Protein AF-0000000078983249 (afdb_homodimer)

Structure (mmCIF, N/CA/C/O backbone):
data_AF-0000000078983249-model_v1
#
loop_
_entity.id
_entity.type
_entity.pdbx_description
1 polymer 'Cardiolipin synthase'
#
loop_
_atom_site.group_PDB
_atom_site.id
_atom_site.type_symbol
_atom_site.label_atom_id
_atom_site.label_alt_id
_atom_site.label_comp_id
_atom_site.label_asym_id
_atom_site.label_entity_id
_atom_site.label_seq_id
_atom_site.pdbx_PDB_ins_code
_atom_site.Cartn_x
_atom_site.Cartn_y
_atom_site.Cartn_z
_atom_site.occupancy
_atom_site.B_iso_or_equiv
_atom_site.auth_seq_id
_atom_site.auth_comp_id
_atom_site.auth_asym_id
_atom_site.auth_atom_id
_atom_site.pdbx_PDB_model_num
ATOM 1 N N . MET A 1 1 ? 24.438 30.922 -39 1 69.06 1 MET A N 1
ATOM 2 C CA . MET A 1 1 ? 24.625 31.297 -37.594 1 69.06 1 MET A CA 1
ATOM 3 C C . MET A 1 1 ? 23.391 30.969 -36.781 1 69.06 1 MET A C 1
ATOM 5 O O . MET A 1 1 ? 23.484 30.312 -35.719 1 69.06 1 MET A O 1
ATOM 9 N N . TRP A 1 2 ? 22.234 31.328 -37.188 1 77.5 2 TRP A N 1
ATOM 10 C CA . TRP A 1 2 ? 21 31.047 -36.469 1 77.5 2 TRP A CA 1
ATOM 11 C C . TRP A 1 2 ? 20.703 29.547 -36.406 1 77.5 2 TRP A C 1
ATOM 13 O O . TRP A 1 2 ? 20.25 29.031 -35.406 1 77.5 2 TRP A O 1
ATOM 23 N N . ALA A 1 3 ? 21.031 28.859 -37.438 1 83.75 3 ALA A N 1
ATOM 24 C CA . ALA A 1 3 ? 20.812 27.422 -37.469 1 83.75 3 ALA A CA 1
ATOM 25 C C . ALA A 1 3 ? 21.703 26.688 -36.469 1 83.75 3 ALA A C 1
ATOM 27 O O . ALA A 1 3 ? 21.281 25.734 -35.812 1 83.75 3 ALA A O 1
ATOM 28 N N . ALA A 1 4 ? 22.953 27.141 -36.469 1 80.44 4 ALA A N 1
ATOM 29 C CA . ALA A 1 4 ? 23.891 26.547 -35.531 1 80.44 4 ALA A CA 1
ATOM 30 C C . ALA A 1 4 ? 23.469 26.812 -34.062 1 80.44 4 ALA A C 1
ATOM 32 O O . ALA A 1 4 ? 23.547 25.938 -33.219 1 80.44 4 ALA A O 1
ATOM 33 N N . LEU A 1 5 ? 23.062 28 -33.875 1 77 5 LEU A N 1
ATOM 34 C CA . LEU A 1 5 ? 22.609 28.375 -32.531 1 77 5 LEU A CA 1
ATOM 35 C C . LEU A 1 5 ? 21.359 27.578 -32.125 1 77 5 LEU A C 1
ATOM 37 O O . LEU A 1 5 ? 21.25 27.109 -31 1 77 5 LEU A O 1
ATOM 41 N N . LEU A 1 6 ? 20.438 27.453 -33.031 1 80.5 6 LEU A N 1
ATOM 42 C CA . LEU A 1 6 ? 19.219 26.672 -32.781 1 80.5 6 LEU A CA 1
ATOM 43 C C . LEU A 1 6 ? 19.562 25.203 -32.531 1 80.5 6 LEU A C 1
ATOM 45 O O . LEU A 1 6 ? 18.969 24.578 -31.641 1 80.5 6 LEU A O 1
ATOM 49 N N . SER A 1 7 ? 20.516 24.75 -33.281 1 83.12 7 SER A N 1
ATOM 50 C CA . SER A 1 7 ? 20.938 23.375 -33.094 1 83.12 7 SER A CA 1
ATOM 51 C C . SER A 1 7 ? 21.578 23.172 -31.719 1 83.12 7 SER A C 1
ATOM 53 O O . SER A 1 7 ? 21.375 22.141 -31.078 1 83.12 7 SER A O 1
ATOM 55 N N . LEU A 1 8 ? 22.328 24.109 -31.375 1 81.44 8 LEU A N 1
ATOM 56 C CA . LEU A 1 8 ? 22.953 24.031 -30.062 1 81.44 8 LEU A CA 1
ATOM 57 C C . LEU A 1 8 ? 21.906 24.078 -28.953 1 81.44 8 LEU A C 1
ATOM 59 O O . LEU A 1 8 ? 22.031 23.344 -27.953 1 81.44 8 LEU A O 1
ATOM 63 N N . ILE A 1 9 ? 20.906 24.844 -29.109 1 80.25 9 ILE A N 1
ATOM 64 C CA . ILE A 1 9 ? 19.812 24.953 -28.125 1 80.25 9 ILE A CA 1
ATOM 65 C C . ILE A 1 9 ? 19.078 23.625 -28.047 1 80.25 9 ILE A C 1
ATOM 67 O O . ILE A 1 9 ? 18.781 23.141 -26.938 1 80.25 9 ILE A O 1
ATOM 71 N N . VAL A 1 10 ? 18.812 23.062 -29.141 1 81.81 10 VAL A N 1
ATOM 72 C CA . VAL A 1 10 ? 18.109 21.781 -29.188 1 81.81 10 VAL A CA 1
ATOM 73 C C . VAL A 1 10 ? 18.969 20.703 -28.531 1 81.81 10 VAL A C 1
ATOM 75 O O . VAL A 1 10 ? 18.469 19.891 -27.766 1 81.81 10 VAL A O 1
ATOM 78 N N . PHE A 1 11 ? 20.234 20.766 -28.844 1 83.56 11 PHE A N 1
ATOM 79 C CA . PHE A 1 11 ? 21.156 19.797 -28.25 1 83.56 11 PHE A CA 1
ATOM 80 C C . PHE A 1 11 ? 21.219 19.953 -26.734 1 83.56 11 PHE A C 1
ATOM 82 O O . PHE A 1 11 ? 21.172 18.969 -26 1 83.56 11 PHE A O 1
ATOM 89 N N . CYS A 1 12 ? 21.312 21.141 -26.312 1 83.88 12 CYS A N 1
ATOM 90 C CA . CYS A 1 12 ? 21.344 21.406 -24.875 1 83.88 12 CYS A CA 1
ATOM 91 C C . CYS A 1 12 ? 20.031 21 -24.219 1 83.88 12 CYS A C 1
ATOM 93 O O . CYS A 1 12 ? 20.031 20.469 -23.109 1 83.88 12 CYS A O 1
ATOM 95 N N . LEU A 1 13 ? 18.984 21.266 -24.938 1 83.56 13 LEU A N 1
ATOM 96 C CA . LEU A 1 13 ? 17.672 20.922 -24.406 1 83.56 13 LEU A CA 1
ATOM 97 C C . LEU A 1 13 ? 17.531 19.406 -24.266 1 83.56 13 LEU A C 1
ATOM 99 O O . LEU A 1 13 ? 17.031 18.922 -23.25 1 83.56 13 LEU A O 1
ATOM 103 N N . TYR A 1 14 ? 17.938 18.75 -25.203 1 85.25 14 TYR A N 1
ATOM 104 C CA . TYR A 1 14 ? 17.859 17.297 -25.141 1 85.25 14 TYR A CA 1
ATOM 105 C C . TYR A 1 14 ? 18.859 16.734 -24.125 1 85.25 14 TYR A C 1
ATOM 107 O O . TYR A 1 14 ? 18.578 15.734 -23.453 1 85.25 14 TYR A O 1
ATOM 115 N N . GLY A 1 15 ? 20.031 17.422 -24.031 1 86.38 15 GLY A N 1
ATOM 116 C CA . GLY A 1 15 ? 20.938 17.062 -22.953 1 86.38 15 GLY A CA 1
ATOM 117 C C . GLY A 1 15 ? 20.328 17.234 -21.578 1 86.38 15 GLY A C 1
ATOM 118 O O . GLY A 1 15 ? 20.422 16.344 -20.734 1 86.38 15 GLY A O 1
ATOM 119 N N . ALA A 1 16 ? 19.656 18.328 -21.453 1 84.88 16 ALA A N 1
ATOM 120 C CA . ALA A 1 16 ? 18.938 18.578 -20.203 1 84.88 16 ALA A CA 1
ATOM 121 C C . ALA A 1 16 ? 17.828 17.547 -19.984 1 84.88 16 ALA A C 1
ATOM 123 O O . ALA A 1 16 ? 17.609 17.094 -18.859 1 84.88 16 ALA A O 1
ATOM 124 N N . ALA A 1 17 ? 17.156 17.25 -21 1 86.06 17 ALA A N 1
ATOM 125 C CA . ALA A 1 17 ? 16.062 16.266 -20.922 1 86.06 17 ALA A CA 1
ATOM 126 C C . ALA A 1 17 ? 16.594 14.906 -20.469 1 86.06 17 ALA A C 1
ATOM 128 O O . ALA A 1 17 ? 15.953 14.227 -19.672 1 86.06 17 ALA A O 1
ATOM 129 N N . ILE A 1 18 ? 17.766 14.602 -20.953 1 85.69 18 ILE A N 1
ATOM 130 C CA . ILE A 1 18 ? 18.359 13.312 -20.594 1 85.69 18 ILE A CA 1
ATOM 131 C C . ILE A 1 18 ? 18.75 13.32 -19.125 1 85.69 18 ILE A C 1
ATOM 133 O O . ILE A 1 18 ? 18.484 12.352 -18.406 1 85.69 18 ILE A O 1
ATOM 137 N N . VAL A 1 19 ? 19.297 14.359 -18.688 1 84.81 19 VAL A N 1
ATOM 138 C CA . VAL A 1 19 ? 19.703 14.477 -17.281 1 84.81 19 VAL A CA 1
ATOM 139 C C . VAL A 1 19 ? 18.469 14.414 -16.391 1 84.81 19 VAL A C 1
ATOM 141 O O . VAL A 1 19 ? 18.453 13.695 -15.391 1 84.81 19 VAL A O 1
ATOM 144 N N . CYS A 1 20 ? 17.406 15.086 -16.812 1 84 20 CYS A N 1
ATOM 145 C CA . CYS A 1 20 ? 16.172 15.094 -16.047 1 84 20 CYS A CA 1
ATOM 146 C C . CYS A 1 20 ? 15.508 13.719 -16.062 1 84 20 CYS A C 1
ATOM 148 O O . CYS A 1 20 ? 14.922 13.289 -15.07 1 84 20 CYS A O 1
ATOM 150 N N . ALA A 1 21 ? 15.641 13.133 -17.156 1 84.06 21 ALA A N 1
ATOM 151 C CA . ALA A 1 21 ? 15.055 11.805 -17.297 1 84.06 21 ALA A CA 1
ATOM 152 C C . ALA A 1 21 ? 15.75 10.805 -16.375 1 84.06 21 ALA A C 1
ATOM 154 O O . ALA A 1 21 ? 15.086 9.977 -15.734 1 84.06 21 ALA A O 1
ATOM 155 N N . VAL A 1 22 ? 17.031 10.93 -16.266 1 81.81 22 VAL A N 1
ATOM 156 C CA . VAL A 1 22 ? 17.781 10.062 -15.375 1 81.81 22 VAL A CA 1
ATOM 157 C C . VAL A 1 22 ? 17.406 10.359 -13.922 1 81.81 22 VAL A C 1
ATOM 159 O O . VAL A 1 22 ? 17.234 9.445 -13.117 1 81.81 22 VAL A O 1
ATOM 162 N N . GLN A 1 23 ? 17.266 11.578 -13.656 1 80.31 23 GLN A N 1
ATOM 163 C CA . GLN A 1 23 ? 16.875 11.977 -12.312 1 80.31 23 GLN A CA 1
ATOM 164 C C . GLN A 1 23 ? 15.469 11.477 -11.977 1 80.31 23 GLN A C 1
ATOM 166 O O . GLN A 1 23 ? 15.211 11.023 -10.867 1 80.31 23 GLN A O 1
ATOM 171 N N . ALA A 1 24 ? 14.664 11.586 -12.914 1 79.69 24 ALA A N 1
ATOM 172 C CA . ALA A 1 24 ? 13.297 11.109 -12.727 1 79.69 24 ALA A CA 1
ATOM 173 C C . ALA A 1 24 ? 13.266 9.602 -12.484 1 79.69 24 ALA A C 1
ATOM 175 O O . ALA A 1 24 ? 12.531 9.125 -11.617 1 79.69 24 ALA A O 1
ATOM 176 N N . ALA A 1 25 ? 14.047 8.922 -13.219 1 80.5 25 ALA A N 1
ATOM 177 C CA . ALA A 1 25 ? 14.125 7.477 -13.062 1 80.5 25 ALA A CA 1
ATOM 178 C C . ALA A 1 25 ? 14.617 7.094 -11.672 1 80.5 25 ALA A C 1
ATOM 180 O O . ALA A 1 25 ? 14.211 6.074 -11.117 1 80.5 25 ALA A O 1
ATOM 181 N N . ARG A 1 26 ? 15.398 7.961 -11.117 1 76.62 26 ARG A N 1
ATOM 182 C CA . ARG A 1 26 ? 16.031 7.668 -9.828 1 76.62 26 ARG A CA 1
ATOM 183 C C . ARG A 1 26 ? 15.141 8.102 -8.672 1 76.62 26 ARG A C 1
ATOM 185 O O . ARG A 1 26 ? 15.188 7.504 -7.594 1 76.62 26 ARG A O 1
ATOM 192 N N . THR A 1 27 ? 14.312 9.094 -8.953 1 73.5 27 THR A N 1
ATOM 193 C CA . THR A 1 27 ? 13.734 9.758 -7.785 1 73.5 27 THR A CA 1
ATOM 194 C C . THR A 1 27 ? 12.219 9.602 -7.766 1 73.5 27 THR A C 1
ATOM 196 O O . THR A 1 27 ? 11.578 9.836 -6.742 1 73.5 27 THR A O 1
ATOM 199 N N . ALA A 1 28 ? 11.703 9.172 -8.953 1 74.81 28 ALA A N 1
ATOM 200 C CA . ALA A 1 28 ? 10.25 9.07 -9 1 74.81 28 ALA A CA 1
ATOM 201 C C . ALA A 1 28 ? 9.734 8.078 -7.965 1 74.81 28 ALA A C 1
ATOM 203 O O . ALA A 1 28 ? 10.352 7.035 -7.738 1 74.81 28 ALA A O 1
ATOM 204 N N . ARG A 1 29 ? 8.648 8.398 -7.492 1 72.81 29 ARG A N 1
ATOM 205 C CA . ARG A 1 29 ? 8.039 7.609 -6.426 1 72.81 29 ARG A CA 1
ATOM 206 C C . ARG A 1 29 ? 7.57 6.254 -6.953 1 72.81 29 ARG A C 1
ATOM 208 O O . ARG A 1 29 ? 7.688 5.242 -6.262 1 72.81 29 ARG A O 1
ATOM 215 N N . THR A 1 30 ? 6.941 6.262 -8.086 1 76 30 THR A N 1
ATOM 216 C CA . THR A 1 30 ? 6.469 5.027 -8.695 1 76 30 THR A CA 1
ATOM 217 C C . THR A 1 30 ? 7.148 4.797 -10.047 1 76 30 THR A C 1
ATOM 219 O O . THR A 1 30 ? 7.535 5.75 -10.719 1 76 30 THR A O 1
ATOM 222 N N . PRO A 1 31 ? 7.312 3.537 -10.352 1 74.88 31 PRO A N 1
ATOM 223 C CA . PRO A 1 31 ? 7.883 3.256 -11.672 1 74.88 31 PRO A CA 1
ATOM 224 C C . PRO A 1 31 ? 7.051 3.838 -12.812 1 74.88 31 PRO A C 1
ATOM 226 O O . PRO A 1 31 ? 7.602 4.316 -13.805 1 74.88 31 PRO A O 1
ATOM 229 N N . GLN A 1 32 ? 5.77 3.773 -12.664 1 73.88 32 GLN A N 1
ATOM 230 C CA . GLN A 1 32 ? 4.902 4.328 -13.703 1 73.88 32 GLN A CA 1
ATOM 231 C C . GLN A 1 32 ? 5.105 5.836 -13.836 1 73.88 32 GLN A C 1
ATOM 233 O O . GLN A 1 32 ? 5.141 6.367 -14.945 1 73.88 32 GLN A O 1
ATOM 238 N N . GLY A 1 33 ? 5.211 6.496 -12.688 1 74.94 33 GLY A N 1
ATOM 239 C CA . GLY A 1 33 ? 5.523 7.914 -12.719 1 74.94 33 GLY A CA 1
ATOM 240 C C . GLY A 1 33 ? 6.863 8.219 -13.359 1 74.94 33 GLY A C 1
ATOM 241 O O . GLY A 1 33 ? 6.988 9.18 -14.125 1 74.94 33 GLY A O 1
ATOM 242 N N . ALA A 1 34 ? 7.801 7.355 -13.047 1 75.94 34 ALA A N 1
ATOM 243 C CA . ALA A 1 34 ? 9.125 7.504 -13.648 1 75.94 34 ALA A CA 1
ATOM 244 C C . ALA A 1 34 ? 9.055 7.375 -15.164 1 75.94 34 ALA A C 1
ATOM 246 O O . ALA A 1 34 ? 9.625 8.195 -15.891 1 75.94 34 ALA A O 1
ATOM 247 N N . VAL A 1 35 ? 8.375 6.402 -15.602 1 76.75 35 VAL A N 1
ATOM 248 C CA . VAL A 1 35 ? 8.227 6.184 -17.031 1 76.75 35 VAL A CA 1
ATOM 249 C C . VAL A 1 35 ? 7.527 7.383 -17.672 1 76.75 35 VAL A C 1
ATOM 251 O O . VAL A 1 35 ? 7.938 7.855 -18.734 1 76.75 35 VAL A O 1
ATOM 254 N N . GLY A 1 36 ? 6.48 7.871 -17.016 1 74.56 36 GLY A N 1
ATOM 255 C CA . GLY A 1 36 ? 5.781 9.047 -17.516 1 74.56 36 GLY A CA 1
ATOM 256 C C . GLY A 1 36 ? 6.688 10.242 -17.719 1 74.56 36 GLY A C 1
ATOM 257 O O . GLY A 1 36 ? 6.664 10.883 -18.766 1 74.56 36 GLY A O 1
ATOM 258 N N . TRP A 1 37 ? 7.527 10.461 -16.719 1 76.25 37 TRP A N 1
ATOM 259 C CA . TRP A 1 37 ? 8.453 11.586 -16.812 1 76.25 37 TRP A CA 1
ATOM 260 C C . TRP A 1 37 ? 9.5 11.352 -17.891 1 76.25 37 TRP A C 1
ATOM 262 O O . TRP A 1 37 ? 9.789 12.25 -18.688 1 76.25 37 TRP A O 1
ATOM 272 N N . VAL A 1 38 ? 10.062 10.164 -17.938 1 78.62 38 VAL A N 1
ATOM 273 C CA . VAL A 1 38 ? 11.117 9.852 -18.906 1 78.62 38 VAL A CA 1
ATOM 274 C C . VAL A 1 38 ? 10.594 10.016 -20.328 1 78.62 38 VAL A C 1
ATOM 276 O O . VAL A 1 38 ? 11.227 10.664 -21.156 1 78.62 38 VAL A O 1
ATOM 279 N N . VAL A 1 39 ? 9.406 9.492 -20.562 1 76.62 39 VAL A N 1
ATOM 280 C CA . VAL A 1 39 ? 8.812 9.586 -21.891 1 76.62 39 VAL A CA 1
ATOM 281 C C . VAL A 1 39 ? 8.5 11.039 -22.219 1 76.62 39 VAL A C 1
ATOM 283 O O . VAL A 1 39 ? 8.781 11.508 -23.328 1 76.62 39 VAL A O 1
ATOM 286 N N . PHE A 1 40 ? 7.938 11.727 -21.25 1 78.06 40 PHE A N 1
ATOM 287 C CA . PHE A 1 40 ? 7.578 13.125 -21.453 1 78.06 40 PHE A CA 1
ATOM 288 C C . PHE A 1 40 ? 8.82 13.969 -21.734 1 78.06 40 PHE A C 1
ATOM 290 O O . PHE A 1 40 ? 8.82 14.781 -22.656 1 78.06 40 PHE A O 1
ATOM 297 N N . LEU A 1 41 ? 9.852 13.766 -21.016 1 79.69 41 LEU A N 1
ATOM 298 C CA . LEU A 1 41 ? 11.078 14.539 -21.125 1 79.69 41 LEU A CA 1
ATOM 299 C C . LEU A 1 41 ? 11.781 14.266 -22.453 1 79.69 41 LEU A C 1
ATOM 301 O O . LEU A 1 41 ? 12.328 15.188 -23.078 1 79.69 41 LEU A O 1
ATOM 305 N N . LEU A 1 42 ? 11.672 13.016 -22.938 1 80.81 42 LEU A N 1
ATOM 306 C CA . LEU A 1 42 ? 12.383 12.648 -24.172 1 80.81 42 LEU A CA 1
ATOM 307 C C . LEU A 1 42 ? 11.555 13.016 -25.391 1 80.81 42 LEU A C 1
ATOM 309 O O . LEU A 1 42 ? 12.109 13.297 -26.469 1 80.81 42 LEU A O 1
ATOM 313 N N . THR A 1 43 ? 10.242 13.094 -25.281 1 78.56 43 THR A N 1
ATOM 314 C CA . THR A 1 43 ? 9.391 13.328 -26.453 1 78.56 43 THR A CA 1
ATOM 315 C C . THR A 1 43 ? 9.117 14.82 -26.625 1 78.56 43 THR A C 1
ATOM 317 O O . THR A 1 43 ? 9.008 15.305 -27.75 1 78.56 43 THR A O 1
ATOM 320 N N . LEU A 1 44 ? 8.945 15.492 -25.438 1 81.88 44 LEU A N 1
ATOM 321 C CA . LEU A 1 44 ? 8.633 16.922 -25.484 1 81.88 44 LEU A CA 1
ATOM 322 C C . LEU A 1 44 ? 9.508 17.703 -24.5 1 81.88 44 LEU A C 1
ATOM 324 O O . LEU A 1 44 ? 8.992 18.375 -23.609 1 81.88 44 LEU A O 1
ATOM 328 N N . PRO A 1 45 ? 10.773 17.734 -24.781 1 82.19 45 PRO A N 1
ATOM 329 C CA . PRO A 1 45 ? 11.695 18.328 -23.812 1 82.19 45 PRO A CA 1
ATOM 330 C C . PRO A 1 45 ? 11.422 19.797 -23.562 1 82.19 45 PRO A C 1
ATOM 332 O O . PRO A 1 45 ? 11.625 20.297 -22.453 1 82.19 45 PRO A O 1
ATOM 335 N N . TRP A 1 46 ? 10.953 20.547 -24.594 1 81.62 46 TRP A N 1
ATOM 336 C CA . TRP A 1 46 ? 10.75 21.984 -24.438 1 81.62 46 TRP A CA 1
ATOM 337 C C . TRP A 1 46 ? 9.672 22.266 -23.406 1 81.62 46 TRP A C 1
ATOM 339 O O . TRP A 1 46 ? 9.695 23.312 -22.75 1 81.62 46 TRP A O 1
ATOM 349 N N . ALA A 1 47 ? 8.805 21.359 -23.25 1 79 47 ALA A N 1
ATOM 350 C CA . ALA A 1 47 ? 7.75 21.531 -22.266 1 79 47 ALA A CA 1
ATOM 351 C C . ALA A 1 47 ? 8.078 20.781 -20.969 1 79 47 ALA A C 1
ATOM 353 O O . ALA A 1 47 ? 7.832 21.281 -19.875 1 79 47 ALA A O 1
ATOM 354 N N . SER A 1 48 ? 8.617 19.609 -21.125 1 79.81 48 SER A N 1
ATOM 355 C CA . SER A 1 48 ? 8.711 18.703 -19.984 1 79.81 48 SER A CA 1
ATOM 356 C C . SER A 1 48 ? 9.875 19.078 -19.078 1 79.81 48 SER A C 1
ATOM 358 O O . SER A 1 48 ? 9.812 18.859 -17.859 1 79.81 48 SER A O 1
ATOM 360 N N . VAL A 1 49 ? 10.93 19.656 -19.594 1 79.44 49 VAL A N 1
ATOM 361 C CA . VAL A 1 49 ? 12.094 19.984 -18.766 1 79.44 49 VAL A CA 1
ATOM 362 C C . VAL A 1 49 ? 11.711 21.062 -17.75 1 79.44 49 VAL A C 1
ATOM 364 O O . VAL A 1 49 ? 11.914 20.891 -16.547 1 79.44 49 VAL A O 1
ATOM 367 N N . PRO A 1 50 ? 11.07 22.156 -18.188 1 73.88 50 PRO A N 1
ATOM 368 C CA . PRO A 1 50 ? 10.633 23.141 -17.188 1 73.88 50 PRO A CA 1
ATOM 369 C C . PRO A 1 50 ? 9.625 22.547 -16.203 1 73.88 50 PRO A C 1
ATOM 371 O O . PRO A 1 50 ? 9.688 22.828 -15.008 1 73.88 50 PRO A O 1
ATOM 374 N N . LEU A 1 51 ? 8.805 21.75 -16.672 1 75.06 51 LEU A N 1
ATOM 375 C CA . LEU A 1 51 ? 7.785 21.156 -15.805 1 75.06 51 LEU A CA 1
ATOM 376 C C . LEU A 1 51 ? 8.422 20.234 -14.766 1 75.06 51 LEU A C 1
ATOM 378 O O . LEU A 1 51 ? 7.992 20.203 -13.609 1 75.06 51 LEU A O 1
ATOM 382 N N . TYR A 1 52 ? 9.352 19.5 -15.242 1 76.69 52 TYR A N 1
ATOM 383 C CA . TYR A 1 52 ? 10.039 18.578 -14.336 1 76.69 52 TYR A CA 1
ATOM 384 C C . TYR A 1 52 ? 10.82 19.344 -13.273 1 76.69 52 TYR A C 1
ATOM 386 O O . TYR A 1 52 ? 10.906 18.922 -12.125 1 76.69 52 TYR A O 1
ATOM 394 N N . MET A 1 53 ? 11.375 20.391 -13.672 1 68.88 53 MET A N 1
ATOM 395 C CA . MET A 1 53 ? 12.141 21.188 -12.719 1 68.88 53 MET A CA 1
ATOM 396 C C . MET A 1 53 ? 11.227 21.781 -11.648 1 68.88 53 MET A C 1
ATOM 398 O O . MET A 1 53 ? 11.648 21.969 -10.508 1 68.88 53 MET A O 1
ATOM 402 N N . PHE A 1 54 ? 9.977 21.938 -12.086 1 64.31 54 PHE A N 1
ATOM 403 C CA . PHE A 1 54 ? 9.016 22.516 -11.164 1 64.31 54 PHE A CA 1
ATOM 404 C C . PHE A 1 54 ? 8.305 21.438 -10.359 1 64.31 54 PHE A C 1
ATOM 406 O O . PHE A 1 54 ? 8.086 21.578 -9.156 1 64.31 54 PHE A O 1
ATOM 413 N N . LEU A 1 55 ? 7.973 20.234 -11.047 1 63.22 55 LEU A N 1
ATOM 414 C CA . LEU A 1 55 ? 7.098 19.25 -10.422 1 63.22 55 LEU A CA 1
ATOM 415 C C . LEU A 1 55 ? 7.879 18 -10 1 63.22 55 LEU A C 1
ATOM 417 O O . LEU A 1 55 ? 7.402 17.219 -9.18 1 63.22 55 LEU A O 1
ATOM 421 N N . GLY A 1 56 ? 8.938 17.641 -10.656 1 56.28 56 GLY A N 1
ATOM 422 C CA . GLY A 1 56 ? 9.602 16.359 -10.484 1 56.28 56 GLY A CA 1
ATOM 423 C C . GLY A 1 56 ? 10.32 16.234 -9.156 1 56.28 56 GLY A C 1
ATOM 424 O O . GLY A 1 56 ? 10.289 15.18 -8.516 1 56.28 56 GLY A O 1
ATOM 425 N N . HIS A 1 57 ? 11.602 16.922 -8.883 1 53.84 57 HIS A N 1
ATOM 426 C CA . HIS A 1 57 ? 12.75 16.547 -8.062 1 53.84 57 HIS A CA 1
ATOM 427 C C . HIS A 1 57 ? 12.453 16.719 -6.578 1 53.84 57 HIS A C 1
ATOM 429 O O . HIS A 1 57 ? 13.219 16.266 -5.727 1 53.84 57 HIS A O 1
ATOM 435 N N . HIS A 1 58 ? 11.719 17.453 -5.891 1 50.41 58 HIS A N 1
ATOM 436 C CA . HIS A 1 58 ? 12.43 18.25 -4.891 1 50.41 58 HIS A CA 1
ATOM 437 C C . HIS A 1 58 ? 12.281 17.641 -3.498 1 50.41 58 HIS A C 1
ATOM 439 O O . HIS A 1 58 ? 11.227 17.797 -2.865 1 50.41 58 HIS A O 1
ATOM 445 N N . ARG A 1 59 ? 12.852 16.375 -3.322 1 50.03 59 ARG A N 1
ATOM 446 C CA . ARG A 1 59 ? 12.914 16.156 -1.88 1 50.03 59 ARG A CA 1
ATOM 447 C C . ARG A 1 59 ? 13.477 17.391 -1.169 1 50.03 59 ARG A C 1
ATOM 449 O O . ARG A 1 59 ? 14.484 17.953 -1.598 1 50.03 59 ARG A O 1
ATOM 456 N N . PHE A 1 60 ? 12.648 18.094 -0.486 1 47.03 60 PHE A N 1
ATOM 457 C CA . PHE A 1 60 ? 12.992 19.219 0.369 1 47.03 60 PHE A CA 1
ATOM 458 C C . PHE A 1 60 ? 14.156 18.875 1.284 1 47.03 60 PHE A C 1
ATOM 460 O O . PHE A 1 60 ? 13.961 18.312 2.365 1 47.03 60 PHE A O 1
ATOM 467 N N . HIS A 1 61 ? 15.383 18.531 0.819 1 43.91 61 HIS A N 1
ATOM 468 C CA . HIS A 1 61 ? 16.531 18.203 1.651 1 43.91 61 HIS A CA 1
ATOM 469 C C . HIS A 1 61 ? 16.719 19.234 2.764 1 43.91 61 HIS A C 1
ATOM 471 O O . HIS A 1 61 ? 17.266 18.906 3.82 1 43.91 61 HIS A O 1
ATOM 477 N N . GLY A 1 62 ? 16.234 20.406 2.688 1 44.78 62 GLY A N 1
ATOM 478 C CA . GLY A 1 62 ? 16.625 21.484 3.586 1 44.78 62 GLY A CA 1
ATOM 479 C C . GLY A 1 62 ? 15.922 21.422 4.926 1 44.78 62 GLY A C 1
ATOM 480 O O . GLY A 1 62 ? 16.25 22.188 5.84 1 44.78 62 GLY A O 1
ATOM 481 N N . TYR A 1 63 ? 14.883 20.797 5.059 1 47.06 63 TYR A N 1
ATOM 482 C CA . TYR A 1 63 ? 14.141 20.891 6.316 1 47.06 63 TYR A CA 1
ATOM 483 C C . TYR A 1 63 ? 14.906 20.188 7.441 1 47.06 63 TYR A C 1
ATOM 485 O O . TYR A 1 63 ? 14.719 20.516 8.617 1 47.06 63 TYR A O 1
ATOM 493 N N . ARG A 1 64 ? 16.016 19.438 7.082 1 44.66 64 ARG A N 1
ATOM 494 C CA . ARG A 1 64 ? 16.75 18.625 8.031 1 44.66 64 ARG A CA 1
ATOM 495 C C . ARG A 1 64 ? 17.625 19.484 8.938 1 44.66 64 ARG A C 1
ATOM 497 O O . ARG A 1 64 ? 18.047 19.047 10.008 1 44.66 64 ARG A O 1
ATOM 504 N N . ILE A 1 65 ? 18 20.5 8.43 1 41.25 65 ILE A N 1
ATOM 505 C CA . ILE A 1 65 ? 18.938 21.266 9.25 1 41.25 65 ILE A CA 1
ATOM 506 C C . ILE A 1 65 ? 18.25 21.703 10.547 1 41.25 65 ILE A C 1
ATOM 508 O O . ILE A 1 65 ? 18.859 21.656 11.617 1 41.25 65 ILE A O 1
ATOM 512 N N . ALA A 1 66 ? 17.094 22.25 10.531 1 47.12 66 ALA A N 1
ATOM 513 C CA . ALA A 1 66 ? 16.375 22.703 11.719 1 47.12 66 ALA A CA 1
ATOM 514 C C . ALA A 1 66 ? 16.25 21.594 12.742 1 47.12 66 ALA A C 1
ATOM 516 O O . ALA A 1 66 ? 16.172 21.844 13.945 1 47.12 66 ALA A O 1
ATOM 517 N N . ARG A 1 67 ? 16.641 20.359 12.367 1 51.19 67 ARG A N 1
ATOM 518 C CA . ARG A 1 67 ? 16.422 19.172 13.18 1 51.19 67 ARG A CA 1
ATOM 519 C C . ARG A 1 67 ? 17.547 18.969 14.18 1 51.19 67 ARG A C 1
ATOM 521 O O . ARG A 1 67 ? 17.391 18.297 15.195 1 51.19 67 ARG A O 1
ATOM 528 N N . ARG A 1 68 ? 18.719 19.625 13.953 1 46.41 68 ARG A N 1
ATOM 529 C CA . ARG A 1 68 ? 19.766 19.406 14.953 1 46.41 68 ARG A CA 1
ATOM 530 C C . ARG A 1 68 ? 19.359 19.984 16.312 1 46.41 68 ARG A C 1
ATOM 532 O O . ARG A 1 68 ? 19.531 19.328 17.344 1 46.41 68 ARG A O 1
ATOM 539 N N . GLU A 1 69 ? 18.969 21.234 16.328 1 51.53 69 GLU A N 1
ATOM 540 C CA . GLU A 1 69 ? 18.531 21.844 17.594 1 51.53 69 GLU A CA 1
ATOM 541 C C . GLU A 1 69 ? 17.25 21.172 18.094 1 51.53 69 GLU A C 1
ATOM 543 O O . GLU A 1 69 ? 17.062 21.047 19.312 1 51.53 69 GLU A O 1
ATOM 548 N N . SER A 1 70 ? 16.562 20.656 17.156 1 61.56 70 SER A N 1
ATOM 549 C CA . SER A 1 70 ? 15.367 19.891 17.516 1 61.56 70 SER A CA 1
ATOM 550 C C . SER A 1 70 ? 15.734 18.562 18.172 1 61.56 70 SER A C 1
ATOM 552 O O . SER A 1 70 ? 15.016 18.062 19.031 1 61.56 70 SER A O 1
ATOM 554 N N . GLU A 1 71 ? 16.938 18.234 17.844 1 63.88 71 GLU A N 1
ATOM 555 C CA . GLU A 1 71 ? 17.359 16.969 18.422 1 63.88 71 GLU A CA 1
ATOM 556 C C . GLU A 1 71 ? 17.594 17.094 19.922 1 63.88 71 GLU A C 1
ATOM 558 O O . GLU A 1 71 ? 17.281 16.172 20.688 1 63.88 71 GLU A O 1
ATOM 563 N N . ARG A 1 72 ? 18.094 18.328 20.344 1 61.47 72 ARG A N 1
ATOM 564 C CA . ARG A 1 72 ? 18.281 18.531 21.781 1 61.47 72 ARG A CA 1
ATOM 565 C C . ARG A 1 72 ? 16.953 18.594 22.5 1 61.47 72 ARG A C 1
ATOM 567 O O . ARG A 1 72 ? 16.812 18.031 23.594 1 61.47 72 ARG A O 1
ATOM 574 N N . VAL A 1 73 ? 16.125 19.281 21.906 1 65.38 73 VAL A N 1
ATOM 575 C CA . VAL A 1 73 ? 14.805 19.406 22.516 1 65.38 73 VAL A CA 1
ATOM 576 C C . VAL A 1 73 ? 14.094 18.062 22.531 1 65.38 73 VAL A C 1
ATOM 578 O O . VAL A 1 73 ? 13.516 17.656 23.547 1 65.38 73 VAL A O 1
ATOM 581 N N . VAL A 1 74 ? 14.273 17.453 21.469 1 69.31 74 VAL A N 1
ATOM 582 C CA . VAL A 1 74 ? 13.672 16.125 21.391 1 69.31 74 VAL A CA 1
ATOM 583 C C . VAL A 1 74 ? 14.281 15.211 22.453 1 69.31 74 VAL A C 1
ATOM 585 O O . VAL A 1 74 ? 13.562 14.461 23.125 1 69.31 74 VAL A O 1
ATOM 588 N N . ALA A 1 75 ? 15.516 15.352 22.594 1 66.5 75 ALA A N 1
ATOM 589 C CA . ALA A 1 75 ? 16.203 14.562 23.625 1 66.5 75 ALA A CA 1
ATOM 590 C C . ALA A 1 75 ? 15.703 14.938 25.016 1 66.5 75 ALA A C 1
ATOM 592 O O . ALA A 1 75 ? 15.539 14.062 25.875 1 66.5 75 ALA A O 1
ATOM 593 N N . GLY A 1 76 ? 15.492 16.188 25.172 1 63.16 76 GLY A N 1
ATOM 594 C CA . GLY A 1 76 ? 14.953 16.656 26.438 1 63.16 76 GLY A CA 1
ATOM 595 C C . GLY A 1 76 ? 13.555 16.156 26.703 1 63.16 76 GLY A C 1
ATOM 596 O O . GLY A 1 76 ? 13.25 15.711 27.812 1 63.16 76 GLY A O 1
ATOM 597 N N . LEU A 1 77 ? 12.844 16.297 25.641 1 70.06 77 LEU A N 1
ATOM 598 C CA . LEU A 1 77 ? 11.484 15.805 25.781 1 70.06 77 LEU A CA 1
ATOM 599 C C . LEU A 1 77 ? 11.484 14.305 26.062 1 70.06 77 LEU A C 1
ATOM 601 O O . LEU A 1 77 ? 10.656 13.812 26.828 1 70.06 77 LEU A O 1
ATOM 605 N N . ARG A 1 78 ? 12.383 13.641 25.438 1 65.25 78 ARG A N 1
ATOM 606 C CA . ARG A 1 78 ? 12.516 12.203 25.625 1 65.25 78 ARG A CA 1
ATOM 607 C C . ARG A 1 78 ? 12.914 11.875 27.062 1 65.25 78 ARG A C 1
ATOM 609 O O . ARG A 1 78 ? 12.445 10.891 27.641 1 65.25 78 ARG A O 1
ATOM 616 N N . ALA A 1 79 ? 13.805 12.719 27.516 1 60.22 79 ALA A N 1
ATOM 617 C CA . ALA A 1 79 ? 14.273 12.508 28.891 1 60.22 79 ALA A CA 1
ATOM 618 C C . ALA A 1 79 ? 13.125 12.625 29.891 1 60.22 79 ALA A C 1
ATOM 620 O O . ALA A 1 79 ? 13.078 11.891 30.875 1 60.22 79 ALA A O 1
ATOM 621 N N . HIS A 1 80 ? 12.266 13.453 29.531 1 64.81 80 HIS A N 1
ATOM 622 C CA . HIS A 1 80 ? 11.102 13.602 30.406 1 64.81 80 HIS A CA 1
ATOM 623 C C . HIS A 1 80 ? 10.031 12.57 30.078 1 64.81 80 HIS A C 1
ATOM 625 O O . HIS A 1 80 ? 9.047 12.422 30.812 1 64.81 80 HIS A O 1
ATOM 631 N N . ALA A 1 81 ? 10.328 11.945 28.984 1 67.38 81 ALA A N 1
ATOM 632 C CA . ALA A 1 81 ? 9.375 10.961 28.484 1 67.38 81 ALA A CA 1
ATOM 633 C C . ALA A 1 81 ? 9.203 9.805 29.469 1 67.38 81 ALA A C 1
ATOM 635 O O . ALA A 1 81 ? 8.109 9.266 29.609 1 67.38 81 ALA A O 1
ATOM 636 N N . ASP A 1 82 ? 10.219 9.594 30.109 1 70.5 82 ASP A N 1
ATOM 637 C CA . ASP A 1 82 ? 10.133 8.492 31.062 1 70.5 82 ASP A CA 1
ATOM 638 C C . ASP A 1 82 ? 9.109 8.789 32.156 1 70.5 82 ASP A C 1
ATOM 640 O O . ASP A 1 82 ? 8.367 7.895 32.594 1 70.5 82 ASP A O 1
ATOM 644 N N . ALA A 1 83 ? 9.07 10.062 32.594 1 78 83 ALA A N 1
ATOM 645 C CA . ALA A 1 83 ? 8.156 10.445 33.656 1 78 83 ALA A CA 1
ATOM 646 C C . ALA A 1 83 ? 6.711 10.445 33.156 1 78 83 ALA A C 1
ATOM 648 O O . ALA A 1 83 ? 5.781 10.281 33.969 1 78 83 ALA A O 1
ATOM 649 N N . THR A 1 84 ? 6.523 10.539 31.938 1 89.06 84 THR A N 1
ATOM 650 C CA . THR A 1 84 ? 5.176 10.602 31.375 1 89.06 84 THR A CA 1
ATOM 651 C C . THR A 1 84 ? 4.938 9.453 30.406 1 89.06 84 THR A C 1
ATOM 653 O O . THR A 1 84 ? 4.098 9.555 29.516 1 89.06 84 THR A O 1
ATOM 656 N N . ALA A 1 85 ? 5.727 8.422 30.625 1 89.38 85 ALA A N 1
ATOM 657 C CA . ALA A 1 85 ? 5.535 7.246 29.781 1 89.38 85 ALA A CA 1
ATOM 658 C C . ALA A 1 85 ? 4.176 6.602 30.047 1 89.38 85 ALA A C 1
ATOM 660 O O . ALA A 1 85 ? 3.705 6.57 31.172 1 89.38 85 ALA A O 1
ATOM 661 N N . PRO A 1 86 ? 3.596 6.125 28.984 1 91.69 86 PRO A N 1
ATOM 662 C CA . PRO A 1 86 ? 2.314 5.445 29.188 1 91.69 86 PRO A CA 1
ATOM 663 C C . PRO A 1 86 ? 2.43 4.234 30.109 1 91.69 86 PRO A C 1
ATOM 665 O O . PRO A 1 86 ? 3.494 3.617 30.188 1 91.69 86 PRO A O 1
ATOM 668 N N . ASP A 1 87 ? 1.363 4 30.781 1 88.44 87 ASP A N 1
ATOM 669 C CA . ASP A 1 87 ? 1.263 2.748 31.531 1 88.44 87 ASP A CA 1
ATOM 670 C C . ASP A 1 87 ? 1.152 1.555 30.578 1 88.44 87 ASP A C 1
ATOM 672 O O . ASP A 1 87 ? 0.145 1.396 29.891 1 88.44 87 ASP A O 1
ATOM 676 N N . PRO A 1 88 ? 2.154 0.736 30.578 1 84.19 88 PRO A N 1
ATOM 677 C CA . PRO A 1 88 ? 2.156 -0.39 29.641 1 84.19 88 PRO A CA 1
ATOM 678 C C . PRO A 1 88 ? 0.904 -1.256 29.75 1 84.19 88 PRO A C 1
ATOM 680 O O . PRO A 1 88 ? 0.479 -1.867 28.766 1 84.19 88 PRO A O 1
ATOM 683 N N . ASP A 1 89 ? 0.266 -1.32 30.859 1 83.19 89 ASP A N 1
ATOM 684 C CA . ASP A 1 89 ? -0.903 -2.164 31.078 1 83.19 89 ASP A CA 1
ATOM 685 C C . ASP A 1 89 ? -2.162 -1.526 30.5 1 83.19 89 ASP A C 1
ATOM 687 O O . ASP A 1 89 ? -3.174 -2.203 30.312 1 83.19 89 ASP A O 1
ATOM 691 N N . ARG A 1 90 ? -2.021 -0.27 30.203 1 84.19 90 ARG A N 1
ATOM 692 C CA . ARG A 1 90 ? -3.211 0.44 29.75 1 84.19 90 ARG A CA 1
ATOM 693 C C . ARG A 1 90 ? -3.176 0.655 28.234 1 84.19 90 ARG A C 1
ATOM 695 O O . ARG A 1 90 ? -4.199 0.968 27.625 1 84.19 90 ARG A O 1
ATOM 702 N N . VAL A 1 91 ? -2.031 0.447 27.75 1 84.19 91 VAL A N 1
ATOM 703 C CA . VAL A 1 91 ? -1.913 0.692 26.312 1 84.19 91 VAL A CA 1
ATOM 704 C C . VAL A 1 91 ? -2.445 -0.51 25.547 1 84.19 91 VAL A C 1
ATOM 706 O O . VAL A 1 91 ? -1.931 -1.623 25.672 1 84.19 91 VAL A O 1
ATOM 709 N N . MET A 1 92 ? -3.414 -0.33 24.781 1 85.69 92 MET A N 1
ATOM 710 C CA . MET A 1 92 ? -4.121 -1.421 24.125 1 85.69 92 MET A CA 1
ATOM 711 C C . MET A 1 92 ? -3.664 -1.568 22.672 1 85.69 92 MET A C 1
ATOM 713 O O . MET A 1 92 ? -4.125 -2.461 21.953 1 85.69 92 MET A O 1
ATOM 717 N N . VAL A 1 93 ? -2.844 -0.722 22.219 1 92.62 93 VAL A N 1
ATOM 718 C CA . VAL A 1 93 ? -2.387 -0.767 20.828 1 92.62 93 VAL A CA 1
ATOM 719 C C . VAL A 1 93 ? -0.872 -0.584 20.781 1 92.62 93 VAL A C 1
ATOM 721 O O . VAL A 1 93 ? -0.285 0.035 21.672 1 92.62 93 VAL A O 1
ATOM 724 N N . ASN A 1 94 ? -0.203 -1.222 19.812 1 94.75 94 ASN A N 1
ATOM 725 C CA . ASN A 1 94 ? 1.216 -0.983 19.578 1 94.75 94 ASN A CA 1
ATOM 726 C C . ASN A 1 94 ? 1.47 0.436 19.078 1 94.75 94 ASN A C 1
ATOM 728 O O . ASN A 1 94 ? 1.141 0.763 17.938 1 94.75 94 ASN A O 1
ATOM 732 N N . THR A 1 95 ? 2.07 1.301 19.891 1 96.5 95 THR A N 1
ATOM 733 C CA . THR A 1 95 ? 2.223 2.713 19.547 1 96.5 95 THR A CA 1
ATOM 734 C C . THR A 1 95 ? 3.541 2.957 18.828 1 96.5 95 THR A C 1
ATOM 736 O O . THR A 1 95 ? 3.789 4.059 18.328 1 96.5 95 THR A O 1
ATOM 739 N N . ARG A 1 96 ? 4.387 1.93 18.641 1 95.38 96 ARG A N 1
ATOM 740 C CA . ARG A 1 96 ? 5.754 2.061 18.141 1 95.38 96 ARG A CA 1
ATOM 741 C C . ARG A 1 96 ? 5.77 2.672 16.75 1 95.38 96 ARG A C 1
ATOM 743 O O . ARG A 1 96 ? 6.559 3.578 16.469 1 95.38 96 ARG A O 1
ATOM 750 N N . PRO A 1 97 ? 4.902 2.156 15.836 1 96.38 97 PRO A N 1
ATOM 751 C CA . PRO A 1 97 ? 4.949 2.758 14.5 1 96.38 97 PRO A CA 1
ATOM 752 C C . PRO A 1 97 ? 4.668 4.258 14.516 1 96.38 97 PRO A C 1
ATOM 754 O O . PRO A 1 97 ? 5.324 5.02 13.805 1 96.38 97 PRO A O 1
ATOM 757 N N . PHE A 1 98 ? 3.736 4.691 15.32 1 97.06 98 PHE A N 1
ATOM 758 C CA . PHE A 1 98 ? 3.375 6.102 15.398 1 97.06 98 PHE A CA 1
ATOM 759 C C . PHE A 1 98 ? 4.516 6.922 15.992 1 97.06 98 PHE A C 1
ATOM 761 O O . PHE A 1 98 ? 4.801 8.031 15.523 1 97.06 98 PHE A O 1
ATOM 768 N N . GLU A 1 99 ? 5.148 6.379 17.016 1 95.31 99 GLU A N 1
ATOM 769 C CA . GLU A 1 99 ? 6.281 7.047 17.641 1 95.31 99 GLU A CA 1
ATOM 770 C C . GLU A 1 99 ? 7.445 7.199 16.672 1 95.31 99 GLU A C 1
ATOM 772 O O . GLU A 1 99 ? 8.117 8.234 16.656 1 95.31 99 GLU A O 1
ATOM 777 N N . LYS A 1 100 ? 7.684 6.184 15.883 1 93.38 100 LYS A N 1
ATOM 778 C CA . LYS A 1 100 ? 8.758 6.23 14.898 1 93.38 100 LYS A CA 1
ATOM 779 C C . LYS A 1 100 ? 8.469 7.262 13.812 1 93.38 100 LYS A C 1
ATOM 781 O O . LYS A 1 100 ? 9.375 7.957 13.352 1 93.38 100 LYS A O 1
ATOM 786 N N . ILE A 1 101 ? 7.215 7.344 13.422 1 93.38 101 ILE A N 1
ATOM 787 C CA . ILE A 1 101 ? 6.801 8.312 12.414 1 93.38 101 ILE A CA 1
ATOM 788 C C . ILE A 1 101 ? 6.953 9.727 12.953 1 93.38 101 ILE A C 1
ATOM 790 O O . ILE A 1 101 ? 7.449 10.617 12.258 1 93.38 101 ILE A O 1
ATOM 794 N N . ALA A 1 102 ? 6.562 9.914 14.203 1 93.19 102 ALA A N 1
ATOM 795 C CA . ALA A 1 102 ? 6.535 11.227 14.828 1 93.19 102 ALA A CA 1
ATOM 796 C C . ALA A 1 102 ? 7.926 11.633 15.32 1 93.19 102 ALA A C 1
ATOM 798 O O . ALA A 1 102 ? 8.172 12.805 15.609 1 93.19 102 ALA A O 1
ATOM 799 N N . HIS A 1 103 ? 8.828 10.641 15.5 1 89.38 103 HIS A N 1
ATOM 800 C CA . HIS A 1 103 ? 10.125 10.828 16.141 1 89.38 103 HIS A CA 1
ATOM 801 C C . HIS A 1 103 ? 9.969 11.359 17.562 1 89.38 103 HIS A C 1
ATOM 803 O O . HIS A 1 103 ? 10.773 12.18 18 1 89.38 103 HIS A O 1
ATOM 809 N N . MET A 1 104 ? 8.891 11.07 18.188 1 91.44 104 MET A N 1
ATOM 810 C CA . MET A 1 104 ? 8.578 11.398 19.578 1 91.44 104 MET A CA 1
ATOM 811 C C . MET A 1 104 ? 7.871 10.234 20.266 1 91.44 104 MET A C 1
ATOM 813 O O . MET A 1 104 ? 7.348 9.344 19.609 1 91.44 104 MET A O 1
ATOM 817 N N . ALA A 1 105 ? 7.863 10.234 21.594 1 93.38 105 ALA A N 1
ATOM 818 C CA . ALA A 1 105 ? 7.246 9.156 22.375 1 93.38 105 ALA A CA 1
ATOM 819 C C . ALA A 1 105 ? 5.836 9.539 22.812 1 93.38 105 ALA A C 1
ATOM 821 O O . ALA A 1 105 ? 5.551 10.719 23.047 1 93.38 105 ALA A O 1
ATOM 822 N N . VAL A 1 106 ? 5.02 8.547 22.891 1 95.75 106 VAL A N 1
ATOM 823 C CA . VAL A 1 106 ? 3.703 8.742 23.5 1 95.75 106 VAL A CA 1
ATOM 824 C C . VAL A 1 106 ? 3.861 9.172 24.953 1 95.75 106 VAL A C 1
ATOM 826 O O . VAL A 1 106 ? 4.738 8.68 25.672 1 95.75 106 VAL A O 1
ATOM 829 N N . SER A 1 107 ? 3.07 10.125 25.344 1 95.06 107 SER A N 1
ATOM 830 C CA . SER A 1 107 ? 3.111 10.586 26.734 1 95.06 107 SER A CA 1
ATOM 831 C C . SER A 1 107 ? 1.736 10.492 27.375 1 95.06 107 SER A C 1
ATOM 833 O O . SER A 1 107 ? 0.713 10.672 26.719 1 95.06 107 SER A O 1
ATOM 835 N N . ARG A 1 108 ? 1.703 10.234 28.641 1 95.44 108 ARG A N 1
ATOM 836 C CA . ARG A 1 108 ? 0.468 10.242 29.422 1 95.44 108 ARG A CA 1
ATOM 837 C C . ARG A 1 108 ? 0.233 11.609 30.062 1 95.44 108 ARG A C 1
ATOM 839 O O . ARG A 1 108 ? 1.06 12.516 29.922 1 95.44 108 ARG A O 1
ATOM 846 N N . GLY A 1 109 ? -0.956 11.797 30.672 1 96.25 109 GLY A N 1
ATOM 847 C CA . GLY A 1 109 ? -1.236 13.023 31.391 1 96.25 109 GLY A CA 1
ATOM 848 C C . GLY A 1 109 ? -1.823 14.117 30.516 1 96.25 109 GLY A C 1
ATOM 849 O O . GLY A 1 109 ? -1.751 15.297 30.859 1 96.25 109 GLY A O 1
ATOM 850 N N . ASN A 1 110 ? -2.42 13.695 29.438 1 97.81 110 ASN A N 1
ATOM 851 C CA . ASN A 1 110 ? -2.959 14.688 28.516 1 97.81 110 ASN A CA 1
ATOM 852 C C . ASN A 1 110 ? -4.473 14.82 28.656 1 97.81 110 ASN A C 1
ATOM 854 O O . ASN A 1 110 ? -5.141 13.891 29.109 1 97.81 110 ASN A O 1
ATOM 858 N N . GLY A 1 111 ? -4.887 16.016 28.344 1 98.44 111 GLY A N 1
ATOM 859 C CA . GLY A 1 111 ? -6.309 16.281 28.188 1 98.44 111 GLY A CA 1
ATOM 860 C C . GLY A 1 111 ? -6.707 16.609 26.766 1 98.44 111 GLY A C 1
ATOM 861 O O . GLY A 1 111 ? -5.906 17.156 26 1 98.44 111 GLY A O 1
ATOM 862 N N . ALA A 1 112 ? -7.938 16.219 26.453 1 98.56 112 ALA A N 1
ATOM 863 C CA . ALA A 1 112 ? -8.492 16.516 25.125 1 98.56 112 ALA A CA 1
ATOM 864 C C . ALA A 1 112 ? -9.938 17 25.234 1 98.56 112 ALA A C 1
ATOM 866 O O . ALA A 1 112 ? -10.75 16.406 25.938 1 98.56 112 ALA A O 1
ATOM 867 N N . ARG A 1 113 ? -10.18 18.094 24.641 1 98.62 113 ARG A N 1
ATOM 868 C CA . ARG A 1 113 ? -11.539 18.609 24.484 1 98.62 113 ARG A CA 1
ATOM 869 C C . ARG A 1 113 ? -11.875 18.859 23.031 1 98.62 113 ARG A C 1
ATOM 871 O O . ARG A 1 113 ? -11.305 19.75 22.391 1 98.62 113 ARG A O 1
ATOM 878 N N . LEU A 1 114 ? -12.828 18.094 22.516 1 98.69 114 LEU A N 1
ATOM 879 C CA . LEU A 1 114 ? -13.242 18.266 21.125 1 98.69 114 LEU A CA 1
ATOM 880 C C . LEU A 1 114 ? -14 19.578 20.953 1 98.69 114 LEU A C 1
ATOM 882 O O . LEU A 1 114 ? -14.844 19.922 21.781 1 98.69 114 LEU A O 1
ATOM 886 N N . LEU A 1 115 ? -13.609 20.297 20 1 98.81 115 LEU A N 1
ATOM 887 C CA . LEU A 1 115 ? -14.297 21.516 19.609 1 98.81 115 LEU A CA 1
ATOM 888 C C . LEU A 1 115 ? -14.977 21.344 18.25 1 98.81 115 LEU A C 1
ATOM 890 O O . LEU A 1 115 ? -14.312 21.375 17.203 1 98.81 115 LEU A O 1
ATOM 894 N N . VAL A 1 116 ? -16.297 21.234 18.281 1 98.5 116 VAL A N 1
ATOM 895 C CA . VAL A 1 116 ? -17.062 20.906 17.078 1 98.5 116 VAL A CA 1
ATOM 896 C C . VAL A 1 116 ? -17.531 22.203 16.391 1 98.5 116 VAL A C 1
ATOM 898 O O . VAL A 1 116 ? -18.281 22.984 16.984 1 98.5 116 VAL A O 1
ATOM 901 N N . ASP A 1 117 ? -17.078 22.438 15.234 1 98.12 117 ASP A N 1
ATOM 902 C CA . ASP A 1 117 ? -17.406 23.562 14.367 1 98.12 117 ASP A CA 1
ATOM 903 C C . ASP A 1 117 ? -16.75 24.844 14.852 1 98.12 117 ASP A C 1
ATOM 905 O O . ASP A 1 117 ? -16.016 24.844 15.852 1 98.12 117 ASP A O 1
ATOM 909 N N . GLY A 1 118 ? -16.906 25.891 14.062 1 98.06 118 GLY A N 1
ATOM 910 C CA . GLY A 1 118 ? -16.125 27.109 14.188 1 98.06 118 GLY A CA 1
ATOM 911 C C . GLY A 1 118 ? -16.422 27.875 15.461 1 98.06 118 GLY A C 1
ATOM 912 O O . GLY A 1 118 ? -15.5 28.391 16.109 1 98.06 118 GLY A O 1
ATOM 913 N N . GLU A 1 119 ? -17.688 27.906 15.867 1 97.75 119 GLU A N 1
ATOM 914 C CA . GLU A 1 119 ? -18.062 28.719 17.031 1 97.75 119 GLU A CA 1
ATOM 915 C C . GLU A 1 119 ? -17.391 28.219 18.297 1 97.75 119 GLU A C 1
ATOM 917 O O . GLU A 1 119 ? -16.781 29 19.031 1 97.75 119 GLU A O 1
ATOM 922 N N . ALA A 1 120 ? -17.5 26.938 18.5 1 98.5 120 ALA A N 1
ATOM 923 C CA . ALA A 1 120 ? -16.875 26.359 19.688 1 98.5 120 ALA A CA 1
ATOM 924 C C . ALA A 1 120 ? -15.352 26.5 19.625 1 98.5 120 ALA A C 1
ATOM 926 O O . ALA A 1 120 ? -14.711 26.781 20.641 1 98.5 120 ALA A O 1
ATOM 927 N N . THR A 1 121 ? -14.789 26.344 18.453 1 98.69 121 THR A N 1
ATOM 928 C CA . THR A 1 121 ? -13.344 26.391 18.266 1 98.69 121 THR A CA 1
ATOM 929 C C . THR A 1 121 ? -12.805 27.797 18.578 1 98.69 121 THR A C 1
ATOM 931 O O . THR A 1 121 ? -11.898 27.953 19.391 1 98.69 121 THR A O 1
ATOM 934 N N . PHE A 1 122 ? -13.383 28.828 18.016 1 98.69 122 PHE A N 1
ATOM 935 C CA . PHE A 1 122 ? -12.82 30.172 18.141 1 98.69 122 PHE A CA 1
ATOM 936 C C . PHE A 1 122 ? -13.188 30.781 19.484 1 98.69 122 PHE A C 1
ATOM 938 O O . PHE A 1 122 ? -12.422 31.562 20.047 1 98.69 122 PHE A O 1
ATOM 945 N N . ALA A 1 123 ? -14.328 30.312 20.047 1 98.69 123 ALA A N 1
ATOM 946 C CA . ALA A 1 123 ? -14.617 30.734 21.422 1 98.69 123 ALA A CA 1
ATOM 947 C C . ALA A 1 123 ? -13.531 30.25 22.375 1 98.69 123 ALA A C 1
ATOM 949 O O . ALA A 1 123 ? -13.047 31.031 23.203 1 98.69 123 ALA A O 1
ATOM 950 N N . ALA A 1 124 ? -13.195 28.984 22.266 1 98.81 124 ALA A N 1
ATOM 951 C CA . ALA A 1 124 ? -12.172 28.422 23.141 1 98.81 124 ALA A CA 1
ATOM 952 C C . ALA A 1 124 ? -10.805 29.031 22.859 1 98.81 124 ALA A C 1
ATOM 954 O O . ALA A 1 124 ? -10.047 29.328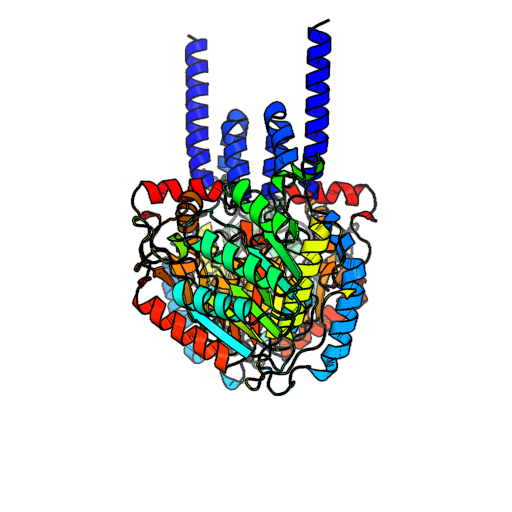 23.797 1 98.81 124 ALA A O 1
ATOM 955 N N . LEU A 1 125 ? -10.477 29.203 21.625 1 98.69 125 LEU A N 1
ATOM 956 C CA . LEU A 1 125 ? -9.195 29.766 21.219 1 98.69 125 LEU A CA 1
ATOM 957 C C . LEU A 1 125 ? -9.039 31.203 21.719 1 98.69 125 LEU A C 1
ATOM 959 O O . LEU A 1 125 ? -8 31.547 22.281 1 98.69 125 LEU A O 1
ATOM 963 N N . PHE A 1 126 ? -10.062 32.031 21.547 1 98.75 126 PHE A N 1
ATOM 964 C CA . PHE A 1 126 ? -10.008 33.438 21.953 1 98.75 126 PHE A CA 1
ATOM 965 C C . PHE A 1 126 ? -9.945 33.562 23.469 1 98.75 126 PHE A C 1
ATOM 967 O O . PHE A 1 126 ? -9.258 34.438 23.984 1 98.75 126 PHE A O 1
ATOM 974 N N . ALA A 1 127 ? -10.664 32.656 24.125 1 98.81 127 ALA A N 1
ATOM 975 C CA . ALA A 1 127 ? -10.562 32.625 25.594 1 98.81 127 ALA A CA 1
ATOM 976 C C . ALA A 1 127 ? -9.125 32.375 26.031 1 98.81 127 ALA A C 1
ATOM 978 O O . ALA A 1 127 ? -8.633 32.969 26.984 1 98.81 127 ALA A O 1
ATOM 979 N N . ALA A 1 128 ? -8.477 31.469 25.391 1 98.75 128 ALA A N 1
ATOM 980 C CA . ALA A 1 128 ? -7.086 31.141 25.719 1 98.75 128 ALA A CA 1
ATOM 981 C C . ALA A 1 128 ? -6.16 32.312 25.406 1 98.75 128 ALA A C 1
ATOM 983 O O . ALA A 1 128 ? -5.227 32.594 26.172 1 98.75 128 ALA A O 1
ATOM 984 N N . LEU A 1 129 ? -6.383 33 24.297 1 98.62 129 LEU A N 1
ATOM 985 C CA . LEU A 1 129 ? -5.582 34.188 23.938 1 98.62 129 LEU A CA 1
ATOM 986 C C . LEU A 1 129 ? -5.734 35.281 24.969 1 98.62 129 LEU A C 1
ATOM 988 O O . LEU A 1 129 ? -4.75 35.906 25.359 1 98.62 129 LEU A O 1
ATOM 992 N N . ASP A 1 130 ? -6.953 35.438 25.375 1 98.56 130 ASP A N 1
ATOM 993 C CA . ASP A 1 130 ? -7.246 36.469 26.359 1 98.56 130 ASP A CA 1
ATOM 994 C C . ASP A 1 130 ? -6.562 36.188 27.688 1 98.56 130 ASP A C 1
ATOM 996 O O . ASP A 1 130 ? -6.223 37.094 28.453 1 98.56 130 ASP A O 1
ATOM 1000 N N . ALA A 1 131 ? -6.336 34.938 27.938 1 98.19 131 ALA A N 1
ATOM 1001 C CA . ALA A 1 131 ? -5.77 34.531 29.219 1 98.19 131 ALA A CA 1
ATOM 1002 C C . ALA A 1 131 ? -4.25 34.406 29.125 1 98.19 131 ALA A C 1
ATOM 1004 O O . ALA A 1 131 ? -3.582 34.156 30.125 1 98.19 131 ALA A O 1
ATOM 1005 N N . ALA A 1 132 ? -3.699 34.5 27.953 1 98.5 132 ALA A N 1
ATOM 1006 C CA . ALA A 1 132 ? -2.268 34.281 27.75 1 98.5 132 ALA A CA 1
ATOM 1007 C C . ALA A 1 132 ? -1.443 35.219 28.609 1 98.5 132 ALA A C 1
ATOM 1009 O O . ALA A 1 132 ? -1.797 36.406 28.781 1 98.5 132 ALA A O 1
ATOM 1010 N N . ARG A 1 133 ? -0.255 34.781 29.125 1 98 133 ARG A N 1
ATOM 1011 C CA . ARG A 1 133 ? 0.551 35.594 30.031 1 98 133 ARG A CA 1
ATOM 1012 C C . ARG A 1 133 ? 1.968 35.75 29.5 1 98 133 ARG A C 1
ATOM 1014 O O . ARG A 1 133 ? 2.6 36.781 29.734 1 98 133 ARG A O 1
ATOM 1021 N N . HIS A 1 134 ? 2.521 34.781 28.812 1 97.81 134 HIS A N 1
ATOM 1022 C CA . HIS A 1 134 ? 3.938 34.812 28.469 1 97.81 134 HIS A CA 1
ATOM 1023 C C . HIS A 1 134 ? 4.137 34.812 26.953 1 97.81 134 HIS A C 1
ATOM 1025 O O . HIS A 1 134 ? 4.84 35.688 26.422 1 97.81 134 HIS A O 1
ATOM 1031 N N . TYR A 1 135 ? 3.586 33.844 26.266 1 98.31 135 TYR A N 1
ATOM 1032 C CA . TYR A 1 135 ? 3.764 33.812 24.828 1 98.31 135 TYR A CA 1
ATOM 1033 C C . TYR A 1 135 ? 2.604 33.094 24.141 1 98.31 135 TYR A C 1
ATOM 1035 O O . TYR A 1 135 ? 1.881 32.312 24.781 1 98.31 135 TYR A O 1
ATOM 1043 N N . VAL A 1 136 ? 2.434 33.375 22.891 1 98.69 136 VAL A N 1
ATOM 1044 C CA . VAL A 1 136 ? 1.475 32.719 22 1 98.69 136 VAL A CA 1
ATOM 1045 C C . VAL A 1 136 ? 2.164 32.344 20.703 1 98.69 136 VAL A C 1
ATOM 1047 O O . VAL A 1 136 ? 2.818 33.156 20.062 1 98.69 136 VAL A O 1
ATOM 1050 N N . LEU A 1 137 ? 2.137 31.062 20.375 1 98.38 137 LEU A N 1
ATOM 1051 C CA . LEU A 1 137 ? 2.559 30.531 19.078 1 98.38 137 LEU A CA 1
ATOM 1052 C C . LEU A 1 137 ? 1.353 30.188 18.203 1 98.38 137 LEU A C 1
ATOM 1054 O O . LEU A 1 137 ? 0.536 29.344 18.594 1 98.38 137 LEU A O 1
ATOM 1058 N N . ILE A 1 138 ? 1.211 30.875 17.141 1 98.06 138 ILE A N 1
ATOM 1059 C CA . ILE A 1 138 ? -0.013 30.719 16.359 1 98.06 138 ILE A CA 1
ATOM 1060 C C . ILE A 1 138 ? 0.333 30.516 14.883 1 98.06 138 ILE A C 1
ATOM 1062 O O . ILE A 1 138 ? 1.184 31.219 14.336 1 98.06 138 ILE A O 1
ATOM 1066 N N . GLN A 1 139 ? -0.25 29.484 14.336 1 96.38 139 GLN A N 1
ATOM 1067 C CA . GLN A 1 139 ? -0.024 29.141 12.93 1 96.38 139 GLN A CA 1
ATOM 1068 C C . GLN A 1 139 ? -1.329 28.75 12.242 1 96.38 139 GLN A C 1
ATOM 1070 O O . GLN A 1 139 ? -2.1 27.938 12.773 1 96.38 139 GLN A O 1
ATOM 1075 N N . PHE A 1 140 ? -1.625 29.359 11.086 1 96.62 140 PHE A N 1
ATOM 1076 C CA . PHE A 1 140 ? -2.77 29.016 10.25 1 96.62 140 PHE A CA 1
ATOM 1077 C C . PHE A 1 140 ? -2.393 29.016 8.773 1 96.62 140 PHE A C 1
ATOM 1079 O O . PHE A 1 140 ? -1.552 29.812 8.352 1 96.62 140 PHE A O 1
ATOM 1086 N N . TYR A 1 141 ? -3.055 28.156 8.047 1 94.5 141 TYR A N 1
ATOM 1087 C CA . TYR A 1 141 ? -2.859 28.109 6.602 1 94.5 141 TYR A CA 1
ATOM 1088 C C . TYR A 1 141 ? -3.533 29.281 5.922 1 94.5 141 TYR A C 1
ATOM 1090 O O . TYR A 1 141 ? -2.92 29.969 5.09 1 94.5 141 TYR A O 1
ATOM 1098 N N . ILE A 1 142 ? -4.77 29.547 6.254 1 94.88 142 ILE A N 1
ATOM 1099 C CA . ILE A 1 142 ? -5.52 30.672 5.699 1 94.88 142 ILE A CA 1
ATOM 1100 C C . ILE A 1 142 ? -5.934 31.625 6.824 1 94.88 142 ILE A C 1
ATOM 1102 O O . ILE A 1 142 ? -6.516 31.203 7.82 1 94.88 142 ILE A O 1
ATOM 1106 N N . VAL A 1 143 ? -5.617 32.844 6.66 1 95.69 143 VAL A N 1
ATOM 1107 C CA . VAL A 1 143 ? -6.152 33.938 7.469 1 95.69 143 VAL A CA 1
ATOM 1108 C C . VAL A 1 143 ? -6.754 35 6.562 1 95.69 143 VAL A C 1
ATOM 1110 O O . VAL A 1 143 ? -6.07 35.531 5.684 1 95.69 143 VAL A O 1
ATOM 1113 N N . ARG A 1 144 ? -7.992 35.219 6.859 1 95.06 144 ARG A N 1
ATOM 1114 C CA . ARG A 1 144 ? -8.68 36.219 6.047 1 95.06 144 ARG A CA 1
ATOM 1115 C C . ARG A 1 144 ? -8.781 37.531 6.781 1 95.06 144 ARG A C 1
ATOM 1117 O O . ARG A 1 144 ? -8.859 37.562 8.008 1 95.06 144 ARG A O 1
ATOM 1124 N N . ASP A 1 145 ? -8.766 38.594 5.902 1 94.94 145 ASP A N 1
ATOM 1125 C CA . ASP A 1 145 ? -9.008 39.938 6.445 1 94.94 145 ASP A CA 1
ATOM 1126 C C . ASP A 1 145 ? -10.5 40.25 6.48 1 94.94 145 ASP A C 1
ATOM 1128 O O . ASP A 1 145 ? -10.953 41.188 5.824 1 94.94 145 ASP A O 1
ATOM 1132 N N . ASP A 1 146 ? -11.281 39.531 7.195 1 95.69 146 ASP A N 1
ATOM 1133 C CA . ASP A 1 146 ? -12.711 39.719 7.422 1 95.69 146 ASP A CA 1
ATOM 1134 C C . ASP A 1 146 ? -13.023 39.812 8.914 1 95.69 146 ASP A C 1
ATOM 1136 O O . ASP A 1 146 ? -12.125 40.031 9.727 1 95.69 146 ASP A O 1
ATOM 1140 N N . ASP A 1 147 ? -14.242 39.719 9.336 1 96.88 147 ASP A N 1
ATOM 1141 C CA . ASP A 1 147 ? -14.648 40 10.711 1 96.88 147 ASP A CA 1
ATOM 1142 C C . ASP A 1 147 ? -13.945 39.062 11.695 1 96.88 147 ASP A C 1
ATOM 1144 O O . ASP A 1 147 ? -13.477 39.5 12.742 1 96.88 147 ASP A O 1
ATOM 1148 N N . LEU A 1 148 ? -13.906 37.812 11.391 1 97.62 148 LEU A N 1
ATOM 1149 C CA . LEU A 1 148 ? -13.242 36.844 12.281 1 97.62 148 LEU A CA 1
ATOM 1150 C C . LEU A 1 148 ? -11.742 37.094 12.32 1 97.62 148 LEU A C 1
ATOM 1152 O O . LEU A 1 148 ? -11.117 37 13.375 1 97.62 148 LEU A O 1
ATOM 1156 N N . GLY A 1 149 ? -11.164 37.312 11.125 1 97.5 149 GLY A N 1
ATOM 1157 C CA . GLY A 1 149 ? -9.75 37.656 11.062 1 97.5 149 GLY A CA 1
ATOM 1158 C C . GLY A 1 149 ? -9.391 38.875 11.859 1 97.5 149 GLY A C 1
ATOM 1159 O O . GLY A 1 149 ? -8.344 38.938 12.516 1 97.5 149 GLY A O 1
ATOM 1160 N N . LEU A 1 150 ? -10.203 39.875 11.766 1 97.81 150 LEU A N 1
ATOM 1161 C CA . LEU A 1 150 ? -9.969 41.094 12.516 1 97.81 150 LEU A CA 1
ATOM 1162 C C . LEU A 1 150 ? -10.086 40.844 14.016 1 97.81 150 LEU A C 1
ATOM 1164 O O . LEU A 1 150 ? -9.336 41.438 14.805 1 97.81 150 LEU A O 1
ATOM 1168 N N . GLU A 1 151 ? -11.055 40.062 14.367 1 98.19 151 GLU A N 1
ATOM 1169 C CA . GLU A 1 151 ? -11.172 39.719 15.781 1 98.19 151 GLU A CA 1
ATOM 1170 C C . GLU A 1 151 ? -9.914 39.031 16.297 1 98.19 151 GLU A C 1
ATOM 1172 O O . GLU A 1 151 ? -9.438 39.344 17.391 1 98.19 151 GLU A O 1
ATOM 1177 N N . LEU A 1 152 ? -9.406 38.094 15.508 1 98.44 152 LEU A N 1
ATOM 1178 C CA . LEU A 1 152 ? -8.156 37.438 15.867 1 98.44 152 LEU A CA 1
ATOM 1179 C C . LEU A 1 152 ? -7.031 38.469 16.016 1 98.44 152 LEU A C 1
ATOM 1181 O O . LEU A 1 152 ? -6.297 38.438 17 1 98.44 152 LEU A O 1
ATOM 1185 N N . ARG A 1 153 ? -6.883 39.344 15.016 1 97.75 153 ARG A N 1
ATOM 1186 C CA . ARG A 1 153 ? -5.863 40.375 15.039 1 97.75 153 ARG A CA 1
ATOM 1187 C C . ARG A 1 153 ? -5.949 41.188 16.312 1 97.75 153 ARG A C 1
ATOM 1189 O O . ARG A 1 153 ? -4.941 41.438 16.984 1 97.75 153 ARG A O 1
ATOM 1196 N N . ASP A 1 154 ? -7.102 41.625 16.625 1 98.5 154 ASP A N 1
ATOM 1197 C CA . ASP A 1 154 ? -7.305 42.5 17.781 1 98.5 154 ASP A CA 1
ATOM 1198 C C . ASP A 1 154 ? -6.945 41.781 19.078 1 98.5 154 ASP A C 1
ATOM 1200 O O . ASP A 1 154 ? -6.371 42.406 19.984 1 98.5 154 ASP A O 1
ATOM 1204 N N . ARG A 1 155 ? -7.305 40.562 19.188 1 98.56 155 ARG A N 1
ATOM 1205 C CA . ARG A 1 155 ? -6.988 39.812 20.391 1 98.56 155 ARG A CA 1
ATOM 1206 C C . ARG A 1 155 ? -5.484 39.562 20.516 1 98.56 155 ARG A C 1
ATOM 1208 O O . ARG A 1 155 ? -4.938 39.562 21.609 1 98.56 155 ARG A O 1
ATOM 1215 N N . LEU A 1 156 ? -4.84 39.312 19.391 1 98.62 156 LEU A N 1
ATOM 1216 C CA . LEU A 1 156 ? -3.389 39.125 19.406 1 98.62 156 LEU A CA 1
ATOM 1217 C C . LEU A 1 156 ? -2.697 40.438 19.812 1 98.62 156 LEU A C 1
ATOM 1219 O O . LEU A 1 156 ? -1.726 40.406 20.562 1 98.62 156 LEU A O 1
ATOM 1223 N N . ILE A 1 157 ? -3.166 41.562 19.281 1 98.5 157 ILE A N 1
ATOM 1224 C CA . ILE A 1 157 ? -2.615 42.875 19.625 1 98.5 157 ILE A CA 1
ATOM 1225 C C . ILE A 1 157 ? -2.809 43.156 21.109 1 98.5 157 ILE A C 1
ATOM 1227 O O . ILE A 1 157 ? -1.893 43.625 21.781 1 98.5 157 ILE A O 1
ATOM 1231 N N . ALA A 1 158 ? -4.016 42.844 21.578 1 98.69 158 ALA A N 1
ATOM 1232 C CA . ALA A 1 158 ? -4.285 43 23 1 98.69 158 ALA A CA 1
ATOM 1233 C C . ALA A 1 158 ? -3.324 42.188 23.844 1 98.69 158 ALA A C 1
ATOM 1235 O O . ALA A 1 158 ? -2.854 42.625 24.891 1 98.69 158 ALA A O 1
ATOM 1236 N N . ALA A 1 159 ? -3.104 40.969 23.453 1 98.56 159 ALA A N 1
ATOM 1237 C CA . ALA A 1 159 ? -2.156 40.094 24.172 1 98.56 159 ALA A CA 1
ATOM 1238 C C . ALA A 1 159 ? -0.756 40.719 24.156 1 98.56 159 ALA A C 1
ATOM 1240 O O . ALA A 1 159 ? -0.077 40.719 25.188 1 98.56 159 ALA A O 1
ATOM 1241 N N . ALA A 1 160 ? -0.353 41.156 23.031 1 98.38 160 ALA A N 1
ATOM 1242 C CA . ALA A 1 160 ? 0.962 41.781 22.922 1 98.38 160 ALA A CA 1
ATOM 1243 C C . ALA A 1 160 ? 1.078 43 23.828 1 98.38 160 ALA A C 1
ATOM 1245 O O . ALA A 1 160 ? 2.129 43.25 24.438 1 98.38 160 ALA A O 1
ATOM 1246 N N . GLN A 1 161 ? 0.087 43.75 23.875 1 97.88 161 GLN A N 1
ATOM 1247 C CA . GLN A 1 161 ? 0.063 44.938 24.719 1 97.88 161 GLN A CA 1
ATOM 1248 C C . GLN A 1 161 ? 0.172 44.594 26.188 1 97.88 161 GLN A C 1
ATOM 1250 O O . GLN A 1 161 ? 0.647 45.406 27 1 97.88 161 GLN A O 1
ATOM 1255 N N . ARG A 1 162 ? -0.253 43.406 26.531 1 98 162 ARG A N 1
ATOM 1256 C CA . ARG A 1 162 ? -0.115 42.906 27.891 1 98 162 ARG A CA 1
ATOM 1257 C C . ARG A 1 162 ? 1.29 42.375 28.141 1 98 162 ARG A C 1
ATOM 1259 O O . ARG A 1 162 ? 1.598 41.906 29.234 1 98 162 ARG A O 1
ATOM 1266 N N . GLY A 1 163 ? 2.143 42.406 27.141 1 97.56 163 GLY A N 1
ATOM 1267 C CA . GLY A 1 163 ? 3.52 41.938 27.281 1 97.56 163 GLY A CA 1
ATOM 1268 C C . GLY A 1 163 ? 3.74 40.531 26.797 1 97.56 163 GLY A C 1
ATOM 1269 O O . GLY A 1 163 ? 4.836 40 26.938 1 97.56 163 GLY A O 1
ATOM 1270 N N . VAL A 1 164 ? 2.723 39.875 26.25 1 98.25 164 VAL A N 1
ATOM 1271 C CA . VAL A 1 164 ? 2.807 38.5 25.719 1 98.25 164 VAL A CA 1
ATOM 1272 C C . VAL A 1 164 ? 3.607 38.5 24.422 1 98.25 164 VAL A C 1
ATOM 1274 O O . VAL A 1 164 ? 3.355 39.312 23.531 1 98.25 164 VAL A O 1
ATOM 1277 N N . LYS A 1 165 ? 4.621 37.625 24.297 1 98 165 LYS A N 1
ATOM 1278 C CA . LYS A 1 165 ? 5.363 37.469 23.047 1 98 165 LYS A CA 1
ATOM 1279 C C . LYS A 1 165 ? 4.586 36.625 22.047 1 98 165 LYS A C 1
ATOM 1281 O O . LYS A 1 165 ? 4.273 35.469 22.328 1 98 165 LYS A O 1
ATOM 1286 N N . VAL A 1 166 ? 4.328 37.25 20.906 1 98.19 166 VAL A N 1
ATOM 1287 C CA . VAL A 1 166 ? 3.49 36.562 19.938 1 98.19 166 VAL A CA 1
ATOM 1288 C C . VAL A 1 166 ? 4.297 36.25 18.672 1 98.19 166 VAL A C 1
ATOM 1290 O O . VAL A 1 166 ? 4.902 37.156 18.094 1 98.19 166 VAL A O 1
ATOM 1293 N N . ARG A 1 167 ? 4.383 35 18.312 1 97 167 ARG A N 1
ATOM 1294 C CA . ARG A 1 167 ? 4.906 34.562 17.016 1 97 167 ARG A CA 1
ATOM 1295 C C . ARG A 1 167 ? 3.787 34.031 16.125 1 97 167 ARG A C 1
ATOM 1297 O O . ARG A 1 167 ? 3.082 33.094 16.5 1 97 167 ARG A O 1
ATOM 1304 N N . PHE A 1 168 ? 3.629 34.656 14.953 1 96.69 168 PHE A N 1
ATOM 1305 C CA . PHE A 1 168 ? 2.52 34.344 14.062 1 96.69 168 PHE A CA 1
ATOM 1306 C C . PHE A 1 168 ? 3.033 33.875 12.711 1 96.69 168 PHE A C 1
ATOM 1308 O O . PHE A 1 168 ? 3.682 34.625 11.977 1 96.69 168 PHE A O 1
ATOM 1315 N N . LEU A 1 169 ? 2.73 32.531 12.414 1 93.25 169 LEU A N 1
ATOM 1316 C CA . LEU A 1 169 ? 3.104 31.938 11.133 1 93.25 169 LEU A CA 1
ATOM 1317 C C . LEU A 1 169 ? 1.887 31.781 10.227 1 93.25 169 LEU A C 1
ATOM 1319 O O . LEU A 1 169 ? 0.865 31.234 10.641 1 93.25 169 LEU A O 1
ATOM 1323 N N . THR A 1 170 ? 1.943 32.312 8.984 1 89.56 170 THR A N 1
ATOM 1324 C CA . THR A 1 170 ? 0.918 32.062 7.969 1 89.56 170 THR A CA 1
ATOM 1325 C C . THR A 1 170 ? 1.538 31.531 6.684 1 89.56 170 THR A C 1
ATOM 1327 O O . THR A 1 170 ? 2.746 31.656 6.469 1 89.56 170 THR A O 1
ATOM 1330 N N . ASP A 1 171 ? 0.731 30.859 5.934 1 85.44 171 ASP A N 1
ATOM 1331 C CA . ASP A 1 171 ? 1.192 30.328 4.652 1 85.44 171 ASP A CA 1
ATOM 1332 C C . ASP A 1 171 ? 1.087 31.391 3.557 1 85.44 171 ASP A C 1
ATOM 1334 O O . ASP A 1 171 ? 0.099 32.125 3.488 1 85.44 171 ASP A O 1
ATOM 1338 N N . ALA A 1 172 ? 2.094 31.391 2.703 1 75.75 172 ALA A N 1
ATOM 1339 C CA . ALA A 1 172 ? 2.189 32.438 1.681 1 75.75 172 ALA A CA 1
ATOM 1340 C C . ALA A 1 172 ? 1.075 32.281 0.648 1 75.75 172 ALA A C 1
ATOM 1342 O O . ALA A 1 172 ? 0.578 33.281 0.122 1 75.75 172 ALA A O 1
ATOM 1343 N N . ILE A 1 173 ? 0.734 31.109 0.39 1 78.5 173 ILE A N 1
ATOM 1344 C CA . ILE A 1 173 ? -0.267 30.875 -0.645 1 78.5 173 ILE A CA 1
ATOM 1345 C C . ILE A 1 173 ? -1.664 30.906 -0.028 1 78.5 173 ILE A C 1
ATOM 1347 O O . ILE A 1 173 ? -2.57 31.547 -0.562 1 78.5 173 ILE A O 1
ATOM 1351 N N . GLY A 1 174 ? -1.855 30.344 1.041 1 82.5 174 GLY A N 1
ATOM 1352 C CA . GLY A 1 174 ? -3.152 30.297 1.695 1 82.5 174 GLY A CA 1
ATOM 1353 C C . GLY A 1 174 ? -3.627 31.672 2.16 1 82.5 174 GLY A C 1
ATOM 1354 O O . GLY A 1 174 ? -4.809 32 2.041 1 82.5 174 GLY A O 1
ATOM 1355 N N . SER A 1 175 ? -2.713 32.438 2.635 1 85.5 175 SER A N 1
ATOM 1356 C CA . SER A 1 175 ? -3.057 33.75 3.186 1 85.5 175 SER A CA 1
ATOM 1357 C C . SER A 1 175 ? -2.605 34.875 2.26 1 85.5 175 SER A C 1
ATOM 1359 O O . SER A 1 175 ? -2.242 35.938 2.723 1 85.5 175 SER A O 1
ATOM 1361 N N . TYR A 1 176 ? -2.605 34.531 1.013 1 77.25 176 TYR A N 1
ATOM 1362 C CA . TYR A 1 176 ? -2.174 35.531 0.021 1 77.25 176 TYR A CA 1
ATOM 1363 C C . TYR A 1 176 ? -3.07 36.75 0.041 1 77.25 176 TYR A C 1
ATOM 1365 O O . TYR A 1 176 ? -2.625 37.844 -0.271 1 77.25 176 TYR A O 1
ATOM 1373 N N . GLY A 1 177 ? -4.27 36.656 0.51 1 80 177 GLY A N 1
ATOM 1374 C CA . GLY A 1 177 ? -5.238 37.75 0.487 1 80 177 GLY A CA 1
ATOM 1375 C C . GLY A 1 177 ? -5.184 38.625 1.724 1 80 177 GLY A C 1
ATOM 1376 O O . GLY A 1 177 ? -5.906 39.594 1.82 1 80 177 GLY A O 1
ATOM 1377 N N . LEU A 1 178 ? -4.309 38.281 2.639 1 88.88 178 LEU A N 1
ATOM 1378 C CA . LEU A 1 178 ? -4.172 39.094 3.846 1 88.88 178 LEU A CA 1
ATOM 1379 C C . LEU A 1 178 ? -3.625 40.469 3.514 1 88.88 178 LEU A C 1
ATOM 1381 O O . LEU A 1 178 ? -2.604 40.594 2.832 1 88.88 178 LEU A O 1
ATOM 1385 N N . SER A 1 179 ? -4.242 41.562 3.945 1 90.81 179 SER A N 1
ATOM 1386 C CA . SER A 1 179 ? -3.885 42.938 3.578 1 90.81 179 SER A CA 1
ATOM 1387 C C . SER A 1 179 ? -2.588 43.375 4.254 1 90.81 179 SER A C 1
ATOM 1389 O O . SER A 1 179 ? -2.254 42.875 5.336 1 90.81 179 SER A O 1
ATOM 1391 N N . ASP A 1 180 ? -1.956 44.281 3.611 1 90.25 180 ASP A N 1
ATOM 1392 C CA . ASP A 1 180 ? -0.747 44.844 4.191 1 90.25 180 ASP A CA 1
ATOM 1393 C C . ASP A 1 180 ? -1.057 45.562 5.5 1 90.25 180 ASP A C 1
ATOM 1395 O O . ASP A 1 180 ? -0.245 45.562 6.43 1 90.25 180 ASP A O 1
ATOM 1399 N N . ASN A 1 181 ? -2.148 46.156 5.523 1 93.81 181 ASN A N 1
ATOM 1400 C CA . ASN A 1 181 ? -2.555 46.844 6.738 1 93.81 181 ASN A CA 1
ATOM 1401 C C . ASN A 1 181 ? -2.691 45.875 7.918 1 93.81 181 ASN A C 1
ATOM 1403 O O . ASN A 1 181 ? -2.32 46.219 9.039 1 93.81 181 ASN A O 1
ATOM 1407 N N . TYR A 1 182 ? -3.303 44.75 7.652 1 94.44 182 TYR A N 1
ATOM 1408 C CA . TYR A 1 182 ? -3.43 43.719 8.68 1 94.44 182 TYR A CA 1
ATOM 1409 C C . TYR A 1 182 ? -2.07 43.344 9.266 1 94.44 182 TYR A C 1
ATOM 1411 O O . TYR A 1 182 ? -1.906 43.312 10.484 1 94.44 182 TYR A O 1
ATOM 1419 N N . ILE A 1 183 ? -1.151 43.156 8.438 1 93.19 183 ILE A N 1
ATOM 1420 C CA . ILE A 1 183 ? 0.194 42.75 8.828 1 93.19 183 ILE A CA 1
ATOM 1421 C C . ILE A 1 183 ? 0.89 43.906 9.562 1 93.19 183 ILE A C 1
ATOM 1423 O O . ILE A 1 183 ? 1.543 43.688 10.586 1 93.19 183 ILE A O 1
ATOM 1427 N N . GLU A 1 184 ? 0.79 45.094 9.023 1 94.12 184 GLU A N 1
ATOM 1428 C CA . GLU A 1 184 ? 1.422 46.281 9.625 1 94.12 184 GLU A CA 1
ATOM 1429 C C . GLU A 1 184 ? 0.883 46.531 11.031 1 94.12 184 GLU A C 1
ATOM 1431 O O . GLU A 1 184 ? 1.635 46.906 11.93 1 94.12 184 GLU A O 1
ATOM 1436 N N . ASP A 1 185 ? -0.395 46.344 11.172 1 95.88 185 ASP A N 1
ATOM 1437 C CA . ASP A 1 185 ? -1.003 46.5 12.492 1 95.88 185 ASP A CA 1
ATOM 1438 C C . ASP A 1 185 ? -0.385 45.531 13.5 1 95.88 185 ASP A C 1
ATOM 1440 O O . ASP A 1 185 ? -0.109 45.906 14.641 1 95.88 185 ASP A O 1
ATOM 1444 N N . LEU A 1 186 ? -0.245 44.312 13.086 1 96.5 186 LEU A N 1
ATOM 1445 C CA . LEU A 1 186 ? 0.353 43.312 13.961 1 96.5 186 LEU A CA 1
ATOM 1446 C C . LEU A 1 186 ? 1.789 43.688 14.312 1 96.5 186 LEU A C 1
ATOM 1448 O O . LEU A 1 186 ? 2.18 43.625 15.484 1 96.5 186 LEU A O 1
ATOM 1452 N N . ARG A 1 187 ? 2.516 44.125 13.352 1 95.38 187 ARG A N 1
ATOM 1453 C CA . ARG A 1 187 ? 3.916 44.469 13.562 1 95.38 187 ARG A CA 1
ATOM 1454 C C . ARG A 1 187 ? 4.043 45.688 14.477 1 95.38 187 ARG A C 1
ATOM 1456 O O . ARG A 1 187 ? 4.926 45.719 15.336 1 95.38 187 ARG A O 1
ATOM 1463 N N . ALA A 1 188 ? 3.242 46.562 14.219 1 96.94 188 ALA A N 1
ATOM 1464 C CA . ALA A 1 188 ? 3.248 47.781 15.023 1 96.94 188 ALA A CA 1
ATOM 1465 C C . ALA A 1 188 ? 2.988 47.469 16.5 1 96.94 188 ALA A C 1
ATOM 1467 O O . ALA A 1 188 ? 3.479 48.188 17.391 1 96.94 188 ALA A O 1
ATOM 1468 N N . ALA A 1 189 ? 2.264 46.438 16.719 1 97.38 189 ALA A N 1
ATOM 1469 C CA . ALA A 1 189 ? 1.94 46.031 18.078 1 97.38 189 ALA A CA 1
ATOM 1470 C C . ALA A 1 189 ? 3.045 45.156 18.672 1 97.38 189 ALA A C 1
ATOM 1472 O O . ALA A 1 189 ? 2.953 44.719 19.812 1 97.38 189 ALA A O 1
ATOM 1473 N N . GLY A 1 190 ? 4.086 44.875 17.875 1 96.38 190 GLY A N 1
ATOM 1474 C CA . GLY A 1 190 ? 5.219 44.094 18.375 1 96.38 190 GLY A CA 1
ATOM 1475 C C . GLY A 1 190 ? 5.094 42.625 18.094 1 96.38 190 GLY A C 1
ATOM 1476 O O . GLY A 1 190 ? 5.855 41.812 18.625 1 96.38 190 GLY A O 1
ATOM 1477 N N . ILE A 1 191 ? 4.18 42.219 17.312 1 96.94 191 ILE A N 1
ATOM 1478 C CA . ILE A 1 191 ? 3.971 40.812 16.969 1 96.94 191 ILE A CA 1
ATOM 1479 C C . ILE A 1 191 ? 4.898 40.406 15.828 1 96.94 191 ILE A C 1
ATOM 1481 O O . ILE A 1 191 ? 4.996 41.125 14.828 1 96.94 191 ILE A O 1
ATOM 1485 N N . ASP A 1 192 ? 5.633 39.312 15.984 1 94.81 192 ASP A N 1
ATOM 1486 C CA . ASP A 1 192 ? 6.48 38.812 14.914 1 94.81 192 ASP A CA 1
ATOM 1487 C C . ASP A 1 192 ? 5.68 37.906 13.977 1 94.81 192 ASP A C 1
ATOM 1489 O O . ASP A 1 192 ? 5.312 36.781 14.336 1 94.81 192 ASP A O 1
ATOM 1493 N N . ILE A 1 193 ? 5.438 38.375 12.859 1 92.69 193 ILE A N 1
ATOM 1494 C CA . ILE A 1 193 ? 4.695 37.594 11.859 1 92.69 193 ILE A CA 1
ATOM 1495 C C . ILE A 1 193 ? 5.625 37.219 10.719 1 92.69 193 ILE A C 1
ATOM 1497 O O . ILE A 1 193 ? 6.355 38.031 10.188 1 92.69 193 ILE A O 1
ATOM 1501 N N . ALA A 1 194 ? 5.691 35.906 10.492 1 83.25 194 ALA A N 1
ATOM 1502 C CA . ALA A 1 194 ? 6.457 35.406 9.359 1 83.25 194 ALA A CA 1
ATOM 1503 C C . ALA A 1 194 ? 5.625 35.438 8.078 1 83.25 194 ALA A C 1
ATOM 1505 O O . ALA A 1 194 ? 4.598 34.75 7.988 1 83.25 194 ALA A O 1
ATOM 1506 N N . ASN A 1 195 ? 5.75 36.469 7.25 1 65.44 195 ASN A N 1
ATOM 1507 C CA . ASN A 1 195 ? 5.02 36.562 5.992 1 65.44 195 ASN A CA 1
ATOM 1508 C C . ASN A 1 195 ? 5.871 36.094 4.812 1 65.44 195 ASN A C 1
ATOM 1510 O O . ASN A 1 195 ? 6.848 36.75 4.449 1 65.44 195 ASN A O 1
ATOM 1514 N N . PRO A 1 196 ? 5.473 34.812 4.34 1 59.25 196 PRO A N 1
ATOM 1515 C CA . PRO A 1 196 ? 6.344 34.188 3.338 1 59.25 196 PRO A CA 1
ATOM 1516 C C . PRO A 1 196 ? 6.438 35.031 2.051 1 59.25 196 PRO A C 1
ATOM 1518 O O . PRO A 1 196 ? 7.34 34.812 1.239 1 59.25 196 PRO A O 1
ATOM 1521 N N . ARG A 1 197 ? 5.457 35.906 1.635 1 57.41 197 ARG A N 1
ATOM 1522 C CA . ARG A 1 197 ? 5.551 36.688 0.405 1 57.41 197 ARG A CA 1
ATOM 1523 C C . ARG A 1 197 ? 6.867 37.469 0.347 1 57.41 197 ARG A C 1
ATOM 1525 O O . ARG A 1 197 ? 7.371 37.75 -0.738 1 57.41 197 ARG A O 1
ATOM 1532 N N . LYS A 1 198 ? 7.336 37.812 1.37 1 55.91 198 LYS A N 1
ATOM 1533 C CA . LYS A 1 198 ? 8.539 38.625 1.348 1 55.91 198 LYS A CA 1
ATOM 1534 C C . LYS A 1 198 ? 9.797 37.781 1.448 1 55.91 198 LYS A C 1
ATOM 1536 O O . LYS A 1 198 ? 10.914 38.281 1.357 1 55.91 198 LYS A O 1
ATOM 1541 N N . GLN A 1 199 ? 9.547 36.469 1.639 1 54.09 199 GLN A N 1
ATOM 1542 C CA . GLN A 1 199 ? 10.727 35.625 1.644 1 54.09 199 GLN A CA 1
ATOM 1543 C C . GLN A 1 199 ? 11.117 35.219 0.225 1 54.09 199 GLN A C 1
ATOM 1545 O O . GLN A 1 199 ? 10.641 34.219 -0.292 1 54.09 199 GLN A O 1
ATOM 1550 N N . ARG A 1 200 ? 11.219 36.156 -0.716 1 48 200 ARG A N 1
ATOM 1551 C CA . ARG A 1 200 ? 11.391 36.125 -2.164 1 48 200 ARG A CA 1
ATOM 1552 C C . ARG A 1 200 ? 12.719 35.469 -2.545 1 48 200 ARG A C 1
ATOM 1554 O O . ARG A 1 200 ? 13.156 35.562 -3.695 1 48 200 ARG A O 1
ATOM 1561 N N . GLY A 1 201 ? 13.344 34.562 -1.829 1 47 201 GLY A N 1
ATOM 1562 C CA . GLY A 1 201 ? 14.555 34.125 -2.516 1 47 201 GLY A CA 1
ATOM 1563 C C . GLY A 1 201 ? 14.312 33 -3.504 1 47 201 GLY A C 1
ATOM 1564 O O . GLY A 1 201 ? 13.227 32.438 -3.537 1 47 201 GLY A O 1
ATOM 1565 N N . PRO A 1 202 ? 15.109 32.938 -4.586 1 44.97 202 PRO A N 1
ATOM 1566 C CA . PRO A 1 202 ? 15.016 31.938 -5.652 1 44.97 202 PRO A CA 1
ATOM 1567 C C . PRO A 1 202 ? 14.648 30.547 -5.129 1 44.97 202 PRO A C 1
ATOM 1569 O O . PRO A 1 202 ? 14.008 29.766 -5.84 1 44.97 202 PRO A O 1
ATOM 1572 N N . ASN A 1 203 ? 15.086 30.219 -4.059 1 46.53 203 ASN A N 1
ATOM 1573 C CA . ASN A 1 203 ? 14.875 28.906 -3.443 1 46.53 203 ASN A CA 1
ATOM 1574 C C . ASN A 1 203 ? 13.422 28.719 -3.025 1 46.53 203 ASN A C 1
ATOM 1576 O O . ASN A 1 203 ? 12.961 27.578 -2.863 1 46.53 203 ASN A O 1
ATOM 1580 N N . THR A 1 204 ? 12.68 29.844 -2.949 1 47.91 204 THR A N 1
ATOM 1581 C CA . THR A 1 204 ? 11.297 29.844 -2.465 1 47.91 204 THR A CA 1
ATOM 1582 C C . THR A 1 204 ? 10.328 29.484 -3.588 1 47.91 204 THR A C 1
ATOM 1584 O O . THR A 1 204 ? 9.227 29 -3.332 1 47.91 204 THR A O 1
ATOM 1587 N N . ARG A 1 205 ? 10.703 29.938 -4.766 1 46.94 205 ARG A N 1
ATOM 1588 C CA . ARG A 1 205 ? 9.805 29.75 -5.898 1 46.94 205 ARG A CA 1
ATOM 1589 C C . ARG A 1 205 ? 9.477 28.266 -6.105 1 46.94 205 ARG A C 1
ATOM 1591 O O . ARG A 1 205 ? 8.352 27.922 -6.473 1 46.94 205 ARG A O 1
ATOM 1598 N N . PHE A 1 206 ? 10.531 27.453 -5.934 1 50.59 206 PHE A N 1
ATOM 1599 C CA . PHE A 1 206 ? 10.312 26.047 -6.203 1 50.59 206 PHE A CA 1
ATOM 1600 C C . PHE A 1 206 ? 9.641 25.359 -5.016 1 50.59 206 PHE A C 1
ATOM 1602 O O . PHE A 1 206 ? 9.297 24.172 -5.082 1 50.59 206 PHE A O 1
ATOM 1609 N N . GLN A 1 207 ? 9.344 26.281 -4.07 1 58.12 207 GLN A N 1
ATOM 1610 C CA . GLN A 1 207 ? 8.758 25.734 -2.848 1 58.12 207 GLN A CA 1
ATOM 1611 C C . GLN A 1 207 ? 7.266 26.047 -2.77 1 58.12 207 GLN A C 1
ATOM 1613 O O . GLN A 1 207 ? 6.621 25.766 -1.752 1 58.12 207 GLN A O 1
ATOM 1618 N N . VAL A 1 208 ? 6.824 26.484 -3.975 1 55.72 208 VAL A N 1
ATOM 1619 C CA . VAL A 1 208 ? 5.414 26.859 -3.994 1 55.72 208 VAL A CA 1
ATOM 1620 C C . VAL A 1 208 ? 4.543 25.625 -3.799 1 55.72 208 VAL A C 1
ATOM 1622 O O . VAL A 1 208 ? 3.408 25.734 -3.324 1 55.72 208 VAL A O 1
ATOM 1625 N N . ASN A 1 209 ? 5.203 24.562 -4.012 1 65.12 209 ASN A N 1
ATOM 1626 C CA . ASN A 1 209 ? 4.41 23.344 -3.932 1 65.12 209 ASN A CA 1
ATOM 1627 C C . ASN A 1 209 ? 4.277 22.859 -2.49 1 65.12 209 ASN A C 1
ATOM 1629 O O . ASN A 1 209 ? 3.387 22.062 -2.18 1 65.12 209 ASN A O 1
ATOM 1633 N N . TYR A 1 210 ? 5.082 23.469 -1.707 1 74.88 210 TYR A N 1
ATOM 1634 C CA . TYR A 1 210 ? 5.027 23.062 -0.309 1 74.88 210 TYR A CA 1
ATOM 1635 C C . TYR A 1 210 ? 4.285 24.094 0.534 1 74.88 210 TYR A C 1
ATOM 1637 O O . TYR A 1 210 ? 4.59 25.281 0.476 1 74.88 210 TYR A O 1
ATOM 1645 N N . ARG A 1 211 ? 3.219 23.594 1.122 1 82.75 211 ARG A N 1
ATOM 1646 C CA . ARG A 1 211 ? 2.377 24.453 1.94 1 82.75 211 ARG A CA 1
ATOM 1647 C C . ARG A 1 211 ? 2.373 24 3.396 1 82.75 211 ARG A C 1
ATOM 1649 O O . ARG A 1 211 ? 2.395 22.797 3.678 1 82.75 211 ARG A O 1
ATOM 1656 N N . ASN A 1 212 ? 2.494 25.016 4.156 1 89.5 212 ASN A N 1
ATOM 1657 C CA . ASN A 1 212 ? 2.256 24.672 5.559 1 89.5 212 ASN A CA 1
ATOM 1658 C C . ASN A 1 212 ? 0.767 24.688 5.891 1 89.5 212 ASN A C 1
ATOM 1660 O O . ASN A 1 212 ? 0.189 25.75 6.137 1 89.5 212 ASN A O 1
ATOM 1664 N N . HIS A 1 213 ? 0.193 23.547 5.973 1 94.62 213 HIS A N 1
ATOM 1665 C CA . HIS A 1 213 ? -1.246 23.344 6.121 1 94.62 213 HIS A CA 1
ATOM 1666 C C . HIS A 1 213 ? -1.628 23.156 7.586 1 94.62 213 HIS A C 1
ATOM 1668 O O . HIS A 1 213 ? -2.783 22.844 7.895 1 94.62 213 HIS A O 1
ATOM 1674 N N . ARG A 1 214 ? -0.668 23.391 8.461 1 96.75 214 ARG A N 1
ATOM 1675 C CA . ARG A 1 214 ? -0.913 23.203 9.891 1 96.75 214 ARG A CA 1
ATOM 1676 C C . ARG A 1 214 ? -1.711 24.359 10.477 1 96.75 214 ARG A C 1
ATOM 1678 O O . ARG A 1 214 ? -1.503 25.516 10.102 1 96.75 214 ARG A O 1
ATOM 1685 N N . LYS A 1 215 ? -2.699 24.031 11.289 1 98.06 215 LYS A N 1
ATOM 1686 C CA . LYS A 1 215 ? -3.467 24.969 12.094 1 98.06 215 LYS A CA 1
ATOM 1687 C C . LYS A 1 215 ? -3.318 24.672 13.586 1 98.06 215 LYS A C 1
ATOM 1689 O O . LYS A 1 215 ? -4.031 23.828 14.125 1 98.06 215 LYS A O 1
ATOM 1694 N N . THR A 1 216 ? -2.414 25.375 14.141 1 98.25 216 THR A N 1
ATOM 1695 C CA . THR A 1 216 ? -2.09 25.094 15.531 1 98.25 216 THR A CA 1
ATOM 1696 C C . THR A 1 216 ? -1.911 26.391 16.328 1 98.25 216 THR A C 1
ATOM 1698 O O . THR A 1 216 ? -1.481 27.406 15.773 1 98.25 216 THR A O 1
ATOM 1701 N N . VAL A 1 217 ? -2.27 26.375 17.578 1 98.81 217 VAL A N 1
ATOM 1702 C CA . VAL A 1 217 ? -2.061 27.469 18.531 1 98.81 217 VAL A CA 1
ATOM 1703 C C . VAL A 1 217 ? -1.554 26.906 19.859 1 98.81 217 VAL A C 1
ATOM 1705 O O . VAL A 1 217 ? -2.084 25.906 20.359 1 98.81 217 VAL A O 1
ATOM 1708 N N . VAL A 1 218 ? -0.503 27.453 20.344 1 98.69 218 VAL A N 1
ATOM 1709 C CA . VAL A 1 218 ? 0.011 27.109 21.672 1 98.69 218 VAL A CA 1
ATOM 1710 C C . VAL A 1 218 ? 0.046 28.359 22.547 1 98.69 218 VAL A C 1
ATOM 1712 O O . VAL A 1 218 ? 0.556 29.406 22.141 1 98.69 218 VAL A O 1
ATOM 1715 N N . VAL A 1 219 ? -0.495 28.281 23.766 1 98.69 219 VAL A N 1
ATOM 1716 C CA . VAL A 1 219 ? -0.51 29.391 24.719 1 98.69 219 VAL A CA 1
ATOM 1717 C C . VAL A 1 219 ? 0.27 29 25.969 1 98.69 219 VAL A C 1
ATOM 1719 O O . VAL A 1 219 ? -0.133 28.094 26.703 1 98.69 219 VAL A O 1
ATOM 1722 N N . ASP A 1 220 ? 1.362 29.625 26.234 1 98.25 220 ASP A N 1
ATOM 1723 C CA . ASP A 1 220 ? 2.188 29.578 27.438 1 98.25 220 ASP A CA 1
ATOM 1724 C C . ASP A 1 220 ? 2.701 28.156 27.703 1 98.25 220 ASP A C 1
ATOM 1726 O O . ASP A 1 220 ? 2.982 27.797 28.844 1 98.25 220 ASP A O 1
ATOM 1730 N N . GLY A 1 221 ? 2.645 27.281 26.672 1 96.62 221 GLY A N 1
ATOM 1731 C CA . GLY A 1 221 ? 3.086 25.906 26.844 1 96.62 221 GLY A CA 1
ATOM 1732 C C . GLY A 1 221 ? 2.129 25.078 27.672 1 96.62 221 GLY A C 1
ATOM 1733 O O . GLY A 1 221 ? 2.461 23.953 28.078 1 96.62 221 GLY A O 1
ATOM 1734 N N . GLN A 1 222 ? 0.954 25.609 27.891 1 97.75 222 GLN A N 1
ATOM 1735 C CA . GLN A 1 222 ? 0.01 24.953 28.781 1 97.75 222 GLN A CA 1
ATOM 1736 C C . GLN A 1 222 ? -1.227 24.484 28.031 1 97.75 222 GLN A C 1
ATOM 1738 O O . GLN A 1 222 ? -1.864 23.5 28.422 1 97.75 222 GLN A O 1
ATOM 1743 N N . THR A 1 223 ? -1.586 25.203 27.031 1 98.56 223 THR A N 1
ATOM 1744 C CA . THR A 1 223 ? -2.758 24.875 26.234 1 98.56 223 THR A CA 1
ATOM 1745 C C . THR A 1 223 ? -2.41 24.859 24.75 1 98.56 223 THR A C 1
ATOM 1747 O O . THR A 1 223 ? -1.661 25.719 24.266 1 98.56 223 THR A O 1
ATOM 1750 N N . GLY A 1 224 ? -2.867 23.812 24.047 1 98.81 224 GLY A N 1
ATOM 1751 C CA . GLY A 1 224 ? -2.678 23.719 22.609 1 98.81 224 GLY A CA 1
ATOM 1752 C C . GLY A 1 224 ? -3.973 23.516 21.859 1 98.81 224 GLY A C 1
ATOM 1753 O O . GLY A 1 224 ? -4.953 23.016 22.422 1 98.81 224 GLY A O 1
ATOM 1754 N N . PHE A 1 225 ? -4.031 23.969 20.656 1 98.94 225 PHE A N 1
ATOM 1755 C CA . PHE A 1 225 ? -5.129 23.734 19.719 1 98.94 225 PHE A CA 1
ATOM 1756 C C . PHE A 1 225 ? -4.609 23.188 18.406 1 98.94 225 PHE A C 1
ATOM 1758 O O . PHE A 1 225 ? -3.57 23.609 17.906 1 98.94 225 PHE A O 1
ATOM 1765 N N . ILE A 1 226 ? -5.258 22.25 17.891 1 98.88 226 ILE A N 1
ATOM 1766 C CA . ILE A 1 226 ? -4.93 21.672 16.578 1 98.88 226 ILE A CA 1
ATOM 1767 C C . ILE A 1 226 ? -6.199 21.156 15.914 1 98.88 226 ILE A C 1
ATOM 1769 O O . ILE A 1 226 ? -7.066 20.578 16.578 1 98.88 226 ILE A O 1
ATOM 1773 N N . GLY A 1 227 ? -6.348 21.391 14.609 1 98.62 227 GLY A N 1
ATOM 1774 C CA . GLY A 1 227 ? -7.523 20.906 13.906 1 98.62 227 GLY A CA 1
ATOM 1775 C C . GLY A 1 227 ? -7.625 21.406 12.484 1 98.62 227 GLY A C 1
ATOM 1776 O O . GLY A 1 227 ? -6.605 21.641 11.828 1 98.62 227 GLY A O 1
ATOM 1777 N N . GLY A 1 228 ? -8.844 21.453 11.992 1 97.94 228 GLY A N 1
ATOM 1778 C CA . GLY A 1 228 ? -9.023 21.688 10.57 1 97.94 228 GLY A CA 1
ATOM 1779 C C . GLY A 1 228 ? -9.422 23.109 10.242 1 97.94 228 GLY A C 1
ATOM 1780 O O . GLY A 1 228 ? -9.32 23.547 9.094 1 97.94 228 GLY A O 1
ATOM 1781 N N . HIS A 1 229 ? -9.758 23.953 11.195 1 97.81 229 HIS A N 1
ATOM 1782 C CA . HIS A 1 229 ? -10.305 25.281 10.945 1 97.81 229 HIS A CA 1
ATOM 1783 C C . HIS A 1 229 ? -9.195 26.266 10.586 1 97.81 229 HIS A C 1
ATOM 1785 O O . HIS A 1 229 ? -8.18 26.344 11.281 1 97.81 229 HIS A O 1
ATOM 1791 N N . ASN A 1 230 ? -9.422 27 9.516 1 97.5 230 ASN A N 1
ATOM 1792 C CA . ASN A 1 230 ? -8.688 28.234 9.266 1 97.5 230 ASN A CA 1
ATOM 1793 C C . ASN A 1 230 ? -9.398 29.453 9.875 1 97.5 230 ASN A C 1
ATOM 1795 O O . ASN A 1 230 ? -10.281 29.297 10.719 1 97.5 230 ASN A O 1
ATOM 1799 N N . VAL A 1 231 ? -8.891 30.641 9.516 1 97.88 231 VAL A N 1
ATOM 1800 C CA . VAL A 1 231 ? -9.477 31.844 10.102 1 97.88 231 VAL A CA 1
ATOM 1801 C C . VAL A 1 231 ? -10.219 32.625 9.023 1 97.88 231 VAL A C 1
ATOM 1803 O O . VAL A 1 231 ? -9.602 33.25 8.156 1 97.88 231 VAL A O 1
ATOM 1806 N N . GLY A 1 232 ? -11.469 32.625 9.078 1 96.38 232 GLY A N 1
ATOM 1807 C CA . GLY A 1 232 ? -12.391 33.344 8.195 1 96.38 232 GLY A CA 1
ATOM 1808 C C . GLY A 1 232 ? -13.852 33.062 8.516 1 96.38 232 GLY A C 1
ATOM 1809 O O . GLY A 1 232 ? -14.18 32 9.07 1 96.38 232 GLY A O 1
ATOM 1810 N N . VAL A 1 233 ? -14.711 33.938 8.086 1 95.75 233 VAL A N 1
ATOM 1811 C CA . VAL A 1 233 ? -16.109 33.844 8.477 1 95.75 233 VAL A CA 1
ATOM 1812 C C . VAL A 1 233 ? -16.75 32.594 7.852 1 95.75 233 VAL A C 1
ATOM 1814 O O . VAL A 1 233 ? -17.75 32.094 8.352 1 95.75 233 VAL A O 1
ATOM 1817 N N . GLU A 1 234 ? -16.219 32.125 6.77 1 94.44 234 GLU A N 1
ATOM 1818 C CA . GLU A 1 234 ? -16.734 30.906 6.16 1 94.44 234 GLU A CA 1
ATOM 1819 C C . GLU A 1 234 ? -16.609 29.703 7.105 1 94.44 234 GLU A C 1
ATOM 1821 O O . GLU A 1 234 ? -17.438 28.812 7.098 1 94.44 234 GLU A O 1
ATOM 1826 N N . TYR A 1 235 ? -15.641 29.734 7.969 1 95.44 235 TYR A N 1
ATOM 1827 C CA . TYR A 1 235 ? -15.398 28.625 8.883 1 95.44 235 TYR A CA 1
ATOM 1828 C C . TYR A 1 235 ? -16.344 28.688 10.086 1 95.44 235 TYR A C 1
ATOM 1830 O O . TYR A 1 235 ? -16.391 27.766 10.883 1 95.44 235 TYR A O 1
ATOM 1838 N N . LEU A 1 236 ? -17.094 29.781 10.164 1 95.44 236 LEU A N 1
ATOM 1839 C CA . LEU A 1 236 ? -18.188 29.906 11.141 1 95.44 236 LEU A CA 1
ATOM 1840 C C . LEU A 1 236 ? -19.516 29.5 10.516 1 95.44 236 LEU A C 1
ATOM 1842 O O . LEU A 1 236 ? -20.562 29.578 11.172 1 95.44 236 LEU A O 1
ATOM 1846 N N . GLY A 1 237 ? -19.438 29.109 9.266 1 93.38 237 GLY A N 1
ATOM 1847 C CA . GLY A 1 237 ? -20.641 28.734 8.562 1 93.38 237 GLY A CA 1
ATOM 1848 C C . GLY A 1 237 ? -21.406 29.906 7.984 1 93.38 237 GLY A C 1
ATOM 1849 O O . GLY A 1 237 ? -22.594 29.812 7.711 1 93.38 237 GLY A O 1
ATOM 1850 N N . GLN A 1 238 ? -20.75 30.984 7.82 1 91.56 238 GLN A N 1
ATOM 1851 C CA . GLN A 1 238 ? -21.438 32.219 7.438 1 91.56 238 GLN A CA 1
ATOM 1852 C C . GLN A 1 238 ? -21.344 32.438 5.934 1 91.56 238 GLN A C 1
ATOM 1854 O O . GLN A 1 238 ? -21.875 33.438 5.422 1 91.56 238 GLN A O 1
ATOM 1859 N N . ASP A 1 239 ? -20.656 31.578 5.234 1 88.62 239 ASP A N 1
ATOM 1860 C CA . ASP A 1 239 ? -20.672 31.625 3.777 1 88.62 239 ASP A CA 1
ATOM 1861 C C . ASP A 1 239 ? -22.047 31.234 3.232 1 88.62 239 ASP A C 1
ATOM 1863 O O . ASP A 1 239 ? -22.547 30.156 3.529 1 88.62 239 ASP A O 1
ATOM 1867 N N . PRO A 1 240 ? -22.578 32.094 2.473 1 87.25 240 PRO A N 1
ATOM 1868 C CA . PRO A 1 240 ? -23.953 31.812 2.023 1 87.25 240 PRO A CA 1
ATOM 1869 C C . PRO A 1 240 ? -24.031 30.625 1.062 1 87.25 240 PRO A C 1
ATOM 1871 O O . PRO A 1 240 ? -25.078 29.984 0.945 1 87.25 240 PRO A O 1
ATOM 1874 N N . VAL A 1 241 ? -23.078 30.328 0.406 1 84.94 241 VAL A N 1
ATOM 1875 C CA . VAL A 1 241 ? -23.078 29.25 -0.581 1 84.94 241 VAL A CA 1
ATOM 1876 C C . VAL A 1 241 ? -22.781 27.922 0.102 1 84.94 241 VAL A C 1
ATOM 1878 O O . VAL A 1 241 ? -23.531 26.953 -0.066 1 84.94 241 VAL A O 1
ATOM 1881 N N . MET A 1 242 ? -21.828 27.875 0.931 1 86.75 242 MET A N 1
ATOM 1882 C CA . MET A 1 242 ? -21.391 26.625 1.547 1 86.75 242 MET A CA 1
ATOM 1883 C C . MET A 1 242 ? -22.234 26.297 2.773 1 86.75 242 MET A C 1
ATOM 1885 O O . MET A 1 242 ? -22.422 25.125 3.107 1 86.75 242 MET A O 1
ATOM 1889 N N . GLY A 1 243 ? -22.703 27.312 3.381 1 92.31 243 GLY A N 1
ATOM 1890 C CA . GLY A 1 243 ? -23.469 27.078 4.594 1 92.31 243 GLY A CA 1
ATOM 1891 C C . GLY A 1 243 ? -22.625 26.594 5.75 1 92.31 243 GLY A C 1
ATOM 1892 O O . GLY A 1 243 ? -21.547 27.125 6 1 92.31 243 GLY A O 1
ATOM 1893 N N . ARG A 1 244 ? -23.188 25.531 6.461 1 95.06 244 ARG A N 1
ATOM 1894 C CA . ARG A 1 244 ? -22.469 24.984 7.609 1 95.06 244 ARG A CA 1
ATOM 1895 C C . ARG A 1 244 ? -21.094 24.469 7.191 1 95.06 244 ARG A C 1
ATOM 1897 O O . ARG A 1 244 ? -20.984 23.75 6.195 1 95.06 244 ARG A O 1
ATOM 1904 N N . TRP A 1 245 ? -20.109 24.938 7.844 1 97.12 245 TRP A N 1
ATOM 1905 C CA . TRP A 1 245 ? -18.766 24.391 7.723 1 97.12 245 TRP A CA 1
ATOM 1906 C C . TRP A 1 245 ? -18.469 23.406 8.836 1 97.12 245 TRP A C 1
ATOM 1908 O O . TRP A 1 245 ? -18.078 23.781 9.938 1 97.12 245 TRP A O 1
ATOM 1918 N N . ARG A 1 246 ? -18.672 22.125 8.547 1 98.06 246 ARG A N 1
ATOM 1919 C CA . ARG A 1 246 ? -18.5 21.078 9.547 1 98.06 246 ARG A CA 1
ATOM 1920 C C . ARG A 1 246 ? -17.031 20.703 9.688 1 98.06 246 ARG A C 1
ATOM 1922 O O . ARG A 1 246 ? -16.453 20.094 8.789 1 98.06 246 ARG A O 1
ATOM 1929 N N . ASP A 1 247 ? -16.438 21.062 10.781 1 98.5 247 ASP A N 1
ATOM 1930 C CA . ASP A 1 247 ? -15.023 20.812 11.055 1 98.5 247 ASP A CA 1
ATOM 1931 C C . ASP A 1 247 ? -14.789 20.578 12.547 1 98.5 247 ASP A C 1
ATOM 1933 O O . ASP A 1 247 ? -15.727 20.594 13.336 1 98.5 247 ASP A O 1
ATOM 1937 N N . THR A 1 248 ? -13.578 20.125 12.859 1 98.75 248 THR A N 1
ATOM 1938 C CA . THR A 1 248 ? -13.273 19.797 14.25 1 98.75 248 THR A CA 1
ATOM 1939 C C . THR A 1 248 ? -11.875 20.25 14.625 1 98.75 248 THR A C 1
ATOM 1941 O O . THR A 1 248 ? -10.93 20.078 13.859 1 98.75 248 THR A O 1
ATOM 1944 N N . HIS A 1 249 ? -11.766 20.953 15.711 1 98.75 249 HIS A N 1
ATOM 1945 C CA . HIS A 1 249 ? -10.523 21.188 16.438 1 98.75 249 HIS A CA 1
ATOM 1946 C C . HIS A 1 249 ? -10.508 20.453 17.766 1 98.75 249 HIS A C 1
ATOM 1948 O O . HIS A 1 249 ? -11.547 19.953 18.219 1 98.75 249 HIS A O 1
ATOM 1954 N N . VAL A 1 250 ? -9.32 20.344 18.312 1 98.88 250 VAL A N 1
ATOM 1955 C CA . VAL A 1 250 ? -9.195 19.797 19.656 1 98.88 250 VAL A CA 1
ATOM 1956 C C . VAL A 1 250 ? -8.297 20.703 20.5 1 98.88 250 VAL A C 1
ATOM 1958 O O . VAL A 1 250 ? -7.289 21.219 20.016 1 98.88 250 VAL A O 1
ATOM 1961 N N . GLN A 1 251 ? -8.781 21.047 21.656 1 98.94 251 GLN A N 1
ATOM 1962 C CA . GLN A 1 251 ? -7.957 21.672 22.688 1 98.94 251 GLN A CA 1
ATOM 1963 C C . GLN A 1 251 ? -7.227 20.625 23.516 1 98.94 251 GLN A C 1
ATOM 1965 O O . GLN A 1 251 ? -7.848 19.688 24.047 1 98.94 251 GLN A O 1
ATOM 1970 N N . ILE A 1 252 ? -5.957 20.766 23.609 1 98.81 252 ILE A N 1
ATOM 1971 C CA . ILE A 1 252 ? -5.184 19.766 24.328 1 98.81 252 ILE A CA 1
ATOM 1972 C C . ILE A 1 252 ? -4.449 20.422 25.5 1 98.81 252 ILE A C 1
ATOM 1974 O O . ILE A 1 252 ? -4.156 21.625 25.453 1 98.81 252 ILE A O 1
ATOM 1978 N N . THR A 1 253 ? -4.188 19.703 26.531 1 98.56 253 THR A N 1
ATOM 1979 C CA . THR A 1 253 ? -3.363 20.047 27.688 1 98.56 253 THR A CA 1
ATOM 1980 C C . THR A 1 253 ? -2.412 18.906 28.031 1 98.56 253 THR A C 1
ATOM 1982 O O . THR A 1 253 ? -2.574 17.781 27.547 1 98.56 253 THR A O 1
ATOM 1985 N N . GLY A 1 254 ? -1.422 19.25 28.75 1 96.94 254 GLY A N 1
ATOM 1986 C CA . GLY A 1 254 ? -0.465 18.234 29.156 1 96.94 254 GLY A CA 1
ATOM 1987 C C . GLY A 1 254 ? 0.742 18.156 28.234 1 96.94 254 GLY A C 1
ATOM 1988 O O . GLY A 1 254 ? 1.005 19.078 27.469 1 96.94 254 GLY A O 1
ATOM 1989 N N . PRO A 1 255 ? 1.531 17.078 28.328 1 96 255 PRO A N 1
ATOM 1990 C CA . PRO A 1 255 ? 2.812 16.953 27.625 1 96 255 PRO A CA 1
ATOM 1991 C C . PRO A 1 255 ? 2.666 17.031 26.109 1 96 255 PRO A C 1
ATOM 1993 O O . PRO A 1 255 ? 3.613 17.406 25.422 1 96 255 PRO A O 1
ATOM 1996 N N . SER A 1 256 ? 1.523 16.703 25.562 1 96.75 256 SER A N 1
ATOM 1997 C CA . SER A 1 256 ? 1.331 16.781 24.125 1 96.75 256 SER A CA 1
ATOM 1998 C C . SER A 1 256 ? 1.436 18.234 23.641 1 96.75 256 SER A C 1
ATOM 2000 O O . SER A 1 256 ? 1.773 18.484 22.484 1 96.75 256 SER A O 1
ATOM 2002 N N . VAL A 1 257 ? 1.212 19.188 24.516 1 97.75 257 VAL A N 1
ATOM 2003 C CA . VAL A 1 257 ? 1.352 20.594 24.172 1 97.75 257 VAL A CA 1
ATOM 2004 C C . VAL A 1 257 ? 2.814 20.922 23.875 1 97.75 257 VAL A C 1
ATOM 2006 O O . VAL A 1 257 ? 3.115 21.688 22.953 1 97.75 257 VAL A O 1
ATOM 2009 N N . LEU A 1 258 ? 3.676 20.297 24.625 1 95.12 258 LEU A N 1
ATOM 2010 C CA . LEU A 1 258 ? 5.105 20.516 24.438 1 95.12 258 LEU A CA 1
ATOM 2011 C C . LEU A 1 258 ? 5.562 19.953 23.094 1 95.12 258 LEU A C 1
ATOM 2013 O O . LEU A 1 258 ? 6.438 20.531 22.438 1 95.12 258 LEU A O 1
ATOM 2017 N N . GLN A 1 259 ? 4.949 18.859 22.719 1 95.19 259 GLN A N 1
ATOM 2018 C CA . GLN A 1 259 ? 5.262 18.281 21.422 1 95.19 259 GLN A CA 1
ATOM 2019 C C . GLN A 1 259 ? 4.781 19.203 20.297 1 95.19 259 GLN A C 1
ATOM 2021 O O . GLN A 1 259 ? 5.496 19.422 19.312 1 95.19 259 GLN A O 1
ATOM 2026 N N . LEU A 1 260 ? 3.605 19.719 20.469 1 96.62 260 LEU A N 1
ATOM 2027 C CA . LEU A 1 260 ? 3.055 20.656 19.5 1 96.62 260 LEU A CA 1
ATOM 2028 C C . LEU A 1 260 ? 3.918 21.906 19.391 1 96.62 260 LEU A C 1
ATOM 2030 O O . LEU A 1 260 ? 4.145 22.406 18.297 1 96.62 260 LEU A O 1
ATOM 2034 N N . GLN A 1 261 ? 4.328 22.344 20.547 1 95 261 GLN A N 1
ATOM 2035 C CA . GLN A 1 261 ? 5.215 23.5 20.641 1 95 261 GLN A CA 1
ATOM 2036 C C . GLN A 1 261 ? 6.523 23.25 19.891 1 95 261 GLN A C 1
ATOM 2038 O O . GLN A 1 261 ? 7.039 24.141 19.219 1 95 261 GLN A O 1
ATOM 2043 N N . LEU A 1 262 ? 7.047 22.109 20.016 1 93.12 262 LEU A N 1
ATOM 2044 C CA . LEU A 1 262 ? 8.281 21.75 19.328 1 93.12 262 LEU A CA 1
ATOM 2045 C C . LEU A 1 262 ? 8.094 21.797 17.812 1 93.12 262 LEU A C 1
ATOM 2047 O O . LEU A 1 262 ? 8.961 22.297 17.094 1 93.12 262 LEU A O 1
ATOM 2051 N N . VAL A 1 263 ? 6.98 21.281 17.359 1 93.31 263 VAL A N 1
ATOM 2052 C CA . VAL A 1 263 ? 6.676 21.297 15.938 1 93.31 263 VAL A CA 1
ATOM 2053 C C . VAL A 1 263 ? 6.641 22.734 15.43 1 93.31 263 VAL A C 1
ATOM 2055 O O . VAL A 1 263 ? 7.199 23.031 14.375 1 93.31 263 VAL A O 1
ATOM 2058 N N . PHE A 1 264 ? 6.023 23.609 16.141 1 94.25 264 PHE A N 1
ATOM 2059 C CA . PHE A 1 264 ? 5.973 25.016 15.758 1 94.25 264 PHE A CA 1
ATOM 2060 C C . PHE A 1 264 ? 7.371 25.609 15.719 1 94.25 264 PHE A C 1
ATOM 2062 O O . PHE A 1 264 ? 7.711 26.344 14.797 1 94.25 264 PHE A O 1
ATOM 2069 N N . ALA A 1 265 ? 8.117 25.359 16.75 1 92.25 265 ALA A N 1
ATOM 2070 C CA . ALA A 1 265 ? 9.469 25.906 16.828 1 92.25 265 ALA A CA 1
ATOM 2071 C C . ALA A 1 265 ? 10.305 25.516 15.625 1 92.25 265 ALA A C 1
ATOM 2073 O O . ALA A 1 265 ? 11.102 26.312 15.117 1 92.25 265 ALA A O 1
ATOM 2074 N N . GLU A 1 266 ? 10.109 24.344 15.203 1 87.5 266 GLU A N 1
ATOM 2075 C CA . GLU A 1 266 ? 10.828 23.875 14.016 1 87.5 266 GLU A CA 1
ATOM 2076 C C . GLU A 1 266 ? 10.375 24.625 12.766 1 87.5 266 GLU A C 1
ATOM 2078 O O . GLU A 1 266 ? 11.203 25.031 11.953 1 87.5 266 GLU A O 1
ATOM 2083 N N . ASP A 1 267 ? 9.094 24.734 12.656 1 88.25 267 ASP A N 1
ATOM 2084 C CA . ASP A 1 267 ? 8.57 25.484 11.516 1 88.25 267 ASP A CA 1
ATOM 2085 C C . ASP A 1 267 ? 9.047 26.922 11.523 1 88.25 267 ASP A C 1
ATOM 2087 O O . ASP A 1 267 ? 9.375 27.484 10.477 1 88.25 267 ASP A O 1
ATOM 2091 N N . TRP A 1 268 ? 9.039 27.484 12.68 1 89.75 268 TRP A N 1
ATOM 2092 C CA . TRP A 1 268 ? 9.461 28.875 12.828 1 89.75 268 TRP A CA 1
ATOM 2093 C C . TRP A 1 268 ? 10.93 29.047 12.461 1 89.75 268 TRP A C 1
ATOM 2095 O O . TRP A 1 268 ? 11.297 30.016 11.789 1 89.75 268 TRP A O 1
ATOM 2105 N N . HIS A 1 269 ? 11.703 28.156 12.938 1 85.94 269 HIS A N 1
ATOM 2106 C CA . HIS A 1 269 ? 13.125 28.203 12.609 1 85.94 269 HIS A CA 1
ATOM 2107 C C . HIS A 1 269 ? 13.344 28.125 11.102 1 85.94 269 HIS A C 1
ATOM 2109 O O . HIS A 1 269 ? 14.211 28.812 10.555 1 85.94 269 HIS A O 1
ATOM 2115 N N . TRP A 1 270 ? 12.609 27.328 10.555 1 78.19 270 TRP A N 1
ATOM 2116 C CA . TRP A 1 270 ? 12.711 27.188 9.102 1 78.19 270 TRP A CA 1
ATOM 2117 C C . TRP A 1 270 ? 12.305 28.469 8.398 1 78.19 270 TRP A C 1
ATOM 2119 O O . TRP A 1 270 ? 12.953 28.891 7.441 1 78.19 270 TRP A O 1
ATOM 2129 N N . ALA A 1 271 ? 11.281 29.062 8.867 1 80.94 271 ALA A N 1
ATOM 2130 C CA . ALA A 1 271 ? 10.695 30.219 8.203 1 80.94 271 ALA A CA 1
ATOM 2131 C C . ALA A 1 271 ? 11.523 31.469 8.484 1 80.94 271 ALA A C 1
ATOM 2133 O O . ALA A 1 271 ? 11.664 32.344 7.609 1 80.94 271 ALA A O 1
ATOM 2134 N N . ARG A 1 272 ? 12.039 31.594 9.719 1 84.31 272 ARG A N 1
ATOM 2135 C CA . ARG A 1 272 ? 12.602 32.875 10.148 1 84.31 272 ARG A CA 1
ATOM 2136 C C . ARG A 1 272 ? 14.07 32.719 10.531 1 84.31 272 ARG A C 1
ATOM 2138 O O . ARG A 1 272 ? 14.766 33.719 10.727 1 84.31 272 ARG A O 1
ATOM 2145 N N . GLY A 1 273 ? 14.516 31.547 10.648 1 78.94 273 GLY A N 1
ATOM 2146 C CA . GLY A 1 273 ? 15.891 31.328 11.078 1 78.94 273 GLY A CA 1
ATOM 2147 C C . GLY A 1 273 ? 16.094 31.578 12.562 1 78.94 273 GLY A C 1
ATOM 2148 O O . GLY A 1 273 ? 17.234 31.547 13.047 1 78.94 273 GLY A O 1
ATOM 2149 N N . GLU A 1 274 ? 15.047 31.844 13.242 1 84 274 GLU A N 1
ATOM 2150 C CA . GLU A 1 274 ? 15.117 32.125 14.672 1 84 274 GLU A CA 1
ATOM 2151 C C . GLU A 1 274 ? 14.852 30.875 15.492 1 84 274 GLU A C 1
ATOM 2153 O O . GLU A 1 274 ? 13.914 30.125 15.219 1 84 274 GLU A O 1
ATOM 2158 N N . ASP A 1 275 ? 15.656 30.703 16.484 1 85.75 275 ASP A N 1
ATOM 2159 C CA . ASP A 1 275 ? 15.484 29.609 17.438 1 85.75 275 ASP A CA 1
ATOM 2160 C C . ASP A 1 275 ? 14.656 30.047 18.641 1 85.75 275 ASP A C 1
ATOM 2162 O O . ASP A 1 275 ? 15.07 30.938 19.391 1 85.75 275 ASP A O 1
ATOM 2166 N N . LEU A 1 276 ? 13.523 29.344 18.891 1 89.81 276 LEU A N 1
ATOM 2167 C CA . LEU A 1 276 ? 12.594 29.766 19.938 1 89.81 276 LEU A CA 1
ATOM 2168 C C . LEU A 1 276 ? 12.766 28.906 21.188 1 89.81 276 LEU A C 1
ATOM 2170 O O . LEU A 1 276 ? 12.141 29.172 22.219 1 89.81 276 LEU A O 1
ATOM 2174 N N . LEU A 1 277 ? 13.625 27.969 21.188 1 86.69 277 LEU A N 1
ATOM 2175 C CA . LEU A 1 277 ? 13.664 26.938 22.219 1 86.69 277 LEU A CA 1
ATOM 2176 C C . LEU A 1 277 ? 13.938 27.547 23.578 1 86.69 277 LEU A C 1
ATOM 2178 O O . LEU A 1 277 ? 13.367 27.109 24.594 1 86.69 277 LEU A O 1
ATOM 2182 N N . ASP A 1 278 ? 14.734 28.562 23.641 1 85.69 278 ASP A N 1
ATOM 2183 C CA . ASP A 1 278 ? 15.109 29.172 24.906 1 85.69 278 ASP A CA 1
ATOM 2184 C C . ASP A 1 278 ? 14 30.094 25.422 1 85.69 278 ASP A C 1
ATOM 2186 O O . ASP A 1 278 ? 13.953 30.406 26.609 1 85.69 278 ASP A O 1
ATOM 2190 N N . LEU A 1 279 ? 13.125 30.484 24.578 1 88.31 279 LEU A N 1
ATOM 2191 C CA . LEU A 1 279 ? 12.047 31.391 24.938 1 88.31 279 LEU A CA 1
ATOM 2192 C C . LEU A 1 279 ? 10.836 30.625 25.453 1 88.31 279 LEU A C 1
ATOM 2194 O O . LEU A 1 279 ? 9.977 31.203 26.141 1 88.31 279 LEU A O 1
ATOM 2198 N N . LEU A 1 280 ? 10.781 29.375 25.188 1 93.19 280 LEU A N 1
ATOM 2199 C CA . LEU A 1 280 ? 9.586 28.594 25.469 1 93.19 280 LEU A CA 1
ATOM 2200 C C . LEU A 1 280 ? 9.734 27.812 26.766 1 93.19 280 LEU A C 1
ATOM 2202 O O . LEU A 1 280 ? 10.852 27.484 27.172 1 93.19 280 LEU A O 1
ATOM 2206 N N . SER A 1 281 ? 8.602 27.578 27.391 1 92.69 281 SER A N 1
ATOM 2207 C CA . SER A 1 281 ? 8.578 26.719 28.562 1 92.69 281 SER A CA 1
ATOM 2208 C C . SER A 1 281 ? 8.422 25.25 28.172 1 92.69 281 SER A C 1
ATOM 2210 O O . SER A 1 281 ? 7.582 24.922 27.328 1 92.69 281 SER A O 1
ATOM 2212 N N . TRP A 1 282 ? 9.234 24.359 28.75 1 90.94 282 TRP A N 1
ATOM 2213 C CA . TRP A 1 282 ? 9.18 22.938 28.453 1 90.94 282 TRP A CA 1
ATOM 2214 C C . TRP A 1 282 ? 8.719 22.141 29.656 1 90.94 282 TRP A C 1
ATOM 2216 O O . TRP A 1 282 ? 9.086 20.969 29.812 1 90.94 282 TRP A O 1
ATOM 2226 N N . GLU A 1 283 ? 7.98 22.859 30.5 1 89.62 283 GLU A N 1
ATOM 2227 C CA . GLU A 1 283 ? 7.277 22.266 31.625 1 89.62 283 GLU A CA 1
ATOM 2228 C C . GLU A 1 283 ? 5.77 22.453 31.5 1 89.62 283 GLU A C 1
ATOM 2230 O O . GLU A 1 283 ? 5.309 23.5 31.031 1 89.62 283 GLU A O 1
ATOM 2235 N N . THR A 1 284 ? 5.016 21.391 31.812 1 91.12 284 THR A N 1
ATOM 2236 C CA . THR A 1 284 ? 3.562 21.484 31.734 1 91.12 284 THR A CA 1
ATOM 2237 C C . THR A 1 284 ? 2.912 20.703 32.875 1 91.12 284 THR A C 1
ATOM 2239 O O . THR A 1 284 ? 3.562 19.875 33.531 1 91.12 284 THR A O 1
ATOM 2242 N N . ARG A 1 285 ? 1.703 21.094 33.156 1 93.69 285 ARG A N 1
ATOM 2243 C CA . ARG A 1 285 ? 0.921 20.375 34.188 1 93.69 285 ARG A CA 1
ATOM 2244 C C . ARG A 1 285 ? 0.211 19.188 33.562 1 93.69 285 ARG A C 1
ATOM 2246 O O . ARG A 1 285 ? -0.286 19.266 32.438 1 93.69 285 ARG A O 1
ATOM 2253 N N . LEU A 1 286 ? 0.244 18.109 34.312 1 95.5 286 LEU A N 1
ATOM 2254 C CA . LEU A 1 286 ? -0.485 16.938 33.844 1 95.5 286 LEU A CA 1
ATOM 2255 C C . LEU A 1 286 ? -1.99 17.141 33.969 1 95.5 286 LEU A C 1
ATOM 2257 O O . LEU A 1 286 ? -2.455 17.734 34.938 1 95.5 286 LEU A O 1
ATOM 2261 N N . ASP A 1 287 ? -2.686 16.719 32.969 1 97.31 287 ASP A N 1
ATOM 2262 C CA . ASP A 1 287 ? -4.145 16.812 33 1 97.31 287 ASP A CA 1
ATOM 2263 C C . ASP A 1 287 ? -4.754 15.586 33.688 1 97.31 287 ASP A C 1
ATOM 2265 O O . ASP A 1 287 ? -4.293 14.461 33.5 1 97.31 287 ASP A O 1
ATOM 2269 N N . PRO A 1 288 ? -5.867 15.82 34.438 1 96.56 288 PRO A N 1
ATOM 2270 C CA . PRO A 1 288 ? -6.492 14.711 35.156 1 96.56 288 PRO A CA 1
ATOM 2271 C C . PRO A 1 288 ? -7.09 13.656 34.25 1 96.56 288 PRO A C 1
ATOM 2273 O O . PRO A 1 288 ? -7.285 12.508 34.625 1 96.56 288 PRO A O 1
ATOM 2276 N N . GLN A 1 289 ? -7.391 13.992 33 1 96.38 289 GLN A N 1
ATOM 2277 C CA . GLN A 1 289 ? -7.879 13 32.062 1 96.38 289 GLN A CA 1
ATOM 2278 C C . GLN A 1 289 ? -6.84 11.906 31.812 1 96.38 289 GLN A C 1
ATOM 2280 O O . GLN A 1 289 ? -7.191 10.766 31.516 1 96.38 289 GLN A O 1
ATOM 2285 N N . ASP A 1 290 ? -5.59 12.203 31.875 1 96.69 290 ASP A N 1
ATOM 2286 C CA . ASP A 1 290 ? -4.449 11.289 31.844 1 96.69 290 ASP A CA 1
ATOM 2287 C C . ASP A 1 290 ? -4.426 10.477 30.547 1 96.69 290 ASP A C 1
ATOM 2289 O O . ASP A 1 290 ? -4.094 9.289 30.562 1 96.69 290 ASP A O 1
ATOM 2293 N N . ALA A 1 291 ? -4.852 11.086 29.484 1 97 291 ALA A N 1
ATOM 2294 C CA . ALA A 1 291 ? -4.879 10.391 28.203 1 97 291 ALA A CA 1
ATOM 2295 C C . ALA A 1 291 ? -3.469 10.211 27.641 1 97 291 ALA A C 1
ATOM 2297 O O . ALA A 1 291 ? -2.627 11.109 27.781 1 97 291 ALA A O 1
ATOM 2298 N N . ASP A 1 292 ? -3.188 9.016 27.094 1 97.44 292 ASP A N 1
ATOM 2299 C CA . ASP A 1 292 ? -1.985 8.844 26.281 1 97.44 292 ASP A CA 1
ATOM 2300 C C . ASP A 1 292 ? -2.133 9.531 24.922 1 97.44 292 ASP A C 1
ATOM 2302 O O . ASP A 1 292 ? -3.133 9.344 24.234 1 97.44 292 ASP A O 1
ATOM 2306 N N . ALA A 1 293 ? -1.167 10.375 24.609 1 97.75 293 ALA A N 1
ATOM 2307 C CA . ALA A 1 293 ? -1.297 11.148 23.375 1 97.75 293 ALA A CA 1
ATOM 2308 C C . ALA A 1 293 ? 0.056 11.312 22.688 1 97.75 293 ALA A C 1
ATOM 2310 O O . ALA A 1 293 ? 1.103 11.102 23.297 1 97.75 293 ALA A O 1
ATOM 2311 N N . LEU A 1 294 ? 0.045 11.656 21.422 1 97.5 294 LEU A N 1
ATOM 2312 C CA . LEU A 1 294 ? 1.216 11.875 20.578 1 97.5 294 LEU A CA 1
ATOM 2313 C C . LEU A 1 294 ? 0.898 12.844 19.453 1 97.5 294 LEU A C 1
ATOM 2315 O O . LEU A 1 294 ? -0.121 12.703 18.766 1 97.5 294 LEU A O 1
ATOM 2319 N N . ILE A 1 295 ? 1.707 13.852 19.328 1 97.75 295 ILE A N 1
ATOM 2320 C CA . ILE A 1 295 ? 1.598 14.719 18.156 1 97.75 295 ILE A CA 1
ATOM 2321 C C . ILE A 1 295 ? 2.416 14.141 17 1 97.75 295 ILE A C 1
ATOM 2323 O O . ILE A 1 295 ? 3.613 13.883 17.156 1 97.75 295 ILE A O 1
ATOM 2327 N N . VAL A 1 296 ? 1.75 13.93 15.875 1 97.19 296 VAL A N 1
ATOM 2328 C CA . VAL A 1 296 ? 2.422 13.43 14.68 1 97.19 296 VAL A CA 1
ATOM 2329 C C . VAL A 1 296 ? 2.455 14.516 13.609 1 97.19 296 VAL A C 1
ATOM 2331 O O . VAL A 1 296 ? 1.438 14.805 12.977 1 97.19 296 VAL A O 1
ATOM 2334 N N . ALA A 1 297 ? 3.631 15.047 13.461 1 95.06 297 ALA A N 1
ATOM 2335 C CA . ALA A 1 297 ? 3.848 16.047 12.414 1 95.06 297 ALA A CA 1
ATOM 2336 C C . ALA A 1 297 ? 4.516 15.43 11.195 1 95.06 297 ALA A C 1
ATOM 2338 O O . ALA A 1 297 ? 5.492 14.688 11.32 1 95.06 297 ALA A O 1
ATOM 2339 N N . THR A 1 298 ? 3.904 15.672 10.047 1 92.19 298 THR A N 1
ATOM 2340 C CA . THR A 1 298 ? 4.434 15.117 8.805 1 92.19 298 THR A CA 1
ATOM 2341 C C . THR A 1 298 ? 4.68 16.234 7.785 1 92.19 298 THR A C 1
ATOM 2343 O O . THR A 1 298 ? 4.16 17.344 7.93 1 92.19 298 THR A O 1
ATOM 2346 N N . GLY A 1 299 ? 5.551 15.914 6.809 1 86.06 299 GLY A N 1
ATOM 2347 C CA . GLY A 1 299 ? 5.859 16.906 5.797 1 86.06 299 GLY A CA 1
ATOM 2348 C C . GLY A 1 299 ? 6.734 16.375 4.68 1 86.06 299 GLY A C 1
ATOM 2349 O O . GLY A 1 299 ? 7.16 15.227 4.715 1 86.06 299 GLY A O 1
ATOM 2350 N N . PRO A 1 300 ? 6.898 17.125 3.648 1 79.12 300 PRO A N 1
ATOM 2351 C CA . PRO A 1 300 ? 7.648 16.703 2.461 1 79.12 300 PRO A CA 1
ATOM 2352 C C . PRO A 1 300 ? 9.125 16.453 2.754 1 79.12 300 PRO A C 1
ATOM 2354 O O . PRO A 1 300 ? 9.82 15.836 1.943 1 79.12 300 PRO A O 1
ATOM 2357 N N . GLY A 1 301 ? 9.578 16.781 3.807 1 73 301 GLY A N 1
ATOM 2358 C CA . GLY A 1 301 ? 10.969 16.547 4.148 1 73 301 GLY A CA 1
ATOM 2359 C C . GLY A 1 301 ? 11.211 15.203 4.793 1 73 301 GLY A C 1
ATOM 2360 O O . GLY A 1 301 ? 12.367 14.805 5 1 73 301 GLY A O 1
ATOM 2361 N N . ASP A 1 302 ? 10.227 14.531 5.027 1 76.06 302 ASP A N 1
ATOM 2362 C CA . ASP A 1 302 ? 10.359 13.234 5.695 1 76.06 302 ASP A CA 1
ATOM 2363 C C . ASP A 1 302 ? 10.977 12.195 4.758 1 76.06 302 ASP A C 1
ATOM 2365 O O . ASP A 1 302 ? 10.781 12.25 3.543 1 76.06 302 ASP A O 1
ATOM 2369 N N . ARG A 1 303 ? 11.75 11.336 5.324 1 66.31 303 ARG A N 1
ATOM 2370 C CA . ARG A 1 303 ? 12.367 10.266 4.559 1 66.31 303 ARG A CA 1
ATOM 2371 C C . ARG A 1 303 ? 11.32 9.281 4.047 1 66.31 303 ARG A C 1
ATOM 2373 O O . ARG A 1 303 ? 11.508 8.664 2.992 1 66.31 303 ARG A O 1
ATOM 2380 N N . THR A 1 304 ? 10.391 9.078 4.797 1 72.38 304 THR A N 1
ATOM 2381 C CA . THR A 1 304 ? 9.273 8.211 4.445 1 72.38 304 THR A CA 1
ATOM 2382 C C . THR A 1 304 ? 7.984 9.016 4.301 1 72.38 304 THR A C 1
ATOM 2384 O O . THR A 1 304 ? 7.898 10.148 4.781 1 72.38 304 THR A O 1
ATOM 2387 N N . GLU A 1 305 ? 7.148 8.477 3.406 1 80.88 305 GLU A N 1
ATOM 2388 C CA . GLU A 1 305 ? 5.836 9.125 3.344 1 80.88 305 GLU A CA 1
ATOM 2389 C C . GLU A 1 305 ? 5.078 8.961 4.66 1 80.88 305 GLU A C 1
ATOM 2391 O O . GLU A 1 305 ? 4.113 8.195 4.734 1 80.88 305 GLU A O 1
ATOM 2396 N N . SER A 1 306 ? 5.383 9.82 5.523 1 86.5 306 SER A N 1
ATOM 2397 C CA . SER A 1 306 ? 4.973 9.672 6.914 1 86.5 306 SER A CA 1
ATOM 2398 C C . SER A 1 306 ? 3.469 9.859 7.07 1 86.5 306 SER A C 1
ATOM 2400 O O . SER A 1 306 ? 2.838 9.18 7.887 1 86.5 306 SER A O 1
ATOM 2402 N N . GLY A 1 307 ? 2.947 10.797 6.324 1 92.69 307 GLY A N 1
ATOM 2403 C CA . GLY A 1 307 ? 1.509 10.992 6.41 1 92.69 307 GLY A CA 1
ATOM 2404 C C . GLY A 1 307 ? 0.714 9.758 6.027 1 92.69 307 GLY A C 1
ATOM 2405 O O . GLY A 1 307 ? -0.162 9.32 6.777 1 92.69 307 GLY A O 1
ATOM 2406 N N . ALA A 1 308 ? 1.049 9.18 4.926 1 95.12 308 ALA A N 1
ATOM 2407 C CA . ALA A 1 308 ? 0.385 7.957 4.48 1 95.12 308 ALA A CA 1
ATOM 2408 C C . ALA A 1 308 ? 0.621 6.812 5.465 1 95.12 308 ALA A C 1
ATOM 2410 O O . ALA A 1 308 ? -0.292 6.035 5.754 1 95.12 308 ALA A O 1
ATOM 2411 N N . MET A 1 309 ? 1.854 6.734 5.957 1 96.69 309 MET A N 1
ATOM 2412 C CA . MET A 1 309 ? 2.209 5.652 6.875 1 96.69 309 MET A CA 1
ATOM 2413 C C . MET A 1 309 ? 1.424 5.762 8.18 1 96.69 309 MET A C 1
ATOM 2415 O O . MET A 1 309 ? 1.077 4.75 8.781 1 96.69 309 MET A O 1
ATOM 2419 N N . MET A 1 310 ? 1.139 6.969 8.625 1 97.56 310 MET A N 1
ATOM 2420 C CA . MET A 1 310 ? 0.323 7.156 9.828 1 97.56 310 MET A CA 1
ATOM 2421 C C . MET A 1 310 ? -1.063 6.551 9.641 1 97.56 310 MET A C 1
ATOM 2423 O O . MET A 1 310 ? -1.538 5.801 10.492 1 97.56 310 MET A O 1
ATOM 2427 N N . PHE A 1 311 ? -1.711 6.895 8.523 1 98.44 311 PHE A N 1
ATOM 2428 C CA . PHE A 1 311 ? -3.027 6.336 8.234 1 98.44 311 PHE A CA 1
ATOM 2429 C C . PHE A 1 311 ? -2.943 4.824 8.039 1 98.44 311 PHE A C 1
ATOM 2431 O O . PHE A 1 311 ? -3.807 4.082 8.508 1 98.44 311 PHE A O 1
ATOM 2438 N N . PHE A 1 312 ? -1.914 4.434 7.324 1 98.44 312 PHE A N 1
ATOM 2439 C CA . PHE A 1 312 ? -1.694 3.008 7.102 1 98.44 312 PHE A CA 1
ATOM 2440 C C . PHE A 1 312 ? -1.635 2.258 8.43 1 98.44 312 PHE A C 1
ATOM 2442 O O . PHE A 1 312 ? -2.311 1.242 8.602 1 98.44 312 PHE A O 1
ATOM 2449 N N . ALA A 1 313 ? -0.839 2.738 9.328 1 98.31 313 ALA A N 1
ATOM 2450 C CA . ALA A 1 313 ? -0.678 2.131 10.648 1 98.31 313 ALA A CA 1
ATOM 2451 C C . ALA A 1 313 ? -2.004 2.096 11.406 1 98.31 313 ALA A C 1
ATOM 2453 O O . ALA A 1 313 ? -2.34 1.091 12.031 1 98.31 313 ALA A O 1
ATOM 2454 N N . ALA A 1 314 ? -2.732 3.17 11.328 1 98.56 314 ALA A N 1
ATOM 2455 C CA . ALA A 1 314 ? -4.016 3.25 12.023 1 98.56 314 ALA A CA 1
ATOM 2456 C C . ALA A 1 314 ? -5.012 2.248 11.453 1 98.56 314 ALA A C 1
ATOM 2458 O O . ALA A 1 314 ? -5.672 1.522 12.195 1 98.56 314 ALA A O 1
ATOM 2459 N N . ILE A 1 315 ? -5.133 2.174 10.141 1 98.75 315 ILE A N 1
ATOM 2460 C CA . ILE A 1 315 ? -6.098 1.31 9.469 1 98.75 315 ILE A CA 1
ATOM 2461 C C . ILE A 1 315 ? -5.77 -0.153 9.766 1 98.75 315 ILE A C 1
ATOM 2463 O O . ILE A 1 315 ? -6.664 -0.947 10.062 1 98.75 315 ILE A O 1
ATOM 2467 N N . THR A 1 316 ? -4.484 -0.5 9.695 1 97.94 316 THR A N 1
ATOM 2468 C CA . THR A 1 316 ? -4.086 -1.895 9.859 1 97.94 316 THR A CA 1
ATOM 2469 C C . THR A 1 316 ? -4.199 -2.324 11.32 1 97.94 316 THR A C 1
ATOM 2471 O O . THR A 1 316 ? -4.293 -3.518 11.609 1 97.94 316 THR A O 1
ATOM 2474 N N . ALA A 1 317 ? -4.27 -1.38 12.227 1 97.44 317 ALA A N 1
ATOM 2475 C CA . ALA A 1 317 ? -4.398 -1.687 13.648 1 97.44 317 ALA A CA 1
ATOM 2476 C C . ALA A 1 317 ? -5.848 -1.998 14.008 1 97.44 317 ALA A C 1
ATOM 2478 O O . ALA A 1 317 ? -6.117 -2.553 15.078 1 97.44 317 ALA A O 1
ATOM 2479 N N . ALA A 1 318 ? -6.793 -1.659 13.188 1 98.25 318 ALA A N 1
ATOM 2480 C CA . ALA A 1 318 ? -8.219 -1.787 13.484 1 98.25 318 ALA A CA 1
ATOM 2481 C C . ALA A 1 318 ? -8.625 -3.254 13.609 1 98.25 318 ALA A C 1
ATOM 2483 O O . ALA A 1 318 ? -8.203 -4.086 12.805 1 98.25 318 ALA A O 1
ATOM 2484 N N . GLU A 1 319 ? -9.469 -3.547 14.547 1 96.81 319 GLU A N 1
ATOM 2485 C CA . GLU A 1 319 ? -9.977 -4.902 14.742 1 96.81 319 GLU A CA 1
ATOM 2486 C C . GLU A 1 319 ? -11.484 -4.961 14.555 1 96.81 319 GLU A C 1
ATOM 2488 O O . GLU A 1 319 ? -12.023 -5.98 14.109 1 96.81 319 GLU A O 1
ATOM 2493 N N . ARG A 1 320 ? -12.18 -3.861 14.953 1 97.88 320 ARG A N 1
ATOM 2494 C CA . ARG A 1 320 ? -13.633 -3.867 14.914 1 97.88 320 ARG A CA 1
ATOM 2495 C C . ARG A 1 320 ? -14.164 -2.756 14.016 1 97.88 320 ARG A C 1
ATOM 2497 O O . ARG A 1 320 ? -15.109 -2.967 13.25 1 97.88 320 ARG A O 1
ATOM 2504 N N . ARG A 1 321 ? -13.531 -1.628 14.172 1 98.44 321 ARG A N 1
ATOM 2505 C CA . ARG A 1 321 ? -14.031 -0.497 13.391 1 98.44 321 ARG A CA 1
ATOM 2506 C C . ARG A 1 321 ? -12.898 0.475 13.055 1 98.44 321 ARG A C 1
ATOM 2508 O O . ARG A 1 321 ? -11.961 0.636 13.844 1 98.44 321 ARG A O 1
ATOM 2515 N N . CYS A 1 322 ? -12.992 1.087 11.953 1 98.88 322 CYS A N 1
ATOM 2516 C CA . CYS A 1 322 ? -12.125 2.162 11.484 1 98.88 322 CYS A CA 1
ATOM 2517 C C . CYS A 1 322 ? -12.93 3.211 10.719 1 98.88 322 CYS A C 1
ATOM 2519 O O . CYS A 1 322 ? -13.352 2.969 9.586 1 98.88 322 CYS A O 1
ATOM 2521 N N . TRP A 1 323 ? -13.203 4.328 11.367 1 98.94 323 TRP A N 1
ATOM 2522 C CA . TRP A 1 323 ? -13.945 5.422 10.742 1 98.94 323 TRP A CA 1
ATOM 2523 C C . TRP A 1 323 ? -13.039 6.617 10.477 1 98.94 323 TRP A C 1
ATOM 2525 O O . TRP A 1 323 ? -12.289 7.043 11.359 1 98.94 323 TRP A O 1
ATOM 2535 N N . ILE A 1 324 ? -13.023 7.141 9.25 1 98.94 324 ILE A N 1
ATOM 2536 C CA . ILE A 1 324 ? -12.172 8.258 8.844 1 98.94 324 ILE A CA 1
ATOM 2537 C C . ILE A 1 324 ? -13.023 9.344 8.203 1 98.94 324 ILE A C 1
ATOM 2539 O O . ILE A 1 324 ? -13.805 9.078 7.289 1 98.94 324 ILE A O 1
ATOM 2543 N N . ALA A 1 325 ? -12.938 10.523 8.664 1 98.88 325 ALA A N 1
ATOM 2544 C CA . ALA A 1 325 ? -13.547 11.695 8.039 1 98.88 325 ALA A CA 1
ATOM 2545 C C . ALA A 1 325 ? -12.484 12.57 7.371 1 98.88 325 ALA A C 1
ATOM 2547 O O . ALA A 1 325 ? -11.461 12.883 7.977 1 98.88 325 ALA A O 1
ATOM 2548 N N . SER A 1 326 ? -12.633 12.914 6.18 1 98.69 326 SER A N 1
ATOM 2549 C CA . SER A 1 326 ? -11.719 13.766 5.418 1 98.69 326 SER A CA 1
ATOM 2550 C C . SER A 1 326 ? -12.461 14.5 4.305 1 98.69 326 SER A C 1
ATOM 2552 O O . SER A 1 326 ? -13.344 13.938 3.654 1 98.69 326 SER A O 1
ATOM 2554 N N . PRO A 1 327 ? -12.125 15.734 4.031 1 98.12 327 PRO A N 1
ATOM 2555 C CA . PRO A 1 327 ? -12.789 16.453 2.939 1 98.12 327 PRO A CA 1
ATOM 2556 C C . PRO A 1 327 ? -12.414 15.914 1.562 1 98.12 327 PRO A C 1
ATOM 2558 O O . PRO A 1 327 ? -13.141 16.141 0.59 1 98.12 327 PRO A O 1
ATOM 2561 N N . TYR A 1 328 ? -11.289 15.258 1.462 1 97.75 328 TYR A N 1
ATOM 2562 C CA . TYR A 1 328 ? -10.805 14.734 0.188 1 97.75 328 TYR A CA 1
ATOM 2563 C C . TYR A 1 328 ? -10.398 13.266 0.32 1 97.75 328 TYR A C 1
ATOM 2565 O O . TYR A 1 328 ? -9.984 12.828 1.396 1 97.75 328 TYR A O 1
ATOM 2573 N N . PHE A 1 329 ? -10.57 12.539 -0.731 1 98.19 329 PHE A N 1
ATOM 2574 C CA . PHE A 1 329 ? -10.195 11.133 -0.812 1 98.19 329 PHE A CA 1
ATOM 2575 C C . PHE A 1 329 ? -9.516 10.836 -2.143 1 98.19 329 PHE A C 1
ATOM 2577 O O . PHE A 1 329 ? -10.156 10.336 -3.07 1 98.19 329 PHE A O 1
ATOM 2584 N N . VAL A 1 330 ? -8.195 11.07 -2.184 1 96.88 330 VAL A N 1
ATOM 2585 C CA . VAL A 1 330 ? -7.348 10.789 -3.338 1 96.88 330 VAL A CA 1
ATOM 2586 C C . VAL A 1 330 ? -6.086 10.055 -2.889 1 96.88 330 VAL A C 1
ATOM 2588 O O . VAL A 1 330 ? -4.98 10.594 -2.99 1 96.88 330 VAL A O 1
ATOM 2591 N N . PRO A 1 331 ? -6.254 8.805 -2.434 1 94.38 331 PRO A N 1
ATOM 2592 C CA . PRO A 1 331 ? -5.145 8.047 -1.849 1 94.38 331 PRO A CA 1
ATOM 2593 C C . PRO A 1 331 ? -4.336 7.285 -2.895 1 94.38 331 PRO A C 1
ATOM 2595 O O . PRO A 1 331 ? -4.758 7.176 -4.047 1 94.38 331 PRO A O 1
ATOM 2598 N N . ASP A 1 332 ? -3.189 6.812 -2.463 1 90.94 332 ASP A N 1
ATOM 2599 C CA . ASP A 1 332 ? -2.395 5.918 -3.299 1 90.94 332 ASP A CA 1
ATOM 2600 C C . ASP A 1 332 ? -2.652 4.453 -2.939 1 90.94 332 ASP A C 1
ATOM 2602 O O . ASP A 1 332 ? -3.545 4.152 -2.145 1 90.94 332 ASP A O 1
ATOM 2606 N N . LEU A 1 333 ? -1.878 3.557 -3.527 1 91.75 333 LEU A N 1
ATOM 2607 C CA . LEU A 1 333 ? -2.119 2.119 -3.473 1 91.75 333 LEU A CA 1
ATOM 2608 C C . LEU A 1 333 ? -2.01 1.602 -2.043 1 91.75 333 LEU A C 1
ATOM 2610 O O . LEU A 1 333 ? -2.715 0.667 -1.661 1 91.75 333 LEU A O 1
ATOM 2614 N N . ASP A 1 334 ? -1.072 2.127 -1.283 1 95.12 334 ASP A N 1
ATOM 2615 C CA . ASP A 1 334 ? -0.851 1.641 0.074 1 95.12 334 ASP A CA 1
ATOM 2616 C C . ASP A 1 334 ? -2.088 1.856 0.944 1 95.12 334 ASP A C 1
ATOM 2618 O O . ASP A 1 334 ? -2.539 0.937 1.63 1 95.12 334 ASP A O 1
ATOM 2622 N N . ILE A 1 335 ? -2.697 3.035 0.837 1 97.44 335 ILE A N 1
ATOM 2623 C CA . ILE A 1 335 ? -3.877 3.346 1.635 1 97.44 335 ILE A CA 1
ATOM 2624 C C . ILE A 1 335 ? -5.074 2.553 1.116 1 97.44 335 ILE A C 1
ATOM 2626 O O . ILE A 1 335 ? -5.875 2.039 1.901 1 97.44 335 ILE A O 1
ATOM 2630 N N . LEU A 1 336 ? -5.246 2.453 -0.208 1 96.75 336 LEU A N 1
ATOM 2631 C CA . LEU A 1 336 ? -6.332 1.663 -0.779 1 96.75 336 LEU A CA 1
ATOM 2632 C C . LEU A 1 336 ? -6.254 0.215 -0.308 1 96.75 336 LEU A C 1
ATOM 2634 O O . LEU A 1 336 ? -7.266 -0.366 0.092 1 96.75 336 LEU A O 1
ATOM 2638 N N . ALA A 1 337 ? -5.051 -0.353 -0.345 1 97.19 337 ALA A N 1
ATOM 2639 C CA . ALA A 1 337 ? -4.863 -1.735 0.087 1 97.19 337 ALA A CA 1
ATOM 2640 C C . ALA A 1 337 ? -5.203 -1.899 1.565 1 97.19 337 ALA A C 1
ATOM 2642 O O . ALA A 1 337 ? -5.82 -2.893 1.961 1 97.19 337 ALA A O 1
ATOM 2643 N N . ALA A 1 338 ? -4.781 -0.953 2.389 1 98.62 338 ALA A N 1
ATOM 2644 C CA . ALA A 1 338 ? -5.051 -1.015 3.824 1 98.62 338 ALA A CA 1
ATOM 2645 C C . ALA A 1 338 ? -6.551 -0.989 4.102 1 98.62 338 ALA A C 1
ATOM 2647 O O . ALA A 1 338 ? -7.051 -1.771 4.91 1 98.62 338 ALA A O 1
ATOM 2648 N N . LEU A 1 339 ? -7.258 -0.091 3.43 1 98.75 339 LEU A N 1
ATOM 2649 C CA . LEU A 1 339 ? -8.703 0.019 3.611 1 98.75 339 LEU A CA 1
ATOM 2650 C C . LEU A 1 339 ? -9.398 -1.261 3.17 1 98.75 339 LEU A C 1
ATOM 2652 O O . LEU A 1 339 ? -10.25 -1.787 3.889 1 98.75 339 LEU A O 1
ATOM 2656 N N . LYS A 1 340 ? -9.07 -1.746 1.993 1 98 340 LYS A N 1
ATOM 2657 C CA . LYS A 1 340 ? -9.68 -2.961 1.463 1 98 340 LYS A CA 1
ATOM 2658 C C . LYS A 1 340 ? -9.406 -4.156 2.373 1 98 340 LYS A C 1
ATOM 2660 O O . LYS A 1 340 ? -10.32 -4.934 2.674 1 98 340 LYS A O 1
ATOM 2665 N N . HIS A 1 341 ? -8.188 -4.293 2.777 1 98.31 341 HIS A N 1
ATOM 2666 C CA . HIS A 1 341 ? -7.82 -5.406 3.645 1 98.31 341 HIS A CA 1
ATOM 2667 C C . HIS A 1 341 ? -8.586 -5.352 4.965 1 98.31 341 HIS A C 1
ATOM 2669 O O . HIS A 1 341 ? -9.016 -6.383 5.48 1 98.31 341 HIS A O 1
ATOM 2675 N N . ALA A 1 342 ? -8.656 -4.148 5.551 1 98.69 342 ALA A N 1
ATOM 2676 C CA . ALA A 1 342 ? -9.422 -4.008 6.785 1 98.69 342 ALA A CA 1
ATOM 2677 C C . ALA A 1 342 ? -10.859 -4.492 6.602 1 98.69 342 ALA A C 1
ATOM 2679 O O . ALA A 1 342 ? -11.391 -5.203 7.457 1 98.69 342 ALA A O 1
ATOM 2680 N N . ALA A 1 343 ? -11.422 -4.117 5.531 1 98.31 343 ALA A N 1
ATOM 2681 C CA . ALA A 1 343 ? -12.789 -4.559 5.242 1 98.31 343 ALA A CA 1
ATOM 2682 C C . ALA A 1 343 ? -12.844 -6.074 5.074 1 98.31 343 ALA A C 1
ATOM 2684 O O . ALA A 1 343 ? -13.766 -6.727 5.574 1 98.31 343 ALA A O 1
ATOM 2685 N N . LEU A 1 344 ? -11.891 -6.621 4.395 1 96.5 344 LEU A N 1
ATOM 2686 C CA . LEU A 1 344 ? -11.836 -8.062 4.176 1 96.5 344 LEU A CA 1
ATOM 2687 C C . LEU A 1 344 ? -11.703 -8.805 5.496 1 96.5 344 LEU A C 1
ATOM 2689 O O . LEU A 1 344 ? -12.164 -9.945 5.621 1 96.5 344 LEU A O 1
ATOM 2693 N N . ARG A 1 345 ? -11.078 -8.195 6.473 1 97.44 345 ARG A N 1
ATOM 2694 C CA . ARG A 1 345 ? -10.906 -8.797 7.789 1 97.44 345 ARG A CA 1
ATOM 2695 C C . ARG A 1 345 ? -12.203 -8.75 8.586 1 97.44 345 ARG A C 1
ATOM 2697 O O . ARG A 1 345 ? -12.297 -9.336 9.664 1 97.44 345 ARG A O 1
ATOM 2704 N N . GLY A 1 346 ? -13.219 -8.008 8.07 1 97.56 346 GLY A N 1
ATOM 2705 C CA . GLY A 1 346 ? -14.5 -7.906 8.75 1 97.56 346 GLY A CA 1
ATOM 2706 C C . GLY A 1 346 ? -14.641 -6.645 9.578 1 97.56 346 GLY A C 1
ATOM 2707 O O . GLY A 1 346 ? -15.594 -6.504 10.344 1 97.56 346 GLY A O 1
ATOM 2708 N N . VAL A 1 347 ? -13.688 -5.727 9.484 1 98.56 347 VAL A N 1
ATOM 2709 C CA . VAL A 1 347 ? -13.727 -4.453 10.195 1 98.56 347 VAL A CA 1
ATOM 2710 C C . VAL A 1 347 ? -14.805 -3.557 9.594 1 98.56 347 VAL A C 1
ATOM 2712 O O . VAL A 1 347 ? -14.992 -3.525 8.375 1 98.56 347 VAL A O 1
ATOM 2715 N N . ASP A 1 348 ? -15.586 -2.879 10.445 1 98.81 348 ASP A N 1
ATOM 2716 C CA . ASP A 1 348 ? -16.5 -1.845 9.984 1 98.81 348 ASP A CA 1
ATOM 2717 C C . ASP A 1 348 ? -15.75 -0.592 9.547 1 98.81 348 ASP A C 1
ATOM 2719 O O . ASP A 1 348 ? -15.477 0.291 10.367 1 98.81 348 ASP A O 1
ATOM 2723 N N . VAL A 1 349 ? -15.422 -0.546 8.273 1 98.88 349 VAL A N 1
ATOM 2724 C CA . VAL A 1 349 ? -14.664 0.58 7.734 1 98.88 349 VAL A CA 1
ATOM 2725 C C . VAL A 1 349 ? -15.625 1.586 7.102 1 98.88 349 VAL A C 1
ATOM 2727 O O . VAL A 1 349 ? -16.359 1.248 6.172 1 98.88 349 VAL A O 1
ATOM 2730 N N . ARG A 1 350 ? -15.609 2.867 7.551 1 98.94 350 ARG A N 1
ATOM 2731 C CA . ARG A 1 350 ? -16.453 3.92 6.992 1 98.94 350 ARG A CA 1
ATOM 2732 C C . ARG A 1 350 ? -15.633 5.164 6.668 1 98.94 350 ARG A C 1
ATOM 2734 O O . ARG A 1 350 ? -14.758 5.559 7.449 1 98.94 350 ARG A O 1
ATOM 2741 N N . LEU A 1 351 ? -15.852 5.66 5.5 1 98.88 351 LEU A N 1
ATOM 2742 C CA . LEU A 1 351 ? -15.312 6.949 5.074 1 98.88 351 LEU A CA 1
ATOM 2743 C C . LEU A 1 351 ? -16.406 8.016 5.062 1 98.88 351 LEU A C 1
ATOM 2745 O O . LEU A 1 351 ? -17.469 7.82 4.457 1 98.88 351 LEU A O 1
ATOM 2749 N N . LEU A 1 352 ? -16.219 9.039 5.777 1 98.88 352 LEU A N 1
ATOM 2750 C CA . LEU A 1 352 ? -17.094 10.203 5.742 1 98.88 352 LEU A CA 1
ATOM 2751 C C . LEU A 1 352 ? -16.5 11.32 4.891 1 98.88 352 LEU A C 1
ATOM 2753 O O . LEU A 1 352 ? -15.469 11.883 5.246 1 98.88 352 LEU A O 1
ATOM 2757 N N . VAL A 1 353 ? -17.125 11.609 3.76 1 98.69 353 VAL A N 1
ATOM 2758 C CA . VAL A 1 353 ? -16.641 12.609 2.812 1 98.69 353 VAL A CA 1
ATOM 2759 C C . VAL A 1 353 ? -17.781 13.578 2.477 1 98.69 353 VAL A C 1
ATOM 2761 O O . VAL A 1 353 ? -18.953 13.273 2.678 1 98.69 353 VAL A O 1
ATOM 2764 N N . PRO A 1 354 ? -17.484 14.773 2.012 1 97.88 354 PRO A N 1
ATOM 2765 C CA . PRO A 1 354 ? -18.547 15.742 1.714 1 97.88 354 PRO A CA 1
ATOM 2766 C C . PRO A 1 354 ? -19.359 15.367 0.475 1 97.88 354 PRO A C 1
ATOM 2768 O O . PRO A 1 354 ? -18.812 14.781 -0.468 1 97.88 354 PRO A O 1
ATOM 2771 N N . ASP A 1 355 ? -20.562 15.703 0.492 1 96.38 355 ASP A N 1
ATOM 2772 C CA . ASP A 1 355 ? -21.375 15.57 -0.708 1 96.38 355 ASP A CA 1
ATOM 2773 C C . ASP A 1 355 ? -21.109 16.719 -1.688 1 96.38 355 ASP A C 1
ATOM 2775 O O . ASP A 1 355 ? -21.031 16.484 -2.898 1 96.38 355 ASP A O 1
ATOM 2779 N N . GLU A 1 356 ? -20.922 17.844 -1.129 1 93.06 356 GLU A N 1
ATOM 2780 C CA . GLU A 1 356 ? -20.625 19.031 -1.946 1 93.06 356 GLU A CA 1
ATOM 2781 C C . GLU A 1 356 ? -19.125 19.297 -2.02 1 93.06 356 GLU A C 1
ATOM 2783 O O . GLU A 1 356 ? -18.391 18.938 -1.105 1 93.06 356 GLU A O 1
ATOM 2788 N N . ALA A 1 357 ? -18.766 20.031 -3.092 1 91.19 357 ALA A N 1
ATOM 2789 C CA . ALA A 1 357 ? -17.344 20.281 -3.34 1 91.19 357 ALA A CA 1
ATOM 2790 C C . ALA A 1 357 ? -16.953 21.703 -2.975 1 91.19 357 ALA A C 1
ATOM 2792 O O . ALA A 1 357 ? -17.703 22.641 -3.262 1 91.19 357 ALA A O 1
ATOM 2793 N N . ASP A 1 358 ? -15.891 21.844 -2.277 1 90.44 358 ASP A N 1
ATOM 2794 C CA . ASP A 1 358 ? -15.234 23.141 -2.211 1 90.44 358 ASP A CA 1
ATOM 2795 C C . ASP A 1 358 ? -14.195 23.297 -3.322 1 90.44 358 ASP A C 1
ATOM 2797 O O . ASP A 1 358 ? -13.961 24.406 -3.812 1 90.44 358 ASP A O 1
ATOM 2801 N N . HIS A 1 359 ? -13.562 22.25 -3.662 1 91.69 359 HIS A N 1
ATOM 2802 C CA . HIS A 1 359 ? -12.68 22.109 -4.816 1 91.69 359 HIS A CA 1
ATOM 2803 C C . HIS A 1 359 ? -13.164 21 -5.754 1 91.69 359 HIS A C 1
ATOM 2805 O O . HIS A 1 359 ? -13.195 19.828 -5.375 1 91.69 359 HIS A O 1
ATOM 2811 N N . THR A 1 360 ? -13.375 21.297 -6.957 1 93.25 360 THR A N 1
ATOM 2812 C CA . THR A 1 360 ? -14.078 20.422 -7.879 1 93.25 360 THR A CA 1
ATOM 2813 C C . THR A 1 360 ? -13.18 19.266 -8.312 1 93.25 360 THR A C 1
ATOM 2815 O O . THR A 1 360 ? -13.641 18.125 -8.422 1 93.25 360 THR A O 1
ATOM 2818 N N . ILE A 1 361 ? -11.953 19.516 -8.492 1 93.19 361 ILE A N 1
ATOM 2819 C CA . ILE A 1 361 ? -11.086 18.516 -9.102 1 93.19 361 ILE A CA 1
ATOM 2820 C C . ILE A 1 361 ? -10.844 17.375 -8.117 1 93.19 361 ILE A C 1
ATOM 2822 O O . ILE A 1 361 ? -11.07 16.203 -8.445 1 93.19 361 ILE A O 1
ATOM 2826 N N . PRO A 1 362 ? -10.445 17.688 -6.867 1 94.94 362 PRO A N 1
ATOM 2827 C CA . PRO A 1 362 ? -10.281 16.562 -5.941 1 94.94 362 PRO A CA 1
ATOM 2828 C C . PRO A 1 362 ? -11.602 15.883 -5.609 1 94.94 362 PRO A C 1
ATOM 2830 O O . PRO A 1 362 ? -11.633 14.672 -5.375 1 94.94 362 PRO A O 1
ATOM 2833 N N . TRP A 1 363 ? -12.641 16.672 -5.648 1 96.69 363 TRP A N 1
ATOM 2834 C CA . TRP A 1 363 ? -13.961 16.094 -5.422 1 96.69 363 TRP A CA 1
ATOM 2835 C C . TRP A 1 363 ? -14.297 15.078 -6.508 1 96.69 363 TRP A C 1
ATOM 2837 O O . TRP A 1 363 ? -14.734 13.961 -6.215 1 96.69 363 TRP A O 1
ATOM 2847 N N . LEU A 1 364 ? -14.117 15.461 -7.715 1 94.81 364 LEU A N 1
ATOM 2848 C CA . LEU A 1 364 ? -14.375 14.594 -8.859 1 94.81 364 LEU A CA 1
ATOM 2849 C C . LEU A 1 364 ? -13.445 13.383 -8.844 1 94.81 364 LEU A C 1
ATOM 2851 O O . LEU A 1 364 ? -13.867 12.266 -9.133 1 94.81 364 LEU A O 1
ATOM 2855 N N . ALA A 1 365 ? -12.203 13.594 -8.523 1 94.12 365 ALA A N 1
ATOM 2856 C CA . ALA A 1 365 ? -11.203 12.523 -8.523 1 94.12 365 ALA A CA 1
ATOM 2857 C C . ALA A 1 365 ? -11.586 11.422 -7.535 1 94.12 365 ALA A C 1
ATOM 2859 O O . ALA A 1 365 ? -11.312 10.242 -7.781 1 94.12 365 ALA A O 1
ATOM 2860 N N . ALA A 1 366 ? -12.203 11.789 -6.484 1 97.56 366 ALA A N 1
ATOM 2861 C CA . ALA A 1 366 ? -12.555 10.828 -5.441 1 97.56 366 ALA A CA 1
ATOM 2862 C C . ALA A 1 366 ? -13.477 9.734 -5.988 1 97.56 366 ALA A C 1
ATOM 2864 O O . ALA A 1 366 ? -13.383 8.578 -5.578 1 97.56 366 ALA A O 1
ATOM 2865 N N . PHE A 1 367 ? -14.305 10.102 -6.93 1 96.81 367 PHE A N 1
ATOM 2866 C CA . PHE A 1 367 ? -15.281 9.164 -7.48 1 96.81 367 PHE A CA 1
ATOM 2867 C C . PHE A 1 367 ? -14.586 8.031 -8.219 1 96.81 367 PHE A C 1
ATOM 2869 O O . PHE A 1 367 ? -15.156 6.945 -8.383 1 96.81 367 PHE A O 1
ATOM 2876 N N . ALA A 1 368 ? -13.383 8.258 -8.609 1 94.31 368 ALA A N 1
ATOM 2877 C CA . ALA A 1 368 ? -12.633 7.238 -9.336 1 94.31 368 ALA A CA 1
ATOM 2878 C C . ALA A 1 368 ? -12.156 6.133 -8.398 1 94.31 368 ALA A C 1
ATOM 2880 O O . ALA A 1 368 ? -11.75 5.059 -8.844 1 94.31 368 ALA A O 1
ATOM 2881 N N . TYR A 1 369 ? -12.25 6.375 -7.113 1 96.12 369 TYR A N 1
ATOM 2882 C CA . TYR A 1 369 ? -11.703 5.43 -6.145 1 96.12 369 TYR A CA 1
ATOM 2883 C C . TYR A 1 369 ? -12.812 4.719 -5.387 1 96.12 369 TYR A C 1
ATOM 2885 O O . TYR A 1 369 ? -12.586 3.66 -4.793 1 96.12 369 TYR A O 1
ATOM 2893 N N . PHE A 1 370 ? -14.023 5.242 -5.348 1 97.69 370 PHE A N 1
ATOM 2894 C CA . PHE A 1 370 ? -15.07 4.789 -4.441 1 97.69 370 PHE A CA 1
ATOM 2895 C C . PHE A 1 370 ? -15.484 3.357 -4.758 1 97.69 370 PHE A C 1
ATOM 2897 O O . PHE A 1 370 ? -15.68 2.547 -3.85 1 97.69 370 PHE A O 1
ATOM 2904 N N . ASP A 1 371 ? -15.656 3.02 -6.039 1 95.44 371 ASP A N 1
ATOM 2905 C CA . ASP A 1 371 ? -16.109 1.678 -6.398 1 95.44 371 ASP A CA 1
ATOM 2906 C C . ASP A 1 371 ? -15.148 0.617 -5.855 1 95.44 371 ASP A C 1
ATOM 2908 O O . ASP A 1 371 ? -15.586 -0.41 -5.332 1 95.44 371 ASP A O 1
ATOM 2912 N N . GLU A 1 372 ? -13.883 0.899 -5.996 1 92.88 372 GLU A N 1
ATOM 2913 C CA . GLU A 1 372 ? -12.859 -0.068 -5.609 1 92.88 372 GLU A CA 1
ATOM 2914 C C . GLU A 1 372 ? -12.953 -0.394 -4.121 1 92.88 372 GLU A C 1
ATOM 2916 O O . GLU A 1 372 ? -12.906 -1.563 -3.732 1 92.88 372 GLU A O 1
ATOM 2921 N N . VAL A 1 373 ? -13.078 0.558 -3.27 1 96.94 373 VAL A N 1
ATOM 2922 C CA . VAL A 1 373 ? -13.094 0.308 -1.831 1 96.94 373 VAL A CA 1
ATOM 2923 C C . VAL A 1 373 ? -14.469 -0.223 -1.415 1 96.94 373 VAL A C 1
ATOM 2925 O O . VAL A 1 373 ? -14.57 -1.057 -0.512 1 96.94 373 VAL A O 1
ATOM 2928 N N . ARG A 1 374 ? -15.516 0.225 -2.057 1 97.38 374 ARG A N 1
ATOM 2929 C CA . ARG A 1 374 ? -16.859 -0.268 -1.756 1 97.38 374 ARG A CA 1
ATOM 2930 C C . ARG A 1 374 ? -16.969 -1.76 -2.053 1 97.38 374 ARG A C 1
ATOM 2932 O O . ARG A 1 374 ? -17.594 -2.504 -1.292 1 97.38 374 ARG A O 1
ATOM 2939 N N . GLU A 1 375 ? -16.422 -2.121 -3.115 1 94.19 375 GLU A N 1
ATOM 2940 C CA . GLU A 1 375 ? -16.484 -3.523 -3.518 1 94.19 375 GLU A CA 1
ATOM 2941 C C . GLU A 1 375 ? -15.805 -4.426 -2.486 1 94.19 375 GLU A C 1
ATOM 2943 O O . GLU A 1 375 ? -16.172 -5.594 -2.344 1 94.19 375 GLU A O 1
ATOM 2948 N N . ALA A 1 376 ? -14.883 -3.855 -1.77 1 95.06 376 ALA A N 1
ATOM 2949 C CA . ALA A 1 376 ? -14.18 -4.621 -0.742 1 95.06 376 ALA A CA 1
ATOM 2950 C C . ALA A 1 376 ? -14.938 -4.586 0.582 1 95.06 376 ALA A C 1
ATOM 2952 O O . ALA A 1 376 ? -14.594 -5.305 1.521 1 95.06 376 ALA A O 1
ATOM 2953 N N . GLY A 1 377 ? -15.906 -3.717 0.696 1 97.06 377 GLY A N 1
ATOM 2954 C CA . GLY A 1 377 ? -16.734 -3.697 1.894 1 97.06 377 GLY A CA 1
ATOM 2955 C C . GLY A 1 377 ? -16.656 -2.387 2.652 1 97.06 377 GLY A C 1
ATOM 2956 O O . GLY A 1 377 ? -17.25 -2.242 3.717 1 97.06 377 GLY A O 1
ATOM 2957 N N . VAL A 1 378 ? -15.945 -1.413 2.154 1 98.62 378 VAL A N 1
ATOM 2958 C CA . VAL A 1 378 ? -15.859 -0.103 2.789 1 98.62 378 VAL A CA 1
ATOM 2959 C C . VAL A 1 378 ? -17.141 0.683 2.527 1 98.62 378 VAL A C 1
ATOM 2961 O O . VAL A 1 378 ? -17.641 0.709 1.4 1 98.62 378 VAL A O 1
ATOM 2964 N N . ARG A 1 379 ? -17.688 1.254 3.541 1 98.81 379 ARG A N 1
ATOM 2965 C CA . ARG A 1 379 ? -18.859 2.104 3.377 1 98.81 379 ARG A CA 1
ATOM 2966 C C . ARG A 1 379 ? -18.453 3.564 3.199 1 98.81 379 ARG A C 1
ATOM 2968 O O . ARG A 1 379 ? -17.75 4.125 4.035 1 98.81 379 ARG A O 1
ATOM 2975 N N . VAL A 1 380 ? -18.891 4.156 2.133 1 98.81 380 VAL A N 1
ATOM 2976 C CA . VAL A 1 380 ? -18.625 5.562 1.854 1 98.81 380 VAL A CA 1
ATOM 2977 C C . VAL A 1 380 ? -19.844 6.402 2.189 1 98.81 380 VAL A C 1
ATOM 2979 O O . VAL A 1 380 ? -20.891 6.262 1.552 1 98.81 380 VAL A O 1
ATOM 2982 N N . MET A 1 381 ? -19.703 7.215 3.17 1 98.88 381 MET A N 1
ATOM 2983 C CA . MET A 1 381 ? -20.797 8.07 3.646 1 98.88 381 MET A CA 1
ATOM 2984 C C . MET A 1 381 ? -20.609 9.5 3.164 1 98.88 381 MET A C 1
ATOM 2986 O O . MET A 1 381 ? -19.578 10.125 3.432 1 98.88 381 MET A O 1
ATOM 2990 N N . ARG A 1 382 ? -21.578 10.023 2.484 1 98.56 382 ARG A N 1
ATOM 2991 C CA . ARG A 1 382 ? -21.547 11.375 1.95 1 98.56 382 ARG A CA 1
ATOM 2992 C C . ARG A 1 382 ? -22.281 12.352 2.867 1 98.56 382 ARG A C 1
ATOM 2994 O O . ARG A 1 382 ? -23.484 12.242 3.043 1 98.56 382 ARG A O 1
ATOM 3001 N N . TYR A 1 383 ? -21.625 13.305 3.432 1 98.44 383 TYR A N 1
ATOM 3002 C CA . TYR A 1 383 ? -22.188 14.258 4.383 1 98.44 383 TYR A CA 1
ATOM 3003 C C . TYR A 1 383 ? -23.031 15.305 3.666 1 98.44 383 TYR A C 1
ATOM 3005 O O . TYR A 1 383 ? -22.562 15.938 2.709 1 98.44 383 TYR A O 1
ATOM 3013 N N . THR A 1 384 ? -24.234 15.617 4.152 1 96.88 384 THR A N 1
ATOM 3014 C CA . THR A 1 384 ? -25.172 16.406 3.375 1 96.88 384 THR A CA 1
ATOM 3015 C C . THR A 1 384 ? -25.531 17.703 4.113 1 96.88 384 THR A C 1
ATOM 3017 O O . THR A 1 384 ? -26.25 18.547 3.578 1 96.88 384 THR A O 1
ATOM 3020 N N . ASP A 1 385 ? -25.094 17.859 5.301 1 96.12 385 ASP A N 1
ATOM 3021 C CA . ASP A 1 385 ? -25.438 19.047 6.098 1 96.12 385 ASP A CA 1
ATOM 3022 C C . ASP A 1 385 ? -24.312 20.078 6.066 1 96.12 385 ASP A C 1
ATOM 3024 O O . ASP A 1 385 ? -23.734 20.406 7.105 1 96.12 385 ASP A O 1
ATOM 3028 N N . GLY A 1 386 ? -24.062 20.688 4.867 1 95.5 386 GLY A N 1
ATOM 3029 C CA . GLY A 1 386 ? -22.984 21.641 4.676 1 95.5 386 GLY A CA 1
ATOM 3030 C C . GLY A 1 386 ? -21.719 21.016 4.105 1 95.5 386 GLY A C 1
ATOM 3031 O O . GLY A 1 386 ? -21.781 19.969 3.461 1 95.5 386 GLY A O 1
ATOM 3032 N N . PHE A 1 387 ? -20.609 21.688 4.332 1 96.44 387 PHE A N 1
ATOM 3033 C CA . PHE A 1 387 ? -19.344 21.172 3.826 1 96.44 387 PHE A CA 1
ATOM 3034 C C . PHE A 1 387 ? -18.547 20.516 4.941 1 96.44 387 PHE A C 1
ATOM 3036 O O . PHE A 1 387 ? -18.203 21.156 5.934 1 96.44 387 PHE A O 1
ATOM 3043 N N . LEU A 1 388 ? -18.297 19.297 4.734 1 97.75 388 LEU A N 1
ATOM 3044 C CA . LEU A 1 388 ? -17.484 18.547 5.691 1 97.75 388 LEU A CA 1
ATOM 3045 C C . LEU A 1 388 ? -16 18.781 5.438 1 97.75 388 LEU A C 1
ATOM 3047 O O . LEU A 1 388 ? -15.477 18.406 4.387 1 97.75 388 LEU A O 1
ATOM 3051 N N . HIS A 1 389 ? -15.305 19.344 6.426 1 98.12 389 HIS A N 1
ATOM 3052 C CA . HIS A 1 389 ? -13.891 19.672 6.27 1 98.12 389 HIS A CA 1
ATOM 3053 C C . HIS A 1 389 ? -13.055 19.078 7.395 1 98.12 389 HIS A C 1
ATOM 3055 O O . HIS A 1 389 ? -11.867 19.359 7.512 1 98.12 389 HIS A O 1
ATOM 3061 N N . GLN A 1 390 ? -13.688 18.281 8.242 1 97.5 390 GLN A N 1
ATOM 3062 C CA . GLN A 1 390 ? -12.945 17.75 9.383 1 97.5 390 GLN A CA 1
ATOM 3063 C C . GLN A 1 390 ? -11.938 16.703 8.938 1 97.5 390 GLN A C 1
ATOM 3065 O O . GLN A 1 390 ? -12.109 16.062 7.895 1 97.5 390 GLN A O 1
ATOM 3070 N N . LYS A 1 391 ? -10.836 16.516 9.602 1 98.62 391 LYS A N 1
ATOM 3071 C CA . LYS A 1 391 ? -9.797 15.492 9.484 1 98.62 391 LYS A CA 1
ATOM 3072 C C . LYS A 1 391 ? -9.664 14.688 10.773 1 98.62 391 LYS A C 1
ATOM 3074 O O . LYS A 1 391 ? -8.906 15.062 11.672 1 98.62 391 LYS A O 1
ATOM 3079 N N . VAL A 1 392 ? -10.422 13.648 10.789 1 98.81 392 VAL A N 1
ATOM 3080 C CA . VAL A 1 392 ? -10.562 12.883 12.023 1 98.81 392 VAL A CA 1
ATOM 3081 C C . VAL A 1 392 ? -10.633 11.391 11.695 1 98.81 392 VAL A C 1
ATOM 3083 O O . VAL A 1 392 ? -11.18 11 10.664 1 98.81 392 VAL A O 1
ATOM 3086 N N . PHE A 1 393 ? -9.992 10.586 12.547 1 98.81 393 PHE A N 1
ATOM 3087 C CA . PHE A 1 393 ? -10.289 9.164 12.453 1 98.81 393 PHE A CA 1
ATOM 3088 C C . PHE A 1 393 ? -10.359 8.531 13.836 1 98.81 393 PHE A C 1
ATOM 3090 O O . PHE A 1 393 ? -9.852 9.094 14.805 1 98.81 393 PHE A O 1
ATOM 3097 N N . VAL A 1 394 ? -11.094 7.469 13.953 1 98.88 394 VAL A N 1
ATOM 3098 C CA . VAL A 1 394 ? -11.188 6.66 15.164 1 98.88 394 VAL A CA 1
ATOM 3099 C C . VAL A 1 394 ? -11.031 5.18 14.812 1 98.88 394 VAL A C 1
ATOM 3101 O O . VAL A 1 394 ? -11.547 4.723 13.789 1 98.88 394 VAL A O 1
ATOM 3104 N N . VAL A 1 395 ? -10.203 4.488 15.516 1 98.75 395 VAL A N 1
ATOM 3105 C CA . VAL A 1 395 ? -9.953 3.059 15.383 1 98.75 395 VAL A CA 1
ATOM 3106 C C . VAL A 1 395 ? -10.359 2.336 16.656 1 98.75 395 VAL A C 1
ATOM 3108 O O . VAL A 1 395 ? -9.75 2.527 17.719 1 98.75 395 VAL A O 1
ATOM 3111 N N . ASP A 1 396 ? -11.391 1.5 16.516 1 98.31 396 ASP A N 1
ATOM 3112 C CA . ASP A 1 396 ? -11.906 0.781 17.672 1 98.31 396 ASP A CA 1
ATOM 3113 C C . ASP A 1 396 ? -12.141 1.729 18.859 1 98.31 396 ASP A C 1
ATOM 3115 O O . ASP A 1 396 ? -12.758 2.781 18.688 1 98.31 396 ASP A O 1
ATOM 3119 N N . ASP A 1 397 ? -11.773 1.372 20.047 1 96.62 397 ASP A N 1
ATOM 3120 C CA . ASP A 1 397 ? -11.797 2.223 21.234 1 96.62 397 ASP A CA 1
ATOM 3121 C C . ASP A 1 397 ? -10.383 2.533 21.703 1 96.62 397 ASP A C 1
ATOM 3123 O O . ASP A 1 397 ? -10.156 2.75 22.906 1 96.62 397 ASP A O 1
ATOM 3127 N N . THR A 1 398 ? -9.516 2.516 20.703 1 95.81 398 THR A N 1
ATOM 3128 C CA . THR A 1 398 ? -8.117 2.514 21.125 1 95.81 398 THR A CA 1
ATOM 3129 C C . THR A 1 398 ? -7.391 3.742 20.578 1 95.81 398 THR A C 1
ATOM 3131 O O . THR A 1 398 ? -6.438 4.223 21.203 1 95.81 398 THR A O 1
ATOM 3134 N N . ILE A 1 399 ? -7.75 4.246 19.406 1 98.44 399 ILE A N 1
ATOM 3135 C CA . ILE A 1 399 ? -7.059 5.379 18.797 1 98.44 399 ILE A CA 1
ATOM 3136 C C . ILE A 1 399 ? -8.078 6.41 18.312 1 98.44 399 ILE A C 1
ATOM 3138 O O . ILE A 1 399 ? -9.086 6.059 17.703 1 98.44 399 ILE A O 1
ATOM 3142 N N . ALA A 1 400 ? -7.887 7.617 18.625 1 98.69 400 ALA A N 1
ATOM 3143 C CA . ALA A 1 400 ? -8.578 8.758 18.031 1 98.69 400 ALA A CA 1
ATOM 3144 C C . ALA A 1 400 ? -7.582 9.82 17.562 1 98.69 400 ALA A C 1
ATOM 3146 O O . ALA A 1 400 ? -6.547 10.031 18.188 1 98.69 400 ALA A O 1
ATOM 3147 N N . ALA A 1 401 ? -7.914 10.445 16.469 1 98.81 401 ALA A N 1
ATOM 3148 C CA . ALA A 1 401 ? -7.004 11.469 15.961 1 98.81 401 ALA A CA 1
ATOM 3149 C C . ALA A 1 401 ? -7.777 12.648 15.375 1 98.81 401 ALA A C 1
ATOM 3151 O O . ALA A 1 401 ? -8.812 12.453 14.727 1 98.81 401 ALA A O 1
ATOM 3152 N N . VAL A 1 402 ? -7.363 13.805 15.617 1 98.88 402 VAL A N 1
ATOM 3153 C CA . VAL A 1 402 ? -7.863 15.062 15.07 1 98.88 402 VAL A CA 1
ATOM 3154 C C . VAL A 1 402 ? -6.691 15.922 14.586 1 98.88 402 VAL A C 1
ATOM 3156 O O . VAL A 1 402 ? -5.656 16 15.258 1 98.88 402 VAL A O 1
ATOM 3159 N N . GLY A 1 403 ? -6.805 16.5 13.406 1 98.69 403 GLY A N 1
ATOM 3160 C CA . GLY A 1 403 ? -5.707 17.359 13 1 98.69 403 GLY A CA 1
ATOM 3161 C C . GLY A 1 403 ? -5.93 18.016 11.648 1 98.69 403 GLY A C 1
ATOM 3162 O O . GLY A 1 403 ? -7.027 18.5 11.352 1 98.69 403 GLY A O 1
ATOM 3163 N N . THR A 1 404 ? -4.828 18.109 10.914 1 98.44 404 THR A N 1
ATOM 3164 C CA . THR A 1 404 ? -4.855 18.922 9.695 1 98.44 404 THR A CA 1
ATOM 3165 C C . THR A 1 404 ? -4.668 18.047 8.461 1 98.44 404 THR A C 1
ATOM 3167 O O . THR A 1 404 ? -4.805 18.516 7.332 1 98.44 404 THR A O 1
ATOM 3170 N N . THR A 1 405 ? -4.414 16.75 8.641 1 98 405 THR A N 1
ATOM 3171 C CA . THR A 1 405 ? -3.998 15.906 7.531 1 98 405 THR A CA 1
ATOM 3172 C C . THR A 1 405 ? -5.207 15.32 6.816 1 98 405 THR A C 1
ATOM 3174 O O . THR A 1 405 ? -5.98 14.562 7.41 1 98 405 THR A O 1
ATOM 3177 N N . ASN A 1 406 ? -5.355 15.688 5.539 1 97.5 406 ASN A N 1
ATOM 3178 C CA . ASN A 1 406 ? -6.367 15.07 4.688 1 97.5 406 ASN A CA 1
ATOM 3179 C C . ASN A 1 406 ? -5.953 13.664 4.258 1 97.5 406 ASN A C 1
ATOM 3181 O O . ASN A 1 406 ? -4.777 13.305 4.344 1 97.5 406 ASN A O 1
ATOM 3185 N N . LEU A 1 407 ? -6.945 12.898 3.854 1 98 407 LEU A N 1
ATOM 3186 C CA . LEU A 1 407 ? -6.68 11.57 3.314 1 98 407 LEU A CA 1
ATOM 3187 C C . LEU A 1 407 ? -6.41 11.633 1.814 1 98 407 LEU A C 1
ATOM 3189 O O . LEU A 1 407 ? -7.137 11.031 1.023 1 98 407 LEU A O 1
ATOM 3193 N N . ASP A 1 408 ? -5.336 12.32 1.417 1 96.12 408 ASP A N 1
ATOM 3194 C CA . ASP A 1 408 ? -5.027 12.492 0.001 1 96.12 408 ASP A CA 1
ATOM 3195 C C . ASP A 1 408 ? -3.525 12.672 -0.212 1 96.12 408 ASP A C 1
ATOM 3197 O O . ASP A 1 408 ? -2.77 12.82 0.751 1 96.12 408 ASP A O 1
ATOM 3201 N N . ASN A 1 409 ? -3.119 12.648 -1.393 1 91.81 409 ASN A N 1
ATOM 3202 C CA . ASN A 1 409 ? -1.703 12.664 -1.746 1 91.81 409 ASN A CA 1
ATOM 3203 C C . ASN A 1 409 ? -1.059 14.008 -1.427 1 91.81 409 ASN A C 1
ATOM 3205 O O . ASN A 1 409 ? 0.114 14.07 -1.051 1 91.81 409 ASN A O 1
ATOM 3209 N N . ARG A 1 410 ? -1.736 15.039 -1.604 1 91 410 ARG A N 1
ATOM 3210 C CA . ARG A 1 410 ? -1.175 16.344 -1.311 1 91 410 ARG A CA 1
ATOM 3211 C C . ARG A 1 410 ? -0.791 16.469 0.16 1 91 410 ARG A C 1
ATOM 3213 O O . ARG A 1 410 ? 0.311 16.906 0.486 1 91 410 ARG A O 1
ATOM 3220 N N . SER A 1 411 ? -1.683 16.078 1.033 1 94.5 411 SER A N 1
ATOM 3221 C CA . SER A 1 411 ? -1.403 16.109 2.465 1 94.5 411 SER A CA 1
ATOM 3222 C C . SER A 1 411 ? -0.276 15.141 2.828 1 94.5 411 SER A C 1
ATOM 3224 O O . SER A 1 411 ? 0.502 15.406 3.746 1 94.5 411 SER A O 1
ATOM 3226 N N . PHE A 1 412 ? -0.211 14.086 2.102 1 92.19 412 PHE A N 1
ATOM 3227 C CA . PHE A 1 412 ? 0.763 13.055 2.441 1 92.19 412 PHE A CA 1
ATOM 3228 C C . PHE A 1 412 ? 2.16 13.461 1.991 1 92.19 412 PHE A C 1
ATOM 3230 O O . PHE A 1 412 ? 3.154 13.086 2.617 1 92.19 412 PHE A O 1
ATOM 3237 N N . ARG A 1 413 ? 2.213 14.312 0.966 1 84 413 ARG A N 1
ATOM 3238 C CA . ARG A 1 413 ? 3.521 14.414 0.328 1 84 413 ARG A CA 1
ATOM 3239 C C . ARG A 1 413 ? 3.959 15.875 0.213 1 84 413 ARG A C 1
ATOM 3241 O O . ARG A 1 413 ? 5.156 16.156 0.161 1 84 413 ARG A O 1
ATOM 3248 N N . LEU A 1 414 ? 3.025 16.719 0.08 1 84 414 LEU A N 1
ATOM 3249 C CA . LEU A 1 414 ? 3.395 18.078 -0.315 1 84 414 LEU A CA 1
ATOM 3250 C C . LEU A 1 414 ? 3.168 19.062 0.831 1 84 414 LEU A C 1
ATOM 3252 O O . LEU A 1 414 ? 3.861 20.078 0.93 1 84 414 LEU A O 1
ATOM 3256 N N . ASN A 1 415 ? 2.24 18.734 1.655 1 90.69 415 ASN A N 1
ATOM 3257 C CA . ASN A 1 415 ? 1.889 19.656 2.734 1 90.69 415 ASN A CA 1
ATOM 3258 C C . ASN A 1 415 ? 2.58 19.266 4.039 1 90.69 415 ASN A C 1
ATOM 3260 O O . ASN A 1 415 ? 2.861 18.094 4.281 1 90.69 415 ASN A O 1
ATOM 3264 N N . PHE A 1 416 ? 2.877 20.328 4.789 1 91.38 416 PHE A N 1
ATOM 3265 C CA . PHE A 1 416 ? 3.152 20.109 6.203 1 91.38 416 PHE A CA 1
ATOM 3266 C C . PHE A 1 416 ? 1.856 19.938 6.988 1 91.38 416 PHE A C 1
ATOM 3268 O O . PHE A 1 416 ? 0.963 20.781 6.906 1 91.38 416 PHE A O 1
ATOM 3275 N N . GLU A 1 417 ? 1.763 18.812 7.664 1 96.44 417 GLU A N 1
ATOM 3276 C CA . GLU A 1 417 ? 0.542 18.469 8.391 1 96.44 417 GLU A CA 1
ATOM 3277 C C . GLU A 1 417 ? 0.849 18.078 9.828 1 96.44 417 GLU A C 1
ATOM 3279 O O . GLU A 1 417 ? 2.006 17.828 10.18 1 96.44 417 GLU A O 1
ATOM 3284 N N . ALA A 1 418 ? -0.181 18.047 10.617 1 97.56 418 ALA A N 1
ATOM 3285 C CA . ALA A 1 418 ? -0.044 17.547 11.992 1 97.56 418 ALA A CA 1
ATOM 3286 C C . ALA A 1 418 ? -1.356 16.953 12.492 1 97.56 418 ALA A C 1
ATOM 3288 O O . ALA A 1 418 ? -2.434 17.484 12.203 1 97.56 418 ALA A O 1
ATOM 3289 N N . MET A 1 419 ? -1.222 15.867 13.188 1 98.75 419 MET A N 1
ATOM 3290 C CA . MET A 1 419 ? -2.354 15.227 13.852 1 98.75 419 MET A CA 1
ATOM 3291 C C . MET A 1 419 ? -2.068 15.016 15.336 1 98.75 419 MET A C 1
ATOM 3293 O O . MET A 1 419 ? -0.944 14.68 15.711 1 98.75 419 MET A O 1
ATOM 3297 N N . ALA A 1 420 ? -3.068 15.234 16.188 1 98.88 420 ALA A N 1
ATOM 3298 C CA . ALA A 1 420 ? -3.037 14.766 17.562 1 98.88 420 ALA A CA 1
ATOM 3299 C C . ALA A 1 420 ? -3.678 13.391 17.703 1 98.88 420 ALA A C 1
ATOM 3301 O O . ALA A 1 420 ? -4.875 13.227 17.453 1 98.88 420 ALA A O 1
ATOM 3302 N N . LEU A 1 421 ? -2.873 12.461 18.031 1 98.81 421 LEU A N 1
ATOM 3303 C CA . LEU A 1 421 ? -3.365 11.109 18.266 1 98.81 421 LEU A CA 1
ATOM 3304 C C . LEU A 1 421 ? -3.572 10.852 19.766 1 98.81 421 LEU A C 1
ATOM 3306 O O . LEU A 1 421 ? -2.738 11.242 20.578 1 98.81 421 LEU A O 1
ATOM 3310 N N . PHE A 1 422 ? -4.656 10.234 20.094 1 98.56 422 PHE A N 1
ATOM 3311 C CA . PHE A 1 422 ? -4.98 9.828 21.453 1 98.56 422 PHE A CA 1
ATOM 3312 C C . PHE A 1 422 ? -5.164 8.312 21.531 1 98.56 422 PHE A C 1
ATOM 3314 O O . PHE A 1 422 ? -6.004 7.75 20.828 1 98.56 422 PHE A O 1
ATOM 3321 N N . PHE A 1 423 ? -4.309 7.727 22.297 1 98 423 PHE A N 1
ATOM 3322 C CA . PHE A 1 423 ? -4.449 6.305 22.594 1 98 423 PHE A CA 1
ATOM 3323 C C . PHE A 1 423 ? -5.211 6.102 23.891 1 98 423 PHE A C 1
ATOM 3325 O O . PHE A 1 423 ? -4.641 5.648 24.891 1 98 423 PHE A O 1
ATOM 3332 N N . ASP A 1 424 ? -6.48 6.426 23.812 1 96.69 424 ASP A N 1
ATOM 3333 C CA . ASP A 1 424 ? -7.316 6.531 25 1 96.69 424 ASP A CA 1
ATOM 3334 C C . ASP A 1 424 ? -8.773 6.219 24.672 1 96.69 424 ASP A C 1
ATOM 3336 O O . ASP A 1 424 ? -9.352 6.816 23.766 1 96.69 424 ASP A O 1
ATOM 3340 N N . ALA A 1 425 ? -9.383 5.359 25.484 1 96.56 425 ALA A N 1
ATOM 3341 C CA . ALA A 1 425 ? -10.734 4.879 25.219 1 96.56 425 ALA A CA 1
ATOM 3342 C C . ALA A 1 425 ? -11.758 6 25.375 1 96.56 425 ALA A C 1
ATOM 3344 O O . ALA A 1 425 ? -12.758 6.043 24.656 1 96.56 425 ALA A O 1
ATOM 3345 N N . THR A 1 426 ? -11.523 6.875 26.297 1 96.81 426 THR A N 1
ATOM 3346 C CA . THR A 1 426 ? -12.469 7.957 26.547 1 96.81 426 THR A CA 1
ATOM 3347 C C . THR A 1 426 ? -12.492 8.93 25.359 1 96.81 426 THR A C 1
ATOM 3349 O O . THR A 1 426 ? -13.57 9.297 24.891 1 96.81 426 THR A O 1
ATOM 3352 N N . VAL A 1 427 ? -11.344 9.289 24.938 1 97.88 427 VAL A N 1
ATOM 3353 C CA . VAL A 1 427 ? -11.273 10.203 23.797 1 97.88 427 VAL A CA 1
ATOM 3354 C C . VAL A 1 427 ? -11.82 9.516 22.547 1 97.88 427 VAL A C 1
ATOM 3356 O O . VAL A 1 427 ? -12.547 10.133 21.766 1 97.88 427 VAL A O 1
ATOM 3359 N N . ALA A 1 428 ? -11.477 8.289 22.375 1 98.31 428 ALA A N 1
ATOM 3360 C CA . ALA A 1 428 ? -12.016 7.531 21.25 1 98.31 428 ALA A CA 1
ATOM 3361 C C . ALA A 1 428 ? -13.539 7.488 21.281 1 98.31 428 ALA A C 1
ATOM 3363 O O . ALA A 1 428 ? -14.203 7.586 20.25 1 98.31 428 ALA A O 1
ATOM 3364 N N . GLY A 1 429 ? -14.039 7.309 22.453 1 98.44 429 GLY A N 1
ATOM 3365 C CA . GLY A 1 429 ? -15.484 7.312 22.625 1 98.44 429 GLY A CA 1
ATOM 3366 C C . GLY A 1 429 ? -16.125 8.633 22.219 1 98.44 429 GLY A C 1
ATOM 3367 O O . GLY A 1 429 ? -17.188 8.648 21.609 1 98.44 429 GLY A O 1
ATOM 3368 N N . GLN A 1 430 ? -15.492 9.711 22.594 1 98.31 430 GLN A N 1
ATOM 3369 C CA . GLN A 1 430 ? -15.992 11.031 22.234 1 98.31 430 GLN A CA 1
ATOM 3370 C C . GLN A 1 430 ? -16 11.227 20.719 1 98.31 430 GLN A C 1
ATOM 3372 O O . GLN A 1 430 ? -16.969 11.742 20.156 1 98.31 430 GLN A O 1
ATOM 3377 N N . VAL A 1 431 ? -14.945 10.805 20.109 1 98.75 431 VAL A N 1
ATOM 3378 C CA . VAL A 1 431 ? -14.844 10.938 18.656 1 98.75 431 VAL A CA 1
ATOM 3379 C C . VAL A 1 431 ? -15.875 10.031 17.984 1 98.75 431 VAL A C 1
ATOM 3381 O O . VAL A 1 431 ? -16.484 10.414 16.984 1 98.75 431 VAL A O 1
ATOM 3384 N N . THR A 1 432 ? -16.047 8.844 18.516 1 98.75 432 THR A N 1
ATOM 3385 C CA . THR A 1 432 ? -17.047 7.922 17.984 1 98.75 432 THR A CA 1
ATOM 3386 C C . THR A 1 432 ? -18.438 8.555 18.016 1 98.75 432 THR A C 1
ATOM 3388 O O . THR A 1 432 ? -19.156 8.531 17.031 1 98.75 432 THR A O 1
ATOM 3391 N N . ALA A 1 433 ? -18.766 9.078 19.156 1 98.69 433 ALA A N 1
ATOM 3392 C CA . ALA A 1 433 ? -20.078 9.711 19.312 1 98.69 433 ALA A CA 1
ATOM 3393 C C . ALA A 1 433 ? -20.234 10.859 18.312 1 98.69 433 ALA A C 1
ATOM 3395 O O . ALA A 1 433 ? -21.312 11.039 17.734 1 98.69 433 ALA A O 1
ATOM 3396 N N . MET A 1 434 ? -19.219 11.609 18.156 1 98.69 434 MET A N 1
ATOM 3397 C CA . MET A 1 434 ? -19.234 12.734 17.219 1 98.69 434 MET A CA 1
ATOM 3398 C C . MET A 1 434 ? -19.484 12.242 15.797 1 98.69 434 MET A C 1
ATOM 3400 O O . MET A 1 434 ? -20.312 12.797 15.078 1 98.69 434 MET A O 1
ATOM 3404 N N . LEU A 1 435 ? -18.766 11.219 15.391 1 98.81 435 LEU A N 1
ATOM 3405 C CA . LEU A 1 435 ? -18.891 10.703 14.031 1 98.81 435 LEU A CA 1
ATOM 3406 C C . LEU A 1 435 ? -20.25 10.039 13.82 1 98.81 435 LEU A C 1
ATOM 3408 O O . LEU A 1 435 ? -20.812 10.109 12.727 1 98.81 435 LEU A O 1
ATOM 3412 N N . GLU A 1 436 ? -20.781 9.398 14.836 1 98.75 436 GLU A N 1
ATOM 3413 C CA . GLU A 1 436 ? -22.109 8.82 14.734 1 98.75 436 GLU A CA 1
ATOM 3414 C C . GLU A 1 436 ? -23.156 9.891 14.43 1 98.75 436 GLU A C 1
ATOM 3416 O O . GLU A 1 436 ? -24.062 9.672 13.625 1 98.75 436 GLU A O 1
ATOM 3421 N N . HIS A 1 437 ? -22.984 10.961 15.148 1 98.56 437 HIS A N 1
ATOM 3422 C CA . HIS A 1 437 ? -23.859 12.086 14.875 1 98.56 437 HIS A CA 1
ATOM 3423 C C . HIS A 1 437 ? -23.719 12.547 13.43 1 98.56 437 HIS A C 1
ATOM 3425 O O . HIS A 1 437 ? -24.719 12.852 12.766 1 98.56 437 HIS A O 1
ATOM 3431 N N . ASP A 1 438 ? -22.5 12.633 12.938 1 98.69 438 ASP A N 1
ATOM 3432 C CA . ASP A 1 438 ? -22.25 13.055 11.562 1 98.69 438 ASP A CA 1
ATOM 3433 C C . ASP A 1 438 ? -22.812 12.047 10.562 1 98.69 438 ASP A C 1
ATOM 3435 O O . ASP A 1 438 ? -23.312 12.43 9.508 1 98.69 438 ASP A O 1
ATOM 3439 N N . PHE A 1 439 ? -22.719 10.773 10.867 1 98.69 439 PHE A N 1
ATOM 3440 C CA . PHE A 1 439 ? -23.25 9.742 9.992 1 98.69 439 PHE A CA 1
ATOM 3441 C C . PHE A 1 439 ? -24.75 9.883 9.844 1 98.69 439 PHE A C 1
ATOM 3443 O O . PHE A 1 439 ? -25.312 9.586 8.789 1 98.69 439 PHE A O 1
ATOM 3450 N N . ALA A 1 440 ? -25.375 10.359 10.898 1 98.38 440 ALA A N 1
ATOM 3451 C CA . ALA A 1 440 ? -26.812 10.539 10.867 1 98.38 440 ALA A CA 1
ATOM 3452 C C . ALA A 1 440 ? -27.219 11.609 9.852 1 98.38 440 ALA A C 1
ATOM 3454 O O . ALA A 1 440 ? -28.344 11.617 9.359 1 98.38 440 ALA A O 1
ATOM 3455 N N . SER A 1 441 ? -26.328 12.477 9.539 1 98.06 441 SER A N 1
ATOM 3456 C CA . SER A 1 441 ? -26.547 13.516 8.539 1 98.06 441 SER A CA 1
ATOM 3457 C C . SER A 1 441 ? -25.828 13.18 7.238 1 98.06 441 SER A C 1
ATOM 3459 O O . SER A 1 441 ? -25.25 14.062 6.598 1 98.06 441 SER A O 1
ATOM 3461 N N . SER A 1 442 ? -25.719 11.938 6.895 1 98.44 442 SER A N 1
ATOM 3462 C CA . SER A 1 442 ? -25.016 11.484 5.691 1 98.44 442 SER A CA 1
ATOM 3463 C C . SER A 1 442 ? -25.828 10.43 4.949 1 98.44 442 SER A C 1
ATOM 3465 O O . SER A 1 442 ? -26.734 9.82 5.523 1 98.44 442 SER A O 1
ATOM 3467 N N . THR A 1 443 ? -25.562 10.266 3.711 1 98.44 443 THR A N 1
ATOM 3468 C CA . THR A 1 443 ? -26.125 9.188 2.9 1 98.44 443 THR A CA 1
ATOM 3469 C C . THR A 1 443 ? -25.016 8.266 2.385 1 98.44 443 THR A C 1
ATOM 3471 O O . THR A 1 443 ? -23.953 8.734 1.996 1 98.44 443 THR A O 1
ATOM 3474 N N . GLU A 1 444 ? -25.266 7.047 2.391 1 98.44 444 GLU A N 1
ATOM 3475 C CA . GLU A 1 444 ? -24.281 6.082 1.901 1 98.44 444 GLU A CA 1
ATOM 3476 C C . GLU A 1 444 ? -24.234 6.074 0.376 1 98.44 444 GLU A C 1
ATOM 3478 O O . GLU A 1 444 ? -25.266 6.027 -0.286 1 98.44 444 GLU A O 1
ATOM 3483 N N . LEU A 1 445 ? -23.062 6.207 -0.167 1 98.25 445 LEU A N 1
ATOM 3484 C CA . LEU A 1 445 ? -22.891 6.141 -1.613 1 98.25 445 LEU A CA 1
ATOM 3485 C C . LEU A 1 445 ? -23 4.703 -2.107 1 98.25 445 LEU A C 1
ATOM 3487 O O . LEU A 1 445 ? -22.172 3.855 -1.763 1 98.25 445 LEU A O 1
ATOM 3491 N N . THR A 1 446 ? -24 4.391 -2.902 1 96.81 446 THR A N 1
ATOM 3492 C CA . THR A 1 446 ? -24.203 3.039 -3.418 1 96.81 446 THR A CA 1
ATOM 3493 C C . THR A 1 446 ? -24.078 3.016 -4.938 1 96.81 446 THR A C 1
ATOM 3495 O O . THR A 1 446 ? -23.844 1.958 -5.531 1 96.81 446 THR A O 1
ATOM 3498 N N . ARG A 1 447 ? -24.172 4.184 -5.508 1 96.19 447 ARG A N 1
ATOM 3499 C CA . ARG A 1 447 ? -24.109 4.285 -6.961 1 96.19 447 ARG A CA 1
ATOM 3500 C C . ARG A 1 447 ? -22.688 4.09 -7.473 1 96.19 447 ARG A C 1
ATOM 3502 O O . ARG A 1 447 ? -21.766 4.738 -6.992 1 96.19 447 ARG A O 1
ATOM 3509 N N . SER A 1 448 ? -22.531 3.248 -8.453 1 96.56 448 SER A N 1
ATOM 3510 C CA . SER A 1 448 ? -21.219 3.043 -9.078 1 96.56 448 SER A CA 1
ATOM 3511 C C . SER A 1 448 ? -20.844 4.219 -9.969 1 96.56 448 SER A C 1
ATOM 3513 O O . SER A 1 448 ? -21.688 5.047 -10.312 1 96.56 448 SER A O 1
ATOM 3515 N N . LEU A 1 449 ? -19.594 4.277 -10.266 1 95.25 449 LEU A N 1
ATOM 3516 C CA . LEU A 1 449 ? -19.125 5.34 -11.148 1 95.25 449 LEU A CA 1
ATOM 3517 C C . LEU A 1 449 ? -19.859 5.301 -12.484 1 95.25 449 LEU A C 1
ATOM 3519 O O . LEU A 1 449 ? -20.219 6.344 -13.023 1 95.25 449 LEU A O 1
ATOM 3523 N N . ALA A 1 450 ? -20.094 4.105 -13.016 1 92.19 450 ALA A N 1
ATOM 3524 C CA . ALA A 1 450 ? -20.75 3.916 -14.305 1 92.19 450 ALA A CA 1
ATOM 3525 C C . ALA A 1 450 ? -22.188 4.449 -14.273 1 92.19 450 ALA A C 1
ATOM 3527 O O . ALA A 1 450 ? -22.719 4.867 -15.305 1 92.19 450 ALA A O 1
ATOM 3528 N N . ALA A 1 451 ? -22.766 4.457 -13.148 1 96.56 451 ALA A N 1
ATOM 3529 C CA . ALA A 1 451 ? -24.156 4.855 -13 1 96.56 451 ALA A CA 1
ATOM 3530 C C . ALA A 1 451 ? -24.266 6.328 -12.609 1 96.56 451 ALA A C 1
ATOM 3532 O O . ALA A 1 451 ? -25.375 6.863 -12.5 1 96.56 451 ALA A O 1
ATOM 3533 N N . GLN A 1 452 ? -23.172 7 -12.43 1 96.44 452 GLN A N 1
ATOM 3534 C CA . GLN A 1 452 ? -23.156 8.414 -12.078 1 96.44 452 GLN A CA 1
ATOM 3535 C C . GLN A 1 452 ? -23.531 9.281 -13.281 1 96.44 452 GLN A C 1
ATOM 3537 O O . GLN A 1 452 ? -23.453 8.828 -14.43 1 96.44 452 GLN A O 1
ATOM 3542 N N . PRO A 1 453 ? -23.922 10.539 -12.984 1 95.81 453 PRO A N 1
ATOM 3543 C CA . PRO A 1 453 ? -24.109 11.461 -14.109 1 95.81 453 PRO A CA 1
ATOM 3544 C C . PRO A 1 453 ? -22.859 11.57 -14.992 1 95.81 453 PRO A C 1
ATOM 3546 O O . PRO A 1 453 ? -21.75 11.359 -14.508 1 95.81 453 PRO A O 1
ATOM 3549 N N . VAL A 1 454 ? -23.031 11.969 -16.156 1 92.44 454 VAL A N 1
ATOM 3550 C CA . VAL A 1 454 ? -22.016 11.938 -17.203 1 92.44 454 VAL A CA 1
ATOM 3551 C C . VAL A 1 454 ? -20.797 12.75 -16.781 1 92.44 454 VAL A C 1
ATOM 3553 O O . VAL A 1 454 ? -19.656 12.352 -17.031 1 92.44 454 VAL A O 1
ATOM 3556 N N . PHE A 1 455 ? -21.031 13.859 -16.156 1 93.56 455 PHE A N 1
ATOM 3557 C CA . PHE A 1 455 ? -19.922 14.719 -15.797 1 93.56 455 PHE A CA 1
ATOM 3558 C C . PHE A 1 455 ? -19.031 14.047 -14.75 1 93.56 455 PHE A C 1
ATOM 3560 O O . PHE A 1 455 ? -17.812 14.219 -14.766 1 93.56 455 PHE A O 1
ATOM 3567 N N . ILE A 1 456 ? -19.625 13.195 -13.914 1 95 456 ILE A N 1
ATOM 3568 C CA . ILE A 1 456 ? -18.844 12.477 -12.914 1 95 456 ILE A CA 1
ATOM 3569 C C . ILE A 1 456 ? -18.234 11.227 -13.547 1 95 456 ILE A C 1
ATOM 3571 O O . ILE A 1 456 ? -17.047 10.953 -13.352 1 95 456 ILE A O 1
ATOM 3575 N N . ARG A 1 457 ? -19.031 10.547 -14.305 1 92.19 457 ARG A N 1
ATOM 3576 C CA . ARG A 1 457 ? -18.625 9.289 -14.93 1 92.19 457 ARG A CA 1
ATOM 3577 C C . ARG A 1 457 ? -17.359 9.477 -15.758 1 92.19 457 ARG A C 1
ATOM 3579 O O . ARG A 1 457 ? -16.453 8.648 -15.703 1 92.19 457 ARG A O 1
ATOM 3586 N N . TYR A 1 458 ? -17.25 10.594 -16.453 1 87.31 458 TYR A N 1
ATOM 3587 C CA . TYR A 1 458 ? -16.109 10.812 -17.344 1 87.31 458 TYR A CA 1
ATOM 3588 C C . TYR A 1 458 ? -15.133 11.812 -16.734 1 87.31 458 TYR A C 1
ATOM 3590 O O . TYR A 1 458 ? -13.945 11.789 -17.031 1 87.31 458 TYR A O 1
ATOM 3598 N N . GLY A 1 459 ? -15.617 12.633 -15.859 1 91.19 459 GLY A N 1
ATOM 3599 C CA . GLY A 1 459 ? -14.758 13.609 -15.203 1 91.19 459 GLY A CA 1
ATOM 3600 C C . GLY A 1 459 ? -13.852 13 -14.156 1 91.19 459 GLY A C 1
ATOM 3601 O O . GLY A 1 459 ? -12.727 13.469 -13.953 1 91.19 459 GLY A O 1
ATOM 3602 N N . ALA A 1 460 ? -14.305 11.969 -13.492 1 93.38 460 ALA A N 1
ATOM 3603 C CA . ALA A 1 460 ? -13.586 11.375 -12.367 1 93.38 460 ALA A CA 1
ATOM 3604 C C . ALA A 1 460 ? -12.258 10.773 -12.828 1 93.38 460 ALA A C 1
ATOM 3606 O O . ALA A 1 460 ? -11.203 11.086 -12.273 1 93.38 460 ALA A O 1
ATOM 3607 N N . PRO A 1 461 ? -12.25 9.969 -13.875 1 89.19 461 PRO A N 1
ATOM 3608 C CA . PRO A 1 461 ? -10.969 9.43 -14.344 1 89.19 461 PRO A CA 1
ATOM 3609 C C . PRO A 1 461 ? -10.008 10.516 -14.82 1 89.19 461 PRO A C 1
ATOM 3611 O O . PRO A 1 461 ? -8.797 10.398 -14.648 1 89.19 461 PRO A O 1
ATOM 3614 N N . LEU A 1 462 ? -10.531 11.523 -15.422 1 84.69 462 LEU A N 1
ATOM 3615 C CA . LEU A 1 462 ? -9.695 12.633 -15.875 1 84.69 462 LEU A CA 1
ATOM 3616 C C . LEU A 1 462 ? -9.102 13.383 -14.688 1 84.69 462 LEU A C 1
ATOM 3618 O O . LEU A 1 462 ? -7.922 13.734 -14.703 1 84.69 462 LEU A O 1
ATOM 3622 N N . ALA A 1 463 ? -9.945 13.641 -13.727 1 90.62 463 ALA A N 1
ATOM 3623 C CA . ALA A 1 463 ? -9.477 14.312 -12.516 1 90.62 463 ALA A CA 1
ATOM 3624 C C . ALA A 1 463 ? -8.422 13.477 -11.805 1 90.62 463 ALA A C 1
ATOM 3626 O O . ALA A 1 463 ? -7.461 14.016 -11.242 1 90.62 463 ALA A O 1
ATOM 3627 N N . ARG A 1 464 ? -8.539 12.18 -11.836 1 91.19 464 ARG A N 1
ATOM 3628 C CA . ARG A 1 464 ? -7.621 11.258 -11.18 1 91.19 464 ARG A CA 1
ATOM 3629 C C . ARG A 1 464 ? -6.223 11.367 -11.773 1 91.19 464 ARG A C 1
ATOM 3631 O O . ARG A 1 464 ? -5.23 11.07 -11.102 1 91.19 464 ARG A O 1
ATOM 3638 N N . LEU A 1 465 ? -6.066 11.82 -13.047 1 82.25 465 LEU A N 1
ATOM 3639 C CA . LEU A 1 465 ? -4.758 12.023 -13.656 1 82.25 465 LEU A CA 1
ATOM 3640 C C . LEU A 1 465 ? -3.924 13.008 -12.852 1 82.25 465 LEU A C 1
ATOM 3642 O O . LEU A 1 465 ? -2.693 12.945 -12.859 1 82.25 465 LEU A O 1
ATOM 3646 N N . PHE A 1 466 ? -4.613 13.836 -12 1 84.88 466 PHE A N 1
ATOM 3647 C CA . PHE A 1 466 ? -3.922 14.852 -11.219 1 84.88 466 PHE A CA 1
ATOM 3648 C C . PHE A 1 466 ? -3.713 14.391 -9.789 1 84.88 466 PHE A C 1
ATOM 3650 O O . PHE A 1 466 ? -3.279 15.164 -8.93 1 84.88 466 PHE A O 1
ATOM 3657 N N . ALA A 1 467 ? -3.951 13.203 -9.492 1 88.62 467 ALA A N 1
ATOM 3658 C CA . ALA A 1 467 ? -3.932 12.648 -8.141 1 88.62 467 ALA A CA 1
ATOM 3659 C C . ALA A 1 467 ? -2.59 12.906 -7.465 1 88.62 467 ALA A C 1
ATOM 3661 O O . ALA A 1 467 ? -2.539 13.195 -6.266 1 88.62 467 ALA A O 1
ATOM 3662 N N . PRO A 1 468 ? -1.452 12.867 -8.195 1 81.75 468 PRO A N 1
ATOM 3663 C CA . PRO A 1 468 ? -0.168 13.039 -7.508 1 81.75 468 PRO A CA 1
ATOM 3664 C C . PRO A 1 468 ? -0.033 14.398 -6.84 1 81.75 468 PRO A C 1
ATOM 3666 O O . PRO A 1 468 ? 0.763 14.562 -5.91 1 81.75 468 PRO A O 1
ATOM 3669 N N . ILE A 1 469 ? -0.81 15.375 -7.266 1 81.19 469 ILE A N 1
ATOM 3670 C CA . ILE A 1 469 ? -0.671 16.719 -6.699 1 81.19 469 ILE A CA 1
ATOM 3671 C C . ILE A 1 469 ? -1.965 17.109 -5.988 1 81.19 469 ILE A C 1
ATOM 3673 O O . ILE A 1 469 ? -2.131 18.266 -5.586 1 81.19 469 ILE A O 1
ATOM 3677 N N . LEU A 1 470 ? -2.924 16.188 -5.969 1 86.81 470 LEU A N 1
ATOM 3678 C CA . LEU A 1 470 ? -4.191 16.453 -5.297 1 86.81 470 LEU A CA 1
ATOM 3679 C C . LEU A 1 470 ? -4.18 15.922 -3.871 1 86.81 470 LEU A C 1
ATOM 3681 O O . LEU A 1 470 ? -3.475 14.953 -3.574 1 86.81 470 LEU A O 1
ATOM 3685 N N . MET B 1 1 ? -4.062 13.781 -53.688 1 67.5 1 MET B N 1
ATOM 3686 C CA . MET B 1 1 ? -4.672 12.531 -53.219 1 67.5 1 MET B CA 1
ATOM 3687 C C . MET B 1 1 ? -3.869 11.906 -52.094 1 67.5 1 MET B C 1
ATOM 3689 O O . MET B 1 1 ? -4.426 11.562 -51.062 1 67.5 1 MET B O 1
ATOM 3693 N N . TRP B 1 2 ? -2.607 11.82 -52.188 1 76.38 2 TRP B N 1
ATOM 3694 C CA . TRP B 1 2 ? -1.771 11.234 -51.125 1 76.38 2 TRP B CA 1
ATOM 3695 C C . TRP B 1 2 ? -1.759 12.109 -49.875 1 76.38 2 TRP B C 1
ATOM 3697 O O . TRP B 1 2 ? -1.766 11.602 -48.75 1 76.38 2 TRP B O 1
ATOM 3707 N N . ALA B 1 3 ? -1.836 13.359 -50.031 1 76.5 3 ALA B N 1
ATOM 3708 C CA . ALA B 1 3 ? -1.844 14.266 -48.875 1 76.5 3 ALA B CA 1
ATOM 3709 C C . ALA B 1 3 ? -3.137 14.125 -48.062 1 76.5 3 ALA B C 1
ATOM 3711 O O . ALA B 1 3 ? -3.117 14.148 -46.844 1 76.5 3 ALA B O 1
ATOM 3712 N N . ALA B 1 4 ? -4.168 14.055 -48.812 1 80 4 ALA B N 1
ATOM 3713 C CA . ALA B 1 4 ? -5.465 13.898 -48.156 1 80 4 ALA B CA 1
ATOM 3714 C C . ALA B 1 4 ? -5.547 12.562 -47.438 1 80 4 ALA B C 1
ATOM 3716 O O . ALA B 1 4 ? -6.051 12.5 -46.312 1 80 4 ALA B O 1
ATOM 3717 N N . LEU B 1 5 ? -5.027 11.602 -48.062 1 76.69 5 LEU B N 1
ATOM 3718 C CA . LEU B 1 5 ? -5.012 10.281 -47.438 1 76.69 5 LEU B CA 1
ATOM 3719 C C . LEU B 1 5 ? -4.125 10.281 -46.188 1 76.69 5 LEU B C 1
ATOM 3721 O O . LEU B 1 5 ? -4.492 9.711 -45.156 1 76.69 5 LEU B O 1
ATOM 3725 N N . LEU B 1 6 ? -2.994 10.875 -46.25 1 80.88 6 LEU B N 1
ATOM 3726 C CA . LEU B 1 6 ? -2.088 10.984 -45.125 1 80.88 6 LEU B CA 1
ATOM 3727 C C . LEU B 1 6 ? -2.732 11.781 -43.969 1 80.88 6 LEU B C 1
ATOM 3729 O O . LEU B 1 6 ? -2.584 11.43 -42.812 1 80.88 6 LEU B O 1
ATOM 3733 N N . SER B 1 7 ? -3.412 12.812 -44.375 1 83.38 7 SER B N 1
ATOM 3734 C CA . SER B 1 7 ? -4.102 13.617 -43.375 1 83.38 7 SER B CA 1
ATOM 3735 C C . SER B 1 7 ? -5.195 12.812 -42.688 1 83.38 7 SER B C 1
ATOM 3737 O O . SER B 1 7 ? -5.398 12.953 -41.469 1 83.38 7 SER B O 1
ATOM 3739 N N . LEU B 1 8 ? -5.855 12.094 -43.469 1 81.75 8 LEU B N 1
ATOM 3740 C CA . LEU B 1 8 ? -6.898 11.25 -42.875 1 81.75 8 LEU B CA 1
ATOM 3741 C C . LEU B 1 8 ? -6.301 10.219 -41.938 1 81.75 8 LEU B C 1
ATOM 3743 O O . LEU B 1 8 ? -6.867 9.945 -40.875 1 81.75 8 LEU B O 1
ATOM 3747 N N . ILE B 1 9 ? -5.207 9.68 -42.25 1 80.69 9 ILE B N 1
ATOM 3748 C CA . ILE B 1 9 ? -4.52 8.703 -41.406 1 80.69 9 ILE B CA 1
ATOM 3749 C C . ILE B 1 9 ? -4.078 9.352 -40.094 1 80.69 9 ILE B C 1
ATOM 3751 O O . ILE B 1 9 ? -4.258 8.781 -39.031 1 80.69 9 ILE B O 1
ATOM 3755 N N . VAL B 1 10 ? -3.553 10.477 -40.188 1 82 10 VAL B N 1
ATOM 3756 C CA . VAL B 1 10 ? -3.107 11.211 -39 1 82 10 VAL B CA 1
ATOM 3757 C C . VAL B 1 10 ? -4.305 11.539 -38.125 1 82 10 VAL B C 1
ATOM 3759 O O . VAL B 1 10 ? -4.238 11.391 -36.906 1 82 10 VAL B O 1
ATOM 3762 N N . PHE B 1 11 ? -5.34 11.961 -38.781 1 83.81 11 PHE B N 1
ATOM 3763 C CA . PHE B 1 11 ? -6.555 12.273 -38.031 1 83.81 11 PHE B CA 1
ATOM 3764 C C . PHE B 1 11 ? -7.098 11.039 -37.344 1 83.81 11 PHE B C 1
ATOM 3766 O O . PHE B 1 11 ? -7.473 11.102 -36.156 1 83.81 11 PHE B O 1
ATOM 3773 N N . CYS B 1 12 ? -7.152 10.008 -38.031 1 84.25 12 CYS B N 1
ATOM 3774 C CA . CYS B 1 12 ? -7.617 8.758 -37.438 1 84.25 12 CYS B CA 1
ATOM 3775 C C . CYS B 1 12 ? -6.691 8.305 -36.312 1 84.25 12 CYS B C 1
ATOM 3777 O O . CYS B 1 12 ? -7.156 7.797 -35.281 1 84.25 12 CYS B O 1
ATOM 3779 N N . LEU B 1 13 ? -5.43 8.469 -36.562 1 83.88 13 LEU B N 1
ATOM 3780 C CA . LEU B 1 13 ? -4.449 8.078 -35.531 1 83.88 13 LEU B CA 1
ATOM 3781 C C . LEU B 1 13 ? -4.617 8.906 -34.281 1 83.88 13 LEU B C 1
ATOM 3783 O O . LEU B 1 13 ? -4.586 8.367 -33.156 1 83.88 13 LEU B O 1
ATOM 3787 N N . TYR B 1 14 ? -4.797 10.094 -34.438 1 85.31 14 TYR B N 1
ATOM 3788 C CA . TYR B 1 14 ? -4.988 10.945 -33.281 1 85.31 14 TYR B CA 1
ATOM 3789 C C . TYR B 1 14 ? -6.34 10.688 -32.625 1 85.31 14 TYR B C 1
ATOM 3791 O O . TYR B 1 14 ? -6.477 10.781 -31.406 1 85.31 14 TYR B O 1
ATOM 3799 N N . GLY B 1 15 ? -7.34 10.414 -33.469 1 86.56 15 GLY B N 1
ATOM 3800 C CA . GLY B 1 15 ? -8.609 9.969 -32.938 1 86.56 15 GLY B CA 1
ATOM 3801 C C . GLY B 1 15 ? -8.477 8.719 -32.062 1 86.56 15 GLY B C 1
ATOM 3802 O O . GLY B 1 15 ? -9.008 8.664 -30.953 1 86.56 15 GLY B O 1
ATOM 3803 N N . ALA B 1 16 ? -7.711 7.832 -32.594 1 85.31 16 ALA B N 1
ATOM 3804 C CA . ALA B 1 16 ? -7.441 6.605 -31.844 1 85.31 16 ALA B CA 1
ATOM 3805 C C . ALA B 1 16 ? -6.652 6.898 -30.578 1 85.31 16 ALA B C 1
ATOM 3807 O O . ALA B 1 16 ? -6.902 6.301 -29.531 1 85.31 16 ALA B O 1
ATOM 3808 N N . ALA B 1 17 ? -5.73 7.758 -30.688 1 86.19 17 ALA B N 1
ATOM 3809 C CA . ALA B 1 17 ? -4.918 8.133 -29.531 1 86.19 17 ALA B CA 1
ATOM 3810 C C . ALA B 1 17 ? -5.781 8.734 -28.422 1 86.19 17 ALA B C 1
ATOM 3812 O O . ALA B 1 17 ? -5.578 8.445 -27.25 1 86.19 17 ALA B O 1
ATOM 3813 N N . ILE B 1 18 ? -6.762 9.477 -28.859 1 85.94 18 ILE B N 1
ATOM 3814 C CA . ILE B 1 18 ? -7.645 10.109 -27.891 1 85.94 18 ILE B CA 1
ATOM 3815 C C . ILE B 1 18 ? -8.508 9.055 -27.203 1 85.94 18 ILE B C 1
ATOM 3817 O O . ILE B 1 18 ? -8.664 9.07 -25.984 1 85.94 18 ILE B O 1
ATOM 3821 N N . VAL B 1 19 ? -8.984 8.164 -27.938 1 84.94 19 VAL B N 1
ATOM 3822 C CA . VAL B 1 19 ? -9.812 7.098 -27.391 1 84.94 19 VAL B CA 1
ATOM 3823 C C . VAL B 1 19 ? -8.984 6.254 -26.422 1 84.94 19 VAL B C 1
ATOM 3825 O O . VAL B 1 19 ? -9.43 5.945 -25.312 1 84.94 19 VAL B O 1
ATOM 3828 N N . CYS B 1 20 ? -7.754 5.965 -26.781 1 84.12 20 CYS B N 1
ATOM 3829 C CA . CYS B 1 20 ? -6.863 5.176 -25.953 1 84.12 20 CYS B CA 1
ATOM 3830 C C . CYS B 1 20 ? -6.469 5.949 -24.688 1 84.12 20 CYS B C 1
ATOM 3832 O O . CYS B 1 20 ? -6.332 5.367 -23.609 1 84.12 20 CYS B O 1
ATOM 3834 N N . ALA B 1 21 ? -6.324 7.164 -24.906 1 84.31 21 ALA B N 1
ATOM 3835 C CA . ALA B 1 21 ? -5.957 8.008 -23.781 1 84.31 21 ALA B CA 1
ATOM 3836 C C . ALA B 1 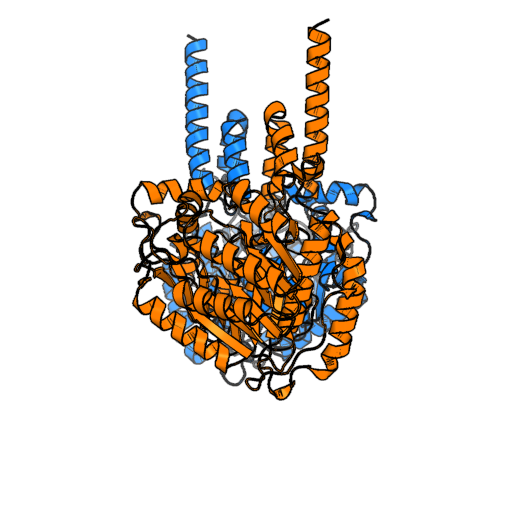21 ? -7.078 8.047 -22.734 1 84.31 21 ALA B C 1
ATOM 3838 O O . ALA B 1 21 ? -6.82 7.98 -21.531 1 84.31 21 ALA B O 1
ATOM 3839 N N . VAL B 1 22 ? -8.273 8.109 -23.219 1 82.06 22 VAL B N 1
ATOM 3840 C CA . VAL B 1 22 ? -9.422 8.102 -22.312 1 82.06 22 VAL B CA 1
ATOM 3841 C C . VAL B 1 22 ? -9.523 6.754 -21.609 1 82.06 22 VAL B C 1
ATOM 3843 O O . VAL B 1 22 ? -9.789 6.688 -20.406 1 82.06 22 VAL B O 1
ATOM 3846 N N . GLN B 1 23 ? -9.281 5.762 -22.344 1 80.81 23 GLN B N 1
ATOM 3847 C CA . GLN B 1 23 ? -9.305 4.422 -21.766 1 80.81 23 GLN B CA 1
ATOM 3848 C C . GLN B 1 23 ? -8.203 4.25 -20.719 1 80.81 23 GLN B C 1
ATOM 3850 O O . GLN B 1 23 ? -8.422 3.652 -19.672 1 80.81 23 GLN B O 1
ATOM 3855 N N . ALA B 1 24 ? -7.109 4.754 -21.047 1 80 24 ALA B N 1
ATOM 3856 C CA . ALA B 1 24 ? -5.984 4.68 -20.125 1 80 24 ALA B CA 1
ATOM 3857 C C . ALA B 1 24 ? -6.289 5.441 -18.828 1 80 24 ALA B C 1
ATOM 3859 O O . ALA B 1 24 ? -5.977 4.973 -17.734 1 80 24 ALA B O 1
ATOM 3860 N N . ALA B 1 25 ? -6.879 6.559 -18.984 1 80.94 25 ALA B N 1
ATOM 3861 C CA . ALA B 1 25 ? -7.242 7.371 -17.828 1 80.94 25 ALA B CA 1
ATOM 3862 C C . ALA B 1 25 ? -8.234 6.637 -16.938 1 80.94 25 ALA B C 1
ATOM 3864 O O . ALA B 1 25 ? -8.211 6.789 -15.711 1 80.94 25 ALA B O 1
ATOM 3865 N N . ARG B 1 26 ? -9.008 5.793 -17.547 1 76.81 26 ARG B N 1
ATOM 3866 C CA . ARG B 1 26 ? -10.078 5.109 -16.828 1 76.81 26 ARG B CA 1
ATOM 3867 C C . ARG B 1 26 ? -9.578 3.811 -16.203 1 76.81 26 ARG B C 1
ATOM 3869 O O . ARG B 1 26 ? -10.094 3.373 -15.172 1 76.81 26 ARG B O 1
ATOM 3876 N N . THR B 1 27 ? -8.547 3.254 -16.828 1 73.69 27 THR B N 1
ATOM 3877 C CA . THR B 1 27 ? -8.305 1.857 -16.484 1 73.69 27 THR B CA 1
ATOM 3878 C C . THR B 1 27 ? -6.93 1.689 -15.852 1 73.69 27 THR B C 1
ATOM 3880 O O . THR B 1 27 ? -6.648 0.657 -15.234 1 73.69 27 THR B O 1
ATOM 3883 N N . ALA B 1 28 ? -6.121 2.775 -16 1 75.31 28 ALA B N 1
ATOM 3884 C CA . ALA B 1 28 ? -4.773 2.623 -15.461 1 75.31 28 ALA B CA 1
ATOM 3885 C C . ALA B 1 28 ? -4.812 2.381 -13.953 1 75.31 28 ALA B C 1
ATOM 3887 O O . ALA B 1 28 ? -5.629 2.971 -13.242 1 75.31 28 ALA B O 1
ATOM 3888 N N . ARG B 1 29 ? -3.92 1.642 -13.562 1 72.81 29 ARG B N 1
ATOM 3889 C CA . ARG B 1 29 ? -3.85 1.227 -12.164 1 72.81 29 ARG B CA 1
ATOM 3890 C C . ARG B 1 29 ? -3.463 2.396 -11.266 1 72.81 29 ARG B C 1
ATOM 3892 O O . ARG B 1 29 ? -3.971 2.523 -10.148 1 72.81 29 ARG B O 1
ATOM 3899 N N . THR B 1 30 ? -2.502 3.158 -11.695 1 76.06 30 THR B N 1
ATOM 3900 C CA . THR B 1 30 ? -2.057 4.32 -10.93 1 76.06 30 THR B CA 1
ATOM 3901 C C . THR B 1 30 ? -2.266 5.602 -11.727 1 76.06 30 THR B C 1
ATOM 3903 O O . THR B 1 30 ? -2.234 5.586 -12.961 1 76.06 30 THR B O 1
ATOM 3906 N N . PRO B 1 31 ? -2.525 6.648 -11 1 75.19 31 PRO B N 1
ATOM 3907 C CA . PRO B 1 31 ? -2.652 7.926 -11.703 1 75.19 31 PRO B CA 1
ATOM 3908 C C . PRO B 1 31 ? -1.396 8.289 -12.492 1 75.19 31 PRO B C 1
ATOM 3910 O O . PRO B 1 31 ? -1.491 8.836 -13.594 1 75.19 31 PRO B O 1
ATOM 3913 N N . GLN B 1 32 ? -0.269 8.016 -11.93 1 74 32 GLN B N 1
ATOM 3914 C CA . GLN B 1 32 ? 0.977 8.305 -12.633 1 74 32 GLN B CA 1
ATOM 3915 C C . GLN B 1 32 ? 1.089 7.496 -13.914 1 74 32 GLN B C 1
ATOM 3917 O O . GLN B 1 32 ? 1.522 8.016 -14.945 1 74 32 GLN B O 1
ATOM 3922 N N . GLY B 1 33 ? 0.71 6.223 -13.812 1 75.12 33 GLY B N 1
ATOM 3923 C CA . GLY B 1 33 ? 0.67 5.406 -15.016 1 75.12 33 GLY B CA 1
ATOM 3924 C C . GLY B 1 33 ? -0.3 5.926 -16.062 1 75.12 33 GLY B C 1
ATOM 3925 O O . GLY B 1 33 ? 0.003 5.922 -17.25 1 75.12 33 GLY B O 1
ATOM 3926 N N . ALA B 1 34 ? -1.426 6.387 -15.562 1 76.25 34 ALA B N 1
ATOM 3927 C CA . ALA B 1 34 ? -2.42 6.965 -16.469 1 76.25 34 ALA B CA 1
ATOM 3928 C C . ALA B 1 34 ? -1.861 8.188 -17.188 1 76.25 34 ALA B C 1
ATOM 3930 O O . ALA B 1 34 ? -2.002 8.32 -18.406 1 76.25 34 ALA B O 1
ATOM 3931 N N . VAL B 1 35 ? -1.247 9.023 -16.453 1 76.94 35 VAL B N 1
ATOM 3932 C CA . VAL B 1 35 ? -0.66 10.227 -17.031 1 76.94 35 VAL B CA 1
ATOM 3933 C C . VAL B 1 35 ? 0.404 9.836 -18.062 1 76.94 35 VAL B C 1
ATOM 3935 O O . VAL B 1 35 ? 0.467 10.414 -19.141 1 76.94 35 VAL B O 1
ATOM 3938 N N . GLY B 1 36 ? 1.229 8.859 -17.703 1 74.5 36 GLY B N 1
ATOM 3939 C CA . GLY B 1 36 ? 2.244 8.383 -18.641 1 74.5 36 GLY B CA 1
ATOM 3940 C C . GLY B 1 36 ? 1.671 7.922 -19.969 1 74.5 36 GLY B C 1
ATOM 3941 O O . GLY B 1 36 ? 2.162 8.312 -21.031 1 74.5 36 GLY B O 1
ATOM 3942 N N . TRP B 1 37 ? 0.594 7.172 -19.875 1 76.44 37 TRP B N 1
ATOM 3943 C CA . TRP B 1 37 ? -0.047 6.684 -21.078 1 76.44 37 TRP B CA 1
ATOM 3944 C C . TRP B 1 37 ? -0.675 7.832 -21.875 1 76.44 37 TRP B C 1
ATOM 3946 O O . TRP B 1 37 ? -0.53 7.91 -23.094 1 76.44 37 TRP B O 1
ATOM 3956 N N . VAL B 1 38 ? -1.391 8.703 -21.188 1 79.06 38 VAL B N 1
ATOM 3957 C CA . VAL B 1 38 ? -2.094 9.797 -21.844 1 79.06 38 VAL B CA 1
ATOM 3958 C C . VAL B 1 38 ? -1.093 10.688 -22.578 1 79.06 38 VAL B C 1
ATOM 3960 O O . VAL B 1 38 ? -1.285 11.016 -23.75 1 79.06 38 VAL B O 1
ATOM 3963 N N . VAL B 1 39 ? 0.002 11.008 -21.922 1 76.81 39 VAL B N 1
ATOM 3964 C CA . VAL B 1 39 ? 1.022 11.859 -22.516 1 76.81 39 VAL B CA 1
ATOM 3965 C C . VAL B 1 39 ? 1.666 11.133 -23.703 1 76.81 39 VAL B C 1
ATOM 3967 O O . VAL B 1 39 ? 1.86 11.727 -24.766 1 76.81 39 VAL B O 1
ATOM 3970 N N . PHE B 1 40 ? 1.97 9.883 -23.5 1 78.38 40 PHE B N 1
ATOM 3971 C CA . PHE B 1 40 ? 2.6 9.086 -24.547 1 78.38 40 PHE B CA 1
ATOM 3972 C C . PHE B 1 40 ? 1.688 8.969 -25.766 1 78.38 40 PHE B C 1
ATOM 3974 O O . PHE B 1 40 ? 2.131 9.164 -26.891 1 78.38 40 PHE B O 1
ATOM 3981 N N . LEU B 1 41 ? 0.453 8.742 -25.562 1 79.88 41 LEU B N 1
ATOM 3982 C CA . LEU B 1 41 ? -0.523 8.531 -26.625 1 79.88 41 LEU B CA 1
ATOM 3983 C C . LEU B 1 41 ? -0.767 9.82 -27.406 1 79.88 41 LEU B C 1
ATOM 3985 O O . LEU B 1 41 ? -0.914 9.797 -28.625 1 79.88 41 LEU B O 1
ATOM 3989 N N . LEU B 1 42 ? -0.708 10.977 -26.688 1 81.06 42 LEU B N 1
ATOM 3990 C CA . LEU B 1 42 ? -1.004 12.25 -27.344 1 81.06 42 LEU B CA 1
ATOM 3991 C C . LEU B 1 42 ? 0.238 12.812 -28.016 1 81.06 42 LEU B C 1
ATOM 3993 O O . LEU B 1 42 ? 0.133 13.523 -29.016 1 81.06 42 LEU B O 1
ATOM 3997 N N . THR B 1 43 ? 1.418 12.461 -27.562 1 78.75 43 THR B N 1
ATOM 3998 C CA . THR B 1 43 ? 2.643 13.055 -28.094 1 78.75 43 THR B CA 1
ATOM 3999 C C . THR B 1 43 ? 3.203 12.203 -29.234 1 78.75 43 THR B C 1
ATOM 4001 O O . THR B 1 43 ? 3.771 12.742 -30.188 1 78.75 43 THR B O 1
ATOM 4004 N N . LEU B 1 44 ? 3.068 10.844 -29.031 1 82 44 LEU B N 1
ATOM 4005 C CA . LEU B 1 44 ? 3.613 9.938 -30.047 1 82 44 LEU B CA 1
ATOM 4006 C C . LEU B 1 44 ? 2.609 8.844 -30.391 1 82 44 LEU B C 1
ATOM 4008 O O . LEU B 1 44 ? 2.896 7.656 -30.219 1 82 44 LEU B O 1
ATOM 4012 N N . PRO B 1 45 ? 1.535 9.242 -30.984 1 82.69 45 PRO B N 1
ATOM 4013 C CA . PRO B 1 45 ? 0.449 8.281 -31.219 1 82.69 45 PRO B CA 1
ATOM 4014 C C . PRO B 1 45 ? 0.866 7.121 -32.125 1 82.69 45 PRO B C 1
ATOM 4016 O O . PRO B 1 45 ? 0.383 5.996 -31.938 1 82.69 45 PRO B O 1
ATOM 4019 N N . TRP B 1 46 ? 1.768 7.375 -33.094 1 81.94 46 TRP B N 1
ATOM 4020 C CA . TRP B 1 46 ? 2.141 6.316 -34.031 1 81.94 46 TRP B CA 1
ATOM 4021 C C . TRP B 1 46 ? 2.836 5.168 -33.281 1 81.94 46 TRP B C 1
ATOM 4023 O O . TRP B 1 46 ? 2.762 4.02 -33.719 1 81.94 46 TRP B O 1
ATOM 4033 N N . ALA B 1 47 ? 3.438 5.477 -32.219 1 79.44 47 ALA B N 1
ATOM 4034 C CA . ALA B 1 47 ? 4.105 4.438 -31.453 1 79.44 47 ALA B CA 1
ATOM 4035 C C . ALA B 1 47 ? 3.242 3.994 -30.266 1 79.44 47 ALA B C 1
ATOM 4037 O O . ALA B 1 47 ? 3.176 2.805 -29.953 1 79.44 47 ALA B O 1
ATOM 4038 N N . SER B 1 48 ? 2.602 4.934 -29.656 1 80 48 SER B N 1
ATOM 4039 C CA . SER B 1 48 ? 1.971 4.668 -28.375 1 80 48 SER B CA 1
ATOM 4040 C C . SER B 1 48 ? 0.654 3.918 -28.547 1 80 48 SER B C 1
ATOM 4042 O O . SER B 1 48 ? 0.268 3.125 -27.688 1 80 48 SER B O 1
ATOM 4044 N N . VAL B 1 49 ? -0.055 4.121 -29.625 1 79.88 49 VAL B N 1
ATOM 4045 C CA . VAL B 1 49 ? -1.353 3.48 -29.812 1 79.88 49 VAL B CA 1
ATOM 4046 C C . VAL B 1 49 ? -1.169 1.97 -29.938 1 79.88 49 VAL B C 1
ATOM 4048 O O . VAL B 1 49 ? -1.795 1.201 -29.203 1 79.88 49 VAL B O 1
ATOM 4051 N N . PRO B 1 50 ? -0.252 1.508 -30.812 1 74.5 50 PRO B N 1
ATOM 4052 C CA . PRO B 1 50 ? -0.024 0.061 -30.844 1 74.5 50 PRO B CA 1
ATOM 4053 C C . PRO B 1 50 ? 0.48 -0.488 -29.5 1 74.5 50 PRO B C 1
ATOM 4055 O O . PRO B 1 50 ? 0.059 -1.565 -29.078 1 74.5 50 PRO B O 1
ATOM 4058 N N . LEU B 1 51 ? 1.264 0.225 -28.859 1 75.12 51 LEU B N 1
ATOM 4059 C CA . LEU B 1 51 ? 1.818 -0.227 -27.594 1 75.12 51 LEU B CA 1
ATOM 4060 C C . LEU B 1 51 ? 0.728 -0.334 -26.531 1 75.12 51 LEU B C 1
ATOM 4062 O O . LEU B 1 51 ? 0.725 -1.271 -25.719 1 75.12 51 LEU B O 1
ATOM 4066 N N . TYR B 1 52 ? -0.098 0.634 -26.531 1 76.88 52 TYR B N 1
ATOM 4067 C CA . TYR B 1 52 ? -1.192 0.637 -25.578 1 76.88 52 TYR B CA 1
ATOM 4068 C C . TYR B 1 52 ? -2.148 -0.523 -25.828 1 76.88 52 TYR B C 1
ATOM 4070 O O . TYR B 1 52 ? -2.684 -1.113 -24.891 1 76.88 52 TYR B O 1
ATOM 4078 N N . MET B 1 53 ? -2.359 -0.799 -27.031 1 69.5 53 MET B N 1
ATOM 4079 C CA . MET B 1 53 ? -3.256 -1.901 -27.359 1 69.5 53 MET B CA 1
ATOM 4080 C C . MET B 1 53 ? -2.682 -3.234 -26.891 1 69.5 53 MET B C 1
ATOM 4082 O O . MET B 1 53 ? -3.428 -4.148 -26.547 1 69.5 53 MET B O 1
ATOM 4086 N N . PHE B 1 54 ? -1.371 -3.209 -26.828 1 65.25 54 PHE B N 1
ATOM 4087 C CA . PHE B 1 54 ? -0.7 -4.438 -26.422 1 65.25 54 PHE B CA 1
ATOM 4088 C C . PHE B 1 54 ? -0.485 -4.473 -24.906 1 65.25 54 PHE B C 1
ATOM 4090 O O . PHE B 1 54 ? -0.656 -5.516 -24.281 1 65.25 54 PHE B O 1
ATOM 4097 N N . LEU B 1 55 ? -0.179 -3.268 -24.297 1 64.19 55 LEU B N 1
ATOM 4098 C CA . LEU B 1 55 ? 0.263 -3.258 -22.906 1 64.19 55 LEU B CA 1
ATOM 4099 C C . LEU B 1 55 ? -0.806 -2.658 -22 1 64.19 55 LEU B C 1
ATOM 4101 O O . LEU B 1 55 ? -0.777 -2.855 -20.797 1 64.19 55 LEU B O 1
ATOM 4105 N N . GLY B 1 56 ? -1.651 -1.802 -22.484 1 58.41 56 GLY B N 1
ATOM 4106 C CA . GLY B 1 56 ? -2.541 -0.996 -21.672 1 58.41 56 GLY B CA 1
ATOM 4107 C C . GLY B 1 56 ? -3.756 -1.761 -21.172 1 58.41 56 GLY B C 1
ATOM 4108 O O . GLY B 1 56 ? -4.316 -1.44 -20.125 1 58.41 56 GLY B O 1
ATOM 4109 N N . HIS B 1 57 ? -4.508 -2.662 -22.078 1 55.62 57 HIS B N 1
ATOM 4110 C CA . HIS B 1 57 ? -5.863 -3.121 -21.812 1 55.62 57 HIS B CA 1
ATOM 4111 C C . HIS B 1 57 ? -5.863 -4.344 -20.906 1 55.62 57 HIS B C 1
ATOM 4113 O O . HIS B 1 57 ? -5.574 -5.457 -21.359 1 55.62 57 HIS B O 1
ATOM 4119 N N . HIS B 1 58 ? -5.48 -4.176 -19.703 1 53.59 58 HIS B N 1
ATOM 4120 C CA . HIS B 1 58 ? -5.133 -5.25 -18.781 1 53.59 58 HIS B CA 1
ATOM 4121 C C . HIS B 1 58 ? -6.363 -6.051 -18.375 1 53.59 58 HIS B C 1
ATOM 4123 O O . HIS B 1 58 ? -6.246 -7.109 -17.75 1 53.59 58 HIS B O 1
ATOM 4129 N N . ARG B 1 59 ? -7.68 -5.605 -18.297 1 50.19 59 ARG B N 1
ATOM 4130 C CA . ARG B 1 59 ? -8.516 -6.473 -17.469 1 50.19 59 ARG B CA 1
ATOM 4131 C C . ARG B 1 59 ? -9.078 -7.629 -18.281 1 50.19 59 ARG B C 1
ATOM 4133 O O . ARG B 1 59 ? -9.711 -7.414 -19.312 1 50.19 59 ARG B O 1
ATOM 4140 N N . PHE B 1 60 ? -8.359 -8.773 -18.219 1 47.47 60 PHE B N 1
ATOM 4141 C CA . PHE B 1 60 ? -8.82 -10.055 -18.75 1 47.47 60 PHE B CA 1
ATOM 4142 C C . PHE B 1 60 ? -10.258 -10.336 -18.312 1 47.47 60 PHE B C 1
ATOM 4144 O O . PHE B 1 60 ? -10.492 -10.797 -17.203 1 47.47 60 PHE B O 1
ATOM 4151 N N . HIS B 1 61 ? -11.25 -9.586 -18.766 1 44.47 61 HIS B N 1
ATOM 4152 C CA . HIS B 1 61 ? -12.641 -9.82 -18.391 1 44.47 61 HIS B CA 1
ATOM 4153 C C . HIS B 1 61 ? -13.031 -11.281 -18.609 1 44.47 61 HIS B C 1
ATOM 4155 O O . HIS B 1 61 ? -13.922 -11.797 -17.938 1 44.47 61 HIS B O 1
ATOM 4161 N N . GLY B 1 62 ? -12.375 -12.039 -19.406 1 45.22 62 GLY B N 1
ATOM 4162 C CA . GLY B 1 62 ? -12.867 -13.32 -19.859 1 45.22 62 GLY B CA 1
ATOM 4163 C C . GLY B 1 62 ? -12.68 -14.438 -18.859 1 45.22 62 GLY B C 1
ATOM 4164 O O . GLY B 1 62 ? -13.25 -15.516 -19 1 45.22 62 GLY B O 1
ATOM 4165 N N . TYR B 1 63 ? -11.75 -14.391 -18.016 1 46.44 63 TYR B N 1
ATOM 4166 C CA . TYR B 1 63 ? -11.469 -15.555 -17.172 1 46.44 63 TYR B CA 1
ATOM 4167 C C . TYR B 1 63 ? -12.633 -15.844 -16.234 1 46.44 63 TYR B C 1
ATOM 4169 O O . TYR B 1 63 ? -12.859 -17 -15.852 1 46.44 63 TYR B O 1
ATOM 4177 N N . ARG B 1 64 ? -13.555 -14.852 -16.047 1 44.84 64 ARG B N 1
ATOM 4178 C CA . ARG B 1 64 ? -14.672 -14.977 -15.125 1 44.84 64 ARG B CA 1
ATOM 4179 C C . ARG B 1 64 ? -15.742 -15.914 -15.68 1 44.84 64 ARG B C 1
ATOM 4181 O O . ARG B 1 64 ? -16.578 -16.422 -14.93 1 44.84 64 ARG B O 1
ATOM 4188 N N . ILE B 1 65 ? -15.758 -15.977 -16.891 1 41.09 65 ILE B N 1
ATOM 4189 C CA . ILE B 1 65 ? -16.828 -16.797 -17.438 1 41.09 65 ILE B CA 1
ATOM 4190 C C . ILE B 1 65 ? -16.609 -18.266 -17.031 1 41.09 65 ILE B C 1
ATOM 4192 O O . ILE B 1 65 ? -17.578 -18.969 -16.734 1 41.09 65 ILE B O 1
ATOM 4196 N N . ALA B 1 66 ? -15.484 -18.797 -17.109 1 45.12 66 ALA B N 1
ATOM 4197 C CA . ALA B 1 66 ? -15.234 -20.203 -16.75 1 45.12 66 ALA B CA 1
ATOM 4198 C C . ALA B 1 66 ? -15.656 -20.469 -15.305 1 45.12 66 ALA B C 1
ATOM 4200 O O . ALA B 1 66 ? -15.953 -21.609 -14.945 1 45.12 66 ALA B O 1
ATOM 4201 N N . ARG B 1 67 ? -15.961 -19.406 -14.516 1 50.69 67 ARG B N 1
ATOM 4202 C CA . ARG B 1 67 ? -16.266 -19.5 -13.094 1 50.69 67 ARG B CA 1
ATOM 4203 C C . ARG B 1 67 ? -17.719 -19.906 -12.883 1 50.69 67 ARG B C 1
ATOM 4205 O O . ARG B 1 67 ? -18.109 -20.281 -11.773 1 50.69 67 ARG B O 1
ATOM 4212 N N . ARG B 1 68 ? -18.562 -19.859 -13.867 1 46.25 68 ARG B N 1
ATOM 4213 C CA . ARG B 1 68 ? -19.938 -20.281 -13.578 1 46.25 68 ARG B CA 1
ATOM 4214 C C . ARG B 1 68 ? -19.969 -21.75 -13.164 1 46.25 68 ARG B C 1
ATOM 4216 O O . ARG B 1 68 ? -20.641 -22.109 -12.195 1 46.25 68 ARG B O 1
ATOM 4223 N N . GLU B 1 69 ? -19.375 -22.609 -14.008 1 50.28 69 GLU B N 1
ATOM 4224 C CA . GLU B 1 69 ? -19.391 -24.031 -13.672 1 50.28 69 GLU B CA 1
ATOM 4225 C C . GLU B 1 69 ? -18.562 -24.297 -12.414 1 50.28 69 GLU B C 1
ATOM 4227 O O . GLU B 1 69 ? -18.891 -25.219 -11.648 1 50.28 69 GLU B O 1
ATOM 4232 N N . SER B 1 70 ? -17.688 -23.375 -12.18 1 60.94 70 SER B N 1
ATOM 4233 C CA . SER B 1 70 ? -16.891 -23.5 -10.977 1 60.94 70 SER B CA 1
ATOM 4234 C C . SER B 1 70 ? -17.688 -23.109 -9.734 1 60.94 70 SER B C 1
ATOM 4236 O O . SER B 1 70 ? -17.359 -23.547 -8.625 1 60.94 70 SER B O 1
ATOM 4238 N N . GLU B 1 71 ? -18.75 -22.5 -10.062 1 63.5 71 GLU B N 1
ATOM 4239 C CA . GLU B 1 71 ? -19.547 -22.078 -8.922 1 63.5 71 GLU B CA 1
ATOM 4240 C C . GLU B 1 71 ? -20.188 -23.281 -8.227 1 63.5 71 GLU B C 1
ATOM 4242 O O . GLU B 1 71 ? -20.312 -23.297 -6.996 1 63.5 71 GLU B O 1
ATOM 4247 N N . ARG B 1 72 ? -20.562 -24.328 -9.07 1 61.06 72 ARG B N 1
ATOM 4248 C CA . ARG B 1 72 ? -21.156 -25.516 -8.453 1 61.06 72 ARG B CA 1
ATOM 4249 C C . ARG B 1 72 ? -20.125 -26.266 -7.617 1 61.06 72 ARG B C 1
ATOM 4251 O O . ARG B 1 72 ? -20.438 -26.75 -6.527 1 61.06 72 ARG B O 1
ATOM 4258 N N . VAL B 1 73 ? -19.047 -26.344 -8.18 1 64.81 73 VAL B N 1
ATOM 4259 C CA . VAL B 1 73 ? -17.984 -27.062 -7.48 1 64.81 73 VAL B CA 1
ATOM 4260 C C . VAL B 1 73 ? -17.578 -26.297 -6.227 1 64.81 73 VAL B C 1
ATOM 4262 O O . VAL B 1 73 ? -17.422 -26.875 -5.148 1 64.81 73 VAL B O 1
ATOM 4265 N N . VAL B 1 74 ? -17.5 -25.078 -6.441 1 68.25 74 VAL B N 1
ATOM 4266 C CA . VAL B 1 74 ? -17.172 -24.234 -5.297 1 68.25 74 VAL B CA 1
ATOM 4267 C C . VAL B 1 74 ? -18.234 -24.375 -4.215 1 68.25 74 VAL B C 1
ATOM 4269 O O . VAL B 1 74 ? -17.922 -24.5 -3.031 1 68.25 74 VAL B O 1
ATOM 4272 N N . ALA B 1 75 ? -19.391 -24.438 -4.668 1 65.12 75 ALA B N 1
ATOM 4273 C CA . ALA B 1 75 ? -20.5 -24.609 -3.732 1 65.12 75 ALA B CA 1
ATOM 4274 C C . ALA B 1 75 ? -20.422 -25.969 -3.045 1 65.12 75 ALA B C 1
ATOM 4276 O O . ALA B 1 75 ? -20.703 -26.094 -1.851 1 65.12 75 ALA B O 1
ATOM 4277 N N . GLY B 1 76 ? -20.047 -26.938 -3.83 1 62.62 76 GLY B N 1
ATOM 4278 C CA . GLY B 1 76 ? -19.875 -28.266 -3.268 1 62.62 76 GLY B CA 1
ATOM 4279 C C . GLY B 1 76 ? -18.75 -28.344 -2.254 1 62.62 76 GLY B C 1
ATOM 4280 O O . GLY B 1 76 ? -18.906 -28.938 -1.188 1 62.62 76 GLY B O 1
ATOM 4281 N N . LEU B 1 77 ? -17.734 -27.719 -2.729 1 69.75 77 LEU B N 1
ATOM 4282 C CA . LEU B 1 77 ? -16.609 -27.703 -1.801 1 69.75 77 LEU B CA 1
ATOM 4283 C C . LEU B 1 77 ? -16.969 -26.953 -0.524 1 69.75 77 LEU B C 1
ATOM 4285 O O . LEU B 1 77 ? -16.547 -27.328 0.57 1 69.75 77 LEU B O 1
ATOM 4289 N N . ARG B 1 78 ? -17.719 -25.922 -0.696 1 64.69 78 ARG B N 1
ATOM 4290 C CA . ARG B 1 78 ? -18.172 -25.141 0.446 1 64.69 78 ARG B CA 1
ATOM 4291 C C . ARG B 1 78 ? -19.062 -25.969 1.361 1 64.69 78 ARG B C 1
ATOM 4293 O O . ARG B 1 78 ? -18.984 -25.844 2.586 1 64.69 78 ARG B O 1
ATOM 4300 N N . ALA B 1 79 ? -19.891 -26.719 0.697 1 59.78 79 ALA B N 1
ATOM 4301 C CA . ALA B 1 79 ? -20.812 -27.562 1.465 1 59.78 79 ALA B CA 1
ATOM 4302 C C . ALA B 1 79 ? -20.047 -28.547 2.338 1 59.78 79 ALA B C 1
ATOM 4304 O O . ALA B 1 79 ? -20.469 -28.844 3.461 1 59.78 79 ALA B O 1
ATOM 4305 N N . HIS B 1 80 ? -19 -28.969 1.805 1 64.5 80 HIS B N 1
ATOM 4306 C CA . HIS B 1 80 ? -18.188 -29.891 2.588 1 64.5 80 HIS B CA 1
ATOM 4307 C C . HIS B 1 80 ? -17.266 -29.141 3.551 1 64.5 80 HIS B C 1
ATOM 4309 O O . HIS B 1 80 ? -16.641 -29.75 4.41 1 64.5 80 HIS B O 1
ATOM 4315 N N . ALA B 1 81 ? -17.281 -27.875 3.287 1 67.19 81 ALA B N 1
ATOM 4316 C CA . ALA B 1 81 ? -16.406 -27.031 4.09 1 67.19 81 ALA B CA 1
ATOM 4317 C C . ALA B 1 81 ? -16.797 -27.078 5.562 1 67.19 81 ALA B C 1
ATOM 4319 O O . ALA B 1 81 ? -15.938 -27.031 6.441 1 67.19 81 ALA B O 1
ATOM 4320 N N . ASP B 1 82 ? -18 -27.281 5.73 1 70.75 82 ASP B N 1
ATOM 4321 C CA . ASP B 1 82 ? -18.438 -27.328 7.117 1 70.75 82 ASP B CA 1
ATOM 4322 C C . ASP B 1 82 ? -17.844 -28.531 7.852 1 70.75 82 ASP B C 1
ATOM 4324 O O . ASP B 1 82 ? -17.453 -28.422 9.016 1 70.75 82 ASP B O 1
ATOM 4328 N N . ALA B 1 83 ? -17.75 -29.641 7.117 1 77.31 83 ALA B N 1
ATOM 4329 C CA . ALA B 1 83 ? -17.219 -30.859 7.734 1 77.31 83 ALA B CA 1
ATOM 4330 C C . ALA B 1 83 ? -15.727 -30.75 7.984 1 77.31 83 ALA B C 1
ATOM 4332 O O . ALA B 1 83 ? -15.188 -31.422 8.875 1 77.31 83 ALA B O 1
ATOM 4333 N N . THR B 1 84 ? -15.102 -29.938 7.344 1 88.81 84 THR B N 1
ATOM 4334 C CA . THR B 1 84 ? -13.656 -29.797 7.465 1 88.81 84 THR B CA 1
ATOM 4335 C C . THR B 1 84 ? -13.281 -28.391 7.895 1 88.81 84 THR B C 1
ATOM 4337 O O . THR B 1 84 ? -12.172 -27.922 7.617 1 88.81 84 THR B O 1
ATOM 4340 N N . ALA B 1 85 ? -14.25 -27.766 8.508 1 89.25 85 ALA B N 1
ATOM 4341 C CA . ALA B 1 85 ? -13.984 -26.422 9.008 1 89.25 85 ALA B CA 1
ATOM 4342 C C . ALA B 1 85 ? -12.93 -26.438 10.109 1 89.25 85 ALA B C 1
ATOM 4344 O O . ALA B 1 85 ? -12.898 -27.359 10.93 1 89.25 85 ALA B O 1
ATOM 4345 N N . PRO B 1 86 ? -12.109 -25.453 10.094 1 91.56 86 PRO B N 1
ATOM 4346 C CA . PRO B 1 86 ? -11.109 -25.391 11.164 1 91.56 86 PRO B CA 1
ATOM 4347 C C . PRO B 1 86 ? -11.734 -25.312 12.555 1 91.56 86 PRO B C 1
ATOM 4349 O O . PRO B 1 86 ? -12.852 -24.812 12.703 1 91.56 86 PRO B O 1
ATOM 4352 N N . ASP B 1 87 ? -11.016 -25.844 13.469 1 88.5 87 ASP B N 1
ATOM 4353 C CA . ASP B 1 87 ? -11.391 -25.641 14.867 1 88.5 87 ASP B CA 1
ATOM 4354 C C . ASP B 1 87 ? -11.164 -24.188 15.281 1 88.5 87 ASP B C 1
ATOM 4356 O O . ASP B 1 87 ? -10.023 -23.734 15.367 1 88.5 87 ASP B O 1
ATOM 4360 N N . PRO B 1 88 ? -12.234 -23.5 15.547 1 84.38 88 PRO B N 1
ATOM 4361 C CA . PRO B 1 88 ? -12.109 -22.078 15.883 1 84.38 88 PRO B CA 1
ATOM 4362 C C . PRO B 1 88 ? -11.133 -21.828 17.031 1 84.38 88 PRO B C 1
ATOM 4364 O O . PRO B 1 88 ? -10.508 -20.781 17.094 1 84.38 88 PRO B O 1
ATOM 4367 N N . ASP B 1 89 ? -10.93 -22.734 17.922 1 83.38 89 ASP B N 1
ATOM 4368 C CA . ASP B 1 89 ? -10.07 -22.562 19.094 1 83.38 89 ASP B CA 1
ATOM 4369 C C . ASP B 1 89 ? -8.602 -22.734 18.719 1 83.38 89 ASP B C 1
ATOM 4371 O O . ASP B 1 89 ? -7.711 -22.328 19.469 1 83.38 89 ASP B O 1
ATOM 4375 N N . ARG B 1 90 ? -8.414 -23.266 17.547 1 84.5 90 ARG B N 1
ATOM 4376 C CA . ARG B 1 90 ? -7.035 -23.562 17.172 1 84.5 90 ARG B CA 1
ATOM 4377 C C . ARG B 1 90 ? -6.512 -22.547 16.156 1 84.5 90 ARG B C 1
ATOM 4379 O O . ARG B 1 90 ? -5.305 -22.453 15.93 1 84.5 90 ARG B O 1
ATOM 4386 N N . VAL B 1 91 ? -7.453 -21.859 15.648 1 84.38 91 VAL B N 1
ATOM 4387 C CA . VAL B 1 91 ? -7.027 -20.906 14.625 1 84.38 91 VAL B CA 1
ATOM 4388 C C . VAL B 1 91 ? -6.469 -19.641 15.289 1 84.38 91 VAL B C 1
ATOM 4390 O O . VAL B 1 91 ? -7.18 -18.953 16.031 1 84.38 91 VAL B O 1
ATOM 4393 N N . MET B 1 92 ? -5.277 -19.359 15.07 1 85.75 92 MET B N 1
ATOM 4394 C CA . MET B 1 92 ? -4.578 -18.281 15.773 1 85.75 92 MET B CA 1
ATOM 4395 C C . MET B 1 92 ? -4.531 -17.016 14.922 1 85.75 92 MET B C 1
ATOM 4397 O O . MET B 1 92 ? -4.012 -15.992 15.359 1 85.75 92 MET B O 1
ATOM 4401 N N . VAL B 1 93 ? -4.984 -17.078 13.75 1 92.75 93 VAL B N 1
ATOM 4402 C CA . VAL B 1 93 ? -4.938 -15.914 12.859 1 92.75 93 VAL B CA 1
ATOM 4403 C C . VAL B 1 93 ? -6.293 -15.734 12.172 1 92.75 93 VAL B C 1
ATOM 4405 O O . VAL B 1 93 ? -7.039 -16.703 12 1 92.75 93 VAL B O 1
ATOM 4408 N N . ASN B 1 94 ? -6.684 -14.484 11.898 1 94.81 94 ASN B N 1
ATOM 4409 C CA . ASN B 1 94 ? -7.875 -14.219 11.102 1 94.81 94 ASN B CA 1
ATOM 4410 C C . ASN B 1 94 ? -7.703 -14.688 9.664 1 94.81 94 ASN B C 1
ATOM 4412 O O . ASN B 1 94 ? -6.953 -14.078 8.891 1 94.81 94 ASN B O 1
ATOM 4416 N N . THR B 1 95 ? -8.391 -15.742 9.242 1 96.5 95 THR B N 1
ATOM 4417 C CA . THR B 1 95 ? -8.18 -16.359 7.934 1 96.5 95 THR B CA 1
ATOM 4418 C C . THR B 1 95 ? -9.109 -15.734 6.895 1 96.5 95 THR B C 1
ATOM 4420 O O . THR B 1 95 ? -8.977 -16.016 5.699 1 96.5 95 THR B O 1
ATOM 4423 N N . ARG B 1 96 ? -10 -14.812 7.289 1 95.31 96 ARG B N 1
ATOM 4424 C CA . ARG B 1 96 ? -11.062 -14.297 6.445 1 95.31 96 ARG B CA 1
ATOM 4425 C C . ARG B 1 96 ? -10.5 -13.617 5.199 1 95.31 96 ARG B C 1
ATOM 4427 O O . ARG B 1 96 ? -10.984 -13.852 4.09 1 95.31 96 ARG B O 1
ATOM 4434 N N . PRO B 1 97 ? -9.477 -12.742 5.383 1 96.44 97 PRO B N 1
ATOM 4435 C CA . PRO B 1 97 ? -8.969 -12.102 4.168 1 96.44 97 PRO B CA 1
ATOM 4436 C C . PRO B 1 97 ? -8.461 -13.109 3.139 1 96.44 97 PRO B C 1
ATOM 4438 O O . PRO B 1 97 ? -8.695 -12.938 1.938 1 96.44 97 PRO B O 1
ATOM 4441 N N . PHE B 1 98 ? -7.793 -14.148 3.57 1 97.06 98 PHE B N 1
ATOM 4442 C CA . PHE B 1 98 ? -7.254 -15.156 2.666 1 97.06 98 PHE B CA 1
ATOM 4443 C C . PHE B 1 98 ? -8.375 -15.93 1.982 1 97.06 98 PHE B C 1
ATOM 4445 O O . PHE B 1 98 ? -8.289 -16.219 0.79 1 97.06 98 PHE B O 1
ATOM 4452 N N . GLU B 1 99 ? -9.398 -16.25 2.748 1 95.31 99 GLU B N 1
ATOM 4453 C CA . GLU B 1 99 ? -10.555 -16.969 2.199 1 95.31 99 GLU B CA 1
ATOM 4454 C C . GLU B 1 99 ? -11.273 -16.125 1.146 1 95.31 99 GLU B C 1
ATOM 4456 O O . GLU B 1 99 ? -11.703 -16.656 0.117 1 95.31 99 GLU B O 1
ATOM 4461 N N . LYS B 1 100 ? -11.391 -14.852 1.403 1 93.19 100 LYS B N 1
ATOM 4462 C CA . LYS B 1 100 ? -12.039 -13.953 0.451 1 93.19 100 LYS B CA 1
ATOM 4463 C C . LYS B 1 100 ? -11.227 -13.828 -0.833 1 93.19 100 LYS B C 1
ATOM 4465 O O . LYS B 1 100 ? -11.789 -13.773 -1.929 1 93.19 100 LYS B O 1
ATOM 4470 N N . ILE B 1 101 ? -9.914 -13.789 -0.677 1 93.38 101 ILE B N 1
ATOM 4471 C CA . ILE B 1 101 ? -9.023 -13.695 -1.828 1 93.38 101 ILE B CA 1
ATOM 4472 C C . ILE B 1 101 ? -9.109 -14.977 -2.654 1 93.38 101 ILE B C 1
ATOM 4474 O O . ILE B 1 101 ? -9.188 -14.922 -3.885 1 93.38 101 ILE B O 1
ATOM 4478 N N . ALA B 1 102 ? -9.148 -16.109 -1.969 1 93.06 102 ALA B N 1
ATOM 4479 C CA . ALA B 1 102 ? -9.117 -17.422 -2.615 1 93.06 102 ALA B CA 1
ATOM 4480 C C . ALA B 1 102 ? -10.5 -17.812 -3.127 1 93.06 102 ALA B C 1
ATOM 4482 O O . ALA B 1 102 ? -10.633 -18.719 -3.941 1 93.06 102 ALA B O 1
ATOM 4483 N N . HIS B 1 103 ? -11.562 -17.188 -2.576 1 89.19 103 HIS B N 1
ATOM 4484 C CA . HIS B 1 103 ? -12.953 -17.562 -2.814 1 89.19 103 HIS B CA 1
ATOM 4485 C C . HIS B 1 103 ? -13.211 -19 -2.377 1 89.19 103 HIS B C 1
ATOM 4487 O O . HIS B 1 103 ? -13.977 -19.719 -3.023 1 89.19 103 HIS B O 1
ATOM 4493 N N . MET B 1 104 ? -12.477 -19.484 -1.433 1 91.38 104 MET B N 1
ATOM 4494 C CA . MET B 1 104 ? -12.609 -20.797 -0.809 1 91.38 104 MET B CA 1
ATOM 4495 C C . MET B 1 104 ? -12.391 -20.703 0.697 1 91.38 104 MET B C 1
ATOM 4497 O O . MET B 1 104 ? -11.836 -19.719 1.192 1 91.38 104 MET B O 1
ATOM 4501 N N . ALA B 1 105 ? -12.836 -21.719 1.428 1 93.31 105 ALA B N 1
ATOM 4502 C CA . ALA B 1 105 ? -12.711 -21.734 2.883 1 93.31 105 ALA B CA 1
ATOM 4503 C C . ALA B 1 105 ? -11.492 -22.531 3.32 1 93.31 105 ALA B C 1
ATOM 4505 O O . ALA B 1 105 ? -11.117 -23.5 2.658 1 93.31 105 ALA B O 1
ATOM 4506 N N . VAL B 1 106 ? -10.945 -22.125 4.402 1 95.75 106 VAL B N 1
ATOM 4507 C CA . VAL B 1 106 ? -9.898 -22.922 5.039 1 95.75 106 VAL B CA 1
ATOM 4508 C C . VAL B 1 106 ? -10.469 -24.266 5.461 1 95.75 106 VAL B C 1
ATOM 4510 O O . VAL B 1 106 ? -11.609 -24.359 5.93 1 95.75 106 VAL B O 1
ATOM 4513 N N . SER B 1 107 ? -9.703 -25.297 5.234 1 95.06 107 SER B N 1
ATOM 4514 C CA . SER B 1 107 ? -10.133 -26.625 5.629 1 95.06 107 SER B CA 1
ATOM 4515 C C . SER B 1 107 ? -9.102 -27.297 6.539 1 95.06 107 SER B C 1
ATOM 4517 O O . SER B 1 107 ? -7.902 -27.062 6.395 1 95.06 107 SER B O 1
ATOM 4519 N N . ARG B 1 108 ? -9.547 -28.094 7.438 1 95.5 108 ARG B N 1
ATOM 4520 C CA . ARG B 1 108 ? -8.672 -28.891 8.289 1 95.5 108 ARG B CA 1
ATOM 4521 C C . ARG B 1 108 ? -8.445 -30.281 7.688 1 95.5 108 ARG B C 1
ATOM 4523 O O . ARG B 1 108 ? -9.008 -30.609 6.645 1 95.5 108 ARG B O 1
ATOM 4530 N N . GLY B 1 109 ? -7.52 -31.062 8.305 1 96.19 109 GLY B N 1
ATOM 4531 C CA . GLY B 1 109 ? -7.301 -32.438 7.871 1 96.19 109 GLY B CA 1
ATOM 4532 C C . GLY B 1 109 ? -6.277 -32.562 6.758 1 96.19 109 GLY B C 1
ATOM 4533 O O . GLY B 1 109 ? -6.27 -33.531 6.02 1 96.19 109 GLY B O 1
ATOM 4534 N N . ASN B 1 110 ? -5.434 -31.562 6.672 1 97.81 110 ASN B N 1
ATOM 4535 C CA . ASN B 1 110 ? -4.457 -31.578 5.59 1 97.81 110 ASN B CA 1
ATOM 4536 C C . ASN B 1 110 ? -3.078 -32 6.082 1 97.81 110 ASN B C 1
ATOM 4538 O O . ASN B 1 110 ? -2.771 -31.891 7.266 1 97.81 110 ASN B O 1
ATOM 4542 N N . GLY B 1 111 ? -2.391 -32.594 5.133 1 98.44 111 GLY B N 1
ATOM 4543 C CA . GLY B 1 111 ? -0.98 -32.875 5.34 1 98.44 111 GLY B CA 1
ATOM 4544 C C . GLY B 1 111 ? -0.068 -32.094 4.43 1 98.44 111 GLY B C 1
ATOM 4545 O O . GLY B 1 111 ? -0.458 -31.719 3.32 1 98.44 111 GLY B O 1
ATOM 4546 N N . ALA B 1 112 ? 1.117 -31.797 4.965 1 98.56 112 ALA B N 1
ATOM 4547 C CA . ALA B 1 112 ? 2.129 -31.078 4.203 1 98.56 112 ALA B CA 1
ATOM 4548 C C . ALA B 1 112 ? 3.51 -31.703 4.387 1 98.56 112 ALA B C 1
ATOM 4550 O O . ALA B 1 112 ? 3.918 -32 5.512 1 98.56 112 ALA B O 1
ATOM 4551 N N . ARG B 1 113 ? 4.133 -31.969 3.322 1 98.62 113 ARG B N 1
ATOM 4552 C CA . ARG B 1 113 ? 5.523 -32.406 3.309 1 98.62 113 ARG B CA 1
ATOM 4553 C C . ARG B 1 113 ? 6.375 -31.516 2.422 1 98.62 113 ARG B C 1
ATOM 4555 O O . ARG B 1 113 ? 6.215 -31.5 1.2 1 98.62 113 ARG B O 1
ATOM 4562 N N . LEU B 1 114 ? 7.293 -30.812 3.057 1 98.69 114 LEU B N 1
ATOM 4563 C CA . LEU B 1 114 ? 8.18 -29.938 2.295 1 98.69 114 LEU B CA 1
ATOM 4564 C C . LEU B 1 114 ? 9.164 -30.75 1.46 1 98.69 114 LEU B C 1
ATOM 4566 O O . LEU B 1 114 ? 9.711 -31.734 1.938 1 98.69 114 LEU B O 1
ATOM 4570 N N . LEU B 1 115 ? 9.258 -30.406 0.258 1 98.81 115 LEU B N 1
ATOM 4571 C CA . LEU B 1 115 ? 10.234 -30.984 -0.658 1 98.81 115 LEU B CA 1
ATOM 4572 C C . LEU B 1 115 ? 11.297 -29.969 -1.046 1 98.81 115 LEU B C 1
ATOM 4574 O O . LEU B 1 115 ? 11.047 -29.094 -1.872 1 98.81 115 LEU B O 1
ATOM 4578 N N . VAL B 1 116 ? 12.477 -30.141 -0.495 1 98.44 116 VAL B N 1
ATOM 4579 C CA . VAL B 1 116 ? 13.547 -29.156 -0.646 1 98.44 116 VAL B CA 1
ATOM 4580 C C . VAL B 1 116 ? 14.422 -29.531 -1.84 1 98.44 116 VAL B C 1
ATOM 4582 O O . VAL B 1 116 ? 15.047 -30.594 -1.854 1 98.44 116 VAL B O 1
ATOM 4585 N N . ASP B 1 117 ? 14.438 -28.703 -2.832 1 98.12 117 ASP B N 1
ATOM 4586 C CA . ASP B 1 117 ? 15.234 -28.812 -4.051 1 98.12 117 ASP B CA 1
ATOM 4587 C C . ASP B 1 117 ? 14.664 -29.875 -4.988 1 98.12 117 ASP B C 1
ATOM 4589 O O . ASP B 1 117 ? 13.648 -30.5 -4.684 1 98.12 117 ASP B O 1
ATOM 4593 N N . GLY B 1 118 ? 15.25 -29.969 -6.152 1 98.06 118 GLY B N 1
ATOM 4594 C CA . GLY B 1 118 ? 14.695 -30.703 -7.281 1 98.06 118 GLY B CA 1
ATOM 4595 C C . GLY B 1 118 ? 14.656 -32.188 -7.059 1 98.06 118 GLY B C 1
ATOM 4596 O O . GLY B 1 118 ? 13.672 -32.844 -7.395 1 98.06 118 GLY B O 1
ATOM 4597 N N . GLU B 1 119 ? 15.711 -32.75 -6.418 1 97.75 119 GLU B N 1
ATOM 4598 C CA . GLU B 1 119 ? 15.797 -34.188 -6.262 1 97.75 119 GLU B CA 1
ATOM 4599 C C . GLU B 1 119 ? 14.648 -34.719 -5.41 1 97.75 119 GLU B C 1
ATOM 4601 O O . GLU B 1 119 ? 13.961 -35.656 -5.805 1 97.75 119 GLU B O 1
ATOM 4606 N N . ALA B 1 120 ? 14.477 -34.094 -4.266 1 98.5 120 ALA B N 1
ATOM 4607 C CA . ALA B 1 120 ? 13.383 -34.531 -3.393 1 98.5 120 ALA B CA 1
ATOM 4608 C C . ALA B 1 120 ? 12.031 -34.312 -4.062 1 98.5 120 ALA B C 1
ATOM 4610 O O . ALA B 1 120 ? 11.133 -35.156 -3.926 1 98.5 120 ALA B O 1
ATOM 4611 N N . THR B 1 121 ? 11.875 -33.25 -4.777 1 98.69 121 THR B N 1
ATOM 4612 C CA . THR B 1 121 ? 10.609 -32.875 -5.418 1 98.69 121 THR B CA 1
ATOM 4613 C C . THR B 1 121 ? 10.242 -33.906 -6.492 1 98.69 121 THR B C 1
ATOM 4615 O O . THR B 1 121 ? 9.148 -34.469 -6.469 1 98.69 121 THR B O 1
ATOM 4618 N N . PHE B 1 122 ? 11.141 -34.219 -7.398 1 98.69 122 PHE B N 1
ATOM 4619 C CA . PHE B 1 122 ? 10.805 -35.062 -8.531 1 98.69 122 PHE B CA 1
ATOM 4620 C C . PHE B 1 122 ? 10.781 -36.531 -8.125 1 98.69 122 PHE B C 1
ATOM 4622 O O . PHE B 1 122 ? 10.008 -37.344 -8.672 1 98.69 122 PHE B O 1
ATOM 4629 N N . ALA B 1 123 ? 11.57 -36.875 -7.066 1 98.69 123 ALA B N 1
ATOM 4630 C CA . ALA B 1 123 ? 11.445 -38.219 -6.527 1 98.69 123 ALA B CA 1
ATOM 4631 C C . ALA B 1 123 ? 10.031 -38.469 -6.004 1 98.69 123 ALA B C 1
ATOM 4633 O O . ALA B 1 123 ? 9.43 -39.5 -6.293 1 98.69 123 ALA B O 1
ATOM 4634 N N . ALA B 1 124 ? 9.547 -37.531 -5.219 1 98.81 124 ALA B N 1
ATOM 4635 C CA . ALA B 1 124 ? 8.211 -37.656 -4.652 1 98.81 124 ALA B CA 1
ATOM 4636 C C . ALA B 1 124 ? 7.141 -37.594 -5.742 1 98.81 124 ALA B C 1
ATOM 4638 O O . ALA B 1 124 ? 6.172 -38.375 -5.707 1 98.81 124 ALA B O 1
ATOM 4639 N N . LEU B 1 125 ? 7.285 -36.719 -6.676 1 98.69 125 LEU B N 1
ATOM 4640 C CA . LEU B 1 125 ? 6.34 -36.562 -7.773 1 98.69 125 LEU B CA 1
ATOM 4641 C C . LEU B 1 125 ? 6.262 -37.812 -8.633 1 98.69 125 LEU B C 1
ATOM 4643 O O . LEU B 1 125 ? 5.172 -38.281 -8.938 1 98.69 125 LEU B O 1
ATOM 4647 N N . PHE B 1 126 ? 7.414 -38.375 -9 1 98.75 126 PHE B N 1
ATOM 4648 C CA . PHE B 1 126 ? 7.457 -39.531 -9.859 1 98.75 126 PHE B CA 1
ATOM 4649 C C . PHE B 1 126 ? 6.906 -40.781 -9.141 1 98.75 126 PHE B C 1
ATOM 4651 O O . PHE B 1 126 ? 6.238 -41.594 -9.75 1 98.75 126 PHE B O 1
ATOM 4658 N N . ALA B 1 127 ? 7.188 -40.812 -7.828 1 98.81 127 ALA B N 1
ATOM 4659 C CA . ALA B 1 127 ? 6.586 -41.906 -7.055 1 98.81 127 ALA B CA 1
ATOM 4660 C C . ALA B 1 127 ? 5.062 -41.812 -7.094 1 98.81 127 ALA B C 1
ATOM 4662 O O . ALA B 1 127 ? 4.387 -42.844 -7.199 1 98.81 127 ALA B O 1
ATOM 4663 N N . ALA B 1 128 ? 4.531 -40.656 -6.977 1 98.69 128 ALA B N 1
ATOM 4664 C CA . ALA B 1 128 ? 3.084 -40.469 -7.027 1 98.69 128 ALA B CA 1
ATOM 4665 C C . ALA B 1 128 ? 2.529 -40.812 -8.406 1 98.69 128 ALA B C 1
ATOM 4667 O O . ALA B 1 128 ? 1.455 -41.406 -8.516 1 98.69 128 ALA B O 1
ATOM 4668 N N . LEU B 1 129 ? 3.229 -40.438 -9.477 1 98.62 129 LEU B N 1
ATOM 4669 C CA . LEU B 1 129 ? 2.805 -40.781 -10.836 1 98.62 129 LEU B CA 1
ATOM 4670 C C . LEU B 1 129 ? 2.777 -42.281 -11.047 1 98.62 129 LEU B C 1
ATOM 4672 O O . LEU B 1 129 ? 1.845 -42.812 -11.656 1 98.62 129 LEU B O 1
ATOM 4676 N N . ASP B 1 130 ? 3.789 -42.906 -10.531 1 98.56 130 ASP B N 1
ATOM 4677 C CA . ASP B 1 130 ? 3.896 -44.344 -10.664 1 98.56 130 ASP B CA 1
ATOM 4678 C C . ASP B 1 130 ? 2.758 -45.062 -9.938 1 98.56 130 ASP B C 1
ATOM 4680 O O . ASP B 1 130 ? 2.342 -46.156 -10.328 1 98.56 130 ASP B O 1
ATOM 4684 N N . ALA B 1 131 ? 2.264 -44.438 -8.945 1 98.12 131 ALA B N 1
ATOM 4685 C CA . ALA B 1 131 ? 1.231 -45.031 -8.109 1 98.12 131 ALA B CA 1
ATOM 4686 C C . ALA B 1 131 ? -0.163 -44.625 -8.578 1 98.12 131 ALA B C 1
ATOM 4688 O O . ALA B 1 131 ? -1.167 -45.125 -8.062 1 98.12 131 ALA B O 1
ATOM 4689 N N . ALA B 1 132 ? -0.251 -43.719 -9.5 1 98.5 132 ALA B N 1
ATOM 4690 C CA . ALA B 1 132 ? -1.537 -43.188 -9.953 1 98.5 132 ALA B CA 1
ATOM 4691 C C . ALA B 1 132 ? -2.438 -44.312 -10.469 1 98.5 132 ALA B C 1
ATOM 4693 O O . ALA B 1 132 ? -1.971 -45.25 -11.141 1 98.5 132 ALA B O 1
ATOM 4694 N N . ARG B 1 133 ? -3.785 -44.219 -10.25 1 97.94 133 ARG B N 1
ATOM 4695 C CA . ARG B 1 133 ? -4.707 -45.281 -10.625 1 97.94 133 ARG B CA 1
ATOM 4696 C C . ARG B 1 133 ? -5.805 -44.75 -11.547 1 97.94 133 ARG B C 1
ATOM 4698 O O . ARG B 1 133 ? -6.289 -45.469 -12.414 1 97.94 133 ARG B O 1
ATOM 4705 N N . HIS B 1 134 ? -6.246 -43.531 -11.352 1 97.75 134 HIS B N 1
ATOM 4706 C CA . HIS B 1 134 ? -7.426 -43.062 -12.078 1 97.75 134 HIS B CA 1
ATOM 4707 C C . HIS B 1 134 ? -7.094 -41.875 -12.984 1 97.75 134 HIS B C 1
ATOM 4709 O O . HIS B 1 134 ? -7.422 -41.906 -14.172 1 97.75 134 HIS B O 1
ATOM 4715 N N . TYR B 1 135 ? -6.52 -40.844 -12.43 1 98.31 135 TYR B N 1
ATOM 4716 C CA . TYR B 1 135 ? -6.195 -39.688 -13.273 1 98.31 135 TYR B CA 1
ATOM 4717 C C . TYR B 1 135 ? -5.016 -38.906 -12.703 1 98.31 135 TYR B C 1
ATOM 4719 O O . TYR B 1 135 ? -4.691 -39.031 -11.516 1 98.31 135 TYR B O 1
ATOM 4727 N N . VAL B 1 136 ? -4.383 -38.156 -13.555 1 98.62 136 VAL B N 1
ATOM 4728 C CA . VAL B 1 136 ? -3.303 -37.25 -13.227 1 98.62 136 VAL B CA 1
ATOM 4729 C C . VAL B 1 136 ? -3.562 -35.906 -13.891 1 98.62 136 VAL B C 1
ATOM 4731 O O . VAL B 1 136 ? -3.805 -35.812 -15.094 1 98.62 136 VAL B O 1
ATOM 4734 N N . LEU B 1 137 ? -3.646 -34.844 -13.094 1 98.38 137 LEU B N 1
ATOM 4735 C CA . LEU B 1 137 ? -3.682 -33.469 -13.562 1 98.38 137 LEU B CA 1
ATOM 4736 C C . LEU B 1 137 ? -2.33 -32.781 -13.359 1 98.38 137 LEU B C 1
ATOM 4738 O O . LEU B 1 137 ? -1.849 -32.688 -12.227 1 98.38 137 LEU B O 1
ATOM 4742 N N . ILE B 1 138 ? -1.716 -32.438 -14.422 1 98 138 ILE B N 1
ATOM 4743 C CA . ILE B 1 138 ? -0.345 -31.953 -14.312 1 98 138 ILE B CA 1
ATOM 4744 C C . ILE B 1 138 ? -0.193 -30.641 -15.102 1 98 138 ILE B C 1
ATOM 4746 O O . ILE B 1 138 ? -0.669 -30.547 -16.234 1 98 138 ILE B O 1
ATOM 4750 N N . GLN B 1 139 ? 0.355 -29.656 -14.43 1 96.38 139 GLN B N 1
ATOM 4751 C CA . GLN B 1 139 ? 0.571 -28.344 -15.031 1 96.38 139 GLN B CA 1
ATOM 4752 C C . GLN B 1 139 ? 1.945 -27.797 -14.664 1 96.38 139 GLN B C 1
ATOM 4754 O O . GLN B 1 139 ? 2.338 -27.812 -13.492 1 96.38 139 GLN B O 1
ATOM 4759 N N . PHE B 1 140 ? 2.721 -27.359 -15.656 1 96.62 140 PHE B N 1
ATOM 4760 C CA . PHE B 1 140 ? 4.008 -26.703 -15.461 1 96.62 140 PHE B CA 1
ATOM 4761 C C . PHE B 1 140 ? 4.16 -25.516 -16.422 1 96.62 140 PHE B C 1
ATOM 4763 O O . PHE B 1 140 ? 3.656 -25.562 -17.547 1 96.62 140 PHE B O 1
ATOM 4770 N N . TYR B 1 141 ? 4.883 -24.547 -15.945 1 94.38 141 TYR B N 1
ATOM 4771 C CA . TYR B 1 141 ? 5.188 -23.375 -16.781 1 94.38 141 TYR B CA 1
ATOM 4772 C C . TYR B 1 141 ? 6.242 -23.719 -17.828 1 94.38 141 TYR B C 1
ATOM 4774 O O . TYR B 1 141 ? 6.066 -23.406 -19 1 94.38 141 TYR B O 1
ATOM 4782 N N . ILE B 1 142 ? 7.312 -24.344 -17.406 1 94.88 142 ILE B N 1
ATOM 4783 C CA . ILE B 1 142 ? 8.383 -24.75 -18.312 1 94.88 142 ILE B CA 1
ATOM 4784 C C . ILE B 1 142 ? 8.547 -26.266 -18.266 1 94.88 142 ILE B C 1
ATOM 4786 O O . ILE B 1 142 ? 8.68 -26.844 -17.188 1 94.88 142 ILE B O 1
ATOM 4790 N N . VAL B 1 143 ? 8.508 -26.859 -19.391 1 95.69 143 VAL B N 1
ATOM 4791 C CA . VAL B 1 143 ? 8.914 -28.25 -19.594 1 95.69 143 VAL B CA 1
ATOM 4792 C C . VAL B 1 143 ? 9.953 -28.328 -20.703 1 95.69 143 VAL B C 1
ATOM 4794 O O . VAL B 1 143 ? 9.711 -27.891 -21.828 1 95.69 143 VAL B O 1
ATOM 4797 N N . ARG B 1 144 ? 11.039 -28.891 -20.281 1 95 144 ARG B N 1
ATOM 4798 C CA . ARG B 1 144 ? 12.117 -29.016 -21.25 1 95 144 ARG B CA 1
ATOM 4799 C C . ARG B 1 144 ? 12.188 -30.438 -21.812 1 95 144 ARG B C 1
ATOM 4801 O O . ARG B 1 144 ? 11.844 -31.406 -21.141 1 95 144 ARG B O 1
ATOM 4808 N N . ASP B 1 145 ? 12.656 -30.422 -23.109 1 94.88 145 ASP B N 1
ATOM 4809 C CA . ASP B 1 145 ? 12.914 -31.703 -23.734 1 94.88 145 ASP B CA 1
ATOM 4810 C C . ASP B 1 145 ? 14.336 -32.188 -23.438 1 94.88 145 ASP B C 1
ATOM 4812 O O . ASP B 1 145 ? 15.141 -32.344 -24.359 1 94.88 145 ASP B O 1
ATOM 4816 N N . ASP B 1 146 ? 14.695 -32.406 -22.25 1 95.69 146 ASP B N 1
ATOM 4817 C CA . ASP B 1 146 ? 15.969 -32.938 -21.75 1 95.69 146 ASP B CA 1
ATOM 4818 C C . ASP B 1 146 ? 15.773 -34.188 -20.906 1 95.69 146 ASP B C 1
ATOM 4820 O O . ASP B 1 146 ? 14.695 -34.781 -20.922 1 95.69 146 ASP B O 1
ATOM 4824 N N . ASP B 1 147 ? 16.734 -34.625 -20.172 1 96.81 147 ASP B N 1
ATOM 4825 C CA . ASP B 1 147 ? 16.688 -35.906 -19.484 1 96.81 147 ASP B CA 1
ATOM 4826 C C . ASP B 1 147 ? 15.539 -35.969 -18.469 1 96.81 147 ASP B C 1
ATOM 4828 O O . ASP B 1 147 ? 14.828 -36.969 -18.391 1 96.81 147 ASP B O 1
ATOM 4832 N N . LEU B 1 148 ? 15.398 -34.938 -17.703 1 97.56 148 LEU B N 1
ATOM 4833 C CA . LEU B 1 148 ? 14.32 -34.906 -16.703 1 97.56 148 LEU B CA 1
ATOM 4834 C C . LEU B 1 148 ? 12.961 -34.844 -17.391 1 97.56 148 LEU B C 1
ATOM 4836 O O . LEU B 1 148 ? 12.008 -35.469 -16.938 1 97.56 148 LEU B O 1
ATOM 4840 N N . GLY B 1 149 ? 12.867 -33.969 -18.422 1 97.44 149 GLY B N 1
ATOM 4841 C CA . GLY B 1 149 ? 11.633 -33.906 -19.188 1 97.44 149 GLY B CA 1
ATOM 4842 C C . GLY B 1 149 ? 11.242 -35.25 -19.812 1 97.44 149 GLY B C 1
ATOM 4843 O O . GLY B 1 149 ? 10.062 -35.594 -19.844 1 97.44 149 GLY B O 1
ATOM 4844 N N . LEU B 1 150 ? 12.188 -35.906 -20.312 1 97.81 150 LEU B N 1
ATOM 4845 C CA . LEU B 1 150 ? 11.93 -37.219 -20.922 1 97.81 150 LEU B CA 1
ATOM 4846 C C . LEU B 1 150 ? 11.484 -38.219 -19.859 1 97.81 150 LEU B C 1
ATOM 4848 O O . LEU B 1 150 ? 10.617 -39.062 -20.125 1 97.81 150 LEU B O 1
ATOM 4852 N N . GLU B 1 151 ? 12.125 -38.156 -18.734 1 98.19 151 GLU B N 1
ATOM 4853 C CA . GLU B 1 151 ? 11.695 -39.031 -17.656 1 98.19 151 GLU B CA 1
ATOM 4854 C C . GLU B 1 151 ? 10.242 -38.781 -17.281 1 98.19 151 GLU B C 1
ATOM 4856 O O . GLU B 1 151 ? 9.477 -39.719 -17.062 1 98.19 151 GLU B O 1
ATOM 4861 N N . LEU B 1 152 ? 9.883 -37.5 -17.172 1 98.38 152 LEU B N 1
ATOM 4862 C CA . LEU B 1 152 ? 8.492 -37.156 -16.922 1 98.38 152 LEU B CA 1
ATOM 4863 C C . LEU B 1 152 ? 7.574 -37.719 -18 1 98.38 152 LEU B C 1
ATOM 4865 O O . LEU B 1 152 ? 6.555 -38.344 -17.688 1 98.38 152 LEU B O 1
ATOM 4869 N N . ARG B 1 153 ? 7.922 -37.5 -19.266 1 97.75 153 ARG B N 1
ATOM 4870 C CA . ARG B 1 153 ? 7.152 -38 -20.391 1 97.75 153 ARG B CA 1
ATOM 4871 C C . ARG B 1 153 ? 6.93 -39.5 -20.281 1 97.75 153 ARG B C 1
ATOM 4873 O O . ARG B 1 153 ? 5.805 -39.969 -20.422 1 97.75 153 ARG B O 1
ATOM 4880 N N . ASP B 1 154 ? 7.969 -40.188 -20.047 1 98.5 154 ASP B N 1
ATOM 4881 C CA . ASP B 1 154 ? 7.906 -41.656 -20 1 98.5 154 ASP B CA 1
ATOM 4882 C C . ASP B 1 154 ? 7.008 -42.125 -18.859 1 98.5 154 ASP B C 1
ATOM 4884 O O . ASP B 1 154 ? 6.27 -43.125 -19.016 1 98.5 154 ASP B O 1
ATOM 4888 N N . ARG B 1 155 ? 7.09 -41.531 -17.75 1 98.56 155 ARG B N 1
ATOM 4889 C CA . ARG B 1 155 ? 6.262 -41.875 -16.609 1 98.56 155 ARG B CA 1
ATOM 4890 C C . ARG B 1 155 ? 4.793 -41.562 -16.875 1 98.56 155 ARG B C 1
ATOM 4892 O O . ARG B 1 155 ? 3.906 -42.312 -16.453 1 98.56 155 ARG B O 1
ATOM 4899 N N . LEU B 1 156 ? 4.531 -40.469 -17.516 1 98.56 156 LEU B N 1
ATOM 4900 C CA . LEU B 1 156 ? 3.16 -40.125 -17.875 1 98.56 156 LEU B CA 1
ATOM 4901 C C . LEU B 1 156 ? 2.6 -41.125 -18.875 1 98.56 156 LEU B C 1
ATOM 4903 O O . LEU B 1 156 ? 1.438 -41.531 -18.781 1 98.56 156 LEU B O 1
ATOM 4907 N N . ILE B 1 157 ? 3.398 -41.5 -19.859 1 98.5 157 ILE B N 1
ATOM 4908 C CA . ILE B 1 157 ? 2.992 -42.5 -20.859 1 98.5 157 ILE B CA 1
ATOM 4909 C C . ILE B 1 157 ? 2.705 -43.844 -20.156 1 98.5 157 ILE B C 1
ATOM 4911 O O . ILE B 1 157 ? 1.705 -44.5 -20.453 1 98.5 157 ILE B O 1
ATOM 4915 N N . ALA B 1 158 ? 3.619 -44.188 -19.266 1 98.69 158 ALA B N 1
ATOM 4916 C CA . ALA B 1 158 ? 3.41 -45.438 -18.516 1 98.69 158 ALA B CA 1
ATOM 4917 C C . ALA B 1 158 ? 2.096 -45.375 -17.75 1 98.69 158 ALA B C 1
ATOM 4919 O O . ALA B 1 158 ? 1.377 -46.375 -17.672 1 98.69 158 ALA B O 1
ATOM 4920 N N . ALA B 1 159 ? 1.813 -44.281 -17.094 1 98.5 159 ALA B N 1
ATOM 4921 C CA . ALA B 1 159 ? 0.552 -44.125 -16.375 1 98.5 159 ALA B CA 1
ATOM 4922 C C . ALA B 1 159 ? -0.639 -44.281 -17.328 1 98.5 159 ALA B C 1
ATOM 4924 O O . ALA B 1 159 ? -1.612 -44.969 -17 1 98.5 159 ALA B O 1
ATOM 4925 N N . ALA B 1 160 ? -0.555 -43.625 -18.438 1 98.31 160 ALA B N 1
ATOM 4926 C CA . ALA B 1 160 ? -1.626 -43.719 -19.422 1 98.31 160 ALA B CA 1
ATOM 4927 C C . ALA B 1 160 ? -1.84 -45.156 -19.875 1 98.31 160 ALA B C 1
ATOM 4929 O O . ALA B 1 160 ? -2.977 -45.594 -20.094 1 98.31 160 ALA B O 1
ATOM 4930 N N . GLN B 1 161 ? -0.81 -45.844 -20.078 1 97.81 161 GLN B N 1
ATOM 4931 C CA . GLN B 1 161 ? -0.871 -47.219 -20.516 1 97.81 161 GLN B CA 1
ATOM 4932 C C . GLN B 1 161 ? -1.534 -48.094 -19.453 1 97.81 161 GLN B C 1
ATOM 4934 O O . GLN B 1 161 ? -2.113 -49.156 -19.781 1 97.81 161 GLN B O 1
ATOM 4939 N N . ARG B 1 162 ? -1.45 -47.688 -18.219 1 97.94 162 ARG B N 1
ATOM 4940 C CA . ARG B 1 162 ? -2.125 -48.375 -17.141 1 97.94 162 ARG B CA 1
ATOM 4941 C C . ARG B 1 162 ? -3.602 -48 -17.078 1 97.94 162 ARG B C 1
ATOM 4943 O O . ARG B 1 162 ? -4.34 -48.5 -16.219 1 97.94 162 ARG B O 1
ATOM 4950 N N . GLY B 1 163 ? -4.039 -47.125 -17.938 1 97.5 163 GLY B N 1
ATOM 4951 C CA . GLY B 1 163 ? -5.438 -46.719 -18 1 97.5 163 GLY B CA 1
ATOM 4952 C C . GLY B 1 163 ? -5.715 -45.438 -17.266 1 97.5 163 GLY B C 1
ATOM 4953 O O . GLY B 1 163 ? -6.867 -45 -17.156 1 97.5 163 GLY B O 1
ATOM 4954 N N . VAL B 1 164 ? -4.699 -44.75 -16.734 1 98.19 164 VAL B N 1
ATOM 4955 C CA . VAL B 1 164 ? -4.828 -43.5 -16.016 1 98.19 164 VAL B CA 1
ATOM 4956 C C . VAL B 1 164 ? -5.125 -42.375 -17 1 98.19 164 VAL B C 1
ATOM 4958 O O . VAL B 1 164 ? -4.453 -42.219 -18.031 1 98.19 164 VAL B O 1
ATOM 4961 N N . LYS B 1 165 ? -6.176 -41.562 -16.75 1 97.94 165 LYS B N 1
ATOM 4962 C CA . LYS B 1 165 ? -6.469 -40.375 -17.578 1 97.94 165 LYS B CA 1
ATOM 4963 C C . LYS B 1 165 ? -5.551 -39.219 -17.219 1 97.94 165 LYS B C 1
ATOM 4965 O O . LYS B 1 165 ? -5.551 -38.75 -16.094 1 97.94 165 LYS B O 1
ATOM 4970 N N . VAL B 1 166 ? -4.809 -38.781 -18.234 1 98.12 166 VAL B N 1
ATOM 4971 C CA . VAL B 1 166 ? -3.816 -37.75 -17.969 1 98.12 166 VAL B CA 1
ATOM 4972 C C . VAL B 1 166 ? -4.184 -36.469 -18.719 1 98.12 166 VAL B C 1
ATOM 4974 O O . VAL B 1 166 ? -4.398 -36.5 -19.922 1 98.12 166 VAL B O 1
ATOM 4977 N N . ARG B 1 167 ? -4.355 -35.406 -18 1 96.94 167 ARG B N 1
ATOM 4978 C CA . ARG B 1 167 ? -4.473 -34.062 -18.562 1 96.94 167 ARG B CA 1
ATOM 4979 C C . ARG B 1 167 ? -3.223 -33.219 -18.266 1 96.94 167 ARG B C 1
ATOM 4981 O O . ARG B 1 167 ? -2.857 -33.031 -17.109 1 96.94 167 ARG B O 1
ATOM 4988 N N . PHE B 1 168 ? -2.568 -32.75 -19.328 1 96.62 168 PHE B N 1
ATOM 4989 C CA . PHE B 1 168 ? -1.29 -32.062 -19.219 1 96.62 168 PHE B CA 1
ATOM 4990 C C . PHE B 1 168 ? -1.386 -30.656 -19.781 1 96.62 168 PHE B C 1
ATOM 4992 O O . PHE B 1 168 ? -1.61 -30.469 -20.969 1 96.62 168 PHE B O 1
ATOM 4999 N N . LEU B 1 169 ? -1.23 -29.641 -18.828 1 93.19 169 LEU B N 1
ATOM 5000 C CA . LEU B 1 169 ? -1.248 -28.234 -19.219 1 93.19 169 LEU B CA 1
ATOM 5001 C C . LEU B 1 169 ? 0.157 -27.641 -19.188 1 93.19 169 LEU B C 1
ATOM 5003 O O . LEU B 1 169 ? 0.861 -27.766 -18.172 1 93.19 169 LEU B O 1
ATOM 5007 N N . THR B 1 170 ? 0.63 -27.031 -20.266 1 89.5 170 THR B N 1
ATOM 5008 C CA . THR B 1 170 ? 1.885 -26.281 -20.312 1 89.5 170 THR B CA 1
ATOM 5009 C C . THR B 1 170 ? 1.656 -24.859 -20.812 1 89.5 170 THR B C 1
ATOM 5011 O O . THR B 1 170 ? 0.625 -24.578 -21.422 1 89.5 170 THR B O 1
ATOM 5014 N N . ASP B 1 171 ? 2.541 -24 -20.438 1 85.5 171 ASP B N 1
ATOM 5015 C CA . ASP B 1 171 ? 2.465 -22.625 -20.906 1 85.5 171 ASP B CA 1
ATOM 5016 C C . ASP B 1 171 ? 3.105 -22.484 -22.281 1 85.5 171 ASP B C 1
ATOM 5018 O O . ASP B 1 171 ? 4.164 -23.062 -22.547 1 85.5 171 ASP B O 1
ATOM 5022 N N . ALA B 1 172 ? 2.467 -21.672 -23.109 1 75.94 172 ALA B N 1
ATOM 5023 C CA . ALA B 1 172 ? 2.891 -21.531 -24.5 1 75.94 172 ALA B CA 1
ATOM 5024 C C . ALA B 1 172 ? 4.254 -20.844 -24.578 1 75.94 172 ALA B C 1
ATOM 5026 O O . ALA B 1 172 ? 5.055 -21.156 -25.469 1 75.94 172 ALA B O 1
ATOM 5027 N N . ILE B 1 173 ? 4.461 -19.953 -23.734 1 78.62 173 ILE B N 1
ATOM 5028 C CA . ILE B 1 173 ? 5.703 -19.188 -23.797 1 78.62 173 ILE B CA 1
ATOM 5029 C C . ILE B 1 173 ? 6.789 -19.906 -23 1 78.62 173 ILE B C 1
ATOM 5031 O O . ILE B 1 173 ? 7.918 -20.062 -23.469 1 78.62 173 ILE B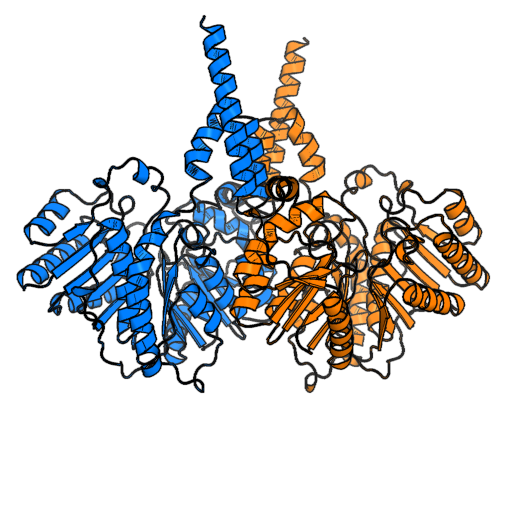 O 1
ATOM 5035 N N . GLY B 1 174 ? 6.512 -20.391 -21.906 1 82.19 174 GLY B N 1
ATOM 5036 C CA . GLY B 1 174 ? 7.484 -21.078 -21.062 1 82.19 174 GLY B CA 1
ATOM 5037 C C . GLY B 1 174 ? 7.992 -22.359 -21.672 1 82.19 174 GLY B C 1
ATOM 5038 O O . GLY B 1 174 ? 9.18 -22.672 -21.594 1 82.19 174 GLY B O 1
ATOM 5039 N N . SER B 1 175 ? 7.105 -23.062 -22.312 1 85.44 175 SER B N 1
ATOM 5040 C CA . SER B 1 175 ? 7.457 -24.359 -22.875 1 85.44 175 SER B CA 1
ATOM 5041 C C . SER B 1 175 ? 7.539 -24.297 -24.406 1 85.44 175 SER B C 1
ATOM 5043 O O . SER B 1 175 ? 7.227 -25.266 -25.078 1 85.44 175 SER B O 1
ATOM 5045 N N . TYR B 1 176 ? 7.898 -23.141 -24.844 1 77.19 176 TYR B N 1
ATOM 5046 C CA . TYR B 1 176 ? 7.996 -22.938 -26.297 1 77.19 176 TYR B CA 1
ATOM 5047 C C . TYR B 1 176 ? 9.031 -23.875 -26.906 1 77.19 176 TYR B C 1
ATOM 5049 O O . TYR B 1 176 ? 8.906 -24.266 -28.078 1 77.19 176 TYR B O 1
ATOM 5057 N N . GLY B 1 177 ? 9.961 -24.359 -26.172 1 79.88 177 GLY B N 1
ATOM 5058 C CA . GLY B 1 177 ? 11.047 -25.188 -26.672 1 79.88 177 GLY B CA 1
ATOM 5059 C C . GLY B 1 177 ? 10.727 -26.672 -26.672 1 79.88 177 GLY B C 1
ATOM 5060 O O . GLY B 1 177 ? 11.531 -27.484 -27.125 1 79.88 177 GLY B O 1
ATOM 5061 N N . LEU B 1 178 ? 9.57 -27.016 -26.203 1 88.81 178 LEU B N 1
ATOM 5062 C CA . LEU B 1 178 ? 9.172 -28.422 -26.203 1 88.81 178 LEU B CA 1
ATOM 5063 C C . LEU B 1 178 ? 9.008 -28.953 -27.609 1 88.81 178 LEU B C 1
ATOM 5065 O O . LEU B 1 178 ? 8.312 -28.344 -28.438 1 88.81 178 LEU B O 1
ATOM 5069 N N . SER B 1 179 ? 9.609 -30.062 -28 1 90.75 179 SER B N 1
ATOM 5070 C CA . SER B 1 179 ? 9.641 -30.578 -29.359 1 90.75 179 SER B CA 1
ATOM 5071 C C . SER B 1 179 ? 8.281 -31.156 -29.75 1 90.75 179 SER B C 1
ATOM 5073 O O . SER B 1 179 ? 7.523 -31.609 -28.906 1 90.75 179 SER B O 1
ATOM 5075 N N . ASP B 1 180 ? 8.078 -31.125 -31.016 1 90.06 180 ASP B N 1
ATOM 5076 C CA . ASP B 1 180 ? 6.859 -31.734 -31.547 1 90.06 180 ASP B CA 1
ATOM 5077 C C . ASP B 1 180 ? 6.82 -33.219 -31.266 1 90.06 180 ASP B C 1
ATOM 5079 O O . ASP B 1 180 ? 5.75 -33.781 -31.016 1 90.06 180 ASP B O 1
ATOM 5083 N N . ASN B 1 181 ? 7.914 -33.781 -31.312 1 93.69 181 ASN B N 1
ATOM 5084 C CA . ASN B 1 181 ? 7.992 -35.219 -31.031 1 93.69 181 ASN B CA 1
ATOM 5085 C C . ASN B 1 181 ? 7.555 -35.531 -29.609 1 93.69 181 ASN B C 1
ATOM 5087 O O . ASN B 1 181 ? 6.883 -36.531 -29.359 1 93.69 181 ASN B O 1
ATOM 5091 N N . TYR B 1 182 ? 8.031 -34.719 -28.672 1 94.38 182 TYR B N 1
ATOM 5092 C CA . TYR B 1 182 ? 7.629 -34.875 -27.281 1 94.38 182 TYR B CA 1
ATOM 5093 C C . TYR B 1 182 ? 6.109 -34.875 -27.141 1 94.38 182 TYR B C 1
ATOM 5095 O O . TYR B 1 182 ? 5.535 -35.719 -26.5 1 94.38 182 TYR B O 1
ATOM 5103 N N . ILE B 1 183 ? 5.508 -33.969 -27.781 1 93.06 183 ILE B N 1
ATOM 5104 C CA . ILE B 1 183 ? 4.062 -33.781 -27.719 1 93.06 183 ILE B CA 1
ATOM 5105 C C . ILE B 1 183 ? 3.359 -34.938 -28.406 1 93.06 183 ILE B C 1
ATOM 5107 O O . ILE B 1 183 ? 2.365 -35.469 -27.906 1 93.06 183 ILE B O 1
ATOM 5111 N N . GLU B 1 184 ? 3.838 -35.312 -29.594 1 94 184 GLU B N 1
ATOM 5112 C CA . GLU B 1 184 ? 3.24 -36.375 -30.359 1 94 184 GLU B CA 1
ATOM 5113 C C . GLU B 1 184 ? 3.303 -37.719 -29.578 1 94 184 GLU B C 1
ATOM 5115 O O . GLU B 1 184 ? 2.361 -38.5 -29.625 1 94 184 GLU B O 1
ATOM 5120 N N . ASP B 1 185 ? 4.414 -37.906 -28.938 1 95.81 185 ASP B N 1
ATOM 5121 C CA . ASP B 1 185 ? 4.555 -39.094 -28.109 1 95.81 185 ASP B CA 1
ATOM 5122 C C . ASP B 1 185 ? 3.475 -39.156 -27.031 1 95.81 185 ASP B C 1
ATOM 5124 O O . ASP B 1 185 ? 2.893 -40.219 -26.781 1 95.81 185 ASP B O 1
ATOM 5128 N N . LEU B 1 186 ? 3.273 -38.062 -26.391 1 96.44 186 LEU B N 1
ATOM 5129 C CA . LEU B 1 186 ? 2.254 -38 -25.344 1 96.44 186 LEU B CA 1
ATOM 5130 C C . LEU B 1 186 ? 0.867 -38.25 -25.922 1 96.44 186 LEU B C 1
ATOM 5132 O O . LEU B 1 186 ? 0.097 -39.031 -25.359 1 96.44 186 LEU B O 1
ATOM 5136 N N . ARG B 1 187 ? 0.597 -37.656 -27.031 1 95.25 187 ARG B N 1
ATOM 5137 C CA . ARG B 1 187 ? -0.71 -37.812 -27.656 1 95.25 187 ARG B CA 1
ATOM 5138 C C . ARG B 1 187 ? -0.938 -39.25 -28.109 1 95.25 187 ARG B C 1
ATOM 5140 O O . ARG B 1 187 ? -2.039 -39.781 -27.969 1 95.25 187 ARG B O 1
ATOM 5147 N N . ALA B 1 188 ? 0.047 -39.75 -28.656 1 96.88 188 ALA B N 1
ATOM 5148 C CA . ALA B 1 188 ? -0.029 -41.125 -29.125 1 96.88 188 ALA B CA 1
ATOM 5149 C C . ALA B 1 188 ? -0.342 -42.094 -27.984 1 96.88 188 ALA B C 1
ATOM 5151 O O . ALA B 1 188 ? -0.982 -43.125 -28.203 1 96.88 188 ALA B O 1
ATOM 5152 N N . ALA B 1 189 ? 0.078 -41.719 -26.828 1 97.31 189 ALA B N 1
ATOM 5153 C CA . ALA B 1 189 ? -0.156 -42.562 -25.656 1 97.31 189 ALA B CA 1
ATOM 5154 C C . ALA B 1 189 ? -1.526 -42.281 -25.047 1 97.31 189 ALA B C 1
ATOM 5156 O O . ALA B 1 189 ? -1.908 -42.906 -24.047 1 97.31 189 ALA B O 1
ATOM 5157 N N . GLY B 1 190 ? -2.273 -41.344 -25.625 1 96.31 190 GLY B N 1
ATOM 5158 C CA . GLY B 1 190 ? -3.617 -41.031 -25.172 1 96.31 190 GLY B CA 1
ATOM 5159 C C . GLY B 1 190 ? -3.66 -39.906 -24.156 1 96.31 190 GLY B C 1
ATOM 5160 O O . GLY B 1 190 ? -4.688 -39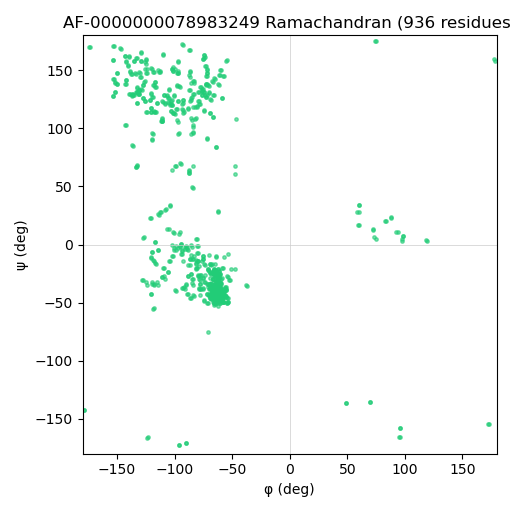.688 -23.5 1 96.31 190 GLY B O 1
ATOM 5161 N N . ILE B 1 191 ? -2.617 -39.219 -23.953 1 96.88 191 ILE B N 1
ATOM 5162 C CA . ILE B 1 191 ? -2.545 -38.094 -23 1 96.88 191 ILE B CA 1
ATOM 5163 C C . ILE B 1 191 ? -3.078 -36.844 -23.656 1 96.88 191 ILE B C 1
ATOM 5165 O O . ILE B 1 191 ? -2.711 -36.5 -24.797 1 96.88 191 ILE B O 1
ATOM 5169 N N . ASP B 1 192 ? -3.996 -36.156 -22.984 1 94.69 192 ASP B N 1
ATOM 5170 C CA . ASP B 1 192 ? -4.504 -34.875 -23.469 1 94.69 192 ASP B CA 1
ATOM 5171 C C . ASP B 1 192 ? -3.59 -33.719 -23.047 1 94.69 192 ASP B C 1
ATOM 5173 O O . ASP B 1 192 ? -3.551 -33.344 -21.859 1 94.69 192 ASP B O 1
ATOM 5177 N N . ILE B 1 193 ? -2.914 -33.219 -23.938 1 92.62 193 ILE B N 1
ATOM 5178 C CA . ILE B 1 193 ? -2.016 -32.094 -23.656 1 92.62 193 ILE B CA 1
ATOM 5179 C C . ILE B 1 193 ? -2.549 -30.828 -24.297 1 92.62 193 ILE B C 1
ATOM 5181 O O . ILE B 1 193 ? -2.912 -30.828 -25.484 1 92.62 193 ILE B O 1
ATOM 5185 N N . ALA B 1 194 ? -2.76 -29.828 -23.469 1 83.31 194 ALA B N 1
ATOM 5186 C CA . ALA B 1 194 ? -3.15 -28.516 -23.984 1 83.31 194 ALA B CA 1
ATOM 5187 C C . ALA B 1 194 ? -1.929 -27.703 -24.406 1 83.31 194 ALA B C 1
ATOM 5189 O O . ALA B 1 194 ? -1.087 -27.359 -23.578 1 83.31 194 ALA B O 1
ATOM 5190 N N . ASN B 1 195 ? -1.579 -27.719 -25.703 1 65.19 195 ASN B N 1
ATOM 5191 C CA . ASN B 1 195 ? -0.449 -26.938 -26.219 1 65.19 195 ASN B CA 1
ATOM 5192 C C . ASN B 1 195 ? -0.905 -25.625 -26.844 1 65.19 195 ASN B C 1
ATOM 5194 O O . ASN B 1 195 ? -1.582 -25.641 -27.875 1 65.19 195 ASN B O 1
ATOM 5198 N N . PRO B 1 196 ? -0.595 -24.484 -26.047 1 59.5 196 PRO B N 1
ATOM 5199 C CA . PRO B 1 196 ? -1.165 -23.203 -26.469 1 59.5 196 PRO B CA 1
ATOM 5200 C C . PRO B 1 196 ? -0.683 -22.766 -27.844 1 59.5 196 PRO B C 1
ATOM 5202 O O . PRO B 1 196 ? -1.273 -21.875 -28.453 1 59.5 196 PRO B O 1
ATOM 5205 N N . ARG B 1 197 ? 0.522 -23.188 -28.422 1 57.09 197 ARG B N 1
ATOM 5206 C CA . ARG B 1 197 ? 0.96 -22.75 -29.75 1 57.09 197 ARG B CA 1
ATOM 5207 C C . ARG B 1 197 ? -0.127 -22.984 -30.797 1 57.09 197 ARG B C 1
ATOM 5209 O O . ARG B 1 197 ? -0.193 -22.281 -31.797 1 57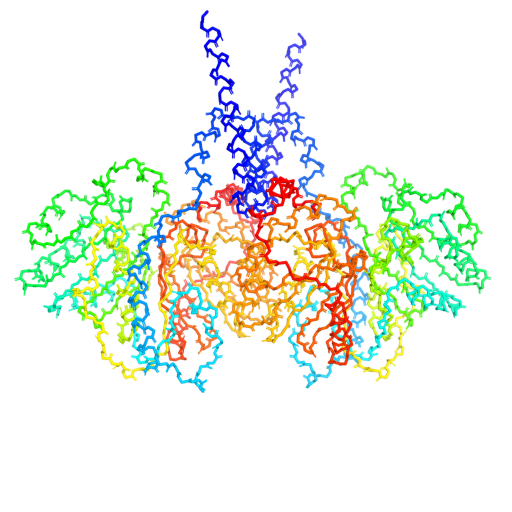.09 197 ARG B O 1
ATOM 5216 N N . LYS B 1 198 ? -0.861 -23.906 -30.609 1 53.91 198 LYS B N 1
ATOM 5217 C CA . LYS B 1 198 ? -1.854 -24.219 -31.641 1 53.91 198 LYS B CA 1
ATOM 5218 C C . LYS B 1 198 ? -3.184 -23.531 -31.344 1 53.91 198 LYS B C 1
ATOM 5220 O O . LYS B 1 198 ? -4.109 -23.594 -32.156 1 53.91 198 LYS B O 1
ATOM 5225 N N . GLN B 1 199 ? -3.227 -22.891 -30.156 1 53.28 199 GLN B N 1
ATOM 5226 C CA . GLN B 1 199 ? -4.457 -22.156 -29.891 1 53.28 199 GLN B CA 1
ATOM 5227 C C . GLN B 1 199 ? -4.418 -20.766 -30.516 1 53.28 199 GLN B C 1
ATOM 5229 O O . GLN B 1 199 ? -3.992 -19.812 -29.859 1 53.28 199 GLN B O 1
ATOM 5234 N N . ARG B 1 200 ? -4.047 -20.625 -31.781 1 47 200 ARG B N 1
ATOM 5235 C CA . ARG B 1 200 ? -3.748 -19.484 -32.625 1 47 200 ARG B CA 1
ATOM 5236 C C . ARG B 1 200 ? -4.965 -18.578 -32.781 1 47 200 ARG B C 1
ATOM 5238 O O . ARG B 1 200 ? -4.992 -17.688 -33.625 1 47 200 ARG B O 1
ATOM 5245 N N . GLY B 1 201 ? -5.914 -18.453 -31.859 1 46.5 201 GLY B N 1
ATOM 5246 C CA . GLY B 1 201 ? -6.887 -17.484 -32.312 1 46.5 201 GLY B CA 1
ATOM 5247 C C . GLY B 1 201 ? -6.52 -16.062 -31.969 1 46.5 201 GLY B C 1
ATOM 5248 O O . GLY B 1 201 ? -5.586 -15.828 -31.188 1 46.5 201 GLY B O 1
ATOM 5249 N N . PRO B 1 202 ? -6.918 -15.062 -32.812 1 44.56 202 PRO B N 1
ATOM 5250 C CA . PRO B 1 202 ? -6.633 -13.641 -32.625 1 44.56 202 PRO B CA 1
ATOM 5251 C C . PRO B 1 202 ? -6.699 -13.195 -31.172 1 44.56 202 PRO B C 1
ATOM 5253 O O . PRO B 1 202 ? -6.004 -12.25 -30.781 1 44.56 202 PRO B O 1
ATOM 5256 N N . ASN B 1 203 ? -7.531 -13.727 -30.469 1 45.81 203 ASN B N 1
ATOM 5257 C CA . ASN B 1 203 ? -7.77 -13.375 -29.078 1 45.81 203 ASN B CA 1
ATOM 5258 C C . ASN B 1 203 ? -6.602 -13.789 -28.188 1 45.81 203 ASN B C 1
ATOM 5260 O O . ASN B 1 203 ? -6.461 -13.297 -27.062 1 45.81 203 ASN B O 1
ATOM 5264 N N . THR B 1 204 ? -5.738 -14.695 -28.734 1 47.44 204 THR B N 1
ATOM 5265 C CA . THR B 1 204 ? -4.633 -15.273 -27.969 1 47.44 204 THR B CA 1
ATOM 5266 C C . THR B 1 204 ? -3.414 -14.359 -28 1 47.44 204 THR B C 1
ATOM 5268 O O . THR B 1 204 ? -2.555 -14.43 -27.125 1 47.44 204 THR B O 1
ATOM 5271 N N . ARG B 1 205 ? -3.289 -13.688 -29.141 1 46.59 205 ARG B N 1
ATOM 5272 C CA . ARG B 1 205 ? -2.098 -12.867 -29.328 1 46.59 205 ARG B CA 1
ATOM 5273 C C . ARG B 1 205 ? -1.959 -11.836 -28.219 1 46.59 205 ARG B C 1
ATOM 5275 O O . ARG B 1 205 ? -0.846 -11.523 -27.781 1 46.59 205 ARG B O 1
ATOM 5282 N N . PHE B 1 206 ? -3.111 -11.281 -27.844 1 50.06 206 PHE B N 1
ATOM 5283 C CA . PHE B 1 206 ? -3.041 -10.219 -26.844 1 50.06 206 PHE B CA 1
ATOM 5284 C C . PHE B 1 206 ? -2.924 -10.805 -25.453 1 50.06 206 PHE B C 1
ATOM 5286 O O . PHE B 1 206 ? -2.777 -10.062 -24.469 1 50.06 206 PHE B O 1
ATOM 5293 N N . GLN B 1 207 ? -2.809 -12.148 -25.5 1 57.59 207 GLN B N 1
ATOM 5294 C CA . GLN B 1 207 ? -2.752 -12.836 -24.219 1 57.59 207 GLN B CA 1
ATOM 5295 C C . GLN B 1 207 ? -1.334 -13.305 -23.906 1 57.59 207 GLN B C 1
ATOM 5297 O O . GLN B 1 207 ? -1.11 -14.008 -22.922 1 57.59 207 GLN B O 1
ATOM 5302 N N . VAL B 1 208 ? -0.443 -12.719 -24.734 1 56.12 208 VAL B N 1
ATOM 5303 C CA . VAL B 1 208 ? 0.938 -13.156 -24.562 1 56.12 208 VAL B CA 1
ATOM 5304 C C . VAL B 1 208 ? 1.472 -12.672 -23.219 1 56.12 208 VAL B C 1
ATOM 5306 O O . VAL B 1 208 ? 2.385 -13.281 -22.656 1 56.12 208 VAL B O 1
ATOM 5309 N N . ASN B 1 209 ? 0.761 -11.742 -22.75 1 65.12 209 ASN B N 1
ATOM 5310 C CA . ASN B 1 209 ? 1.262 -11.172 -21.516 1 65.12 209 ASN B CA 1
ATOM 5311 C C . ASN B 1 209 ? 0.815 -11.977 -20.297 1 65.12 209 ASN B C 1
ATOM 5313 O O . ASN B 1 209 ? 1.406 -11.875 -19.219 1 65.12 209 ASN B O 1
ATOM 5317 N N . TYR B 1 210 ? -0.096 -12.812 -20.594 1 75 210 TYR B N 1
ATOM 5318 C CA . TYR B 1 210 ? -0.588 -13.625 -19.484 1 75 210 TYR B CA 1
ATOM 5319 C C . TYR B 1 210 ? -0.014 -15.039 -19.547 1 75 210 TYR B C 1
ATOM 5321 O O . TYR B 1 210 ? -0.062 -15.688 -20.594 1 75 210 TYR B O 1
ATOM 5329 N N . ARG B 1 211 ? 0.68 -15.352 -18.469 1 83 211 ARG B N 1
ATOM 5330 C CA . ARG B 1 211 ? 1.324 -16.656 -18.375 1 83 211 ARG B CA 1
ATOM 5331 C C . ARG B 1 211 ? 0.752 -17.469 -17.234 1 83 211 ARG B C 1
ATOM 5333 O O . ARG B 1 211 ? 0.431 -16.922 -16.172 1 83 211 ARG B O 1
ATOM 5340 N N . ASN B 1 212 ? 0.545 -18.672 -17.609 1 89.5 212 ASN B N 1
ATOM 5341 C CA . ASN B 1 212 ? 0.229 -19.562 -16.5 1 89.5 212 ASN B CA 1
ATOM 5342 C C . ASN B 1 212 ? 1.492 -20.078 -15.805 1 89.5 212 ASN B C 1
ATOM 5344 O O . ASN B 1 212 ? 2.121 -21.031 -16.281 1 89.5 212 ASN B O 1
ATOM 5348 N N . HIS B 1 213 ? 1.813 -19.5 -14.703 1 94.62 213 HIS B N 1
ATOM 5349 C CA . HIS B 1 213 ? 3.064 -19.734 -13.984 1 94.62 213 HIS B CA 1
ATOM 5350 C C . HIS B 1 213 ? 2.885 -20.781 -12.891 1 94.62 213 HIS B C 1
ATOM 5352 O O . HIS B 1 213 ? 3.799 -21.016 -12.102 1 94.62 213 HIS B O 1
ATOM 5358 N N . ARG B 1 214 ? 1.731 -21.453 -12.914 1 96.69 214 ARG B N 1
ATOM 5359 C CA . ARG B 1 214 ? 1.439 -22.453 -11.891 1 96.69 214 ARG B CA 1
ATOM 5360 C C . ARG B 1 214 ? 2.174 -23.766 -12.172 1 96.69 214 ARG B C 1
ATOM 5362 O O . ARG B 1 214 ? 2.307 -24.172 -13.328 1 96.69 214 ARG B O 1
ATOM 5369 N N . LYS B 1 215 ? 2.75 -24.328 -11.133 1 98 215 LYS B N 1
ATOM 5370 C CA . LYS B 1 215 ? 3.342 -25.672 -11.148 1 98 215 LYS B CA 1
ATOM 5371 C C . LYS B 1 215 ? 2.648 -26.578 -10.141 1 98 215 LYS B C 1
ATOM 5373 O O . LYS B 1 215 ? 2.979 -26.578 -8.953 1 98 215 LYS B O 1
ATOM 5378 N N . THR B 1 216 ? 1.731 -27.297 -10.672 1 98.25 216 THR B N 1
ATOM 5379 C CA . THR B 1 216 ? 0.909 -28.125 -9.797 1 98.25 216 THR B CA 1
ATOM 5380 C C . THR B 1 216 ? 0.688 -29.516 -10.398 1 98.25 216 THR B C 1
ATOM 5382 O O . THR B 1 216 ? 0.648 -29.656 -11.625 1 98.25 216 THR B O 1
ATOM 5385 N N . VAL B 1 217 ? 0.6 -30.516 -9.578 1 98.81 217 VAL B N 1
ATOM 5386 C CA . VAL B 1 217 ? 0.263 -31.891 -9.945 1 98.81 217 VAL B CA 1
ATOM 5387 C C . VAL B 1 217 ? -0.753 -32.469 -8.961 1 98.81 217 VAL B C 1
ATOM 5389 O O . VAL B 1 217 ? -0.6 -32.312 -7.742 1 98.81 217 VAL B O 1
ATOM 5392 N N . VAL B 1 218 ? -1.801 -33 -9.461 1 98.69 218 VAL B N 1
ATOM 5393 C CA . VAL B 1 218 ? -2.785 -33.688 -8.648 1 98.69 218 VAL B CA 1
ATOM 5394 C C . VAL B 1 218 ? -2.91 -35.156 -9.117 1 98.69 218 VAL B C 1
ATOM 5396 O O . VAL B 1 218 ? -3.07 -35.406 -10.312 1 98.69 218 VAL B O 1
ATOM 5399 N N . VAL B 1 219 ? -2.828 -36.094 -8.195 1 98.69 219 VAL B N 1
ATOM 5400 C CA . VAL B 1 219 ? -2.953 -37.531 -8.508 1 98.69 219 VAL B CA 1
ATOM 5401 C C . VAL B 1 219 ? -4.168 -38.094 -7.785 1 98.69 219 VAL B C 1
ATOM 5403 O O . VAL B 1 219 ? -4.199 -38.156 -6.555 1 98.69 219 VAL B O 1
ATOM 5406 N N . ASP B 1 220 ? -5.168 -38.531 -8.484 1 98.25 220 ASP B N 1
ATOM 5407 C CA . ASP B 1 220 ? -6.348 -39.281 -8.062 1 98.25 220 ASP B CA 1
ATOM 5408 C C . ASP B 1 220 ? -7.148 -38.5 -7.023 1 98.25 220 ASP B C 1
ATOM 5410 O O . ASP B 1 220 ? -7.863 -39.094 -6.215 1 98.25 220 ASP B O 1
ATOM 5414 N N . GLY B 1 221 ? -6.891 -37.156 -6.914 1 96.5 221 GLY B N 1
ATOM 5415 C CA . GLY B 1 221 ? -7.59 -36.344 -5.93 1 96.5 221 GLY B CA 1
ATOM 5416 C C . GLY B 1 221 ? -7.125 -36.625 -4.508 1 96.5 221 GLY B C 1
ATOM 5417 O O . GLY B 1 221 ? -7.762 -36.156 -3.551 1 96.5 221 GLY B O 1
ATOM 5418 N N . GLN B 1 222 ? -6.027 -37.312 -4.391 1 97.69 222 GLN B N 1
ATOM 5419 C CA . GLN B 1 222 ? -5.57 -37.75 -3.07 1 97.69 222 GLN B CA 1
ATOM 5420 C C . GLN B 1 222 ? -4.25 -37.062 -2.705 1 97.69 222 GLN B C 1
ATOM 5422 O O . GLN B 1 222 ? -3.963 -36.844 -1.526 1 97.69 222 GLN B O 1
ATOM 5427 N N . THR B 1 223 ? -3.447 -36.844 -3.689 1 98.56 223 THR B N 1
ATOM 5428 C CA . THR B 1 223 ? -2.143 -36.219 -3.484 1 98.56 223 THR B CA 1
ATOM 5429 C C . THR B 1 223 ? -1.956 -35.031 -4.418 1 98.56 223 THR B C 1
ATOM 5431 O O . THR B 1 223 ? -2.344 -35.094 -5.586 1 98.56 223 THR B O 1
ATOM 5434 N N . GLY B 1 224 ? -1.48 -33.906 -3.846 1 98.81 224 GLY B N 1
ATOM 5435 C CA . GLY B 1 224 ? -1.183 -32.719 -4.633 1 98.81 224 GLY B CA 1
ATOM 5436 C C . GLY B 1 224 ? 0.239 -32.25 -4.449 1 98.81 224 GLY B C 1
ATOM 5437 O O . GLY B 1 224 ? 0.874 -32.5 -3.43 1 98.81 224 GLY B O 1
ATOM 5438 N N . PHE B 1 225 ? 0.787 -31.625 -5.445 1 98.94 225 PHE B N 1
ATOM 5439 C CA . PHE B 1 225 ? 2.08 -30.953 -5.406 1 98.94 225 PHE B CA 1
ATOM 5440 C C . PHE B 1 225 ? 1.957 -29.516 -5.891 1 98.94 225 PHE B C 1
ATOM 5442 O O . PHE B 1 225 ? 1.237 -29.234 -6.852 1 98.94 225 PHE B O 1
ATOM 5449 N N . ILE B 1 226 ? 2.572 -28.625 -5.254 1 98.88 226 ILE B N 1
ATOM 5450 C CA . ILE B 1 226 ? 2.619 -27.234 -5.656 1 98.88 226 ILE B CA 1
ATOM 5451 C C . ILE B 1 226 ? 3.936 -26.609 -5.195 1 98.88 226 ILE B C 1
ATOM 5453 O O . ILE B 1 226 ? 4.418 -26.891 -4.098 1 98.88 226 ILE B O 1
ATOM 5457 N N . GLY B 1 227 ? 4.559 -25.797 -6.047 1 98.62 227 GLY B N 1
ATOM 5458 C CA . GLY B 1 227 ? 5.805 -25.156 -5.664 1 98.62 227 GLY B CA 1
ATOM 5459 C C . GLY B 1 227 ? 6.469 -24.406 -6.805 1 98.62 227 GLY B C 1
ATOM 5460 O O . GLY B 1 227 ? 5.793 -23.891 -7.691 1 98.62 227 GLY B O 1
ATOM 5461 N N . GLY B 1 228 ? 7.766 -24.266 -6.691 1 97.94 228 GLY B N 1
ATOM 5462 C CA . GLY B 1 228 ? 8.461 -23.359 -7.594 1 97.94 228 GLY B CA 1
ATOM 5463 C C . GLY B 1 228 ? 9.18 -24.078 -8.719 1 97.94 228 GLY B C 1
ATOM 5464 O O . GLY B 1 228 ? 9.555 -23.453 -9.719 1 97.94 228 GLY B O 1
ATOM 5465 N N . HIS B 1 229 ? 9.305 -25.375 -8.711 1 97.75 229 HIS B N 1
ATOM 5466 C CA . HIS B 1 229 ? 10.117 -26.125 -9.672 1 97.75 229 HIS B CA 1
ATOM 5467 C C . HIS B 1 229 ? 9.383 -26.281 -11 1 97.75 229 HIS B C 1
ATOM 5469 O O . HIS B 1 229 ? 8.227 -26.703 -11.023 1 97.75 229 HIS B O 1
ATOM 5475 N N . ASN B 1 230 ? 10.078 -25.969 -12.07 1 97.5 230 ASN B N 1
ATOM 5476 C CA . ASN B 1 230 ? 9.695 -26.438 -13.406 1 97.5 230 ASN B CA 1
ATOM 5477 C C . ASN B 1 230 ? 10.352 -27.766 -13.742 1 97.5 230 ASN B C 1
ATOM 5479 O O . ASN B 1 230 ? 10.867 -28.453 -12.859 1 97.5 230 ASN B O 1
ATOM 5483 N N . VAL B 1 231 ? 10.203 -28.172 -15.023 1 97.88 231 VAL B N 1
ATOM 5484 C CA . VAL B 1 231 ? 10.75 -29.469 -15.406 1 97.88 231 VAL B CA 1
ATOM 5485 C C . VAL B 1 231 ? 11.938 -29.281 -16.344 1 97.88 231 VAL B C 1
ATOM 5487 O O . VAL B 1 231 ? 11.758 -28.906 -17.516 1 97.88 231 VAL B O 1
ATOM 5490 N N . GLY B 1 232 ? 13.078 -29.516 -15.898 1 96.25 232 GLY B N 1
ATOM 5491 C CA . GLY B 1 232 ? 14.344 -29.438 -16.594 1 96.25 232 GLY B CA 1
ATOM 5492 C C . GLY B 1 232 ? 15.539 -29.75 -15.711 1 96.25 232 GLY B C 1
ATOM 5493 O O . GLY B 1 232 ? 15.477 -29.562 -14.492 1 96.25 232 GLY B O 1
ATOM 5494 N N . VAL B 1 233 ? 16.625 -30.141 -16.312 1 95.62 233 VAL B N 1
ATOM 5495 C CA . VAL B 1 233 ? 17.766 -30.609 -15.547 1 95.62 233 VAL B CA 1
ATOM 5496 C C . VAL B 1 233 ? 18.359 -29.453 -14.734 1 95.62 233 VAL B C 1
ATOM 5498 O O . VAL B 1 233 ? 19.016 -29.688 -13.719 1 95.62 233 VAL B O 1
ATOM 5501 N N . GLU B 1 234 ? 18.156 -28.234 -15.148 1 94.38 234 GLU B N 1
ATOM 5502 C CA . GLU B 1 234 ? 18.641 -27.094 -14.375 1 94.38 234 GLU B CA 1
ATOM 5503 C C . GLU B 1 234 ? 18 -27.047 -13 1 94.38 234 GLU B C 1
ATOM 5505 O O . GLU B 1 234 ? 18.625 -26.609 -12.031 1 94.38 234 GLU B O 1
ATOM 5510 N N . TYR B 1 235 ? 16.812 -27.547 -12.883 1 95.38 235 TYR B N 1
ATOM 5511 C CA . TYR B 1 235 ? 16.094 -27.516 -11.617 1 95.38 235 TYR B CA 1
ATOM 5512 C C . TYR B 1 235 ? 16.562 -28.609 -10.68 1 95.38 235 TYR B C 1
ATOM 5514 O O . TYR B 1 235 ? 16.188 -28.641 -9.508 1 95.38 235 TYR B O 1
ATOM 5522 N N . LEU B 1 236 ? 17.422 -29.5 -11.188 1 95.38 236 LEU B N 1
ATOM 5523 C CA . LEU B 1 236 ? 18.109 -30.5 -10.375 1 95.38 236 LEU B CA 1
ATOM 5524 C C . LEU B 1 236 ? 19.484 -29.984 -9.953 1 95.38 236 LEU B C 1
ATOM 5526 O O . LEU B 1 236 ? 20.234 -30.703 -9.281 1 95.38 236 LEU B O 1
ATOM 5530 N N . GLY B 1 237 ? 19.766 -28.781 -10.383 1 93.38 237 GLY B N 1
ATOM 5531 C CA . GLY B 1 237 ? 21.062 -28.203 -10.062 1 93.38 237 GLY B CA 1
ATOM 5532 C C . GLY B 1 237 ? 22.172 -28.625 -11.016 1 93.38 237 GLY B C 1
ATOM 5533 O O . GLY B 1 237 ? 23.344 -28.562 -10.688 1 93.38 237 GLY B O 1
ATOM 5534 N N . GLN B 1 238 ? 21.797 -29.062 -12.148 1 91.5 238 GLN B N 1
ATOM 5535 C CA . GLN B 1 238 ? 22.781 -29.672 -13.055 1 91.5 238 GLN B CA 1
ATOM 5536 C C . GLN B 1 238 ? 23.234 -28.656 -14.109 1 91.5 238 GLN B C 1
ATOM 5538 O O . GLN B 1 238 ? 24.062 -28.984 -14.961 1 91.5 238 GLN B O 1
ATOM 5543 N N . ASP B 1 239 ? 22.688 -27.453 -14.07 1 88.5 239 ASP B N 1
ATOM 5544 C CA . ASP B 1 239 ? 23.219 -26.391 -14.922 1 88.5 239 ASP B CA 1
ATOM 5545 C C . ASP B 1 239 ? 24.609 -25.969 -14.461 1 88.5 239 ASP B C 1
ATOM 5547 O O . ASP B 1 239 ? 24.797 -25.594 -13.297 1 88.5 239 ASP B O 1
ATOM 5551 N N . PRO B 1 240 ? 25.5 -26.016 -15.328 1 87.19 240 PRO B N 1
ATOM 5552 C CA . PRO B 1 240 ? 26.875 -25.734 -14.906 1 87.19 240 PRO B CA 1
ATOM 5553 C C . PRO B 1 240 ? 27.094 -24.266 -14.523 1 87.19 240 PRO B C 1
ATOM 5555 O O . PRO B 1 240 ? 28 -23.953 -13.75 1 87.19 240 PRO B O 1
ATOM 5558 N N . VAL B 1 241 ? 26.359 -23.422 -14.984 1 84.88 241 VAL B N 1
ATOM 5559 C CA . VAL B 1 241 ? 26.531 -21.984 -14.719 1 84.88 241 VAL B CA 1
ATOM 5560 C C . VAL B 1 241 ? 25.797 -21.625 -13.43 1 84.88 241 VAL B C 1
ATOM 5562 O O . VAL B 1 241 ? 26.391 -21 -12.531 1 84.88 241 VAL B O 1
ATOM 5565 N N . MET B 1 242 ? 24.625 -22.047 -13.25 1 86.56 242 MET B N 1
ATOM 5566 C CA . MET B 1 242 ? 23.812 -21.656 -12.109 1 86.56 242 MET B CA 1
ATOM 5567 C C . MET B 1 242 ? 24.125 -22.531 -10.891 1 86.56 242 MET B C 1
ATOM 5569 O O . MET B 1 242 ? 23.984 -22.078 -9.758 1 86.56 242 MET B O 1
ATOM 5573 N N . GLY B 1 243 ? 24.516 -23.719 -11.172 1 92.25 243 GLY B N 1
ATOM 5574 C CA . GLY B 1 243 ? 24.781 -24.625 -10.062 1 92.25 243 GLY B CA 1
ATOM 5575 C C . GLY B 1 243 ? 23.516 -25.047 -9.336 1 92.25 243 GLY B C 1
ATOM 5576 O O . GLY B 1 243 ? 22.516 -25.391 -9.969 1 92.25 243 GLY B O 1
ATOM 5577 N N . ARG B 1 244 ? 23.625 -25.016 -7.938 1 95 244 ARG B N 1
ATOM 5578 C CA . ARG B 1 244 ? 22.469 -25.422 -7.141 1 95 244 ARG B CA 1
ATOM 5579 C C . ARG B 1 244 ? 21.25 -24.562 -7.438 1 95 244 ARG B C 1
ATOM 5581 O O . ARG B 1 244 ? 21.359 -23.328 -7.492 1 95 244 ARG B O 1
ATOM 5588 N N . TRP B 1 245 ? 20.203 -25.188 -7.77 1 97.12 245 TRP B N 1
ATOM 5589 C CA . TRP B 1 245 ? 18.906 -24.531 -7.887 1 97.12 245 TRP B CA 1
ATOM 5590 C C . TRP B 1 245 ? 18.094 -24.703 -6.609 1 97.12 245 TRP B C 1
ATOM 5592 O O . TRP B 1 245 ? 17.422 -25.719 -6.43 1 97.12 245 TRP B O 1
ATOM 5602 N N . ARG B 1 246 ? 18.156 -23.719 -5.738 1 98.06 246 ARG B N 1
ATOM 5603 C CA . ARG B 1 246 ? 17.484 -23.781 -4.449 1 98.06 246 ARG B CA 1
ATOM 5604 C C . ARG B 1 246 ? 16 -23.406 -4.582 1 98.06 246 ARG B C 1
ATOM 5606 O O . ARG B 1 246 ? 15.68 -22.234 -4.816 1 98.06 246 ARG B O 1
ATOM 5613 N N . ASP B 1 247 ? 15.141 -24.359 -4.457 1 98.5 247 ASP B N 1
ATOM 5614 C CA . ASP B 1 247 ? 13.703 -24.188 -4.605 1 98.5 247 ASP B CA 1
ATOM 5615 C C . ASP B 1 247 ? 12.93 -25.125 -3.676 1 98.5 247 ASP B C 1
ATOM 5617 O O . ASP B 1 247 ? 13.539 -25.891 -2.926 1 98.5 247 ASP B O 1
ATOM 5621 N N . THR B 1 248 ? 11.625 -24.875 -3.57 1 98.75 248 THR B N 1
ATOM 5622 C CA . THR B 1 248 ? 10.812 -25.672 -2.652 1 98.75 248 THR B CA 1
ATOM 5623 C C . THR B 1 248 ? 9.469 -26.016 -3.279 1 98.75 248 THR B C 1
ATOM 5625 O O . THR B 1 248 ? 8.828 -25.156 -3.893 1 98.75 248 THR B O 1
ATOM 5628 N N . HIS B 1 249 ? 9.109 -27.25 -3.246 1 98.75 249 HIS B N 1
ATOM 5629 C CA . HIS B 1 249 ? 7.758 -27.75 -3.457 1 98.75 249 HIS B CA 1
ATOM 5630 C C . HIS B 1 249 ? 7.164 -28.297 -2.164 1 98.75 249 HIS B C 1
ATOM 5632 O O . HIS B 1 249 ? 7.879 -28.484 -1.179 1 98.75 249 HIS B O 1
ATOM 5638 N N . VAL B 1 250 ? 5.867 -28.438 -2.186 1 98.88 250 VAL B N 1
ATOM 5639 C CA . VAL B 1 250 ? 5.207 -29.109 -1.066 1 98.88 250 VAL B CA 1
ATOM 5640 C C . VAL B 1 250 ? 4.238 -30.156 -1.59 1 98.88 250 VAL B C 1
ATOM 5642 O O . VAL B 1 250 ? 3.555 -29.938 -2.594 1 98.88 250 VAL B O 1
ATOM 5645 N N . GLN B 1 251 ? 4.344 -31.328 -1.039 1 98.94 251 GLN B N 1
ATOM 5646 C CA . GLN B 1 251 ? 3.332 -32.375 -1.231 1 98.94 251 GLN B CA 1
ATOM 5647 C C . GLN B 1 251 ? 2.197 -32.219 -0.223 1 98.94 251 GLN B C 1
ATOM 5649 O O . GLN B 1 251 ? 2.438 -32.125 0.983 1 98.94 251 GLN B O 1
ATOM 5654 N N . ILE B 1 252 ? 1.012 -32.156 -0.711 1 98.81 252 ILE B N 1
ATOM 5655 C CA . ILE B 1 252 ? -0.12 -31.953 0.186 1 98.81 252 ILE B CA 1
ATOM 5656 C C . ILE B 1 252 ? -1.085 -33.125 0.078 1 98.81 252 ILE B C 1
ATOM 5658 O O . ILE B 1 252 ? -1.143 -33.812 -0.955 1 98.81 252 ILE B O 1
ATOM 5662 N N . THR B 1 253 ? -1.796 -33.438 1.109 1 98.56 253 THR B N 1
ATOM 5663 C CA . THR B 1 253 ? -2.893 -34.375 1.201 1 98.56 253 THR B CA 1
ATOM 5664 C C . THR B 1 253 ? -4.082 -33.781 1.935 1 98.56 253 THR B C 1
ATOM 5666 O O . THR B 1 253 ? -3.957 -32.719 2.572 1 98.56 253 THR B O 1
ATOM 5669 N N . GLY B 1 254 ? -5.199 -34.375 1.733 1 96.88 254 GLY B N 1
ATOM 5670 C CA . GLY B 1 254 ? -6.391 -33.875 2.4 1 96.88 254 GLY B CA 1
ATOM 5671 C C . GLY B 1 254 ? -7.207 -32.938 1.54 1 96.88 254 GLY B C 1
ATOM 5672 O O . GLY B 1 254 ? -7.035 -32.875 0.32 1 96.88 254 GLY B O 1
ATOM 5673 N N . PRO B 1 255 ? -8.148 -32.188 2.125 1 95.94 255 PRO B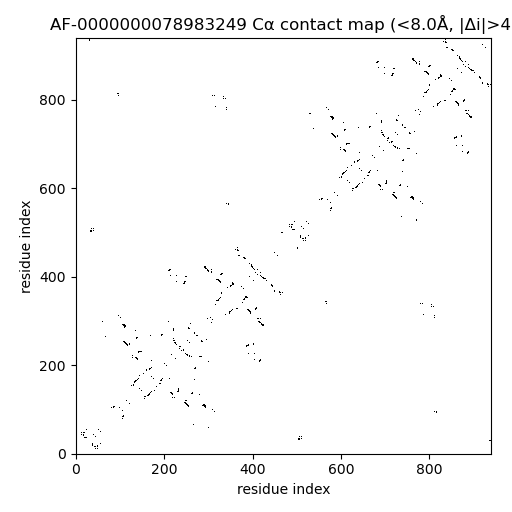 N 1
ATOM 5674 C CA . PRO B 1 255 ? -9.117 -31.359 1.393 1 95.94 255 PRO B CA 1
ATOM 5675 C C . PRO B 1 255 ? -8.445 -30.281 0.541 1 95.94 255 PRO B C 1
ATOM 5677 O O . PRO B 1 255 ? -9.016 -29.844 -0.457 1 95.94 255 PRO B O 1
ATOM 5680 N N . SER B 1 256 ? -7.25 -29.859 0.895 1 96.69 256 SER B N 1
ATOM 5681 C CA . SER B 1 256 ? -6.562 -28.844 0.096 1 96.69 256 SER B CA 1
ATOM 5682 C C . SER B 1 256 ? -6.25 -29.359 -1.303 1 96.69 256 SER B C 1
ATOM 5684 O O . SER B 1 256 ? -6.121 -28.578 -2.248 1 96.69 256 SER B O 1
ATOM 5686 N N . VAL B 1 257 ? -6.188 -30.672 -1.475 1 97.69 257 VAL B N 1
ATOM 5687 C CA . VAL B 1 257 ? -5.961 -31.266 -2.787 1 97.69 257 VAL B CA 1
ATOM 5688 C C . VAL B 1 257 ? -7.16 -30.984 -3.693 1 97.69 257 VAL B C 1
ATOM 5690 O O . VAL B 1 257 ? -6.996 -30.734 -4.891 1 97.69 257 VAL B O 1
ATOM 5693 N N . LEU B 1 258 ? -8.312 -31.047 -3.092 1 95.06 258 LEU B N 1
ATOM 5694 C CA . LEU B 1 258 ? -9.531 -30.797 -3.857 1 95.06 258 LEU B CA 1
ATOM 5695 C C . LEU B 1 258 ? -9.594 -29.344 -4.332 1 95.06 258 LEU B C 1
ATOM 5697 O O . LEU B 1 258 ? -10.086 -29.078 -5.43 1 95.06 258 LEU B O 1
ATOM 5701 N N . GLN B 1 259 ? -9.086 -28.484 -3.486 1 95.12 259 GLN B N 1
ATOM 5702 C CA . GLN B 1 259 ? -9.023 -27.094 -3.891 1 95.12 259 GLN B CA 1
ATOM 5703 C C . GLN B 1 259 ? -8.047 -26.891 -5.043 1 95.12 259 GLN B C 1
ATOM 5705 O O . GLN B 1 259 ? -8.336 -26.172 -5.996 1 95.12 259 GLN B O 1
ATOM 5710 N N . LEU B 1 260 ? -6.934 -27.547 -4.934 1 96.56 260 LEU B N 1
ATOM 5711 C CA . LEU B 1 260 ? -5.934 -27.469 -5.996 1 96.56 260 LEU B CA 1
ATOM 5712 C C . LEU B 1 260 ? -6.484 -28.047 -7.301 1 96.56 260 LEU B C 1
ATOM 5714 O O . LEU B 1 260 ? -6.238 -27.484 -8.375 1 96.56 260 LEU B O 1
ATOM 5718 N N . GLN B 1 261 ? -7.188 -29.125 -7.137 1 94.94 261 GLN B N 1
ATOM 5719 C CA . GLN B 1 261 ? -7.84 -29.781 -8.266 1 94.94 261 GLN B CA 1
ATOM 5720 C C . GLN B 1 261 ? -8.844 -28.844 -8.938 1 94.94 261 GLN B C 1
ATOM 5722 O O . GLN B 1 261 ? -8.93 -28.797 -10.164 1 94.94 261 GLN B O 1
ATOM 5727 N N . LEU B 1 262 ? -9.562 -28.141 -8.172 1 92.81 262 LEU B N 1
ATOM 5728 C CA . LEU B 1 262 ? -10.531 -27.188 -8.711 1 92.81 262 LEU B CA 1
ATOM 5729 C C . LEU B 1 262 ? -9.836 -26.094 -9.523 1 92.81 262 LEU B C 1
ATOM 5731 O O . LEU B 1 262 ? -10.312 -25.719 -10.594 1 92.81 262 LEU B O 1
ATOM 5735 N N . VAL B 1 263 ? -8.734 -25.609 -8.992 1 93.06 263 VAL B N 1
ATOM 5736 C CA . VAL B 1 263 ? -7.969 -24.578 -9.688 1 93.06 263 VAL B CA 1
ATOM 5737 C C . VAL B 1 263 ? -7.52 -25.109 -11.047 1 93.06 263 VAL B C 1
ATOM 5739 O O . VAL B 1 263 ? -7.629 -24.406 -12.055 1 93.06 263 VAL B O 1
ATOM 5742 N N . PHE B 1 264 ? -7.039 -26.297 -11.094 1 93.88 264 PHE B N 1
ATOM 5743 C CA . PHE B 1 264 ? -6.625 -26.891 -12.359 1 93.88 264 PHE B CA 1
ATOM 5744 C C . PHE B 1 264 ? -7.805 -27.016 -13.312 1 93.88 264 PHE B C 1
ATOM 5746 O O . PHE B 1 264 ? -7.676 -26.719 -14.508 1 93.88 264 PHE B O 1
ATOM 5753 N N . ALA B 1 265 ? -8.891 -27.516 -12.812 1 91.88 265 ALA B N 1
ATOM 5754 C CA . ALA B 1 265 ? -10.07 -27.719 -13.648 1 91.88 265 ALA B CA 1
ATOM 5755 C C . ALA B 1 265 ? -10.5 -26.406 -14.312 1 91.88 265 ALA B C 1
ATOM 5757 O O . ALA B 1 265 ? -10.938 -26.391 -15.469 1 91.88 265 ALA B O 1
ATOM 5758 N N . GLU B 1 266 ? -10.367 -25.391 -13.586 1 87 266 GLU B N 1
ATOM 5759 C CA . GLU B 1 266 ? -10.711 -24.078 -14.133 1 87 266 GLU B CA 1
ATOM 5760 C C . GLU B 1 266 ? -9.75 -23.672 -15.242 1 87 266 GLU B C 1
ATOM 5762 O O . GLU B 1 266 ? -10.164 -23.172 -16.281 1 87 266 GLU B O 1
ATOM 5767 N N . ASP B 1 267 ? -8.5 -23.859 -14.953 1 87.81 267 ASP B N 1
ATOM 5768 C CA . ASP B 1 267 ? -7.5 -23.547 -15.969 1 87.81 267 ASP B CA 1
ATOM 5769 C C . ASP B 1 267 ? -7.711 -24.391 -17.219 1 87.81 267 ASP B C 1
ATOM 5771 O O . ASP B 1 267 ? -7.562 -23.891 -18.344 1 87.81 267 ASP B O 1
ATOM 5775 N N . TRP B 1 268 ? -8 -25.609 -17.016 1 89.44 268 TRP B N 1
ATOM 5776 C CA . TRP B 1 268 ? -8.211 -26.531 -18.125 1 89.44 268 TRP B CA 1
ATOM 5777 C C . TRP B 1 268 ? -9.414 -26.109 -18.953 1 89.44 268 TRP B C 1
ATOM 5779 O O . TRP B 1 268 ? -9.367 -26.156 -20.188 1 89.44 268 TRP B O 1
ATOM 5789 N N . HIS B 1 269 ? -10.453 -25.797 -18.281 1 85.25 269 HIS B N 1
ATOM 5790 C CA . HIS B 1 269 ? -11.641 -25.344 -18.984 1 85.25 269 HIS B CA 1
ATOM 5791 C C . HIS B 1 269 ? -11.344 -24.109 -19.828 1 85.25 269 HIS B C 1
ATOM 5793 O O . HIS B 1 269 ? -11.852 -23.984 -20.953 1 85.25 269 HIS B O 1
ATOM 5799 N N . TRP B 1 270 ? -10.617 -23.312 -19.281 1 77.69 270 TRP B N 1
ATOM 5800 C CA . TRP B 1 270 ? -10.234 -22.109 -20 1 77.69 270 TRP B CA 1
ATOM 5801 C C . TRP B 1 270 ? -9.398 -22.453 -21.234 1 77.69 270 TRP B C 1
ATOM 5803 O O . TRP B 1 270 ? -9.609 -21.875 -22.312 1 77.69 270 TRP B O 1
ATOM 5813 N N . ALA B 1 271 ? -8.516 -23.344 -21.062 1 80.56 271 ALA B N 1
ATOM 5814 C CA . ALA B 1 271 ? -7.555 -23.672 -22.125 1 80.56 271 ALA B CA 1
ATOM 5815 C C . ALA B 1 271 ? -8.195 -24.531 -23.203 1 80.56 271 ALA B C 1
ATOM 5817 O O . ALA B 1 271 ? -7.891 -24.391 -24.391 1 80.56 271 ALA B O 1
ATOM 5818 N N . ARG B 1 272 ? -9.078 -25.469 -22.797 1 84.12 272 ARG B N 1
ATOM 5819 C CA . ARG B 1 272 ? -9.531 -26.5 -23.719 1 84.12 272 ARG B CA 1
ATOM 5820 C C . ARG B 1 272 ? -11.047 -26.453 -23.891 1 84.12 272 ARG B C 1
ATOM 5822 O O . ARG B 1 272 ? -11.594 -27.125 -24.781 1 84.12 272 ARG B O 1
ATOM 5829 N N . GLY B 1 273 ? -11.703 -25.719 -23.094 1 78.31 273 GLY B N 1
ATOM 5830 C CA . GLY B 1 273 ? -13.156 -25.688 -23.141 1 78.31 273 GLY B CA 1
ATOM 5831 C C . GLY B 1 273 ? -13.812 -26.938 -22.594 1 78.31 273 GLY B C 1
ATOM 5832 O O . GLY B 1 273 ? -15.023 -27.109 -22.719 1 78.31 273 GLY B O 1
ATOM 5833 N N . GLU B 1 274 ? -13.023 -27.781 -22.047 1 83.56 274 GLU B N 1
ATOM 5834 C CA . GLU B 1 274 ? -13.531 -29.047 -21.5 1 83.56 274 GLU B CA 1
ATOM 5835 C C . GLU B 1 274 ? -13.781 -28.922 -20 1 83.56 274 GLU B C 1
ATOM 5837 O O . GLU B 1 274 ? -12.945 -28.391 -19.266 1 83.56 274 GLU B O 1
ATOM 5842 N N . ASP B 1 275 ? -14.883 -29.438 -19.594 1 85.06 275 ASP B N 1
ATOM 5843 C CA . ASP B 1 275 ? -15.242 -29.484 -18.188 1 85.06 275 ASP B CA 1
ATOM 5844 C C . ASP B 1 275 ? -14.812 -30.812 -17.562 1 85.06 275 ASP B C 1
ATOM 5846 O O . ASP B 1 275 ? -15.305 -31.875 -17.953 1 85.06 275 ASP B O 1
ATOM 5850 N N . LEU B 1 276 ? -13.961 -30.75 -16.516 1 89.44 276 LEU B N 1
ATOM 5851 C CA . LEU B 1 276 ? -13.391 -31.953 -15.922 1 89.44 276 LEU B CA 1
ATOM 5852 C C . LEU B 1 276 ? -14.125 -32.344 -14.641 1 89.44 276 LEU B C 1
ATOM 5854 O O . LEU B 1 276 ? -13.859 -33.406 -14.062 1 89.44 276 LEU B O 1
ATOM 5858 N N . LEU B 1 277 ? -15.07 -31.578 -14.227 1 86.31 277 LEU B N 1
ATOM 5859 C CA . LEU B 1 277 ? -15.625 -31.703 -12.883 1 86.31 277 LEU B CA 1
ATOM 5860 C C . LEU B 1 277 ? -16.266 -33.062 -12.672 1 86.31 277 LEU B C 1
ATOM 5862 O O . LEU B 1 277 ? -16.141 -33.656 -11.586 1 86.31 277 LEU B O 1
ATOM 5866 N N . ASP B 1 278 ? -16.859 -33.594 -13.68 1 85.25 278 ASP B N 1
ATOM 5867 C CA . ASP B 1 278 ? -17.547 -34.875 -13.547 1 85.25 278 ASP B CA 1
ATOM 5868 C C . ASP B 1 278 ? -16.578 -36.062 -13.609 1 85.25 278 ASP B C 1
ATOM 5870 O O . ASP B 1 278 ? -16.891 -37.156 -13.203 1 85.25 278 ASP B O 1
ATOM 5874 N N . LEU B 1 279 ? -15.391 -35.812 -14.039 1 87.94 279 LEU B N 1
ATOM 5875 C CA . LEU B 1 279 ? -14.383 -36.844 -14.195 1 87.94 279 LEU B CA 1
ATOM 5876 C C . LEU B 1 279 ? -13.516 -36.969 -12.945 1 87.94 279 LEU B C 1
ATOM 5878 O O . LEU B 1 279 ? -12.812 -37.938 -12.758 1 87.94 279 LEU B O 1
ATOM 5882 N N . LEU B 1 280 ? -13.602 -36 -12.102 1 92.94 280 LEU B N 1
ATOM 5883 C CA . LEU B 1 280 ? -12.703 -35.938 -10.953 1 92.94 280 LEU B CA 1
ATOM 5884 C C . LEU B 1 280 ? -13.406 -36.406 -9.68 1 92.94 280 LEU B C 1
ATOM 5886 O O . LEU B 1 280 ? -14.633 -36.312 -9.578 1 92.94 280 LEU B O 1
ATOM 5890 N N . SER B 1 281 ? -12.602 -36.906 -8.781 1 92.62 281 SER B N 1
ATOM 5891 C CA . SER B 1 281 ? -13.117 -37.281 -7.461 1 92.62 281 SER B CA 1
ATOM 5892 C C . SER B 1 281 ? -13.078 -36.094 -6.512 1 92.62 281 SER B C 1
ATOM 5894 O O . SER B 1 281 ? -12.078 -35.375 -6.438 1 92.62 281 SER B O 1
ATOM 5896 N N . TRP B 1 282 ? -14.188 -35.844 -5.785 1 90.88 282 TRP B N 1
ATOM 5897 C CA . TRP B 1 282 ? -14.266 -34.719 -4.852 1 90.88 282 TRP B CA 1
ATOM 5898 C C . TRP B 1 282 ? -14.391 -35.219 -3.414 1 90.88 282 TRP B C 1
ATOM 5900 O O . TRP B 1 282 ? -14.992 -34.531 -2.568 1 90.88 282 TRP B O 1
ATOM 5910 N N . GLU B 1 283 ? -13.867 -36.406 -3.25 1 89.5 283 GLU B N 1
ATOM 5911 C CA . GLU B 1 283 ? -13.695 -37 -1.926 1 89.5 283 GLU B CA 1
ATOM 5912 C C . GLU B 1 283 ? -12.227 -37.281 -1.629 1 89.5 283 GLU B C 1
ATOM 5914 O O . GLU B 1 283 ? -11.469 -37.656 -2.525 1 89.5 283 GLU B O 1
ATOM 5919 N N . THR B 1 284 ? -11.82 -36.969 -0.406 1 91.25 284 THR B N 1
ATOM 5920 C CA . THR B 1 284 ? -10.438 -37.219 -0.019 1 91.25 284 THR B CA 1
ATOM 5921 C C . THR B 1 284 ? -10.352 -37.688 1.428 1 91.25 284 THR B C 1
ATOM 5923 O O . THR B 1 284 ? -11.312 -37.562 2.191 1 91.25 284 THR B O 1
ATOM 5926 N N . ARG B 1 285 ? -9.273 -38.375 1.72 1 93.75 285 ARG B N 1
ATOM 5927 C CA . ARG B 1 285 ? -9.008 -38.812 3.088 1 93.75 285 ARG B CA 1
ATOM 5928 C C . ARG B 1 285 ? -8.344 -37.688 3.896 1 93.75 285 ARG B C 1
ATOM 5930 O O . ARG B 1 285 ? -7.484 -36.969 3.383 1 93.75 285 ARG B O 1
ATOM 5937 N N . LEU B 1 286 ? -8.805 -37.594 5.105 1 95.56 286 LEU B N 1
ATOM 5938 C CA . LEU B 1 286 ? -8.172 -36.625 5.988 1 95.56 286 LEU B CA 1
ATOM 5939 C C . LEU B 1 286 ? -6.789 -37.094 6.422 1 95.56 286 LEU B C 1
ATOM 5941 O O . LEU B 1 286 ? -6.59 -38.281 6.668 1 95.56 286 LEU B O 1
ATOM 5945 N N . ASP B 1 287 ? -5.883 -36.188 6.426 1 97.31 287 ASP B N 1
ATOM 5946 C CA . ASP B 1 287 ? -4.531 -36.531 6.875 1 97.31 287 ASP B CA 1
ATOM 5947 C C . ASP B 1 287 ? -4.402 -36.375 8.391 1 97.31 287 ASP B C 1
ATOM 5949 O O . ASP B 1 287 ? -4.949 -35.438 8.977 1 97.31 287 ASP B O 1
ATOM 5953 N N . PRO B 1 288 ? -3.598 -37.25 9.008 1 96.56 288 PRO B N 1
ATOM 5954 C CA . PRO B 1 288 ? -3.451 -37.219 10.461 1 96.56 288 PRO B CA 1
ATOM 5955 C C . PRO B 1 288 ? -2.752 -35.938 10.945 1 96.56 288 PRO B C 1
ATOM 5957 O O . PRO B 1 288 ? -2.902 -35.562 12.109 1 96.56 288 PRO B O 1
ATOM 5960 N N . GLN B 1 289 ? -2 -35.281 10.117 1 96.38 289 GLN B N 1
ATOM 5961 C CA . GLN B 1 289 ? -1.387 -34 10.508 1 96.38 289 GLN B CA 1
ATOM 5962 C C . GLN B 1 289 ? -2.447 -32.969 10.852 1 96.38 289 GLN B C 1
ATOM 5964 O O . GLN B 1 289 ? -2.205 -32.062 11.664 1 96.38 289 GLN B O 1
ATOM 5969 N N . ASP B 1 290 ? -3.58 -33 10.227 1 96.62 290 ASP B N 1
ATOM 5970 C CA . ASP B 1 290 ? -4.777 -32.219 10.523 1 96.62 290 ASP B CA 1
ATOM 5971 C C . ASP B 1 290 ? -4.488 -30.703 10.406 1 96.62 290 ASP B C 1
ATOM 5973 O O . ASP B 1 290 ? -5 -29.922 11.203 1 96.62 290 ASP B O 1
ATOM 5977 N N . ALA B 1 291 ? -3.631 -30.359 9.5 1 97 291 ALA B N 1
ATOM 5978 C CA . ALA B 1 291 ? -3.283 -28.953 9.328 1 97 291 ALA B CA 1
ATOM 5979 C C . ALA B 1 291 ? -4.43 -28.188 8.672 1 97 291 ALA B C 1
ATOM 5981 O O . ALA B 1 291 ? -5.102 -28.703 7.777 1 97 291 ALA B O 1
ATOM 5982 N N . ASP B 1 292 ? -4.703 -26.953 9.18 1 97.44 292 ASP B N 1
ATOM 5983 C CA . ASP B 1 292 ? -5.562 -26.031 8.453 1 97.44 292 ASP B CA 1
ATOM 5984 C C . ASP B 1 292 ? -4.848 -25.469 7.23 1 97.44 292 ASP B C 1
ATOM 5986 O O . ASP B 1 292 ? -3.715 -24.984 7.332 1 97.44 292 ASP B O 1
ATOM 5990 N N . ALA B 1 293 ? -5.488 -25.594 6.078 1 97.75 293 ALA B N 1
ATOM 5991 C CA . ALA B 1 293 ? -4.816 -25.156 4.855 1 97.75 293 ALA B CA 1
ATOM 5992 C C . ALA B 1 293 ? -5.805 -24.516 3.885 1 97.75 293 ALA B C 1
ATOM 5994 O O . ALA B 1 293 ? -7.016 -24.672 4.031 1 97.75 293 ALA B O 1
ATOM 5995 N N . LEU B 1 294 ? -5.309 -23.781 2.932 1 97.44 294 LEU B N 1
ATOM 5996 C CA . LEU B 1 294 ? -6.07 -23.078 1.899 1 97.44 294 LEU B CA 1
ATOM 5997 C C . LEU B 1 294 ? -5.227 -22.875 0.643 1 97.44 294 LEU B C 1
ATOM 5999 O O . LEU B 1 294 ? -4.078 -22.438 0.723 1 97.44 294 LEU B O 1
ATOM 6003 N N . ILE B 1 295 ? -5.758 -23.281 -0.471 1 97.69 295 ILE B N 1
ATOM 6004 C CA . ILE B 1 295 ? -5.109 -22.969 -1.739 1 97.69 295 ILE B CA 1
ATOM 6005 C C . ILE B 1 295 ? -5.57 -21.594 -2.219 1 97.69 295 ILE B C 1
ATOM 6007 O O . ILE B 1 295 ? -6.77 -21.344 -2.355 1 97.69 295 ILE B O 1
ATOM 6011 N N . VAL B 1 296 ? -4.609 -20.719 -2.441 1 97.06 296 VAL B N 1
ATOM 6012 C CA . VAL B 1 296 ? -4.906 -19.375 -2.953 1 97.06 296 VAL B CA 1
ATOM 6013 C C . VAL B 1 296 ? -4.387 -19.25 -4.387 1 97.06 296 VAL B C 1
ATOM 6015 O O . VAL B 1 296 ? -3.182 -19.125 -4.605 1 97.06 296 VAL B O 1
ATOM 6018 N N . ALA B 1 297 ? -5.336 -19.266 -5.277 1 94.94 297 ALA B N 1
ATOM 6019 C CA . ALA B 1 297 ? -5.016 -19.078 -6.688 1 94.94 297 ALA B CA 1
ATOM 6020 C C . ALA B 1 297 ? -5.32 -17.641 -7.121 1 94.94 297 ALA B C 1
ATOM 6022 O O . ALA B 1 297 ? -6.387 -17.109 -6.816 1 94.94 297 ALA B O 1
ATOM 6023 N N . THR B 1 298 ? -4.332 -17.031 -7.727 1 92 298 THR B N 1
ATOM 6024 C CA . THR B 1 298 ? -4.488 -15.656 -8.18 1 92 298 THR B CA 1
ATOM 6025 C C . THR B 1 298 ? -4.188 -15.539 -9.672 1 92 298 THR B C 1
ATOM 6027 O O . THR B 1 298 ? -3.584 -16.438 -10.258 1 92 298 THR B O 1
ATOM 6030 N N . GLY B 1 299 ? -4.703 -14.445 -10.273 1 86 299 GLY B N 1
ATOM 6031 C CA . GLY B 1 299 ? -4.477 -14.266 -11.695 1 86 299 GLY B CA 1
ATOM 6032 C C . GLY B 1 299 ? -4.988 -12.93 -12.211 1 86 299 GLY B C 1
ATOM 6033 O O . GLY B 1 299 ? -5.582 -12.156 -11.461 1 86 299 GLY B O 1
ATOM 6034 N N . PRO B 1 300 ? -4.668 -12.594 -13.406 1 78.75 300 PRO B N 1
ATOM 6035 C CA . PRO B 1 300 ? -5.023 -11.305 -14.008 1 78.75 300 PRO B CA 1
ATOM 6036 C C . PRO B 1 300 ? -6.531 -11.117 -14.156 1 78.75 300 PRO B C 1
ATOM 6038 O O . PRO B 1 300 ? -7 -10 -14.383 1 78.75 300 PRO B O 1
ATOM 6041 N N . GLY B 1 301 ? -7.25 -12.055 -13.969 1 72.62 301 GLY B N 1
ATOM 6042 C CA . GLY B 1 301 ? -8.695 -11.938 -14.086 1 72.62 301 GLY B CA 1
ATOM 6043 C C . GLY B 1 301 ? -9.367 -11.539 -12.781 1 72.62 301 GLY B C 1
ATOM 6044 O O . GLY B 1 301 ? -10.562 -11.258 -12.758 1 72.62 301 GLY B O 1
ATOM 6045 N N . ASP B 1 302 ? -8.641 -11.445 -11.797 1 75.94 302 ASP B N 1
ATOM 6046 C CA . ASP B 1 302 ? -9.203 -11.109 -10.492 1 75.94 302 ASP B CA 1
ATOM 6047 C C . ASP B 1 302 ? -9.625 -9.641 -10.438 1 75.94 302 ASP B C 1
ATOM 6049 O O . ASP B 1 302 ? -9.023 -8.797 -11.102 1 75.94 302 ASP B O 1
ATOM 6053 N N . ARG B 1 303 ? -10.68 -9.391 -9.727 1 66.31 303 ARG B N 1
ATOM 6054 C CA . ARG B 1 303 ? -11.164 -8.023 -9.555 1 66.31 303 ARG B CA 1
ATOM 6055 C C . ARG B 1 303 ? -10.188 -7.191 -8.742 1 66.31 303 ARG B C 1
ATOM 6057 O O . ARG B 1 303 ? -10.094 -5.973 -8.922 1 66.31 303 ARG B O 1
ATOM 6064 N N . THR B 1 304 ? -9.609 -7.793 -7.852 1 71.94 304 THR B N 1
ATOM 6065 C CA . THR B 1 304 ? -8.594 -7.16 -7.016 1 71.94 304 THR B CA 1
ATOM 6066 C C . THR B 1 304 ? -7.227 -7.789 -7.258 1 71.94 304 THR B C 1
ATOM 6068 O O . THR B 1 304 ? -7.129 -8.883 -7.812 1 71.94 304 THR B O 1
ATOM 6071 N N . GLU B 1 305 ? -6.234 -6.926 -7.07 1 80.81 305 GLU B N 1
ATOM 6072 C CA . GLU B 1 305 ? -4.898 -7.508 -7.145 1 80.81 305 GLU B CA 1
ATOM 6073 C C . GLU B 1 305 ? -4.684 -8.531 -6.031 1 80.81 305 GLU B C 1
ATOM 6075 O O . GLU B 1 305 ? -3.938 -8.266 -5.082 1 80.81 305 GLU B O 1
ATOM 6080 N N . SER B 1 306 ? -5.125 -9.664 -6.301 1 86.12 306 SER B N 1
ATOM 6081 C CA . SER B 1 306 ? -5.25 -10.695 -5.277 1 86.12 306 SER B CA 1
ATOM 6082 C C . SER B 1 306 ? -3.883 -11.18 -4.809 1 86.12 306 SER B C 1
ATOM 6084 O O . SER B 1 306 ? -3.693 -11.477 -3.629 1 86.12 306 SER B O 1
ATOM 6086 N N . GLY B 1 307 ? -2.982 -11.289 -5.762 1 92.56 307 GLY B N 1
ATOM 6087 C CA . GLY B 1 307 ? -1.65 -11.719 -5.367 1 92.56 307 GLY B CA 1
ATOM 6088 C C . GLY B 1 307 ? -0.99 -10.781 -4.375 1 92.56 307 GLY B C 1
ATOM 6089 O O . GLY B 1 307 ? -0.509 -11.211 -3.324 1 92.56 307 GLY B O 1
ATOM 6090 N N . ALA B 1 308 ? -1.02 -9.523 -4.668 1 95.12 308 ALA B N 1
ATOM 6091 C CA . ALA B 1 308 ? -0.46 -8.523 -3.762 1 95.12 308 ALA B CA 1
ATOM 6092 C C . ALA B 1 308 ? -1.206 -8.516 -2.43 1 95.12 308 ALA B C 1
ATOM 6094 O O . ALA B 1 308 ? -0.59 -8.398 -1.367 1 95.12 308 ALA B O 1
ATOM 6095 N N . MET B 1 309 ? -2.523 -8.633 -2.514 1 96.69 309 MET B N 1
ATOM 6096 C CA . MET B 1 309 ? -3.346 -8.586 -1.308 1 96.69 309 MET B CA 1
ATOM 6097 C C . MET B 1 309 ? -3.047 -9.773 -0.401 1 96.69 309 MET B C 1
ATOM 6099 O O . MET B 1 309 ? -3.102 -9.656 0.825 1 96.69 309 MET B O 1
ATOM 6103 N N . MET B 1 310 ? -2.736 -10.922 -0.969 1 97.5 310 MET B N 1
ATOM 6104 C CA . MET B 1 310 ? -2.359 -12.086 -0.17 1 97.5 310 MET B CA 1
ATOM 6105 C C . MET B 1 310 ? -1.112 -11.797 0.66 1 97.5 310 MET B C 1
ATOM 6107 O O . MET B 1 310 ? -1.09 -12.055 1.865 1 97.5 310 MET B O 1
ATOM 6111 N N . PHE B 1 311 ? -0.071 -11.281 0.005 1 98.44 311 PHE B N 1
ATOM 6112 C CA . PHE B 1 311 ? 1.151 -10.93 0.718 1 98.44 311 PHE B CA 1
ATOM 6113 C C . PHE B 1 311 ? 0.892 -9.812 1.725 1 98.44 311 PHE B C 1
ATOM 6115 O O . PHE B 1 311 ? 1.405 -9.852 2.846 1 98.44 311 PHE B O 1
ATOM 6122 N N . PHE B 1 312 ? 0.121 -8.852 1.269 1 98.38 312 PHE B N 1
ATOM 6123 C CA . PHE B 1 312 ? -0.245 -7.754 2.152 1 98.38 312 PHE B CA 1
ATOM 6124 C C . PHE B 1 312 ? -0.878 -8.281 3.436 1 98.38 312 PHE B C 1
ATOM 6126 O O . PHE B 1 312 ? -0.483 -7.883 4.535 1 98.38 312 PHE B O 1
ATOM 6133 N N . ALA B 1 313 ? -1.847 -9.133 3.299 1 98.31 313 ALA B N 1
ATOM 6134 C CA . ALA B 1 313 ? -2.549 -9.727 4.438 1 98.31 313 ALA B CA 1
ATOM 6135 C C . ALA B 1 313 ? -1.588 -10.5 5.332 1 98.31 313 ALA B C 1
ATOM 6137 O O . ALA B 1 313 ? -1.661 -10.398 6.559 1 98.31 313 ALA B O 1
ATOM 6138 N N . ALA B 1 314 ? -0.707 -11.234 4.73 1 98.56 314 ALA B N 1
ATOM 6139 C CA . ALA B 1 314 ? 0.255 -12.031 5.496 1 98.56 314 ALA B CA 1
ATOM 6140 C C . ALA B 1 314 ? 1.207 -11.133 6.277 1 98.56 314 ALA B C 1
ATOM 6142 O O . ALA B 1 314 ? 1.444 -11.352 7.469 1 98.56 314 ALA B O 1
ATOM 6143 N N . ILE B 1 315 ? 1.751 -10.109 5.645 1 98.75 315 ILE B N 1
ATOM 6144 C CA . ILE B 1 315 ? 2.727 -9.211 6.262 1 98.75 315 ILE B CA 1
ATOM 6145 C C . ILE B 1 315 ? 2.082 -8.461 7.422 1 98.75 315 ILE B C 1
ATOM 6147 O O . ILE B 1 315 ? 2.674 -8.344 8.5 1 98.75 315 ILE B O 1
ATOM 6151 N N . THR B 1 316 ? 0.852 -7.98 7.211 1 97.94 316 THR B N 1
ATOM 6152 C CA . THR B 1 316 ? 0.197 -7.16 8.219 1 97.94 316 THR B CA 1
ATOM 6153 C C . THR B 1 316 ? -0.271 -8.016 9.391 1 97.94 316 THR B C 1
ATOM 6155 O O . THR B 1 316 ? -0.489 -7.508 10.492 1 97.94 316 THR B O 1
ATOM 6158 N N . ALA B 1 317 ? -0.353 -9.312 9.203 1 97.44 317 ALA B N 1
ATOM 6159 C CA . ALA B 1 317 ? -0.771 -10.227 10.266 1 97.44 317 ALA B CA 1
ATOM 6160 C C . ALA B 1 317 ? 0.393 -10.547 11.203 1 97.44 317 ALA B C 1
ATOM 6162 O O . ALA B 1 317 ? 0.188 -11.055 12.305 1 97.44 317 ALA B O 1
ATOM 6163 N N . ALA B 1 318 ? 1.606 -10.281 10.805 1 98.25 318 ALA B N 1
ATOM 6164 C CA . ALA B 1 318 ? 2.799 -10.672 11.555 1 98.25 318 ALA B CA 1
ATOM 6165 C C . ALA B 1 318 ? 2.891 -9.906 12.875 1 98.25 318 ALA B C 1
ATOM 6167 O O . ALA B 1 318 ? 2.639 -8.703 12.922 1 98.25 318 ALA B O 1
ATOM 6168 N N . GLU B 1 319 ? 3.301 -10.578 13.906 1 96.88 319 GLU B N 1
ATOM 6169 C CA . GLU B 1 319 ? 3.473 -9.969 15.219 1 96.88 319 GLU B CA 1
ATOM 6170 C C . GLU B 1 319 ? 4.926 -10.039 15.68 1 96.88 319 GLU B C 1
ATOM 6172 O O . GLU B 1 319 ? 5.406 -9.148 16.375 1 96.88 319 GLU B O 1
ATOM 6177 N N . ARG B 1 320 ? 5.613 -11.141 15.305 1 97.94 320 ARG B N 1
ATOM 6178 C CA . ARG B 1 320 ? 6.973 -11.359 15.789 1 97.94 320 ARG B CA 1
ATOM 6179 C C . ARG B 1 320 ? 7.957 -11.461 14.625 1 97.94 320 ARG B C 1
ATOM 6181 O O . ARG B 1 320 ? 9.055 -10.906 14.688 1 97.94 320 ARG B O 1
ATOM 6188 N N . ARG B 1 321 ? 7.496 -12.18 13.641 1 98.44 321 ARG B N 1
ATOM 6189 C CA . ARG B 1 321 ? 8.414 -12.383 12.523 1 98.44 321 ARG B CA 1
ATOM 6190 C C . ARG B 1 321 ? 7.645 -12.555 11.211 1 98.44 321 ARG B C 1
ATOM 6192 O O . ARG B 1 321 ? 6.535 -13.094 11.203 1 98.44 321 ARG B O 1
ATOM 6199 N N . CYS B 1 322 ? 8.219 -12.117 10.164 1 98.88 322 CYS B N 1
ATOM 6200 C CA . CYS B 1 322 ? 7.758 -12.297 8.789 1 98.88 322 CYS B CA 1
ATOM 6201 C C . CYS B 1 322 ? 8.938 -12.508 7.844 1 98.88 322 CYS B C 1
ATOM 6203 O O . CYS B 1 322 ? 9.672 -11.562 7.547 1 98.88 322 CYS B O 1
ATOM 6205 N N . TRP B 1 323 ? 9.156 -13.75 7.453 1 98.94 323 TRP B N 1
ATOM 6206 C CA . TRP B 1 323 ? 10.242 -14.078 6.531 1 98.94 323 TRP B CA 1
ATOM 6207 C C . TRP B 1 323 ? 9.688 -14.477 5.168 1 98.94 323 TRP B C 1
ATOM 6209 O O . TRP B 1 323 ? 8.766 -15.289 5.078 1 98.94 323 TRP B O 1
ATOM 6219 N N . ILE B 1 324 ? 10.18 -13.875 4.086 1 98.94 324 ILE B N 1
ATOM 6220 C CA . ILE B 1 324 ? 9.719 -14.125 2.725 1 98.94 324 ILE B CA 1
ATOM 6221 C C . ILE B 1 324 ? 10.906 -14.469 1.831 1 98.94 324 ILE B C 1
ATOM 6223 O O . ILE B 1 324 ? 11.898 -13.734 1.802 1 98.94 324 ILE B O 1
ATOM 6227 N N . ALA B 1 325 ? 10.867 -15.539 1.159 1 98.88 325 ALA B N 1
ATOM 6228 C CA . ALA B 1 325 ? 11.836 -15.906 0.131 1 98.88 325 ALA B CA 1
ATOM 6229 C C . ALA B 1 325 ? 11.234 -15.773 -1.265 1 98.88 325 ALA B C 1
ATOM 6231 O O . ALA B 1 325 ? 10.133 -16.266 -1.518 1 98.88 325 ALA B O 1
ATOM 6232 N N . SER B 1 326 ? 11.828 -15.109 -2.127 1 98.69 326 SER B N 1
ATOM 6233 C CA . SER B 1 326 ? 11.398 -14.914 -3.506 1 98.69 326 SER B CA 1
ATOM 6234 C C . SER B 1 326 ? 12.586 -14.656 -4.43 1 98.69 326 SER B C 1
ATOM 6236 O O . SER B 1 326 ? 13.523 -13.953 -4.055 1 98.69 326 SER B O 1
ATOM 6238 N N . PRO B 1 327 ? 12.578 -15.164 -5.633 1 98.06 327 PRO B N 1
ATOM 6239 C CA . PRO B 1 327 ? 13.68 -14.898 -6.559 1 98.06 327 PRO B CA 1
ATOM 6240 C C . PRO B 1 327 ? 13.719 -13.453 -7.039 1 98.06 327 PRO B C 1
ATOM 6242 O O . PRO B 1 327 ? 14.758 -12.969 -7.492 1 98.06 327 PRO B O 1
ATOM 6245 N N . TYR B 1 328 ? 12.586 -12.781 -6.984 1 97.75 328 TYR B N 1
ATOM 6246 C CA . TYR B 1 328 ? 12.492 -11.406 -7.457 1 97.75 328 TYR B CA 1
ATOM 6247 C C . TYR B 1 328 ? 11.82 -10.516 -6.414 1 97.75 328 TYR B C 1
ATOM 6249 O O . TYR B 1 328 ? 10.984 -10.984 -5.633 1 97.75 328 TYR B O 1
ATOM 6257 N N . PHE B 1 329 ? 12.227 -9.289 -6.375 1 98.19 329 PHE B N 1
ATOM 6258 C CA . PHE B 1 329 ? 11.672 -8.281 -5.48 1 98.19 329 PHE B CA 1
ATOM 6259 C C . PHE B 1 329 ? 11.445 -6.969 -6.219 1 98.19 329 PHE B C 1
ATOM 6261 O O . PHE B 1 329 ? 12.266 -6.051 -6.133 1 98.19 329 PHE B O 1
ATOM 6268 N N . VAL B 1 330 ? 10.273 -6.867 -6.883 1 96.88 330 VAL B N 1
ATOM 6269 C CA . VAL B 1 330 ? 9.844 -5.668 -7.598 1 96.88 330 VAL B CA 1
ATOM 6270 C C . VAL B 1 330 ? 8.398 -5.336 -7.223 1 96.88 330 VAL B C 1
ATOM 6272 O O . VAL B 1 330 ? 7.504 -5.41 -8.062 1 96.88 330 VAL B O 1
ATOM 6275 N N . PRO B 1 331 ? 8.18 -4.934 -5.961 1 94.31 331 PRO B N 1
ATOM 6276 C CA . PRO B 1 331 ? 6.832 -4.715 -5.441 1 94.31 331 PRO B CA 1
ATOM 6277 C C . PRO B 1 331 ? 6.312 -3.305 -5.719 1 94.31 331 PRO B C 1
ATOM 6279 O O . PRO B 1 331 ? 7.078 -2.432 -6.137 1 94.31 331 PRO B O 1
ATOM 6282 N N . ASP B 1 332 ? 5.027 -3.141 -5.512 1 91 332 ASP B N 1
ATOM 6283 C CA . ASP B 1 332 ? 4.43 -1.811 -5.566 1 91 332 ASP B CA 1
ATOM 6284 C C . ASP B 1 332 ? 4.301 -1.205 -4.172 1 91 332 ASP B C 1
ATOM 6286 O O . ASP B 1 332 ? 4.801 -1.769 -3.195 1 91 332 ASP B O 1
ATOM 6290 N N . LEU B 1 333 ? 3.639 -0.068 -4.086 1 91.81 333 LEU B N 1
ATOM 6291 C CA . LEU B 1 333 ? 3.605 0.756 -2.885 1 91.81 333 LEU B CA 1
ATOM 6292 C C . LEU B 1 333 ? 2.928 0.016 -1.736 1 91.81 333 LEU B C 1
ATOM 6294 O O . LEU B 1 333 ? 3.295 0.197 -0.574 1 91.81 333 LEU B O 1
ATOM 6298 N N . ASP B 1 334 ? 1.889 -0.731 -2.035 1 95.12 334 ASP B N 1
ATOM 6299 C CA . ASP B 1 334 ? 1.139 -1.419 -0.989 1 95.12 334 ASP B CA 1
ATOM 6300 C C . ASP B 1 334 ? 2.021 -2.42 -0.249 1 95.12 334 ASP B C 1
ATOM 6302 O O . ASP B 1 334 ? 2.053 -2.438 0.984 1 95.12 334 ASP B O 1
ATOM 6306 N N . ILE B 1 335 ? 2.822 -3.186 -0.992 1 97.44 335 ILE B N 1
ATOM 6307 C CA . ILE B 1 335 ? 3.697 -4.18 -0.383 1 97.44 335 ILE B CA 1
ATOM 6308 C C . ILE B 1 335 ? 4.848 -3.484 0.341 1 97.44 335 ILE B C 1
ATOM 6310 O O . ILE B 1 335 ? 5.234 -3.891 1.439 1 97.44 335 ILE B O 1
ATOM 6314 N N . LEU B 1 336 ? 5.441 -2.447 -0.263 1 96.75 336 LEU B N 1
ATOM 6315 C CA . LEU B 1 336 ? 6.508 -1.696 0.392 1 96.75 336 LEU B CA 1
ATOM 6316 C C . LEU B 1 336 ? 6.031 -1.131 1.727 1 96.75 336 LEU B C 1
ATOM 6318 O O . LEU B 1 336 ? 6.734 -1.237 2.734 1 96.75 336 LEU B O 1
ATOM 6322 N N . ALA B 1 337 ? 4.836 -0.545 1.729 1 97.19 337 ALA B N 1
ATOM 6323 C CA . ALA B 1 337 ? 4.281 0.027 2.953 1 97.19 337 ALA B CA 1
ATOM 6324 C C . ALA B 1 337 ? 4.066 -1.049 4.012 1 97.19 337 ALA B C 1
ATOM 6326 O O . ALA B 1 337 ? 4.336 -0.827 5.195 1 97.19 337 ALA B O 1
ATOM 6327 N N . ALA B 1 338 ? 3.549 -2.199 3.607 1 98.62 338 ALA B N 1
ATOM 6328 C CA . ALA B 1 338 ? 3.297 -3.293 4.539 1 98.62 338 ALA B CA 1
ATOM 6329 C C . ALA B 1 338 ? 4.594 -3.771 5.188 1 98.62 338 ALA B C 1
ATOM 6331 O O . ALA B 1 338 ? 4.648 -3.977 6.402 1 98.62 338 ALA B O 1
ATOM 6332 N N . LEU B 1 339 ? 5.625 -3.945 4.375 1 98.75 339 LEU B N 1
ATOM 6333 C CA . LEU B 1 339 ? 6.918 -4.391 4.887 1 98.75 339 LEU B CA 1
ATOM 6334 C C . LEU B 1 339 ? 7.504 -3.367 5.852 1 98.75 339 LEU B C 1
ATOM 6336 O O . LEU B 1 339 ? 7.957 -3.725 6.941 1 98.75 339 LEU B O 1
ATOM 6340 N N . LYS B 1 340 ? 7.52 -2.117 5.453 1 98 340 LYS B N 1
ATOM 6341 C CA . LYS B 1 340 ? 8.062 -1.053 6.289 1 98 340 LYS B CA 1
ATOM 6342 C C . LYS B 1 340 ? 7.301 -0.945 7.605 1 98 340 LYS B C 1
ATOM 6344 O O . LYS B 1 340 ? 7.906 -0.833 8.672 1 98 340 LYS B O 1
ATOM 6349 N N . HIS B 1 341 ? 6.008 -0.965 7.527 1 98.31 341 HIS B N 1
ATOM 6350 C CA . HIS B 1 341 ? 5.188 -0.861 8.727 1 98.31 341 HIS B CA 1
ATOM 6351 C C . HIS B 1 341 ? 5.453 -2.023 9.68 1 98.31 341 HIS B C 1
ATOM 6353 O O . HIS B 1 341 ? 5.504 -1.836 10.898 1 98.31 341 HIS B O 1
ATOM 6359 N N . ALA B 1 342 ? 5.523 -3.236 9.109 1 98.69 342 ALA B N 1
ATOM 6360 C CA . ALA B 1 342 ? 5.828 -4.391 9.953 1 98.69 342 ALA B CA 1
ATOM 6361 C C . ALA B 1 342 ? 7.137 -4.188 10.711 1 98.69 342 ALA B C 1
ATOM 6363 O O . ALA B 1 342 ? 7.223 -4.477 11.906 1 98.69 342 ALA B O 1
ATOM 6364 N N . ALA B 1 343 ? 8.086 -3.703 10.023 1 98.38 343 ALA B N 1
ATOM 6365 C CA . ALA B 1 343 ? 9.375 -3.432 10.664 1 98.38 343 ALA B CA 1
ATOM 6366 C C . ALA B 1 343 ? 9.234 -2.357 11.742 1 98.38 343 ALA B C 1
ATOM 6368 O O . ALA B 1 343 ? 9.805 -2.48 12.828 1 98.38 343 ALA B O 1
ATOM 6369 N N . LEU B 1 344 ? 8.492 -1.344 11.453 1 96.5 344 LEU B N 1
ATOM 6370 C CA . LEU B 1 344 ? 8.273 -0.26 12.406 1 96.5 344 LEU B CA 1
ATOM 6371 C C . LEU B 1 344 ? 7.574 -0.77 13.656 1 96.5 344 LEU B C 1
ATOM 6373 O O . LEU B 1 344 ? 7.77 -0.228 14.75 1 96.5 344 LEU B O 1
ATOM 6377 N N . ARG B 1 345 ? 6.766 -1.792 13.516 1 97.44 345 ARG B N 1
ATOM 6378 C CA . ARG B 1 345 ? 6.059 -2.385 14.648 1 97.44 345 ARG B CA 1
ATOM 6379 C C . ARG B 1 345 ? 7 -3.232 15.5 1 97.44 345 ARG B C 1
ATOM 6381 O O . ARG B 1 345 ? 6.621 -3.689 16.578 1 97.44 345 ARG B O 1
ATOM 6388 N N . GLY B 1 346 ? 8.234 -3.479 14.992 1 97.62 346 GLY B N 1
ATOM 6389 C CA . GLY B 1 346 ? 9.203 -4.27 15.727 1 97.62 346 GLY B CA 1
ATOM 6390 C C . GLY B 1 346 ? 9.258 -5.719 15.281 1 97.62 346 GLY B C 1
ATOM 6391 O O . GLY B 1 346 ? 9.914 -6.547 15.914 1 97.62 346 GLY B O 1
ATOM 6392 N N . VAL B 1 347 ? 8.562 -6.07 14.203 1 98.56 347 VAL B N 1
ATOM 6393 C CA . VAL B 1 347 ? 8.562 -7.418 13.641 1 98.56 347 VAL B CA 1
ATOM 6394 C C . VAL B 1 347 ? 9.922 -7.707 13 1 98.56 347 VAL B C 1
ATOM 6396 O O . VAL B 1 347 ? 10.516 -6.832 12.367 1 98.56 347 VAL B O 1
ATOM 6399 N N . ASP B 1 348 ? 10.461 -8.914 13.234 1 98.81 348 ASP B N 1
ATOM 6400 C CA . ASP B 1 348 ? 11.641 -9.367 12.508 1 98.81 348 ASP B CA 1
ATOM 6401 C C . ASP B 1 348 ? 11.305 -9.695 11.055 1 98.81 348 ASP B C 1
ATOM 6403 O O . ASP B 1 348 ? 10.914 -10.828 10.742 1 98.81 348 ASP B O 1
ATOM 6407 N N . VAL B 1 349 ? 11.453 -8.703 10.203 1 98.88 349 VAL B N 1
ATOM 6408 C CA . VAL B 1 349 ? 11.125 -8.875 8.797 1 98.88 349 VAL B CA 1
ATOM 6409 C C . VAL B 1 349 ? 12.398 -9.188 8.008 1 98.88 349 VAL B C 1
ATOM 6411 O O . VAL B 1 349 ? 13.344 -8.391 8 1 98.88 349 VAL B O 1
ATOM 6414 N N . ARG B 1 350 ? 12.445 -10.328 7.277 1 98.94 350 ARG B N 1
ATOM 6415 C CA . ARG B 1 350 ? 13.586 -10.703 6.453 1 98.94 350 ARG B CA 1
ATOM 6416 C C . ARG B 1 350 ? 13.141 -11.109 5.051 1 98.94 350 ARG B C 1
ATOM 6418 O O . ARG B 1 350 ? 12.141 -11.805 4.887 1 98.94 350 ARG B O 1
ATOM 6425 N N . LEU B 1 351 ? 13.828 -10.57 4.105 1 98.88 351 LEU B N 1
ATOM 6426 C CA . LEU B 1 351 ? 13.688 -10.969 2.707 1 98.88 351 LEU B CA 1
ATOM 6427 C C . LEU B 1 351 ? 14.883 -11.812 2.262 1 98.88 351 LEU B C 1
ATOM 6429 O O . LEU B 1 351 ? 16.031 -11.406 2.441 1 98.88 351 LEU B O 1
ATOM 6433 N N . LEU B 1 352 ? 14.641 -12.961 1.808 1 98.88 352 LEU B N 1
ATOM 6434 C CA . LEU B 1 352 ? 15.664 -13.812 1.211 1 98.88 352 LEU B CA 1
ATOM 6435 C C . LEU B 1 352 ? 15.586 -13.766 -0.312 1 98.88 352 LEU B C 1
ATOM 6437 O O . LEU B 1 352 ? 14.602 -14.219 -0.9 1 98.88 352 LEU B O 1
ATOM 6441 N N . VAL B 1 353 ? 16.594 -13.203 -0.946 1 98.69 353 VAL B N 1
ATOM 6442 C CA . VAL B 1 353 ? 16.641 -13.031 -2.395 1 98.69 353 VAL B CA 1
ATOM 6443 C C . VAL B 1 353 ? 17.969 -13.578 -2.934 1 98.69 353 VAL B C 1
ATOM 6445 O O . VAL B 1 353 ? 18.938 -13.727 -2.184 1 98.69 353 VAL B O 1
ATOM 6448 N N . PRO B 1 354 ? 18.062 -13.922 -4.191 1 97.88 354 PRO B N 1
ATOM 6449 C CA . PRO B 1 354 ? 19.312 -14.484 -4.727 1 97.88 354 PRO B CA 1
ATOM 6450 C C . PRO B 1 354 ? 20.422 -13.438 -4.852 1 97.88 354 PRO B C 1
ATOM 6452 O O . PRO B 1 354 ? 20.141 -12.266 -5.117 1 97.88 354 PRO B O 1
ATOM 6455 N N . ASP B 1 355 ? 21.578 -13.867 -4.684 1 96.38 355 ASP B N 1
ATOM 6456 C CA . ASP B 1 355 ? 22.719 -13.016 -4.969 1 96.38 355 ASP B CA 1
ATOM 6457 C C . ASP B 1 355 ? 23 -12.945 -6.469 1 96.38 355 ASP B C 1
ATOM 6459 O O . ASP B 1 355 ? 23.297 -11.875 -7 1 96.38 355 ASP B O 1
ATOM 6463 N N . GLU B 1 356 ? 22.828 -14.062 -7.09 1 93 356 GLU B N 1
ATOM 6464 C CA . GLU B 1 356 ? 23.031 -14.133 -8.531 1 93 356 GLU B CA 1
ATOM 6465 C C . GLU B 1 356 ? 21.719 -14 -9.289 1 93 356 GLU B C 1
ATOM 6467 O O . GLU B 1 356 ? 20.656 -14.359 -8.773 1 93 356 GLU B O 1
ATOM 6472 N N . ALA B 1 357 ? 21.859 -13.57 -10.562 1 91.06 357 ALA B N 1
ATOM 6473 C CA . ALA B 1 357 ? 20.672 -13.305 -11.367 1 91.06 357 ALA B CA 1
ATOM 6474 C C . ALA B 1 357 ? 20.438 -14.414 -12.383 1 91.06 357 ALA B C 1
ATOM 6476 O O . ALA B 1 357 ? 21.375 -14.906 -13.008 1 91.06 357 ALA B O 1
ATOM 6477 N N . ASP B 1 358 ? 19.234 -14.859 -12.469 1 90.31 358 ASP B N 1
ATOM 6478 C CA . ASP B 1 358 ? 18.828 -15.617 -13.648 1 90.31 358 ASP B CA 1
ATOM 6479 C C . ASP B 1 358 ? 18.266 -14.695 -14.734 1 90.31 358 ASP B C 1
ATOM 6481 O O . ASP B 1 358 ? 18.391 -14.984 -15.922 1 90.31 358 ASP B O 1
ATOM 6485 N N . HIS B 1 359 ? 17.625 -13.672 -14.352 1 91.56 359 HIS B N 1
ATOM 6486 C CA . HIS B 1 359 ? 17.172 -12.562 -15.188 1 91.56 359 HIS B CA 1
ATOM 6487 C C . HIS B 1 359 ? 17.75 -11.234 -14.703 1 91.56 359 HIS B C 1
ATOM 6489 O O . HIS B 1 359 ? 17.453 -10.789 -13.594 1 91.56 359 HIS B O 1
ATOM 6495 N N . THR B 1 360 ? 18.406 -10.539 -15.523 1 93.19 360 THR B N 1
ATOM 6496 C CA . THR B 1 360 ? 19.234 -9.398 -15.125 1 93.19 360 THR B CA 1
ATOM 6497 C C . THR B 1 360 ? 18.344 -8.195 -14.789 1 93.19 360 THR B C 1
ATOM 6499 O O . THR B 1 360 ? 18.609 -7.477 -13.828 1 93.19 360 THR B O 1
ATOM 6502 N N . ILE B 1 361 ? 17.328 -8.016 -15.508 1 93.19 361 ILE B N 1
ATOM 6503 C CA . ILE B 1 361 ? 16.562 -6.781 -15.383 1 93.19 361 ILE B CA 1
ATOM 6504 C C . ILE B 1 361 ? 15.805 -6.773 -14.047 1 93.19 361 ILE B C 1
ATOM 6506 O O . ILE B 1 361 ? 15.922 -5.828 -13.266 1 93.19 361 ILE B O 1
ATOM 6510 N N . PRO B 1 362 ? 15.062 -7.855 -13.742 1 94.94 362 PRO B N 1
ATOM 6511 C CA . PRO B 1 362 ? 14.406 -7.828 -12.43 1 94.94 362 PRO B CA 1
ATOM 6512 C C . PRO B 1 362 ? 15.398 -7.867 -11.273 1 94.94 362 PRO B C 1
ATOM 6514 O O . PRO B 1 362 ? 15.148 -7.289 -10.211 1 94.94 362 PRO B O 1
ATOM 6517 N N . TRP B 1 363 ? 16.516 -8.508 -11.531 1 96.62 363 TRP B N 1
ATOM 6518 C CA . TRP B 1 363 ? 17.547 -8.531 -10.508 1 96.62 363 TRP B CA 1
ATOM 6519 C C . TRP B 1 363 ? 18.062 -7.125 -10.227 1 96.62 363 TRP B C 1
ATOM 6521 O O . TRP B 1 363 ? 18.188 -6.719 -9.07 1 96.62 363 TRP B O 1
ATOM 6531 N N . LEU B 1 364 ? 18.375 -6.426 -11.25 1 94.88 364 LEU B N 1
ATOM 6532 C CA . LEU B 1 364 ? 18.859 -5.051 -11.141 1 94.88 364 LEU B CA 1
ATOM 6533 C C . LEU B 1 364 ? 17.781 -4.148 -10.539 1 94.88 364 LEU B C 1
ATOM 6535 O O . LEU B 1 364 ? 18.094 -3.295 -9.703 1 94.88 364 LEU B O 1
ATOM 6539 N N . ALA B 1 365 ? 16.562 -4.309 -10.945 1 94.12 365 ALA B N 1
ATOM 6540 C CA . ALA B 1 365 ? 15.461 -3.477 -10.477 1 94.12 365 ALA B CA 1
ATOM 6541 C C . ALA B 1 365 ? 15.297 -3.59 -8.961 1 94.12 365 ALA B C 1
ATOM 6543 O O . ALA B 1 365 ? 14.93 -2.617 -8.297 1 94.12 365 ALA B O 1
ATOM 6544 N N . ALA B 1 366 ? 15.562 -4.73 -8.438 1 97.56 366 ALA B N 1
ATOM 6545 C CA . ALA B 1 366 ? 15.375 -4.973 -7.012 1 97.56 366 ALA B CA 1
ATOM 6546 C C . ALA B 1 366 ? 16.234 -4.027 -6.176 1 97.56 366 ALA B C 1
ATOM 6548 O O . ALA B 1 366 ? 15.82 -3.59 -5.102 1 97.56 366 ALA B O 1
ATOM 6549 N N . PHE B 1 367 ? 17.391 -3.672 -6.684 1 96.81 367 PHE B N 1
ATOM 6550 C CA . PHE B 1 367 ? 18.328 -2.828 -5.949 1 96.81 367 PHE B CA 1
ATOM 6551 C C . PHE B 1 367 ? 17.734 -1.436 -5.734 1 96.81 367 PHE B C 1
ATOM 6553 O O . PHE B 1 367 ? 18.141 -0.724 -4.812 1 96.81 367 PHE B O 1
ATOM 6560 N N . ALA B 1 368 ? 16.797 -1.087 -6.543 1 94.38 368 ALA B N 1
ATOM 6561 C CA . ALA B 1 368 ? 16.188 0.234 -6.426 1 94.38 368 ALA B CA 1
ATOM 6562 C C . ALA B 1 368 ? 15.242 0.295 -5.227 1 94.38 368 ALA B C 1
ATOM 6564 O O . ALA B 1 368 ? 14.836 1.38 -4.801 1 94.38 368 ALA B O 1
ATOM 6565 N N . TYR B 1 369 ? 14.922 -0.849 -4.668 1 96.06 369 TYR B N 1
ATOM 6566 C CA . TYR B 1 369 ? 13.93 -0.892 -3.602 1 96.06 369 TYR B CA 1
ATOM 6567 C C . TYR B 1 369 ? 14.578 -1.204 -2.258 1 96.06 369 TYR B C 1
ATOM 6569 O O . TYR B 1 369 ? 14 -0.949 -1.203 1 96.06 369 TYR B O 1
ATOM 6577 N N . PHE B 1 370 ? 15.773 -1.773 -2.221 1 97.69 370 PHE B N 1
ATOM 6578 C CA . PHE B 1 370 ? 16.359 -2.354 -1.018 1 97.69 370 PHE B CA 1
ATOM 6579 C C . PHE B 1 370 ? 16.609 -1.28 0.034 1 97.69 370 PHE B C 1
ATOM 6581 O O . PHE B 1 370 ? 16.344 -1.491 1.22 1 97.69 370 PHE B O 1
ATOM 6588 N N . ASP B 1 371 ? 17.156 -0.122 -0.365 1 95.44 371 ASP B N 1
ATOM 6589 C CA . ASP B 1 371 ? 17.469 0.92 0.608 1 95.44 371 ASP B CA 1
ATOM 6590 C C . ASP B 1 371 ? 16.219 1.338 1.386 1 95.44 371 ASP B C 1
ATOM 6592 O O . ASP B 1 371 ? 16.281 1.514 2.604 1 95.44 371 ASP B O 1
ATOM 6596 N N . GLU B 1 372 ? 15.156 1.479 0.667 1 93 372 GLU B N 1
ATOM 6597 C CA . GLU B 1 372 ? 13.914 1.962 1.267 1 93 372 GLU B CA 1
ATOM 6598 C C . GLU B 1 372 ? 13.43 1.022 2.367 1 93 372 GLU B C 1
ATOM 6600 O O . GLU B 1 372 ? 13.062 1.47 3.455 1 93 372 GLU B O 1
ATOM 6605 N N . VAL B 1 373 ? 13.414 -0.244 2.154 1 96.94 373 VAL B N 1
ATOM 6606 C CA . VAL B 1 373 ? 12.898 -1.181 3.146 1 96.94 373 VAL B CA 1
ATOM 6607 C C . VAL B 1 373 ? 13.938 -1.394 4.25 1 96.94 373 VAL B C 1
ATOM 6609 O O . VAL B 1 373 ? 13.578 -1.572 5.414 1 96.94 373 VAL B O 1
ATOM 6612 N N . ARG B 1 374 ? 15.203 -1.357 3.916 1 97.38 374 ARG B N 1
ATOM 6613 C CA . ARG B 1 374 ? 16.25 -1.5 4.914 1 97.38 374 ARG B CA 1
ATOM 6614 C C . ARG B 1 374 ? 16.219 -0.356 5.922 1 97.38 374 ARG B C 1
ATOM 6616 O O . ARG B 1 374 ? 16.406 -0.571 7.121 1 97.38 374 ARG B O 1
ATOM 6623 N N . GLU B 1 375 ? 16 0.769 5.43 1 94.25 375 GLU B N 1
ATOM 6624 C CA . GLU B 1 375 ? 15.961 1.944 6.293 1 94.25 375 GLU B CA 1
ATOM 6625 C C . GLU B 1 375 ? 14.836 1.839 7.312 1 94.25 375 GLU B C 1
ATOM 6627 O O . GLU B 1 375 ? 14.922 2.406 8.406 1 94.25 375 GLU B O 1
ATOM 6632 N N . ALA B 1 376 ? 13.828 1.093 6.965 1 95.12 376 ALA B N 1
ATOM 6633 C CA . ALA B 1 376 ? 12.703 0.911 7.875 1 95.12 376 ALA B CA 1
ATOM 6634 C C . ALA B 1 376 ? 12.953 -0.244 8.836 1 95.12 376 ALA B C 1
ATOM 6636 O O . ALA B 1 376 ? 12.195 -0.446 9.789 1 95.12 376 ALA B O 1
ATOM 6637 N N . GLY B 1 377 ? 13.953 -1.03 8.57 1 97.06 377 GLY B N 1
ATOM 6638 C CA . GLY B 1 377 ? 14.312 -2.088 9.508 1 97.06 377 GLY B CA 1
ATOM 6639 C C . GLY B 1 377 ? 14.195 -3.477 8.906 1 97.06 377 GLY B C 1
ATOM 6640 O O . GLY B 1 377 ? 14.406 -4.477 9.594 1 97.06 377 GLY B O 1
ATOM 6641 N N . VAL B 1 378 ? 13.875 -3.594 7.645 1 98.69 378 VAL B N 1
ATOM 6642 C CA . VAL B 1 378 ? 13.797 -4.887 6.977 1 98.69 378 VAL B CA 1
ATOM 6643 C C . VAL B 1 378 ? 15.203 -5.398 6.672 1 98.69 378 VAL B C 1
ATOM 6645 O O . VAL B 1 378 ? 16.062 -4.645 6.188 1 98.69 378 VAL B O 1
ATOM 6648 N N . ARG B 1 379 ? 15.461 -6.613 6.992 1 98.81 379 ARG B N 1
ATOM 6649 C CA . ARG B 1 379 ? 16.75 -7.215 6.656 1 98.81 379 ARG B CA 1
ATOM 6650 C C . ARG B 1 379 ? 16.688 -7.934 5.312 1 98.81 379 ARG B C 1
ATOM 6652 O O . ARG B 1 379 ? 15.828 -8.797 5.105 1 98.81 379 ARG B O 1
ATOM 6659 N N . VAL B 1 380 ? 17.547 -7.574 4.414 1 98.81 380 VAL B N 1
ATOM 6660 C CA . VAL B 1 380 ? 17.625 -8.203 3.102 1 98.81 380 VAL B CA 1
ATOM 6661 C C . VAL B 1 380 ? 18.781 -9.195 3.068 1 98.81 380 VAL B C 1
ATOM 6663 O O . VAL B 1 380 ? 19.953 -8.797 3.174 1 98.81 380 VAL B O 1
ATOM 6666 N N . MET B 1 381 ? 18.453 -10.406 2.959 1 98.88 381 MET B N 1
ATOM 6667 C CA . MET B 1 381 ? 19.438 -11.484 2.941 1 98.88 381 MET B CA 1
ATOM 6668 C C . MET B 1 381 ? 19.672 -11.992 1.521 1 98.88 381 MET B C 1
ATOM 6670 O O . MET B 1 381 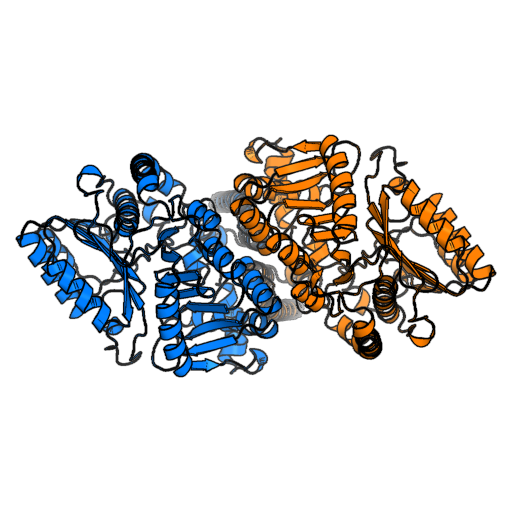? 18.719 -12.414 0.848 1 98.88 381 MET B O 1
ATOM 6674 N N . ARG B 1 382 ? 20.891 -11.984 1.076 1 98.56 382 ARG B N 1
ATOM 6675 C CA . ARG B 1 382 ? 21.25 -12.43 -0.265 1 98.56 382 ARG B CA 1
ATOM 6676 C C . ARG B 1 382 ? 21.781 -13.859 -0.244 1 98.56 382 ARG B C 1
ATOM 6678 O O . ARG B 1 382 ? 22.828 -14.125 0.349 1 98.56 382 ARG B O 1
ATOM 6685 N N . TYR B 1 383 ? 21.141 -14.781 -0.871 1 98.44 383 TYR B N 1
ATOM 6686 C CA . TYR B 1 383 ? 21.5 -16.188 -0.879 1 98.44 383 TYR B CA 1
ATOM 6687 C C . TYR B 1 383 ? 22.703 -16.453 -1.781 1 98.44 383 TYR B C 1
ATOM 6689 O O . TYR B 1 383 ? 22.719 -16.047 -2.945 1 98.44 383 TYR B O 1
ATOM 6697 N N . THR B 1 384 ? 23.703 -17.219 -1.336 1 96.88 384 THR B N 1
ATOM 6698 C CA . THR B 1 384 ? 24.984 -17.297 -2.049 1 96.88 384 THR B CA 1
ATOM 6699 C C . THR B 1 384 ? 25.266 -18.719 -2.496 1 96.88 384 THR B C 1
ATOM 6701 O O . THR B 1 384 ? 26.266 -18.969 -3.186 1 96.88 384 THR B O 1
ATOM 6704 N N . ASP B 1 385 ? 24.484 -19.656 -2.115 1 96.12 385 ASP B N 1
ATOM 6705 C CA . ASP B 1 385 ? 24.719 -21.047 -2.453 1 96.12 385 ASP B CA 1
ATOM 6706 C C . ASP B 1 385 ? 23.859 -21.484 -3.641 1 96.12 385 ASP B C 1
ATOM 6708 O O . ASP B 1 385 ? 23.031 -22.391 -3.516 1 96.12 385 ASP B O 1
ATOM 6712 N N . GLY B 1 386 ? 24.156 -20.922 -4.855 1 95.44 386 GLY B N 1
ATOM 6713 C CA . GLY B 1 386 ? 23.375 -21.203 -6.055 1 95.44 386 GLY B CA 1
ATOM 6714 C C . GLY B 1 386 ? 22.312 -20.172 -6.324 1 95.44 386 GLY B C 1
ATOM 6715 O O . GLY B 1 386 ? 22.391 -19.031 -5.852 1 95.44 386 GLY B O 1
ATOM 6716 N N . PHE B 1 387 ? 21.312 -20.562 -7.082 1 96.38 387 PHE B N 1
ATOM 6717 C CA . PHE B 1 387 ? 20.234 -19.656 -7.41 1 96.38 387 PHE B CA 1
ATOM 6718 C C . PHE B 1 387 ? 19 -19.953 -6.562 1 96.38 387 PHE B C 1
ATOM 6720 O O . PHE B 1 387 ? 18.453 -21.047 -6.621 1 96.38 387 PHE B O 1
ATOM 6727 N N . LEU B 1 388 ? 18.625 -18.969 -5.84 1 97.69 388 LEU B N 1
ATOM 6728 C CA . LEU B 1 388 ? 17.438 -19.094 -5.02 1 97.69 388 LEU B CA 1
ATOM 6729 C C . LEU B 1 388 ? 16.172 -18.797 -5.84 1 97.69 388 LEU B C 1
ATOM 6731 O O . LEU B 1 388 ? 15.992 -17.672 -6.312 1 97.69 388 LEU B O 1
ATOM 6735 N N . HIS B 1 389 ? 15.289 -19.797 -5.957 1 98.06 389 HIS B N 1
ATOM 6736 C CA . HIS B 1 389 ? 14.094 -19.641 -6.781 1 98.06 389 HIS B CA 1
ATOM 6737 C C . HIS B 1 389 ? 12.836 -19.984 -5.988 1 98.06 389 HIS B C 1
ATOM 6739 O O . HIS B 1 389 ? 11.742 -20.047 -6.551 1 98.06 389 HIS B O 1
ATOM 6745 N N . GLN B 1 390 ? 12.992 -20.234 -4.703 1 97.44 390 GLN B N 1
ATOM 6746 C CA . GLN B 1 390 ? 11.828 -20.641 -3.928 1 97.44 390 GLN B CA 1
ATOM 6747 C C . GLN B 1 390 ? 10.867 -19.469 -3.721 1 97.44 390 GLN B C 1
ATOM 6749 O O . GLN B 1 390 ? 11.281 -18.297 -3.762 1 97.44 390 GLN B O 1
ATOM 6754 N N . LYS B 1 391 ? 9.594 -19.672 -3.58 1 98.62 391 LYS B N 1
ATOM 6755 C CA . LYS B 1 391 ? 8.5 -18.766 -3.229 1 98.62 391 LYS B CA 1
ATOM 6756 C C . LYS B 1 391 ? 7.805 -19.219 -1.949 1 98.62 391 LYS B C 1
ATOM 6758 O O . LYS B 1 391 ? 6.859 -20.016 -1.998 1 98.62 391 LYS B O 1
ATOM 6763 N N . VAL B 1 392 ? 8.328 -18.703 -0.892 1 98.75 392 VAL B N 1
ATOM 6764 C CA . VAL B 1 392 ? 7.91 -19.188 0.423 1 98.75 392 VAL B CA 1
ATOM 6765 C C . VAL B 1 392 ? 7.832 -18 1.396 1 98.75 392 VAL B C 1
ATOM 6767 O O . VAL B 1 392 ? 8.625 -17.062 1.307 1 98.75 392 VAL B O 1
ATOM 6770 N N . PHE B 1 393 ? 6.816 -18.031 2.254 1 98.81 393 PHE B N 1
ATOM 6771 C CA . PHE B 1 393 ? 6.887 -17.125 3.387 1 98.81 393 PHE B CA 1
ATOM 6772 C C . PHE B 1 393 ? 6.379 -17.797 4.656 1 98.81 393 PHE B C 1
ATOM 6774 O O . PHE B 1 393 ? 5.668 -18.797 4.59 1 98.81 393 PHE B O 1
ATOM 6781 N N . VAL B 1 394 ? 6.836 -17.328 5.781 1 98.88 394 VAL B N 1
ATOM 6782 C CA . VAL B 1 394 ? 6.379 -17.766 7.098 1 98.88 394 VAL B CA 1
ATOM 6783 C C . VAL B 1 394 ? 6.109 -16.547 7.977 1 98.88 394 VAL B C 1
ATOM 6785 O O . VAL B 1 394 ? 6.859 -15.562 7.93 1 98.88 394 VAL B O 1
ATOM 6788 N N . VAL B 1 395 ? 4.992 -16.5 8.609 1 98.75 395 VAL B N 1
ATOM 6789 C CA . VAL B 1 395 ? 4.566 -15.453 9.531 1 98.75 395 VAL B CA 1
ATOM 6790 C C . VAL B 1 395 ? 4.383 -16.047 10.93 1 98.75 395 VAL B C 1
ATOM 6792 O O . VAL B 1 395 ? 3.488 -16.859 11.156 1 98.75 395 VAL B O 1
ATOM 6795 N N . ASP B 1 396 ? 5.238 -15.586 11.828 1 98.31 396 ASP B N 1
ATOM 6796 C CA . ASP B 1 396 ? 5.199 -16.094 13.195 1 98.31 396 ASP B CA 1
ATOM 6797 C C . ASP B 1 396 ? 5.176 -17.625 13.211 1 98.31 396 ASP B C 1
ATOM 6799 O O . ASP B 1 396 ? 5.984 -18.266 12.539 1 98.31 396 ASP B O 1
ATOM 6803 N N . ASP B 1 397 ? 4.379 -18.234 14.008 1 96.62 397 ASP B N 1
ATOM 6804 C CA . ASP B 1 397 ? 4.141 -19.672 14.031 1 96.62 397 ASP B CA 1
ATOM 6805 C C . ASP B 1 397 ? 2.719 -20 13.578 1 96.62 397 ASP B C 1
ATOM 6807 O O . ASP B 1 397 ? 2.145 -21.016 13.992 1 96.62 397 ASP B O 1
ATOM 6811 N N . THR B 1 398 ? 2.254 -19.094 12.742 1 95.81 398 THR B N 1
ATOM 6812 C CA . THR B 1 398 ? 0.819 -19.172 12.492 1 95.81 398 THR B CA 1
ATOM 6813 C C . THR B 1 398 ? 0.536 -19.422 11.016 1 95.81 398 THR B C 1
ATOM 6815 O O . THR B 1 398 ? -0.473 -20.031 10.664 1 95.81 398 THR B O 1
ATOM 6818 N N . ILE B 1 399 ? 1.348 -18.891 10.102 1 98.44 399 ILE B N 1
ATOM 6819 C CA . ILE B 1 399 ? 1.103 -19.016 8.664 1 98.44 399 ILE B CA 1
ATOM 6820 C C . ILE B 1 399 ? 2.379 -19.484 7.965 1 98.44 399 ILE B C 1
ATOM 6822 O O . ILE B 1 399 ? 3.465 -18.953 8.234 1 98.44 399 ILE B O 1
ATOM 6826 N N . ALA B 1 400 ? 2.307 -20.422 7.152 1 98.69 400 ALA B N 1
ATOM 6827 C CA . ALA B 1 400 ? 3.34 -20.812 6.191 1 98.69 400 ALA B CA 1
ATOM 6828 C C . ALA B 1 400 ? 2.758 -20.953 4.789 1 98.69 400 ALA B C 1
ATOM 6830 O O . ALA B 1 400 ? 1.614 -21.391 4.625 1 98.69 400 ALA B O 1
ATOM 6831 N N . ALA B 1 401 ? 3.543 -20.578 3.816 1 98.81 401 ALA B N 1
ATOM 6832 C CA . ALA B 1 401 ? 3.047 -20.688 2.449 1 98.81 401 ALA B CA 1
ATOM 6833 C C . ALA B 1 401 ? 4.16 -21.109 1.494 1 98.81 401 ALA B C 1
ATOM 6835 O O . ALA B 1 401 ? 5.305 -20.672 1.635 1 98.81 401 ALA B O 1
ATOM 6836 N N . VAL B 1 402 ? 3.891 -21.953 0.611 1 98.88 402 VAL B N 1
ATOM 6837 C CA . VAL B 1 402 ? 4.75 -22.406 -0.475 1 98.88 402 VAL B CA 1
ATOM 6838 C C . VAL B 1 402 ? 3.975 -22.391 -1.791 1 98.88 402 VAL B C 1
ATOM 6840 O O . VAL B 1 402 ? 2.805 -22.781 -1.834 1 98.88 402 VAL B O 1
ATOM 6843 N N . GLY B 1 403 ? 4.574 -21.891 -2.848 1 98.69 403 GLY B N 1
ATOM 6844 C CA . GLY B 1 403 ? 3.846 -21.938 -4.105 1 98.69 403 GLY B CA 1
ATOM 6845 C C . GLY B 1 403 ? 4.621 -21.359 -5.27 1 98.69 403 GLY B C 1
ATOM 6846 O O . GLY B 1 403 ? 5.82 -21.625 -5.418 1 98.69 403 GLY B O 1
ATOM 6847 N N . THR B 1 404 ? 3.867 -20.672 -6.125 1 98.44 404 THR B N 1
ATOM 6848 C CA . THR B 1 404 ? 4.445 -20.266 -7.398 1 98.44 404 THR B CA 1
ATOM 6849 C C . THR B 1 404 ? 4.547 -18.734 -7.484 1 98.44 404 THR B C 1
ATOM 6851 O O . THR B 1 404 ? 5.141 -18.203 -8.422 1 98.44 404 THR B O 1
ATOM 6854 N N . THR B 1 405 ? 4.039 -18.031 -6.5 1 98 405 THR B N 1
ATOM 6855 C CA . THR B 1 405 ? 3.887 -16.578 -6.613 1 98 405 THR B CA 1
ATOM 6856 C C . THR B 1 405 ? 5.152 -15.867 -6.152 1 98 405 THR B C 1
ATOM 6858 O O . THR B 1 405 ? 5.539 -15.969 -4.984 1 98 405 THR B O 1
ATOM 6861 N N . ASN B 1 406 ? 5.789 -15.156 -7.082 1 97.5 406 ASN B N 1
ATOM 6862 C CA . ASN B 1 406 ? 6.91 -14.289 -6.738 1 97.5 406 ASN B CA 1
ATOM 6863 C C . ASN B 1 406 ? 6.438 -13.008 -6.055 1 97.5 406 ASN B C 1
ATOM 6865 O O . ASN B 1 406 ? 5.262 -12.648 -6.141 1 97.5 406 ASN B O 1
ATOM 6869 N N . LEU B 1 407 ? 7.363 -12.398 -5.359 1 98 407 LEU B N 1
ATOM 6870 C CA . LEU B 1 407 ? 7.078 -11.109 -4.738 1 98 407 LEU B CA 1
ATOM 6871 C C . LEU B 1 407 ? 7.355 -9.961 -5.711 1 98 407 LEU B C 1
ATOM 6873 O O . LEU B 1 407 ? 8.195 -9.102 -5.445 1 98 407 LEU B O 1
ATOM 6877 N N . ASP B 1 408 ? 6.605 -9.898 -6.816 1 96.06 408 ASP B N 1
ATOM 6878 C CA . ASP B 1 408 ? 6.832 -8.883 -7.836 1 96.06 408 ASP B CA 1
ATOM 6879 C C . ASP B 1 408 ? 5.547 -8.586 -8.609 1 96.06 408 ASP B C 1
ATOM 6881 O O . ASP B 1 408 ? 4.543 -9.281 -8.438 1 96.06 408 ASP B O 1
ATOM 6885 N N . ASN B 1 409 ? 5.574 -7.617 -9.383 1 91.81 409 ASN B N 1
ATOM 6886 C CA . ASN B 1 409 ? 4.391 -7.121 -10.078 1 91.81 409 ASN B CA 1
ATOM 6887 C C . ASN B 1 409 ? 3.912 -8.109 -11.141 1 91.81 409 ASN B C 1
ATOM 6889 O O . ASN B 1 409 ? 2.709 -8.234 -11.375 1 91.81 409 ASN B O 1
ATOM 6893 N N . ARG B 1 410 ? 4.766 -8.727 -11.789 1 90.94 410 ARG B N 1
ATOM 6894 C CA . ARG B 1 410 ? 4.367 -9.688 -12.812 1 90.94 410 ARG B CA 1
ATOM 6895 C C . ARG B 1 410 ? 3.529 -10.812 -12.219 1 90.94 410 ARG B C 1
ATOM 6897 O O . ARG B 1 410 ? 2.477 -11.156 -12.75 1 90.94 410 ARG B O 1
ATOM 6904 N N . SER B 1 411 ? 3.998 -11.375 -11.133 1 94.44 411 SER B N 1
ATOM 6905 C CA . SER B 1 411 ? 3.256 -12.438 -10.453 1 94.44 411 SER B CA 1
ATOM 6906 C C . SER B 1 411 ? 1.927 -11.914 -9.914 1 94.44 411 SER B C 1
ATOM 6908 O O . SER B 1 411 ? 0.938 -12.648 -9.875 1 94.44 411 SER B O 1
ATOM 6910 N N . PHE B 1 412 ? 1.923 -10.688 -9.539 1 92.12 412 PHE B N 1
ATOM 6911 C CA . PHE B 1 412 ? 0.732 -10.133 -8.906 1 92.12 412 PHE B CA 1
ATOM 6912 C C . PHE B 1 412 ? -0.335 -9.812 -9.945 1 92.12 412 PHE B C 1
ATOM 6914 O O . PHE B 1 412 ? -1.531 -9.883 -9.656 1 92.12 412 PHE B O 1
ATOM 6921 N N . ARG B 1 413 ? 0.121 -9.555 -11.164 1 83.94 413 ARG B N 1
ATOM 6922 C CA . ARG B 1 413 ? -0.849 -8.914 -12.047 1 83.94 413 ARG B CA 1
ATOM 6923 C C . ARG B 1 413 ? -0.975 -9.672 -13.367 1 83.94 413 ARG B C 1
ATOM 6925 O O . ARG B 1 413 ? -2.016 -9.617 -14.023 1 83.94 413 ARG B O 1
ATOM 6932 N N . LEU B 1 414 ? 0.071 -10.273 -13.773 1 83.81 414 LEU B N 1
ATOM 6933 C CA . LEU B 1 414 ? 0.088 -10.766 -15.141 1 83.81 414 LEU B CA 1
ATOM 6934 C C . LEU B 1 414 ? 0.07 -12.289 -15.172 1 83.81 414 LEU B C 1
ATOM 6936 O O . LEU B 1 414 ? -0.434 -12.891 -16.125 1 83.81 414 LEU B O 1
ATOM 6940 N N . ASN B 1 415 ? 0.596 -12.867 -14.148 1 90.56 415 ASN B N 1
ATOM 6941 C CA . ASN B 1 415 ? 0.704 -14.32 -14.125 1 90.56 415 ASN B CA 1
ATOM 6942 C C . ASN B 1 415 ? -0.446 -14.953 -13.344 1 90.56 415 ASN B C 1
ATOM 6944 O O . ASN B 1 415 ? -0.985 -14.352 -12.422 1 90.56 415 ASN B O 1
ATOM 6948 N N . PHE B 1 416 ? -0.796 -16.141 -13.82 1 91.19 416 PHE B N 1
ATOM 6949 C CA . PHE B 1 416 ? -1.571 -17.031 -12.961 1 91.19 416 PHE B CA 1
ATOM 6950 C C . PHE B 1 416 ? -0.667 -17.734 -11.961 1 91.19 416 PHE B C 1
ATOM 6952 O O . PHE B 1 416 ? 0.331 -18.359 -12.344 1 91.19 416 PHE B O 1
ATOM 6959 N N . GLU B 1 417 ? -0.999 -17.562 -10.703 1 96.44 417 GLU B N 1
ATOM 6960 C CA . GLU B 1 417 ? -0.175 -18.094 -9.625 1 96.44 417 GLU B CA 1
ATOM 6961 C C . GLU B 1 417 ? -1.016 -18.891 -8.633 1 96.44 417 GLU B C 1
ATOM 6963 O O . GLU B 1 417 ? -2.246 -18.812 -8.648 1 96.44 417 GLU B O 1
ATOM 6968 N N . ALA B 1 418 ? -0.34 -19.641 -7.824 1 97.5 418 ALA B N 1
ATOM 6969 C CA . ALA B 1 418 ? -1.016 -20.344 -6.738 1 97.5 418 ALA B CA 1
ATOM 6970 C C . ALA B 1 418 ? -0.073 -20.578 -5.559 1 97.5 418 ALA B C 1
ATOM 6972 O O . ALA B 1 418 ? 1.11 -20.859 -5.746 1 97.5 418 ALA B O 1
ATOM 6973 N N . MET B 1 419 ? -0.619 -20.391 -4.398 1 98.69 419 MET B N 1
ATOM 6974 C CA . MET B 1 419 ? 0.094 -20.688 -3.154 1 98.69 419 MET B CA 1
ATOM 6975 C C . MET B 1 419 ? -0.71 -21.625 -2.268 1 98.69 419 MET B C 1
ATOM 6977 O O . MET B 1 419 ? -1.935 -21.516 -2.189 1 98.69 419 MET B O 1
ATOM 6981 N N . ALA B 1 420 ? -0.044 -22.562 -1.617 1 98.88 420 ALA B N 1
ATOM 6982 C CA . ALA B 1 420 ? -0.623 -23.328 -0.509 1 98.88 420 ALA B CA 1
ATOM 6983 C C . ALA B 1 420 ? -0.306 -22.672 0.83 1 98.88 420 ALA B C 1
ATOM 6985 O O . ALA B 1 420 ? 0.859 -22.578 1.226 1 98.88 420 ALA B O 1
ATOM 6986 N N . LEU B 1 421 ? -1.328 -22.203 1.44 1 98.81 421 LEU B N 1
ATOM 6987 C CA . LEU B 1 421 ? -1.177 -21.625 2.766 1 98.81 421 LEU B CA 1
ATOM 6988 C C . LEU B 1 421 ? -1.536 -22.625 3.855 1 98.81 421 LEU B C 1
ATOM 6990 O O . LEU B 1 421 ? -2.521 -23.359 3.73 1 98.81 421 LEU B O 1
ATOM 6994 N N . PHE B 1 422 ? -0.746 -22.656 4.879 1 98.56 422 PHE B N 1
ATOM 6995 C CA . PHE B 1 422 ? -0.98 -23.484 6.059 1 98.56 422 PHE B CA 1
ATOM 6996 C C . PHE B 1 422 ? -1.089 -22.625 7.312 1 98.56 422 PHE B C 1
ATOM 6998 O O . PHE B 1 422 ? -0.168 -21.875 7.633 1 98.56 422 PHE B O 1
ATOM 7005 N N . PHE B 1 423 ? -2.234 -22.703 7.883 1 98.06 423 PHE B N 1
ATOM 7006 C CA . PHE B 1 423 ? -2.447 -22.047 9.172 1 98.06 423 PHE B CA 1
ATOM 7007 C C . PHE B 1 423 ? -2.223 -23.047 10.312 1 98.06 423 PHE B C 1
ATOM 7009 O O . PHE B 1 423 ? -3.166 -23.406 11.016 1 98.06 423 PHE B O 1
ATOM 7016 N N . ASP B 1 424 ? -0.963 -23.391 10.453 1 96.69 424 ASP B N 1
ATOM 7017 C CA . ASP B 1 424 ? -0.578 -24.5 11.32 1 96.69 424 ASP B CA 1
ATOM 7018 C C . ASP B 1 424 ? 0.832 -24.312 11.875 1 96.69 424 ASP B C 1
ATOM 7020 O O . ASP B 1 424 ? 1.777 -24.078 11.117 1 96.69 424 ASP B O 1
ATOM 7024 N N . ALA B 1 425 ? 0.964 -24.484 13.172 1 96.56 425 ALA B N 1
ATOM 7025 C CA . ALA B 1 425 ? 2.227 -24.203 13.852 1 96.56 425 ALA B CA 1
ATOM 7026 C C . ALA B 1 425 ? 3.307 -25.203 13.438 1 96.56 425 ALA B C 1
ATOM 7028 O O . ALA B 1 425 ? 4.484 -24.844 13.352 1 96.56 425 ALA B O 1
ATOM 7029 N N . THR B 1 426 ? 2.916 -26.406 13.211 1 96.88 426 THR B N 1
ATOM 7030 C CA . THR B 1 426 ? 3.889 -27.438 12.852 1 96.88 426 THR B CA 1
ATOM 7031 C C . THR B 1 426 ? 4.48 -27.156 11.469 1 96.88 426 THR B C 1
ATOM 7033 O O . THR B 1 426 ? 5.699 -27.203 11.297 1 96.88 426 THR B O 1
ATOM 7036 N N . VAL B 1 427 ? 3.623 -26.859 10.562 1 97.88 427 VAL B N 1
ATOM 7037 C CA . VAL B 1 427 ? 4.102 -26.562 9.211 1 97.88 427 VAL B CA 1
ATOM 7038 C C . VAL B 1 427 ? 4.922 -25.266 9.227 1 97.88 427 VAL B C 1
ATOM 7040 O O . VAL B 1 427 ? 5.965 -25.188 8.578 1 97.88 427 VAL B O 1
ATOM 7043 N N . ALA B 1 428 ? 4.461 -24.312 9.945 1 98.31 428 ALA B N 1
ATOM 7044 C CA . ALA B 1 428 ? 5.215 -23.062 10.078 1 98.31 428 ALA B CA 1
ATOM 7045 C C . ALA B 1 428 ? 6.602 -23.328 10.656 1 98.31 428 ALA B C 1
ATOM 7047 O O . ALA B 1 428 ? 7.582 -22.703 10.234 1 98.31 428 ALA B O 1
ATOM 7048 N N . GLY B 1 429 ? 6.637 -24.188 11.617 1 98.5 429 GLY B N 1
ATOM 7049 C CA . GLY B 1 429 ? 7.918 -24.562 12.195 1 98.5 429 GLY B CA 1
ATOM 7050 C C . GLY B 1 429 ? 8.867 -25.188 11.195 1 98.5 429 GLY B C 1
ATOM 7051 O O . GLY B 1 429 ? 10.07 -24.922 11.211 1 98.5 429 GLY B O 1
ATOM 7052 N N . GLN B 1 430 ? 8.352 -26.031 10.367 1 98.31 430 GLN B N 1
ATOM 7053 C CA . GLN B 1 430 ? 9.156 -26.672 9.328 1 98.31 430 GLN B CA 1
ATOM 7054 C C . GLN B 1 430 ? 9.703 -25.656 8.344 1 98.31 430 GLN B C 1
ATOM 7056 O O . GLN B 1 430 ? 10.875 -25.703 7.973 1 98.31 430 GLN B O 1
ATOM 7061 N N . VAL B 1 431 ? 8.867 -24.75 7.969 1 98.75 431 VAL B N 1
ATOM 7062 C CA . VAL B 1 431 ? 9.289 -23.719 7.031 1 98.75 431 VAL B CA 1
ATOM 7063 C C . VAL B 1 431 ? 10.32 -22.797 7.695 1 98.75 431 VAL B C 1
ATOM 7065 O O . VAL B 1 431 ? 11.289 -22.375 7.059 1 98.75 431 VAL B O 1
ATOM 7068 N N . THR B 1 432 ? 10.094 -22.484 8.938 1 98.75 432 THR B N 1
ATOM 7069 C CA . THR B 1 432 ? 11.047 -21.672 9.688 1 98.75 432 THR B CA 1
ATOM 7070 C C . THR B 1 432 ? 12.422 -22.328 9.711 1 98.75 432 THR B C 1
ATOM 7072 O O . THR B 1 432 ? 13.43 -21.672 9.422 1 98.75 432 THR B O 1
ATOM 7075 N N . ALA B 1 433 ? 12.43 -23.578 10.055 1 98.75 433 ALA B N 1
ATOM 7076 C CA . ALA B 1 433 ? 13.695 -24.312 10.109 1 98.75 433 ALA B CA 1
ATOM 7077 C C . ALA B 1 433 ? 14.383 -24.312 8.742 1 98.75 433 ALA B C 1
ATOM 7079 O O . ALA B 1 433 ? 15.602 -24.172 8.656 1 98.75 433 ALA B O 1
ATOM 7080 N N . MET B 1 434 ? 13.617 -24.484 7.738 1 98.69 434 MET B N 1
ATOM 7081 C CA . MET B 1 434 ? 14.141 -24.484 6.379 1 98.69 434 MET B CA 1
ATOM 7082 C C . MET B 1 434 ? 14.766 -23.125 6.039 1 98.69 434 MET B C 1
ATOM 7084 O O . MET B 1 434 ? 15.883 -23.078 5.512 1 98.69 434 MET B O 1
ATOM 7088 N N . LEU B 1 435 ? 14.078 -22.062 6.352 1 98.81 435 LEU B N 1
ATOM 7089 C CA . LEU B 1 435 ? 14.57 -20.734 6.035 1 98.81 435 LEU B CA 1
ATOM 7090 C C . LEU B 1 435 ? 15.789 -20.375 6.879 1 98.81 435 LEU B C 1
ATOM 7092 O O . LEU B 1 435 ? 16.688 -19.688 6.418 1 98.81 435 LEU B O 1
ATOM 7096 N N . GLU B 1 436 ? 15.82 -20.828 8.109 1 98.75 436 GLU B N 1
ATOM 7097 C CA . GLU B 1 436 ? 17 -20.609 8.953 1 98.75 436 GLU B CA 1
ATOM 7098 C C . GLU B 1 436 ? 18.234 -21.234 8.328 1 98.75 436 GLU B C 1
ATOM 7100 O O . GLU B 1 436 ? 19.312 -20.625 8.359 1 98.75 436 GLU B O 1
ATOM 7105 N N . HIS B 1 437 ? 18.016 -22.422 7.852 1 98.56 437 HIS B N 1
ATOM 7106 C CA . HIS B 1 437 ? 19.109 -23.062 7.145 1 98.56 437 HIS B CA 1
ATOM 7107 C C . HIS B 1 437 ? 19.547 -22.234 5.941 1 98.56 437 HIS B C 1
ATOM 7109 O O . HIS B 1 437 ? 20.75 -22.094 5.688 1 98.56 437 HIS B O 1
ATOM 7115 N N . ASP B 1 438 ? 18.609 -21.703 5.191 1 98.69 438 ASP B N 1
ATOM 7116 C CA . ASP B 1 438 ? 18.922 -20.875 4.023 1 98.69 438 ASP B CA 1
ATOM 7117 C C . ASP B 1 438 ? 19.609 -19.578 4.434 1 98.69 438 ASP B C 1
ATOM 7119 O O . ASP B 1 438 ? 20.5 -19.109 3.73 1 98.69 438 ASP B O 1
ATOM 7123 N N . PHE B 1 439 ? 19.203 -19 5.531 1 98.69 439 PHE B N 1
ATOM 7124 C CA . PHE B 1 439 ? 19.812 -17.766 6.016 1 98.69 439 PHE B CA 1
ATOM 7125 C C . PHE B 1 439 ? 21.281 -18 6.348 1 98.69 439 PHE B C 1
ATOM 7127 O O . PHE B 1 439 ? 22.109 -17.109 6.18 1 98.69 439 PHE B O 1
ATOM 7134 N N . ALA B 1 440 ? 21.578 -19.203 6.777 1 98.38 440 ALA B N 1
ATOM 7135 C CA . ALA B 1 440 ? 22.969 -19.531 7.117 1 98.38 440 ALA B CA 1
ATOM 7136 C C . ALA B 1 440 ? 23.859 -19.5 5.879 1 98.38 440 ALA B C 1
ATOM 7138 O O . ALA B 1 440 ? 25.062 -19.328 5.988 1 98.38 440 ALA B O 1
ATOM 7139 N N . SER B 1 441 ? 23.281 -19.672 4.746 1 98.12 441 SER B N 1
ATOM 7140 C CA . SER B 1 441 ? 24 -19.594 3.473 1 98.12 441 SER B CA 1
ATOM 7141 C C . SER B 1 441 ? 23.719 -18.281 2.758 1 98.12 441 SER B C 1
ATOM 7143 O O . SER B 1 441 ? 23.562 -18.25 1.535 1 98.12 441 SER B O 1
ATOM 7145 N N . SER B 1 442 ? 23.531 -17.219 3.473 1 98.44 442 SER B N 1
ATOM 7146 C CA . SER B 1 442 ? 23.219 -15.914 2.91 1 98.44 442 SER B CA 1
ATOM 7147 C C . SER B 1 442 ? 24.062 -14.82 3.578 1 98.44 442 SER B C 1
ATOM 7149 O O . SER B 1 442 ? 24.594 -15.023 4.664 1 98.44 442 SER B O 1
ATOM 7151 N N . THR B 1 443 ? 24.219 -13.727 2.928 1 98.44 443 THR B N 1
ATOM 7152 C CA . THR B 1 443 ? 24.828 -12.531 3.486 1 98.44 443 THR B CA 1
ATOM 7153 C C . THR B 1 443 ? 23.828 -11.375 3.521 1 98.44 443 THR B C 1
ATOM 7155 O O . THR B 1 443 ? 23.047 -11.195 2.586 1 98.44 443 THR B O 1
ATOM 7158 N N . GLU B 1 444 ? 23.844 -10.656 4.535 1 98.44 444 GLU B N 1
ATOM 7159 C CA . GLU B 1 444 ? 22.938 -9.516 4.66 1 98.44 444 GLU B CA 1
ATOM 7160 C C . GLU B 1 444 ? 23.406 -8.344 3.805 1 98.44 444 GLU B C 1
ATOM 7162 O O . GLU B 1 444 ? 24.594 -7.984 3.83 1 98.44 444 GLU B O 1
ATOM 7167 N N . LEU B 1 445 ? 22.547 -7.82 3.008 1 98.31 445 LEU B N 1
ATOM 7168 C CA . LEU B 1 445 ? 22.859 -6.652 2.197 1 98.31 445 LEU B CA 1
ATOM 7169 C C . LEU B 1 445 ? 22.891 -5.391 3.053 1 98.31 445 LEU B C 1
ATOM 7171 O O . LEU B 1 445 ? 21.875 -4.977 3.604 1 98.31 445 LEU B O 1
ATOM 7175 N N . THR B 1 446 ? 24.047 -4.754 3.189 1 96.81 446 THR B N 1
ATOM 7176 C CA . THR B 1 446 ? 24.172 -3.549 3.998 1 96.81 446 THR B CA 1
ATOM 7177 C C . THR B 1 446 ? 24.578 -2.359 3.131 1 96.81 446 THR B C 1
ATOM 7179 O O . THR B 1 446 ? 24.406 -1.206 3.535 1 96.81 446 THR B O 1
ATOM 7182 N N . ARG B 1 447 ? 25.047 -2.68 1.963 1 96.31 447 ARG B N 1
ATOM 7183 C CA . ARG B 1 447 ? 25.5 -1.628 1.062 1 96.31 447 ARG B CA 1
ATOM 7184 C C . ARG B 1 447 ? 24.328 -0.878 0.447 1 96.31 447 ARG B C 1
ATOM 7186 O O . ARG B 1 447 ? 23.406 -1.493 -0.093 1 96.31 447 ARG B O 1
ATOM 7193 N N . SER B 1 448 ? 24.375 0.421 0.481 1 96.5 448 SER B N 1
ATOM 7194 C CA . SER B 1 448 ? 23.344 1.239 -0.151 1 96.5 448 SER B CA 1
ATOM 7195 C C . SER B 1 448 ? 23.5 1.238 -1.669 1 96.5 448 SER B C 1
ATOM 7197 O O . SER B 1 448 ? 24.531 0.833 -2.197 1 96.5 448 SER B O 1
ATOM 7199 N N . LEU B 1 449 ? 22.453 1.639 -2.311 1 95.19 449 LEU B N 1
ATOM 7200 C CA . LEU B 1 449 ? 22.5 1.72 -3.766 1 95.19 449 LEU B CA 1
ATOM 7201 C C . LEU B 1 449 ? 23.625 2.637 -4.227 1 95.19 449 LEU B C 1
ATOM 7203 O O . LEU B 1 449 ? 24.312 2.33 -5.195 1 95.19 449 LEU B O 1
ATOM 7207 N N . ALA B 1 450 ? 23.828 3.754 -3.527 1 92.25 450 ALA B N 1
ATOM 7208 C CA . ALA B 1 450 ? 24.844 4.742 -3.877 1 92.25 450 ALA B CA 1
ATOM 7209 C C . ALA B 1 450 ? 26.25 4.148 -3.777 1 92.25 450 ALA B C 1
ATOM 7211 O O . ALA B 1 450 ? 27.156 4.57 -4.488 1 92.25 450 ALA B O 1
ATOM 7212 N N . ALA B 1 451 ? 26.406 3.193 -2.955 1 96.56 451 ALA B N 1
ATOM 7213 C CA . ALA B 1 451 ? 27.719 2.596 -2.699 1 96.56 451 ALA B CA 1
ATOM 7214 C C . ALA B 1 451 ? 27.922 1.354 -3.561 1 96.56 451 ALA B C 1
ATOM 7216 O O . ALA B 1 451 ? 29 0.751 -3.533 1 96.56 451 ALA B O 1
ATOM 7217 N N . GLN B 1 452 ? 26.953 0.976 -4.352 1 96.44 452 GLN B N 1
ATOM 7218 C CA . GLN B 1 452 ? 27.062 -0.177 -5.238 1 96.44 452 GLN B CA 1
ATOM 7219 C C . GLN B 1 452 ? 27.953 0.136 -6.438 1 96.44 452 GLN B C 1
ATOM 7221 O O . GLN B 1 452 ? 28.203 1.304 -6.75 1 96.44 452 GLN B O 1
ATOM 7226 N N . PRO B 1 453 ? 28.438 -0.944 -7.082 1 95.75 453 PRO B N 1
ATOM 7227 C CA . PRO B 1 453 ? 29.141 -0.699 -8.344 1 95.75 453 PRO B CA 1
ATOM 7228 C C . PRO B 1 453 ? 28.312 0.103 -9.336 1 95.75 453 PRO B C 1
ATOM 7230 O O . PRO B 1 453 ? 27.078 0.059 -9.289 1 95.75 453 PRO B O 1
ATOM 7233 N N . VAL B 1 454 ? 28.922 0.702 -10.242 1 92.38 454 VAL B N 1
ATOM 7234 C CA . VAL B 1 454 ? 28.344 1.688 -11.148 1 92.38 454 VAL B CA 1
ATOM 7235 C C . VAL B 1 454 ? 27.203 1.051 -11.945 1 92.38 454 VAL B C 1
ATOM 7237 O O . VAL B 1 454 ? 26.156 1.68 -12.164 1 92.38 454 VAL B O 1
ATOM 7240 N N . PHE B 1 455 ? 27.391 -0.155 -12.352 1 93.62 455 PHE B N 1
ATOM 7241 C CA . PHE B 1 455 ? 26.375 -0.784 -13.188 1 93.62 455 PHE B CA 1
ATOM 7242 C C . PHE B 1 455 ? 25.094 -1.006 -12.398 1 93.62 455 PHE B C 1
ATOM 7244 O O . PHE B 1 455 ? 23.984 -0.903 -12.953 1 93.62 455 PHE B O 1
ATOM 7251 N N . ILE B 1 456 ? 25.219 -1.21 -11.086 1 94.94 456 ILE B N 1
ATOM 7252 C CA . ILE B 1 456 ? 24.031 -1.384 -10.25 1 94.94 456 ILE B CA 1
ATOM 7253 C C . ILE B 1 456 ? 23.469 -0.019 -9.867 1 94.94 456 ILE B C 1
ATOM 7255 O O . ILE B 1 456 ? 22.266 0.205 -9.953 1 94.94 456 ILE B O 1
ATOM 7259 N N . ARG B 1 457 ? 24.359 0.854 -9.5 1 92.19 457 ARG B N 1
ATOM 7260 C CA . ARG B 1 457 ? 23.984 2.184 -9.031 1 92.19 457 ARG B CA 1
ATOM 7261 C C . ARG B 1 457 ? 23.125 2.906 -10.062 1 92.19 457 ARG B C 1
ATOM 7263 O O . ARG B 1 457 ? 22.125 3.537 -9.719 1 92.19 457 ARG B O 1
ATOM 7270 N N . TYR B 1 458 ? 23.453 2.74 -11.344 1 87.38 458 TYR B N 1
ATOM 7271 C CA . TYR B 1 458 ? 22.734 3.461 -12.383 1 87.38 458 TYR B CA 1
ATOM 7272 C C . TYR B 1 458 ? 21.781 2.529 -13.133 1 87.38 458 TYR B C 1
ATOM 7274 O O . TYR B 1 458 ? 20.781 2.977 -13.695 1 87.38 458 TYR B O 1
ATOM 7282 N N . GLY B 1 459 ? 22.078 1.273 -13.109 1 91.31 459 GLY B N 1
ATOM 7283 C CA . GLY B 1 459 ? 21.219 0.304 -13.781 1 91.31 459 GLY B CA 1
ATOM 7284 C C . GLY B 1 459 ? 19.922 0.044 -13.047 1 91.31 459 GLY B C 1
ATOM 7285 O O . GLY B 1 459 ? 18.891 -0.218 -13.672 1 91.31 459 GLY B O 1
ATOM 7286 N N . ALA B 1 460 ? 19.938 0.126 -11.742 1 93.38 460 ALA B N 1
ATOM 7287 C CA . ALA B 1 460 ? 18.797 -0.232 -10.922 1 93.38 460 ALA B CA 1
ATOM 7288 C C . ALA B 1 460 ? 17.625 0.716 -11.172 1 93.38 460 ALA B C 1
ATOM 7290 O O . ALA B 1 460 ? 16.5 0.274 -11.461 1 93.38 460 ALA B O 1
ATOM 7291 N N . PRO B 1 461 ? 17.844 2.016 -11.141 1 89.06 461 PRO B N 1
ATOM 7292 C CA . PRO B 1 461 ? 16.734 2.924 -11.43 1 89.06 461 PRO B CA 1
ATOM 7293 C C . PRO B 1 461 ? 16.188 2.758 -12.852 1 89.06 461 PRO B C 1
ATOM 7295 O O . PRO B 1 461 ? 14.984 2.902 -13.078 1 89.06 461 PRO B O 1
ATOM 7298 N N . LEU B 1 462 ? 17.047 2.492 -13.766 1 84.69 462 LEU B N 1
ATOM 7299 C CA . LEU B 1 462 ? 16.609 2.275 -15.148 1 84.69 462 LEU B CA 1
ATOM 7300 C C . LEU B 1 462 ? 15.781 1.002 -15.266 1 84.69 462 LEU B C 1
ATOM 7302 O O . LEU B 1 462 ? 14.75 0.987 -15.938 1 84.69 462 LEU B O 1
ATOM 7306 N N . ALA B 1 463 ? 16.266 -0.033 -14.633 1 90.62 463 ALA B N 1
ATOM 7307 C CA . ALA B 1 463 ? 15.523 -1.292 -14.633 1 90.62 463 ALA B CA 1
ATOM 7308 C C . ALA B 1 463 ? 14.164 -1.128 -13.961 1 90.62 463 ALA B C 1
ATOM 7310 O O . ALA B 1 463 ? 13.18 -1.729 -14.391 1 90.62 463 ALA B O 1
ATOM 7311 N N . ARG B 1 464 ? 14.07 -0.309 -12.953 1 91.06 464 ARG B N 1
ATOM 7312 C CA . ARG B 1 464 ? 12.836 -0.071 -12.211 1 91.06 464 ARG B CA 1
ATOM 7313 C C . ARG B 1 464 ? 11.766 0.549 -13.102 1 91.06 464 ARG B C 1
ATOM 7315 O O . ARG B 1 464 ? 10.57 0.398 -12.836 1 91.06 464 ARG B O 1
ATOM 7322 N N . LEU B 1 465 ? 12.141 1.251 -14.203 1 82.25 465 LEU B N 1
ATOM 7323 C CA . LEU B 1 465 ? 11.18 1.811 -15.141 1 82.25 465 LEU B CA 1
ATOM 7324 C C . LEU B 1 465 ? 10.297 0.716 -15.727 1 82.25 465 LEU B C 1
ATOM 7326 O O . LEU B 1 465 ? 9.148 0.974 -16.109 1 82.25 465 LEU B O 1
ATOM 7330 N N . PHE B 1 466 ? 10.781 -0.561 -15.641 1 84.81 466 PHE B N 1
ATOM 7331 C CA . PHE B 1 466 ? 10.047 -1.681 -16.219 1 84.81 466 PHE B CA 1
ATOM 7332 C C . PHE B 1 466 ? 9.289 -2.445 -15.148 1 84.81 466 PHE B C 1
ATOM 7334 O O . PHE B 1 466 ? 8.727 -3.512 -15.414 1 84.81 466 PHE B O 1
ATOM 7341 N N . ALA B 1 467 ? 9.203 -1.962 -14.008 1 88.56 467 ALA B N 1
ATOM 7342 C CA . ALA B 1 467 ? 8.633 -2.637 -12.844 1 88.56 467 ALA B CA 1
ATOM 7343 C C . ALA B 1 467 ? 7.203 -3.096 -13.117 1 88.56 467 ALA B C 1
ATOM 7345 O O . ALA B 1 467 ? 6.801 -4.18 -12.695 1 88.56 467 ALA B O 1
ATOM 7346 N N . PRO B 1 468 ? 6.391 -2.328 -13.875 1 81.69 468 PRO B N 1
ATOM 7347 C CA . PRO B 1 468 ? 4.996 -2.744 -14.062 1 81.69 468 PRO B CA 1
ATOM 7348 C C . PRO B 1 468 ? 4.875 -4.086 -14.773 1 81.69 468 PRO B C 1
ATOM 7350 O O . PRO B 1 468 ? 3.848 -4.762 -14.656 1 81.69 468 PRO B O 1
ATOM 7353 N N . ILE B 1 469 ? 5.902 -4.5 -15.492 1 81.44 469 ILE B N 1
ATOM 7354 C CA . ILE B 1 469 ? 5.801 -5.746 -16.234 1 81.44 469 ILE B CA 1
ATOM 7355 C C . ILE B 1 469 ? 6.82 -6.75 -15.703 1 81.44 469 ILE B C 1
ATOM 7357 O O . ILE B 1 469 ? 7.023 -7.816 -16.297 1 81.44 469 ILE B O 1
ATOM 7361 N N . LEU B 1 470 ? 7.555 -6.348 -14.672 1 86.88 470 LEU B N 1
ATOM 7362 C CA . LEU B 1 470 ? 8.539 -7.242 -14.078 1 86.88 470 LEU B CA 1
ATOM 7363 C C . LEU B 1 470 ? 7.945 -7.988 -12.891 1 86.88 470 LEU B C 1
ATOM 7365 O O . LEU B 1 470 ? 7.016 -7.504 -12.242 1 86.88 470 LEU B O 1
#

Solvent-accessible surface area (backbone atoms only — not comparable to full-atom values): 45453 Å² total; per-residue (Å²): 108,69,64,59,52,51,48,50,50,51,50,51,44,49,51,49,14,50,55,50,25,51,48,30,36,64,64,41,88,40,37,43,36,14,39,22,45,32,52,39,15,72,74,40,30,90,60,31,41,62,46,36,72,64,70,63,69,78,69,46,70,69,63,57,63,54,43,59,68,43,45,54,50,46,49,50,53,50,64,49,30,68,82,27,41,57,56,75,90,68,52,84,62,88,57,50,42,58,22,64,61,34,72,47,71,55,28,26,20,17,31,79,42,82,17,68,25,34,64,51,34,52,52,53,51,50,51,48,46,73,65,45,68,54,29,37,43,37,33,30,22,32,44,34,78,43,72,51,24,45,52,51,50,51,47,51,38,53,29,27,72,70,62,22,47,38,43,38,42,49,21,47,74,59,26,59,73,43,47,69,64,60,52,49,53,40,43,75,47,65,36,48,64,52,60,46,75,74,54,68,50,80,77,43,66,70,38,68,70,50,41,51,50,35,24,36,36,35,34,58,32,47,38,23,36,36,11,40,64,56,39,33,49,49,42,61,27,66,31,85,84,57,29,42,33,40,30,34,32,32,41,32,26,9,56,43,20,46,48,48,48,49,54,50,39,42,52,43,24,68,75,68,70,46,81,47,71,86,79,51,63,91,63,60,61,69,27,92,71,42,29,29,28,36,50,37,59,33,31,42,54,48,93,49,61,41,39,51,48,51,53,37,53,49,43,65,65,38,73,56,23,34,40,39,34,19,54,43,50,37,66,56,59,36,48,51,48,32,52,28,49,34,17,40,63,65,22,52,31,36,39,39,31,32,63,56,66,92,52,62,55,54,50,34,18,22,53,60,49,48,53,65,37,38,76,37,52,32,42,44,29,29,27,66,73,30,34,42,47,24,20,34,37,35,24,53,55,43,33,22,34,39,8,34,47,46,50,23,30,24,38,22,46,33,17,29,23,33,34,43,34,30,54,21,47,67,59,9,46,52,50,47,54,52,49,53,56,48,52,71,45,35,47,72,66,77,75,44,47,89,73,40,60,67,69,50,45,60,39,5,29,58,32,28,46,48,29,82,74,52,110,66,64,59,51,50,49,49,50,52,49,50,44,49,51,49,14,49,54,50,24,53,48,29,35,64,64,41,89,40,39,43,37,13,39,25,46,32,51,39,14,71,74,39,30,88,60,30,41,63,46,35,70,62,67,60,77,61,76,46,70,65,62,58,62,60,43,60,72,44,43,57,51,48,48,50,51,50,64,49,30,67,82,26,42,57,57,75,91,70,54,85,64,86,58,49,41,57,23,63,59,33,74,44,71,55,28,26,20,17,31,78,41,81,18,68,25,34,64,50,35,51,52,54,50,50,53,48,46,72,63,44,68,54,29,38,44,38,33,30,21,32,46,36,79,43,73,50,24,47,50,51,51,52,47,52,40,53,30,27,74,70,62,22,47,39,42,37,44,49,21,47,75,60,25,58,76,42,46,67,64,62,52,48,53,40,44,73,46,66,36,48,63,52,60,45,75,74,55,68,49,80,79,42,66,70,36,69,69,50,40,52,48,35,24,37,38,36,34,57,32,47,38,23,37,35,11,39,64,55,40,33,50,47,41,61,26,65,30,83,84,56,31,44,32,41,30,34,32,33,41,32,25,8,57,45,20,45,49,50,47,49,54,48,40,47,50,42,26,67,75,68,70,46,81,46,70,87,78,52,61,90,63,60,61,69,27,90,72,44,27,28,26,36,52,38,57,30,32,38,50,49,93,51,61,40,40,51,48,51,52,37,53,50,44,65,66,38,72,56,25,35,40,38,33,20,52,42,50,38,63,55,60,36,48,52,48,32,52,27,48,34,18,40,62,65,21,52,31,35,38,40,31,32,63,57,67,93,50,64,54,54,51,35,20,22,53,60,48,48,53,66,36,38,75,39,52,34,43,42,29,28,27,66,74,29,34,40,49,24,21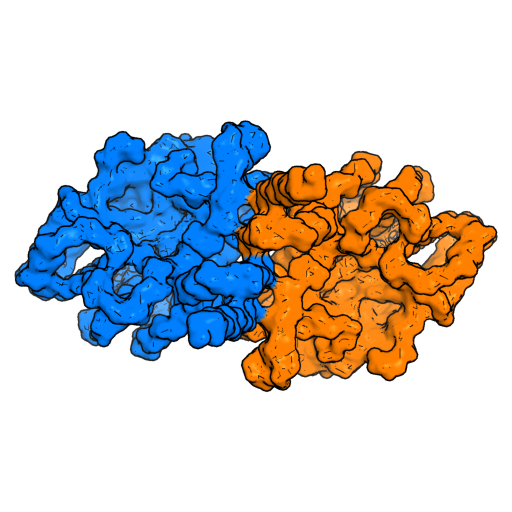,35,39,35,24,52,55,43,32,21,35,39,7,34,47,44,49,23,29,24,38,23,47,32,17,28,23,32,33,43,35,29,54,23,48,67,59,10,46,53,52,47,54,51,48,52,57,48,52,71,45,34,47,71,65,79,76,44,46,89,72,39,60,66,69,51,44,58,38,4,27,57,32,28,47,46,31,81,74,54

pLDDT: mean 89.18, std 13.12, range [41.09, 98.94]

Radius of gyration: 30.26 Å; Cα contacts (8 Å, |Δi|>4): 2037; chains: 2; bounding box: 56×96×88 Å

Nearest PDB structures (foldseek):
  8yr5-assembly1_I  TM=7.436E-01  e=7.589E-20  Escherichia coli str. K-12 substr. MG1655
  8yr5-assembly1_K  TM=7.385E-01  e=8.551E-20  Escherichia coli str. K-12 substr. MG1655
  8yr5-assembly1_F  TM=7.492E-01  e=1.973E-19  Escherichia coli str. K-12 substr. MG1655
  3hsi-assembly1_C-2  TM=7.488E-01  e=9.318E-19  Haemophilus influenzae
  3hsi-assembly1_A  TM=7.208E-01  e=1.908E-18  Haemophilus influenzae

InterPro domains:
  IPR001736 Phospholipase D/Transphosphatidylase [PS50035] (208-235)
  IPR001736 Phospholipase D/Transphosphatidylase [PS50035] (384-411)
  IPR001736 Phospholipase D/Transphosphatidylase [SM00155] (208-235)
  IPR001736 Phospholipase D/Transphosphatidylase [SM00155] (384-411)
  IPR022924 Cardiolipin synthase [TIGR04265] (6-470)
  IPR025202 Cardiolipin synthase-like, phospholipase D-like domain [PF13091] (126-233)
  IPR025202 Cardiolipin synthase-like, phospholipase D-like domain [PF13091] (313-438)

Foldseek 3Di:
DVVVVVVVVVVVLQVLLVVLLVQLCVAPPDNVSSVVLNCCCNVPSVPSSVVCLQPPHDLVQPLCVLCVVVVVVQVVLVVCQVVFPDDPVQAPFDCVLLCVLQVHHWGWQKDKDKQKFDVSQVVVVLVLLQVFQAEKEWEAAAADPDDQNVVVLVSNLVSLVNVYAYEYEYKQVRHVRPDPVSVVSCVVSVHHYQHCVVVPDPVCSSLPLEGAHWGKMAGQLFKIKFFADGGDVVRNQPPPVQGGETAMMMMMGDQQSLSVVSVSQSVCCVRPVDGCVVSGDNDYHGHPVGWTKHKRKDAQNDPDLSLLSVLLSQLQRAQAEKEWEAQFALADPSNLVSLLVSVLNVHAAEYEYEPDDPPDLRVLQNLVRVVSSVVSPYWYWHAYNGGYHWTWMAGDLFKIKHHRAGNAQSSRHRYIIMMMMTRGNVVSVVVVVVVVVRSVRIDTDPDHLCRDPPCSVPSNVVSSVCRNSD/DVVVVVVVVVVVLQVLLVVLLVVLCVQPPDNVSSVVLNCCCNVPSVPSSVVCLQPVPQAPQPLCVLCVVVVVVQVVLVVCQVVFPDDPVQAPFDCVLLCVLQVHGWGWQKDKDKQKFDVSQVVVVLVLLQVFQAEKEWEAAAADPDDQNVVVLVSNLVSLLNVYAYEYEYKQVRHVRPDPVSVVSCVVSVHHYLHCVVVPDPVCVSLVLEGAHWGKMAGQLFKIKFFADGGDVVRNQPPPVQGGETAMMMMMGDQQSLSVVSVSQSVCCVRPVDHCVVSGDNDYHRHPLGWTKHKRKDAQNDPDLSLLSVLLSQLQRAQAEKEWEAQFALADPSNLVSLLVSVLNVHAAEYEYEPDDPPDLRVLQNLVRVVSSVVSPYWYWHAYNGGYHWTWMAGDLFKIKHHRAGNAQSSRHRYIIMMMMTRHNVVSVVVVVVVVVRSVRIDTDPDHLCRDPPCSVPSNVVSSVCRNSD

Organism: Ruegeria pomeroyi (strain ATCC 700808 / DSM 15171 / DSS-3) (NCBI:txid246200)

Secondary structure (DSSP, 8-state):
-HHHHHHHHHHHHHHHHHHHHHHHHHH-SSHHHHHHHHHHHHH-HHHHHHHHHHHT----GGGGGGHHHHHHHHHHHHHTTTTT---TTT--S--HHHHHHHTS--EEEEEEEEEEHHHHHHHHHHHHHHH--SEEEEEES-B-SSHHHHHHHHHHHHHHHTT-EEEEEE-TTTTTT--HHHHHHHHHTT-EEE-GGG---HHHHTTTT-EE---EEEETTTEEEEES--BSGGGGT--TTT--EE-EEEEEESHHHHHHHHHHHHHHHHHH----TTTS----PPPTT-EEEEEEEE-TT-SS-HHHHHHHHHHHH-SSEEEEE-S-EE--HHHHHHHHHHHHTT-EEEEEEESS-SSHHHHHHHHHHHHHHHHHT-EEEEE-SSEE---EEEETTTEEEEES--EEHIIIIIEEEEEEEE--HHHHHHHHHHHHHHHHTEEE----GGGS-HHHHHHHHHHHTTGGG-/-HHHHHHHHHHHHHHHHHHHHHHHHHH-SSHHHHHHHHHHHHH-HHHHHHHHHHHT----GGGGGGHHHHHHHHHHHHHHHTTT---TTT--S--HHHHHHHTS--EEEEEEEEEEHHHHHHHHHHHHHHH--SEEEEEES-B-SSHHHHHHHHHHHHHHHTT-EEEEEE-TTTTTT--HHHHHHHHHTT-EEE-GGG---HHHHTTTT-EE---EEEETTTEEEEES--BSGGGGT-BTTTB-EE-EEEEEESHHHHHHHHHHHHHHHHHH----GGGS----PPPTT-EEEEEEEE-TT-SS-HHHHHHHHHHHH-SSEEEEE-S-EE--HHHHHHHHHHHHTT-EEEEEEESS-SSHHHHHHHHHHHHHHHHHT-EEEEE-SSEE---EEEETTTEEEEES--EEHIIIIIEEEEEEEE--HHHHHHHHHHHHHHHHTEEE----GGGS-HHHHHHHHHHHTTGGG-

Sequence (940 aa):
MWAALLSLIVFCLYGAAIVCAVQAARTARTPQGAVGWVVFLLTLPWASVPLYMFLGHHRFHGYRIARRESERVVAGLRAHADATAPDPDRVMVNTRPFEKIAHMAVSRGNGARLLVDGEATFAALFAALDAARHYVLIQFYIVRDDDLGLELRDRLIAAAQRGVKVRFLTDAIGSYGLSDNYIEDLRAAGIDIANPRKQRGPNTRFQVNYRNHRKTVVVDGQTGFIGGHNVGVEYLGQDPVMGRWRDTHVQITGPSVLQLQLVFAEDWHWARGEDLLDLLSWETRLDPQDADALIVATGPGDRTESGAMMFFAAITAAERRCWIASPYFVPDLDILAALKHAALRGVDVRLLVPDEADHTIPWLAAFAYFDEVREAGVRVMRYTDGFLHQKVFVVDDTIAAVGTTNLDNRSFRLNFEAMALFFDATVAGQVTAMLEHDFASSTELTRSLAAQPVFIRYGAPLARLFAPILMWAALLSLIVFCLYGAAIVCAVQAARTARTPQGAVGWVVFLLTLPWASVPLYMFLGHHRFHGYRIARRESERVVAGLRAHADATAPDPDRVMVNTRPFEKIAHMAVSRGNGARLLVDGEATFAALFAALDAARHYVLIQFYIVRDDDLGLELRDRLIAAAQRGVKVRFLTDAIGSYGLSDNYIEDLRAAGIDIANPRKQRGPNTRFQVNYRNHRKTVVVDGQTGFIGGHNVGVEYLGQDPVMGRWRDTHVQITGPSVLQLQLVFAEDWHWARGEDLLDLLSWETRLDPQDADALIVATGPGDRTESGAMMFFAAITAAERRCWIASPYFVPDLDILAALKHAALRGVDVRLLVPDEADHTIPWLAAFAYFDEVREAGVRVMRYTDGFLHQKVFVVDDTIAAVGTTNLDNRSFRLNFEAMALFFDATVAGQVTAMLEHDFASSTELTRSLAAQPVFIRYGAPLARLFAPIL